Protein AF-A0A4P6HH00-F1 (afdb_monomer)

InterPro domains:
  IPR013986 DExx box DNA helicase domain superfamily [G3DSA:1.10.10.160] (569-639)
  IPR014016 UvrD-like helicase, ATP-binding domain [PF00580] (475-706)
  IPR014016 UvrD-like helicase, ATP-binding domain [PS51198] (473-732)
  IPR014017 UvrD-like helicase, C-terminal [PF13361] (723-850)
  IPR014017 UvrD-like helicase, C-terminal [PF13361] (925-1008)
  IPR014017 UvrD-like helicase, C-terminal [PS51217] (732-1001)
  IPR016195 Polymerase/histidinol phosphatase-like [SSF89550] (3-253)
  IPR027417 P-loop containing nucleoside triphosphate hydrolase [G3DSA:3.40.50.300] (475-711)
  IPR027417 P-loop containing nucleoside triphosphate hydrolase [G3DSA:3.40.50.300] (726-855)
  IPR027417 P-loop containing nucleoside triphosphate hydrolase [G3DSA:3.40.50.300] (923-1028)
  IPR027417 P-loop containing nucleoside triphosphate hydrolase [SSF52540] (471-1030)
  IPR059260 EndoQ-like [cd19067] (5-412)
  IPR060064 MJ0043, C-terminal domain [PF27218] (336-398)

Foldseek 3Di:
DKFWEFAAAADCQAPPFDVLRAPLLLLLLCQQARHQEYEQELCLAVVSVVSCVVQWDADPLLWIFGPDQPPSCVSVVLADRVSGPSRRTYWYKYKEWAWEDDPNATATWIKMKTDSDSQLSVQLSLLVVLQFFSHQRSHFYGLFQPLLNQVSQCVSDVLMGMATELQAPQHHHQLHVPRHDLALCSRNPPCSLSQAEYENDQQDDLFLLLLAPRCLRHQYFYHQNYSGSLSGNLKIWMKAADDHSVLVSCQSNVHDDRIHTAEMEGADNQQPQFNFKADVVVPDTDHLVVCVVVVQADPPPRHHIRHGRSNSSVVSGPHPGRDRHPPRHYYAHWDFQLPLLCLLQVHHSPDPSNSVLSNVCCVPQNHRCSSLPPDQLVVLCVSPVVSSLQSVCRRVVVWDWAGHRPRHGTDIGSDDPVLSVCSNVVNHDPDDDDDDPDPPDPDDDDDDDDDDDDDPDDPDFDDFDDFDDADPPDQDPLLCCLQQPPFQAEEEAEDFQLCQLVSLLSNLVSCVVVPNAQQQEEEEEQDQVVQVVSQVVQPVVDPDGDHHHYGHLLVVLQVQVVVLPDDRFQEDDPVRLLVLLCVLCVVDPPQCSVVLSLLVQLCLLQVHPRDADPDPPGGSVVSVVSSVVSCVVLSHDYSSCSLVVSLVCLVVVSGDQNHQEYEYEQLQQGAPSRLSSVLSNNDLPGHGYHYYHHLLLHQVVSSRGDNCSVVSSCVSPVSYDYGYRQEHQFAASVLQQQLQLLDPPGDGRRYSHDPVLNVLFAFAEEEAQELLRVLLVVQVVLCVLQPHSDPPPHPCPVHSHDRQQQAEEAFADDLSVVSNVVSNSSSSFFEDEPDDPQLCPPQVNQLVLCLLCVVVVRHGDDHPDHRDNDDPVQLVVPLLSCCVVCDSPPPDYPVNCVDPSSVVRRVLCVVQVHSVSSNVVVVVVVVSVVSSVSRRHHYYYHLVVCPPAAHQEYEYEAQFVCRQLPPDPCVLQVHDDDPSCDRPNSSSSSSVSSRSSRHHRYYYYYHHCWYATNNDIDRTHGHPSVVSGPCSRYHYYYDDDDDPPDDPPPDPDDD

Radius of gyration: 35.25 Å; Cα contacts (8 Å, |Δi|>4): 2079; chains: 1; bounding box: 99×90×100 Å

Structure (mmCIF, N/CA/C/O backbone):
data_AF-A0A4P6HH00-F1
#
_entry.id   AF-A0A4P6HH00-F1
#
loop_
_atom_site.group_PDB
_atom_site.id
_atom_site.type_symbol
_atom_site.label_atom_id
_atom_site.label_alt_id
_atom_site.label_comp_id
_atom_site.label_asym_id
_atom_site.label_entity_id
_atom_site.label_seq_id
_atom_site.pdbx_PDB_ins_code
_atom_site.Cartn_x
_atom_site.Cartn_y
_atom_site.Cartn_z
_atom_site.occupancy
_atom_site.B_iso_or_equiv
_atom_site.auth_seq_id
_atom_site.auth_comp_id
_atom_site.auth_asym_id
_atom_site.auth_atom_id
_atom_site.pdbx_PDB_model_num
ATOM 1 N N . MET A 1 1 ? 11.583 8.054 -43.456 1.00 80.50 1 MET A N 1
ATOM 2 C CA . MET A 1 1 ? 12.689 7.755 -42.517 1.00 80.50 1 MET A CA 1
ATOM 3 C C . MET A 1 1 ? 12.157 6.826 -41.439 1.00 80.50 1 MET A C 1
ATOM 5 O O . MET A 1 1 ? 10.961 6.881 -41.183 1.00 80.50 1 MET A O 1
ATOM 9 N N . SER A 1 2 ? 12.989 5.960 -40.866 1.00 93.06 2 SER A N 1
ATOM 10 C CA . SER A 1 2 ? 12.634 5.106 -39.724 1.00 93.06 2 SER A CA 1
ATOM 11 C C . SER A 1 2 ? 13.453 5.505 -38.507 1.00 93.06 2 SER A C 1
ATOM 13 O O . SER A 1 2 ? 14.598 5.916 -38.686 1.00 93.06 2 SER A O 1
ATOM 15 N N . PHE A 1 3 ? 12.898 5.340 -37.312 1.00 97.31 3 PHE A N 1
ATOM 16 C CA . PHE A 1 3 ? 13.604 5.584 -36.059 1.00 97.31 3 PHE A CA 1
ATOM 17 C C . PHE A 1 3 ? 13.304 4.488 -35.032 1.00 97.31 3 PHE A C 1
ATOM 19 O O . PHE A 1 3 ? 12.271 3.815 -35.110 1.00 97.31 3 PHE A O 1
ATOM 26 N N . LEU A 1 4 ? 14.224 4.295 -34.090 1.00 98.12 4 LEU A N 1
ATOM 27 C CA . LEU A 1 4 ? 14.127 3.308 -33.017 1.00 98.12 4 LEU A CA 1
ATOM 28 C C . LEU A 1 4 ? 13.916 3.988 -31.666 1.00 98.12 4 LEU A C 1
ATOM 30 O O . LEU A 1 4 ? 14.572 4.985 -31.360 1.00 98.12 4 LEU A O 1
ATOM 34 N N . ALA A 1 5 ? 13.022 3.426 -30.853 1.00 98.44 5 ALA A N 1
ATOM 35 C CA . ALA A 1 5 ? 12.698 3.968 -29.544 1.00 98.44 5 ALA A CA 1
ATOM 36 C C . ALA A 1 5 ? 12.672 2.905 -28.443 1.00 98.44 5 ALA A C 1
ATOM 38 O O . ALA A 1 5 ? 11.952 1.911 -28.542 1.00 98.44 5 ALA A O 1
ATOM 39 N N . ASP A 1 6 ? 13.407 3.151 -27.364 1.00 98.38 6 ASP A N 1
ATOM 40 C CA . ASP A 1 6 ? 13.359 2.351 -26.140 1.00 98.38 6 ASP A CA 1
ATOM 41 C C . ASP A 1 6 ? 12.590 3.134 -25.070 1.00 98.38 6 ASP A C 1
ATOM 43 O O . ASP A 1 6 ? 13.060 4.151 -24.561 1.00 98.38 6 ASP A O 1
ATOM 47 N N . LEU A 1 7 ? 11.356 2.715 -24.797 1.00 98.00 7 LEU A N 1
ATOM 48 C CA . LEU A 1 7 ? 10.352 3.479 -24.055 1.00 98.00 7 LEU A CA 1
ATOM 49 C C . LEU A 1 7 ? 10.243 3.074 -22.574 1.00 98.00 7 LEU A C 1
ATOM 51 O O . LEU A 1 7 ? 9.440 3.667 -21.848 1.00 98.00 7 LEU A O 1
ATOM 55 N N . HIS A 1 8 ? 11.031 2.106 -22.094 1.00 97.50 8 HIS A N 1
ATOM 56 C CA . HIS A 1 8 ? 11.053 1.708 -20.679 1.00 97.50 8 HIS A CA 1
ATOM 57 C C . HIS A 1 8 ? 12.470 1.395 -20.209 1.00 97.50 8 HIS A C 1
ATOM 59 O O . HIS A 1 8 ? 13.084 0.404 -20.597 1.00 97.50 8 HIS A O 1
ATOM 65 N N . ILE A 1 9 ? 12.959 2.253 -19.316 1.00 96.06 9 ILE A N 1
ATOM 66 C CA . ILE A 1 9 ? 14.234 2.106 -18.620 1.00 96.06 9 ILE A CA 1
ATOM 67 C C . ILE A 1 9 ? 14.083 2.562 -17.166 1.00 96.06 9 ILE A C 1
ATOM 69 O O . ILE A 1 9 ? 13.063 3.146 -16.790 1.00 96.06 9 ILE A O 1
ATOM 73 N N . HIS A 1 10 ? 15.148 2.401 -16.384 1.00 96.06 10 HIS A N 1
ATOM 74 C CA . HIS A 1 10 ? 15.258 2.967 -15.046 1.00 96.06 10 HIS A CA 1
ATOM 75 C C . HIS A 1 10 ? 16.345 4.025 -14.920 1.00 96.06 10 HIS A C 1
ATOM 77 O O . HIS A 1 10 ? 17.343 4.016 -15.631 1.00 96.06 10 HIS A O 1
ATOM 83 N N . SER A 1 11 ? 16.178 4.906 -13.940 1.00 94.81 11 SER A N 1
ATOM 84 C CA . SER A 1 11 ? 17.176 5.880 -13.508 1.00 94.81 11 SER A CA 1
ATOM 85 C C . SER A 1 11 ? 18.135 5.291 -12.473 1.00 94.81 11 SER A C 1
ATOM 87 O O . SER A 1 11 ? 17.856 4.285 -11.813 1.00 94.81 11 SER A O 1
ATOM 89 N N . ARG A 1 12 ? 19.238 6.000 -12.215 1.00 94.06 12 ARG A N 1
ATOM 90 C CA . ARG A 1 12 ? 20.168 5.690 -11.113 1.00 94.06 12 ARG A CA 1
ATOM 91 C C . ARG A 1 12 ? 19.557 5.769 -9.703 1.00 94.06 12 ARG A C 1
ATOM 93 O O . ARG A 1 12 ? 20.215 5.356 -8.748 1.00 94.06 12 ARG A O 1
ATOM 100 N N . HIS A 1 13 ? 18.341 6.309 -9.565 1.00 92.44 13 HIS A N 1
ATOM 101 C CA . HIS A 1 13 ? 17.591 6.375 -8.302 1.00 92.44 13 HIS A CA 1
ATOM 102 C C . HIS A 1 13 ? 16.704 5.140 -8.076 1.00 92.44 13 HIS A C 1
ATOM 104 O O . HIS A 1 13 ? 16.230 4.914 -6.962 1.00 92.44 13 HIS A O 1
ATOM 110 N N . SER A 1 14 ? 16.528 4.295 -9.094 1.00 90.38 14 SER A N 1
ATOM 111 C CA . SER A 1 14 ? 15.928 2.969 -8.939 1.00 90.38 14 SER A CA 1
ATOM 112 C C . SER A 1 14 ? 16.895 1.965 -8.321 1.00 90.38 14 SER A C 1
ATOM 114 O O . SER A 1 14 ? 18.117 1.998 -8.508 1.00 90.38 14 SER A O 1
ATOM 116 N N . ARG A 1 15 ? 16.342 1.018 -7.560 1.00 83.44 15 ARG A N 1
ATOM 117 C CA . ARG A 1 15 ? 17.137 -0.060 -6.958 1.00 83.44 15 ARG A CA 1
ATOM 118 C C . ARG A 1 15 ? 17.717 -0.991 -8.023 1.00 83.44 15 ARG A C 1
ATOM 120 O O . ARG A 1 15 ? 17.062 -1.314 -9.001 1.00 83.44 15 ARG A O 1
ATOM 127 N N . ALA A 1 16 ? 18.918 -1.508 -7.751 1.00 82.50 16 ALA A N 1
ATOM 128 C CA . ALA A 1 16 ? 19.661 -2.411 -8.640 1.00 82.50 16 ALA A CA 1
ATOM 129 C C . ALA A 1 16 ? 20.053 -1.808 -10.008 1.00 82.50 16 ALA A C 1
ATOM 131 O O . ALA A 1 16 ? 20.453 -2.551 -10.903 1.00 82.50 16 ALA A O 1
ATOM 132 N N . THR A 1 17 ? 20.021 -0.479 -10.132 1.00 90.25 17 THR A N 1
ATOM 133 C CA . THR A 1 17 ? 20.484 0.267 -11.309 1.00 90.25 17 THR A CA 1
ATOM 134 C C . THR A 1 17 ? 21.915 0.781 -11.127 1.00 90.25 17 THR A C 1
ATOM 136 O O . THR A 1 17 ? 22.383 1.018 -10.008 1.00 90.25 17 THR A O 1
ATOM 139 N N . SER A 1 18 ? 22.646 0.944 -12.231 1.00 92.25 18 SER A N 1
ATOM 140 C CA . SER A 1 18 ? 23.979 1.550 -12.229 1.00 92.25 18 SER A CA 1
ATOM 141 C C . SER A 1 18 ? 23.939 2.990 -11.705 1.00 92.25 18 SER A C 1
ATOM 143 O O . SER A 1 18 ? 23.188 3.826 -12.202 1.00 92.25 18 SER A O 1
ATOM 145 N N . LYS A 1 19 ? 24.827 3.324 -10.758 1.00 91.69 19 LYS A N 1
ATOM 146 C CA . LYS A 1 19 ? 25.002 4.707 -10.267 1.00 91.69 19 LYS A CA 1
ATOM 147 C C . LYS A 1 19 ? 25.459 5.681 -11.361 1.00 91.69 19 LYS A C 1
ATOM 149 O O . LYS A 1 19 ? 25.261 6.886 -11.225 1.00 91.69 19 LYS A O 1
ATOM 154 N N . GLY A 1 20 ? 26.090 5.159 -12.415 1.00 91.00 20 GLY A N 1
ATOM 155 C CA . GLY A 1 20 ? 26.563 5.927 -13.568 1.00 91.00 20 GLY A CA 1
ATOM 156 C C . GLY A 1 20 ? 25.504 6.157 -14.648 1.00 91.00 20 GLY A C 1
ATOM 157 O O . GLY A 1 20 ? 25.836 6.703 -15.691 1.00 91.00 20 GLY A O 1
ATOM 158 N N . LEU A 1 21 ? 24.252 5.734 -14.440 1.00 94.31 21 LEU A N 1
ATOM 159 C CA . LEU A 1 21 ? 23.178 5.891 -15.422 1.00 94.31 21 LEU A CA 1
ATOM 160 C C . LEU A 1 21 ? 22.605 7.319 -15.393 1.00 94.31 21 LEU A C 1
ATOM 162 O O . LEU A 1 21 ? 21.555 7.580 -14.811 1.00 94.31 21 LEU A O 1
ATOM 166 N N . THR A 1 22 ? 23.364 8.259 -15.951 1.00 95.81 22 THR A N 1
ATOM 167 C CA . THR A 1 22 ? 23.008 9.680 -16.108 1.00 95.81 22 THR A CA 1
ATOM 168 C C . THR A 1 22 ? 22.379 9.942 -17.484 1.00 95.81 22 THR A C 1
ATOM 170 O O . THR A 1 22 ? 22.548 9.115 -18.383 1.00 95.81 22 THR A O 1
ATOM 173 N N . PRO A 1 23 ? 21.729 11.101 -17.717 1.00 96.75 23 PRO A N 1
ATOM 174 C CA . PRO A 1 23 ? 21.200 11.440 -19.044 1.00 96.75 23 PRO A CA 1
ATOM 175 C C . PRO A 1 23 ? 22.279 11.437 -20.140 1.00 96.75 23 PRO A C 1
ATOM 177 O O . PRO A 1 23 ? 22.035 10.985 -21.253 1.00 96.75 23 PRO A O 1
ATOM 180 N N . ARG A 1 24 ? 23.513 11.844 -19.806 1.00 96.44 24 ARG A N 1
ATOM 181 C CA . ARG A 1 24 ? 24.670 11.781 -20.717 1.00 96.44 24 ARG A CA 1
ATOM 182 C C . ARG A 1 24 ? 25.065 10.347 -21.066 1.00 96.44 24 ARG A C 1
ATOM 184 O O . ARG A 1 24 ? 25.287 10.036 -22.231 1.00 96.44 24 ARG A O 1
ATOM 191 N N . CYS A 1 25 ? 25.126 9.471 -20.063 1.00 96.06 25 CYS A N 1
ATOM 192 C CA . CYS A 1 25 ? 25.406 8.049 -20.256 1.00 96.06 25 CYS A CA 1
ATOM 193 C C . CYS A 1 25 ? 24.337 7.391 -21.142 1.00 96.06 25 CYS A C 1
ATOM 195 O O . CYS A 1 25 ? 24.679 6.651 -22.064 1.00 96.06 25 CYS A O 1
ATOM 197 N N . LEU A 1 26 ? 23.058 7.715 -20.919 1.00 97.06 26 LEU A N 1
ATOM 198 C CA . LEU A 1 26 ? 21.951 7.258 -21.762 1.00 97.06 26 LEU A CA 1
ATOM 199 C C . LEU A 1 26 ? 22.075 7.775 -23.201 1.00 97.06 26 LEU A C 1
ATOM 201 O O . LEU A 1 26 ? 21.912 6.988 -24.127 1.00 97.06 26 LEU A O 1
ATOM 205 N N . ALA A 1 27 ? 22.422 9.052 -23.400 1.00 97.38 27 ALA A N 1
ATOM 206 C CA . ALA A 1 27 ? 22.629 9.622 -24.734 1.00 97.38 27 ALA A CA 1
ATOM 207 C C . ALA A 1 27 ? 23.750 8.895 -25.494 1.00 97.38 27 ALA A C 1
ATOM 209 O O . ALA A 1 27 ? 23.540 8.461 -26.627 1.00 97.38 27 ALA A O 1
ATOM 210 N N . ALA A 1 28 ? 24.907 8.709 -24.845 1.00 97.00 28 ALA A N 1
ATOM 211 C CA . ALA A 1 28 ? 26.067 8.042 -25.431 1.00 97.00 28 ALA A CA 1
ATOM 212 C C . ALA A 1 28 ? 25.762 6.585 -25.805 1.00 97.00 28 ALA A C 1
ATOM 214 O O . ALA A 1 28 ? 26.063 6.148 -26.916 1.00 97.00 28 ALA A O 1
ATOM 215 N N . TRP A 1 29 ? 25.138 5.821 -24.902 1.00 97.06 29 TRP A N 1
ATOM 216 C CA . TRP A 1 29 ? 24.755 4.441 -25.202 1.00 97.06 29 TRP A CA 1
ATOM 217 C C . TRP A 1 29 ? 23.622 4.355 -26.227 1.00 97.06 29 TRP A C 1
ATOM 219 O O . TRP A 1 29 ? 23.658 3.450 -27.057 1.00 97.06 29 TRP A O 1
ATOM 229 N N . GLY A 1 30 ? 22.686 5.308 -26.244 1.00 97.38 30 GLY A N 1
ATOM 230 C CA . GLY A 1 30 ? 21.663 5.431 -27.284 1.00 97.38 30 GLY A CA 1
ATOM 231 C C . GLY A 1 30 ? 22.276 5.471 -28.684 1.00 97.38 30 GLY A C 1
ATOM 232 O O . GLY A 1 30 ? 21.911 4.664 -29.535 1.00 97.38 30 GLY A O 1
ATOM 233 N N . GLU A 1 31 ? 23.315 6.283 -28.894 1.00 95.94 31 GLU A N 1
ATOM 234 C CA . GLU A 1 31 ? 24.014 6.372 -30.186 1.00 95.94 31 GLU A CA 1
ATOM 235 C C . GLU A 1 31 ? 24.839 5.133 -30.553 1.00 95.94 31 GLU A C 1
ATOM 237 O O . GLU A 1 31 ? 25.042 4.838 -31.737 1.00 95.94 31 GLU A O 1
ATOM 242 N N . VAL A 1 32 ? 25.341 4.402 -29.555 1.00 96.25 32 VAL A N 1
ATOM 243 C CA . VAL A 1 32 ? 26.031 3.121 -29.778 1.00 96.25 32 VAL A CA 1
ATOM 244 C C . VAL A 1 32 ? 25.031 2.054 -30.205 1.00 96.25 32 VAL A C 1
ATOM 246 O O . VAL A 1 32 ? 25.276 1.322 -31.165 1.00 96.25 32 VAL A O 1
ATOM 249 N N . LYS A 1 33 ? 23.886 1.985 -29.524 1.00 96.12 33 LYS A N 1
ATOM 250 C CA . LYS A 1 33 ? 22.826 1.020 -29.823 1.00 96.12 33 LYS A CA 1
ATOM 251 C C . LYS A 1 33 ? 22.105 1.343 -31.132 1.00 96.12 33 LYS A C 1
ATOM 253 O O . LYS A 1 33 ? 21.761 0.429 -31.877 1.00 96.12 33 LYS A O 1
ATOM 258 N N . GLY A 1 34 ? 21.988 2.628 -31.459 1.00 96.25 34 GLY A N 1
ATOM 259 C CA . GLY A 1 34 ? 21.225 3.140 -32.596 1.00 96.25 34 GLY A CA 1
ATOM 260 C C . GLY A 1 34 ? 19.786 3.485 -32.236 1.00 96.25 34 GLY A C 1
ATOM 261 O O . GLY A 1 34 ? 18.900 3.278 -33.055 1.00 96.25 34 GLY A O 1
ATOM 262 N N . LEU A 1 35 ? 19.563 3.950 -31.008 1.00 97.94 35 LEU A N 1
ATOM 263 C CA . LEU A 1 35 ? 18.277 4.438 -30.528 1.00 97.94 35 LEU A CA 1
ATOM 264 C C . LEU A 1 35 ? 18.190 5.941 -30.785 1.00 97.94 35 LEU A C 1
ATOM 266 O O . LEU A 1 35 ? 19.045 6.699 -30.333 1.00 97.94 35 LEU A O 1
ATOM 270 N N . ASP A 1 36 ? 17.142 6.363 -31.480 1.00 97.94 36 ASP A N 1
ATOM 271 C CA . ASP A 1 36 ? 16.871 7.776 -31.746 1.00 97.94 36 ASP A CA 1
ATOM 272 C C . ASP A 1 36 ? 16.117 8.424 -30.580 1.00 97.94 36 ASP A C 1
ATOM 274 O O . ASP A 1 36 ? 16.303 9.607 -30.293 1.00 97.94 36 ASP A O 1
ATOM 278 N N . VAL A 1 37 ? 15.274 7.640 -29.899 1.00 98.56 37 VAL A N 1
ATOM 279 C CA . VAL A 1 37 ? 14.477 8.078 -28.752 1.00 98.56 37 VAL A CA 1
ATOM 280 C C . VAL A 1 37 ? 14.662 7.111 -27.582 1.00 98.56 37 VAL A C 1
ATOM 282 O O . VAL A 1 37 ? 14.520 5.899 -27.727 1.00 98.56 37 VAL A O 1
ATOM 285 N N . VAL A 1 38 ? 14.958 7.637 -26.398 1.00 98.56 38 VAL A N 1
ATOM 286 C CA . VAL A 1 38 ? 15.133 6.852 -25.171 1.00 98.56 38 VAL A CA 1
ATOM 287 C C . VAL A 1 38 ? 14.272 7.453 -24.069 1.00 98.56 38 VAL A C 1
ATOM 289 O O . VAL A 1 38 ? 14.301 8.654 -23.819 1.00 98.56 38 VAL A O 1
ATOM 292 N N . ALA A 1 39 ? 13.482 6.642 -23.382 1.00 97.94 39 ALA A N 1
ATOM 293 C CA . ALA A 1 39 ? 12.755 7.118 -22.219 1.00 97.94 39 ALA A CA 1
ATOM 294 C C . ALA A 1 39 ? 13.717 7.560 -21.105 1.00 97.94 39 ALA A C 1
ATOM 296 O O . ALA A 1 39 ? 14.804 7.016 -20.959 1.00 97.94 39 ALA A O 1
ATOM 297 N N . THR A 1 40 ? 13.333 8.532 -20.282 1.00 97.06 40 THR A N 1
ATOM 298 C CA . THR A 1 40 ? 14.186 8.978 -19.165 1.00 97.06 40 THR A CA 1
ATOM 299 C C . THR A 1 40 ? 14.167 8.021 -17.976 1.00 97.06 40 THR A C 1
ATOM 301 O O . THR A 1 40 ? 15.103 8.032 -17.174 1.00 97.06 40 THR A O 1
ATOM 304 N N . GLY A 1 41 ? 13.085 7.246 -17.831 1.00 95.12 41 GLY A N 1
ATOM 305 C CA . GLY A 1 41 ? 12.773 6.483 -16.626 1.00 95.12 41 GLY A CA 1
ATOM 306 C C . GLY A 1 41 ? 12.501 7.374 -15.408 1.00 95.12 41 GLY A C 1
ATOM 307 O O . GLY A 1 41 ? 12.975 8.506 -15.316 1.00 95.12 41 GLY A O 1
ATOM 308 N N . ASP A 1 42 ? 11.736 6.841 -14.458 1.00 96.56 42 ASP A N 1
ATOM 309 C CA . ASP A 1 42 ? 11.557 7.328 -13.086 1.00 96.56 42 ASP A CA 1
ATOM 310 C C . ASP A 1 42 ? 11.358 8.850 -12.867 1.00 96.56 42 ASP A C 1
ATOM 312 O O . ASP A 1 42 ? 11.782 9.370 -11.829 1.00 96.56 42 ASP A O 1
ATOM 316 N N . PHE A 1 43 ? 10.703 9.598 -13.774 1.00 97.56 43 PHE A N 1
ATOM 317 C CA . PHE A 1 43 ? 10.479 11.050 -13.576 1.00 97.56 43 PHE A CA 1
ATOM 318 C C . PHE A 1 43 ? 9.719 11.383 -12.280 1.00 97.56 43 PHE A C 1
ATOM 320 O O . PHE A 1 43 ? 9.699 12.534 -11.840 1.00 97.56 43 PHE A O 1
ATOM 327 N N . THR A 1 44 ? 9.076 10.392 -11.653 1.00 96.44 44 THR A N 1
ATOM 328 C CA . THR A 1 44 ? 8.401 10.554 -10.365 1.00 96.44 44 THR A CA 1
ATOM 329 C C . THR A 1 44 ? 9.341 10.826 -9.204 1.00 96.44 44 THR A C 1
ATOM 331 O O . THR A 1 44 ? 8.914 11.395 -8.201 1.00 96.44 44 THR A O 1
ATOM 334 N N . HIS A 1 45 ? 10.613 10.441 -9.316 1.00 96.69 45 HIS A N 1
ATOM 335 C CA . HIS A 1 45 ? 11.594 10.698 -8.275 1.00 96.69 45 HIS A CA 1
ATOM 336 C C . HIS A 1 45 ? 12.045 12.169 -8.318 1.00 96.69 45 HIS A C 1
ATOM 338 O O . HIS A 1 45 ? 12.698 12.566 -9.286 1.00 96.69 45 HIS A O 1
ATOM 344 N N . PRO A 1 46 ? 11.794 12.989 -7.276 1.00 94.12 46 PRO A N 1
ATOM 345 C CA . PRO A 1 46 ? 12.064 14.428 -7.343 1.00 94.12 46 PRO A CA 1
ATOM 346 C C . PRO A 1 46 ? 13.535 14.755 -7.611 1.00 94.12 46 PRO A C 1
ATOM 348 O O . PRO A 1 46 ? 13.840 15.609 -8.431 1.00 94.12 46 PRO A O 1
ATOM 351 N N . GLY A 1 47 ? 14.460 14.016 -6.988 1.00 95.06 47 GLY A N 1
ATOM 352 C CA . GLY A 1 47 ? 15.891 14.207 -7.235 1.00 95.06 47 GLY A CA 1
ATOM 353 C C . GLY A 1 47 ? 16.319 13.840 -8.658 1.00 95.06 47 GLY A C 1
ATOM 354 O O . GLY A 1 47 ? 17.274 14.411 -9.164 1.00 95.06 47 GLY A O 1
ATOM 355 N N . TRP A 1 48 ? 15.611 12.917 -9.320 1.00 97.25 48 TRP A N 1
ATOM 356 C CA . TRP A 1 48 ? 15.896 12.574 -10.715 1.00 97.25 48 TRP A CA 1
ATOM 357 C C . TRP A 1 48 ? 15.302 13.610 -11.661 1.00 97.25 48 TRP A C 1
ATOM 359 O O . TRP A 1 48 ? 15.969 14.031 -12.596 1.00 97.25 48 TRP A O 1
ATOM 369 N N . LEU A 1 49 ? 14.081 14.072 -11.383 1.00 97.69 49 LEU A N 1
ATOM 370 C CA . LEU A 1 49 ? 13.426 15.114 -12.164 1.00 97.69 49 LEU A CA 1
ATOM 371 C C . LEU A 1 49 ? 14.260 16.401 -12.224 1.00 97.69 49 LEU A C 1
ATOM 373 O O . LEU A 1 49 ? 14.420 16.968 -13.301 1.00 97.69 49 LEU A O 1
ATOM 377 N N . GLU A 1 50 ? 14.849 16.818 -11.101 1.00 97.00 50 GLU A N 1
ATOM 378 C CA . GLU A 1 50 ? 15.765 17.966 -11.067 1.00 97.00 50 GLU A CA 1
ATOM 379 C C . GLU A 1 50 ? 17.029 17.730 -11.911 1.00 97.00 50 GLU A C 1
ATOM 381 O O . GLU A 1 50 ? 17.465 18.613 -12.647 1.00 97.00 50 GLU A O 1
ATOM 386 N N . GLU A 1 51 ? 17.601 16.522 -11.871 1.00 96.75 51 GLU A N 1
ATOM 387 C CA . GLU A 1 51 ? 18.742 16.160 -12.723 1.00 96.75 51 GLU A CA 1
ATOM 388 C C . GLU A 1 51 ? 18.384 16.165 -14.215 1.00 96.75 51 GLU A C 1
ATOM 390 O O . GLU A 1 51 ? 19.189 16.618 -15.035 1.00 96.75 51 GLU A O 1
ATOM 395 N N . LEU A 1 52 ? 17.185 15.688 -14.571 1.00 98.12 52 LEU A N 1
ATOM 396 C CA . LEU A 1 52 ? 16.667 15.727 -15.938 1.00 98.12 52 LEU A CA 1
ATOM 397 C C . LEU A 1 52 ? 16.505 17.171 -16.409 1.00 98.12 52 LEU A C 1
ATOM 399 O O . LEU A 1 52 ? 17.020 17.506 -17.468 1.00 98.12 52 LEU A O 1
ATOM 403 N N . LYS A 1 53 ? 15.874 18.038 -15.611 1.00 97.50 53 LYS A N 1
ATOM 404 C CA . LYS A 1 53 ? 15.707 19.468 -15.926 1.00 97.50 53 LYS A CA 1
ATOM 405 C C . LYS A 1 53 ? 17.034 20.205 -16.088 1.00 97.50 53 LYS A C 1
ATOM 407 O O . LYS A 1 53 ? 17.148 21.090 -16.926 1.00 97.50 53 LYS A O 1
ATOM 412 N N . ALA A 1 54 ? 18.043 19.844 -15.297 1.00 97.25 54 ALA A N 1
ATOM 413 C CA . ALA A 1 54 ? 19.374 20.434 -15.407 1.00 97.25 54 ALA A CA 1
ATOM 414 C C . ALA A 1 54 ? 20.138 19.960 -16.658 1.00 97.25 54 ALA A C 1
ATOM 416 O O . ALA A 1 54 ? 21.004 20.677 -17.158 1.00 97.25 54 ALA A O 1
ATOM 417 N N . SER A 1 55 ? 19.846 18.750 -17.145 1.00 97.00 55 SER A N 1
ATOM 418 C CA . SER A 1 55 ? 20.613 18.101 -18.219 1.00 97.00 55 SER A CA 1
ATOM 419 C C . SER A 1 55 ? 19.918 18.121 -19.577 1.00 97.00 55 SER A C 1
ATOM 421 O O . SER A 1 55 ? 20.586 17.872 -20.580 1.00 97.00 55 SER A O 1
ATOM 423 N N . LEU A 1 56 ? 18.604 18.349 -19.611 1.00 97.88 56 LEU A N 1
ATOM 424 C CA . LEU A 1 56 ? 17.775 18.235 -20.803 1.00 97.88 56 LEU A CA 1
ATOM 425 C C . LEU A 1 56 ? 16.949 19.503 -21.050 1.00 97.88 56 LEU A C 1
ATOM 427 O O . LEU A 1 56 ? 16.374 20.072 -20.124 1.00 97.88 56 LEU A O 1
ATOM 431 N N . THR A 1 57 ? 16.811 19.881 -22.318 1.00 96.69 57 THR A N 1
ATOM 432 C CA . THR A 1 57 ? 15.974 20.997 -22.780 1.00 96.69 57 THR A CA 1
ATOM 433 C C . THR A 1 57 ? 14.879 20.509 -23.734 1.00 96.69 57 THR A C 1
ATOM 435 O O . THR A 1 57 ? 15.166 19.642 -24.562 1.00 96.69 57 THR A O 1
ATOM 438 N N . PRO A 1 58 ? 13.650 21.055 -23.677 1.00 96.62 58 PRO A N 1
ATOM 439 C CA . PRO A 1 58 ? 12.599 20.736 -24.646 1.00 96.62 58 PRO A CA 1
ATOM 440 C C . PRO A 1 58 ? 12.979 21.120 -26.083 1.00 96.62 58 PRO A C 1
ATOM 442 O O . PRO A 1 58 ? 13.551 22.188 -26.300 1.00 96.62 58 PRO A O 1
ATOM 445 N N . GLY A 1 59 ? 12.656 20.256 -27.046 1.00 94.06 59 GLY A N 1
ATOM 446 C CA . GLY A 1 59 ? 12.735 20.516 -28.484 1.00 94.06 59 GLY A CA 1
ATOM 447 C C . GLY A 1 59 ? 11.364 20.786 -29.110 1.00 94.06 59 GLY A C 1
ATOM 448 O O . GLY A 1 59 ? 10.322 20.509 -28.512 1.00 94.06 59 GLY A O 1
ATOM 449 N N . ASP A 1 60 ? 11.361 21.293 -30.346 1.00 92.00 60 ASP A N 1
ATOM 450 C CA . ASP A 1 60 ? 10.134 21.607 -31.103 1.00 92.00 60 ASP A CA 1
ATOM 451 C C . ASP A 1 60 ? 9.311 20.356 -31.473 1.00 92.00 60 ASP A C 1
ATOM 453 O O . ASP A 1 60 ? 8.127 20.448 -31.789 1.00 92.00 60 ASP A O 1
ATOM 457 N N . ASP A 1 61 ? 9.924 19.171 -31.421 1.00 93.50 61 ASP A N 1
ATOM 458 C CA . ASP A 1 61 ? 9.282 17.873 -31.659 1.00 93.50 61 ASP A CA 1
ATOM 459 C C . ASP A 1 61 ? 8.576 17.300 -30.409 1.00 93.50 61 ASP A C 1
ATOM 461 O O . ASP A 1 61 ? 8.048 16.181 -30.434 1.00 93.50 61 ASP A O 1
ATOM 465 N N . GLY A 1 62 ? 8.554 18.056 -29.305 1.00 94.44 62 GLY A N 1
ATOM 466 C CA . GLY A 1 62 ? 7.989 17.631 -28.024 1.00 94.44 62 GLY A CA 1
ATOM 467 C C . GLY A 1 62 ? 8.831 16.581 -27.293 1.00 94.44 62 GLY A C 1
ATOM 468 O O . GLY A 1 62 ? 8.396 16.060 -26.268 1.00 94.44 62 GLY A O 1
ATOM 469 N N . LEU A 1 63 ? 10.017 16.246 -27.807 1.00 98.12 63 LEU A N 1
ATOM 470 C CA . LEU A 1 63 ? 11.007 15.426 -27.119 1.00 98.12 63 LEU A CA 1
ATOM 471 C C . LEU A 1 63 ? 12.026 16.337 -26.422 1.00 98.12 63 LEU A C 1
ATOM 473 O O . LEU A 1 63 ? 12.056 17.552 -26.607 1.00 98.12 63 LEU A O 1
ATOM 477 N N . LEU A 1 64 ? 12.854 15.754 -25.563 1.00 98.31 64 LEU A N 1
ATOM 478 C CA . LEU A 1 64 ? 13.902 16.466 -24.840 1.00 98.31 64 LEU A CA 1
ATOM 479 C C . LEU A 1 64 ? 15.273 16.153 -25.445 1.00 98.31 64 LEU A C 1
ATOM 481 O O . LEU A 1 64 ? 15.546 15.023 -25.850 1.00 98.31 64 LEU A O 1
ATOM 485 N N . HIS A 1 65 ? 16.162 17.137 -25.446 1.00 97.31 65 HIS A N 1
ATOM 486 C CA . HIS A 1 65 ? 17.523 17.033 -25.969 1.00 97.31 65 HIS A CA 1
ATOM 487 C C . HIS A 1 65 ? 18.541 17.283 -24.869 1.00 97.31 65 HIS A C 1
ATOM 489 O O . HIS A 1 65 ? 18.280 18.038 -23.937 1.00 97.31 65 HIS A O 1
ATOM 495 N N . LEU A 1 66 ? 19.716 16.671 -24.987 1.00 96.75 66 LEU A N 1
ATOM 496 C CA . LEU A 1 66 ? 20.815 16.924 -24.065 1.00 96.75 66 LEU A CA 1
ATOM 497 C C . LEU A 1 66 ? 21.319 18.367 -24.217 1.00 96.75 66 LEU A C 1
ATOM 499 O O . LEU A 1 66 ? 21.693 18.774 -25.314 1.00 96.75 66 LEU A O 1
ATOM 503 N N . THR A 1 67 ? 21.377 19.116 -23.113 1.00 94.81 67 THR A N 1
ATOM 504 C CA . THR A 1 67 ? 21.786 20.532 -23.117 1.00 94.81 67 THR A CA 1
ATOM 505 C C . THR A 1 67 ? 23.230 20.726 -23.593 1.00 94.81 67 THR A C 1
ATOM 507 O O . THR A 1 67 ? 23.535 21.696 -24.280 1.00 94.81 67 THR A O 1
ATOM 510 N N . ASP A 1 68 ? 24.127 19.805 -23.228 1.00 93.19 68 ASP A N 1
ATOM 511 C CA . ASP A 1 68 ? 25.538 19.818 -23.631 1.00 93.19 68 ASP A CA 1
ATOM 512 C C . ASP A 1 68 ? 25.947 18.446 -24.194 1.00 93.19 68 ASP A C 1
ATOM 514 O O . ASP A 1 68 ? 26.229 17.528 -23.420 1.00 93.19 68 ASP A O 1
ATOM 518 N N . PRO A 1 69 ? 25.993 18.269 -25.523 1.00 91.19 69 PRO A N 1
ATOM 519 C CA . PRO A 1 69 ? 26.402 17.013 -26.143 1.00 91.19 69 PRO A CA 1
ATOM 520 C C . PRO A 1 69 ? 27.921 16.827 -26.268 1.00 91.19 69 PRO A C 1
ATOM 522 O O . PRO A 1 69 ? 28.360 15.769 -26.714 1.00 91.19 69 PRO A O 1
ATOM 525 N N . ALA A 1 70 ? 28.753 17.800 -25.887 1.00 92.00 70 ALA A N 1
ATOM 526 C CA . ALA A 1 70 ? 30.196 17.690 -26.088 1.00 92.00 70 ALA A CA 1
ATOM 527 C C . ALA A 1 70 ? 30.844 16.684 -25.119 1.00 92.00 70 ALA A C 1
ATOM 529 O O . ALA A 1 70 ? 30.518 16.630 -23.931 1.00 92.00 70 ALA A O 1
ATOM 530 N N . GLY A 1 71 ? 31.824 15.909 -25.592 1.00 92.50 71 GLY A N 1
ATOM 531 C CA . GLY A 1 71 ? 32.634 15.021 -24.756 1.00 92.50 71 GLY A CA 1
ATOM 532 C C . GLY A 1 71 ? 31.905 13.763 -24.285 1.00 92.50 71 GLY A C 1
ATOM 533 O O . GLY A 1 71 ? 32.194 13.278 -23.186 1.00 92.50 71 GLY A O 1
ATOM 534 N N . LEU A 1 72 ? 30.951 13.247 -25.065 1.00 94.44 72 LEU A N 1
ATOM 535 C CA . LEU A 1 72 ? 30.214 12.019 -24.736 1.00 94.44 72 LEU A CA 1
ATOM 536 C C . LEU A 1 72 ? 31.106 10.768 -24.746 1.00 94.44 72 LEU A C 1
ATOM 538 O O . LEU A 1 72 ? 30.816 9.823 -24.011 1.00 94.44 72 LEU A O 1
ATOM 542 N N . SER A 1 73 ? 32.250 10.773 -25.445 1.00 93.75 73 SER A N 1
ATOM 543 C CA . SER A 1 73 ? 33.216 9.660 -25.371 1.00 93.75 73 SER A CA 1
ATOM 544 C C . SER A 1 73 ? 33.762 9.407 -23.966 1.00 93.75 73 SER A C 1
ATOM 546 O O . SER A 1 73 ? 34.222 8.303 -23.682 1.00 93.75 73 SER A O 1
ATOM 548 N N . LYS A 1 74 ? 33.668 10.374 -23.042 1.00 94.50 74 LYS A N 1
ATOM 549 C CA . LYS A 1 74 ? 34.037 10.167 -21.631 1.00 94.50 74 LYS A CA 1
ATOM 550 C C . LYS A 1 74 ? 33.172 9.104 -20.948 1.00 94.50 74 LYS A C 1
ATOM 552 O O . LYS A 1 74 ? 33.662 8.426 -20.048 1.00 94.50 74 LYS A O 1
ATOM 557 N N . GLU A 1 75 ? 31.923 8.940 -21.384 1.00 94.94 75 GLU A N 1
ATOM 558 C CA . GLU A 1 75 ? 31.014 7.908 -20.870 1.00 94.94 75 GLU A CA 1
ATOM 559 C C . GLU A 1 75 ? 31.382 6.516 -21.416 1.00 94.94 75 GLU A C 1
ATOM 561 O O . GLU A 1 75 ? 31.171 5.500 -20.751 1.00 94.94 75 GLU A O 1
ATOM 566 N N . ILE A 1 76 ? 31.980 6.455 -22.616 1.00 94.81 76 ILE A N 1
ATOM 567 C CA . ILE A 1 76 ? 32.377 5.210 -23.293 1.00 94.81 76 ILE A CA 1
ATOM 568 C C . ILE A 1 76 ? 33.810 5.344 -23.858 1.00 94.81 76 ILE A C 1
ATOM 570 O O . ILE A 1 76 ? 33.999 5.435 -25.072 1.00 94.81 76 ILE A O 1
ATOM 574 N N . PRO A 1 77 ? 34.858 5.295 -23.005 1.00 93.38 77 PRO A N 1
ATOM 575 C CA . PRO A 1 77 ? 36.219 5.722 -23.375 1.00 93.38 77 PRO A CA 1
ATOM 576 C C . PRO A 1 77 ? 36.933 4.889 -24.447 1.00 93.38 77 PRO A C 1
ATOM 578 O O . PRO A 1 77 ? 38.022 5.245 -24.886 1.00 93.38 77 PRO A O 1
ATOM 581 N N . TRP A 1 78 ? 36.377 3.736 -24.822 1.00 93.62 78 TRP A N 1
ATOM 582 C CA . TRP A 1 78 ? 36.947 2.843 -25.836 1.00 93.62 78 TRP A CA 1
ATOM 583 C C . TRP A 1 78 ? 36.411 3.125 -27.252 1.00 93.62 78 TRP A C 1
ATOM 585 O O . TRP A 1 78 ? 36.819 2.453 -28.201 1.00 93.62 78 TRP A O 1
ATOM 595 N N . LEU A 1 79 ? 35.528 4.119 -27.399 1.00 93.75 79 LEU A N 1
ATOM 596 C CA . LEU A 1 79 ? 35.046 4.636 -28.678 1.00 93.75 79 LEU A CA 1
ATOM 597 C C . LEU A 1 79 ? 35.549 6.072 -28.904 1.00 93.75 79 LEU A C 1
ATOM 599 O O . LEU A 1 79 ? 35.658 6.838 -27.945 1.00 93.75 79 LEU A O 1
ATOM 603 N N . PRO A 1 80 ? 35.872 6.452 -30.154 1.00 92.12 80 PRO A N 1
ATOM 604 C CA . PRO A 1 80 ? 36.344 7.800 -30.463 1.00 92.12 80 PRO A CA 1
ATOM 605 C C . PRO A 1 80 ? 35.218 8.838 -30.327 1.00 92.12 80 PRO A C 1
ATOM 607 O O . PRO A 1 80 ? 34.057 8.523 -30.569 1.00 92.12 80 PRO A O 1
ATOM 610 N N . GLU A 1 81 ? 35.560 10.096 -30.021 1.00 90.38 81 GLU A N 1
ATOM 611 C CA . GLU A 1 81 ? 34.583 11.201 -29.920 1.00 90.38 81 GLU A CA 1
ATOM 612 C C . GLU A 1 81 ? 33.775 11.397 -31.208 1.00 90.38 81 GLU A C 1
ATOM 614 O O . GLU A 1 81 ? 32.590 11.691 -31.145 1.00 90.38 81 GLU A O 1
ATOM 619 N N . THR A 1 82 ? 34.372 11.135 -32.375 1.00 88.38 82 THR A N 1
ATOM 620 C CA . THR A 1 82 ? 33.691 11.203 -33.681 1.00 88.38 82 THR A CA 1
ATOM 621 C C . THR A 1 82 ? 32.495 10.259 -33.811 1.00 88.38 82 THR A C 1
ATOM 623 O O . THR A 1 82 ? 31.740 10.370 -34.775 1.00 88.38 82 THR A O 1
ATOM 626 N N . ARG A 1 83 ? 32.322 9.313 -32.877 1.00 90.19 83 ARG A N 1
ATOM 627 C CA . ARG A 1 83 ? 31.161 8.424 -32.822 1.00 90.19 83 ARG A CA 1
ATOM 628 C C . ARG A 1 83 ? 29.913 9.103 -32.258 1.00 90.19 83 ARG A C 1
ATOM 630 O O . ARG A 1 83 ? 28.830 8.601 -32.535 1.00 90.19 83 ARG A O 1
ATOM 637 N N . PHE A 1 84 ? 30.064 10.180 -31.491 1.00 93.31 84 PHE A N 1
ATOM 638 C CA . PHE A 1 84 ? 28.979 10.790 -30.731 1.00 93.31 84 PHE A CA 1
ATOM 639 C C . PHE A 1 84 ? 28.607 12.154 -31.312 1.00 93.31 84 PHE A C 1
ATOM 641 O O . PHE A 1 84 ? 29.442 13.053 -31.396 1.00 93.31 84 PHE A O 1
ATOM 648 N N . ALA A 1 85 ? 27.349 12.301 -31.712 1.00 90.31 85 ALA A N 1
ATOM 649 C CA . ALA A 1 85 ? 26.768 13.535 -32.231 1.00 90.31 85 ALA A CA 1
ATOM 650 C C . ALA A 1 85 ? 25.836 14.230 -31.221 1.00 90.31 85 ALA A C 1
ATOM 652 O O . ALA A 1 85 ? 25.434 15.370 -31.443 1.00 90.31 85 ALA A O 1
ATOM 653 N N . GLY A 1 86 ? 25.469 13.556 -30.130 1.00 90.44 86 GLY A N 1
ATOM 654 C CA . GLY A 1 86 ? 24.464 14.003 -29.171 1.00 90.44 86 GLY A CA 1
ATOM 655 C C . GLY A 1 86 ? 23.038 13.979 -29.718 1.00 90.44 86 GLY A C 1
ATOM 656 O O . GLY A 1 86 ? 22.215 14.784 -29.290 1.00 90.44 86 GLY A O 1
ATOM 657 N N . SER A 1 87 ? 22.744 13.108 -30.688 1.00 92.62 87 SER A N 1
ATOM 658 C CA . SER A 1 87 ? 21.468 13.115 -31.419 1.00 92.62 87 SER A CA 1
ATOM 659 C C . SER A 1 87 ? 20.325 12.366 -30.727 1.00 92.62 87 SER A C 1
ATOM 661 O O . SER A 1 87 ? 19.174 12.537 -31.133 1.00 92.62 87 SER A O 1
ATOM 663 N N . THR A 1 88 ? 20.619 11.559 -29.702 1.00 96.81 88 THR A N 1
ATOM 664 C CA . THR A 1 88 ? 19.619 10.820 -28.914 1.00 96.81 88 THR A CA 1
ATOM 665 C C . THR A 1 88 ? 18.646 11.782 -28.233 1.00 96.81 88 THR A C 1
ATOM 667 O O . THR A 1 88 ? 19.061 12.678 -27.493 1.00 96.81 88 THR A O 1
ATOM 670 N N . ARG A 1 89 ? 17.347 11.573 -28.451 1.00 98.12 89 ARG A N 1
ATOM 671 C CA . ARG A 1 89 ? 16.261 12.360 -27.852 1.00 98.12 89 ARG A CA 1
ATOM 672 C C . ARG A 1 89 ? 15.616 11.595 -26.712 1.00 98.12 89 ARG A C 1
ATOM 674 O O . ARG A 1 89 ? 15.704 10.370 -26.649 1.00 98.12 89 ARG A O 1
ATOM 681 N N . PHE A 1 90 ? 14.929 12.312 -25.835 1.00 98.56 90 PHE A N 1
ATOM 682 C CA . PHE A 1 90 ? 14.329 11.733 -24.645 1.00 98.56 90 PHE A CA 1
ATOM 683 C C . PHE A 1 90 ? 12.837 12.011 -24.537 1.00 98.56 90 PHE A C 1
ATOM 685 O O . PHE A 1 90 ? 12.370 13.090 -24.886 1.00 98.56 90 PHE A O 1
ATOM 692 N N . LEU A 1 91 ? 12.095 11.050 -23.989 1.00 97.94 91 LEU A N 1
ATOM 693 C CA . LEU A 1 91 ? 10.723 11.263 -23.526 1.00 97.94 91 LEU A CA 1
ATOM 694 C C . LEU A 1 91 ? 10.615 10.955 -22.033 1.00 97.94 91 LEU A C 1
ATOM 696 O O . LEU A 1 91 ? 11.271 10.039 -21.534 1.00 97.94 91 LEU A O 1
ATOM 700 N N . LEU A 1 92 ? 9.770 11.691 -21.315 1.00 98.56 92 LEU A N 1
ATOM 701 C CA . LEU A 1 92 ? 9.580 11.463 -19.887 1.00 98.56 92 LEU A CA 1
ATOM 702 C C . LEU A 1 92 ? 8.748 10.200 -19.669 1.00 98.56 92 LEU A C 1
ATOM 704 O O . LEU A 1 92 ? 7.587 10.141 -20.078 1.00 98.56 92 LEU A O 1
ATOM 708 N N . SER A 1 93 ? 9.332 9.213 -18.986 1.00 98.31 93 SER A N 1
ATOM 709 C CA . SER A 1 93 ? 8.596 8.052 -18.478 1.00 98.31 93 SER A CA 1
ATOM 710 C C . SER A 1 93 ? 8.895 7.752 -17.009 1.00 98.31 93 SER A C 1
ATOM 712 O O . SER A 1 93 ? 9.913 8.189 -16.467 1.00 98.31 93 SER A O 1
ATOM 714 N N . ALA A 1 94 ? 7.995 7.025 -16.352 1.00 97.56 94 ALA A N 1
ATOM 715 C CA . ALA A 1 94 ? 8.195 6.502 -15.007 1.00 97.56 94 ALA A CA 1
ATOM 716 C C . ALA A 1 94 ? 7.449 5.180 -14.823 1.00 97.56 94 ALA A C 1
ATOM 718 O O . ALA A 1 94 ? 6.314 5.050 -15.271 1.00 97.56 94 ALA A O 1
ATOM 719 N N . GLU A 1 95 ? 8.049 4.216 -14.126 1.00 97.12 95 GLU A N 1
ATOM 720 C CA . GLU A 1 95 ? 7.349 2.994 -13.723 1.00 97.12 95 GLU A CA 1
ATOM 721 C C . GLU A 1 95 ? 6.796 3.148 -12.300 1.00 97.12 95 GLU A C 1
ATOM 723 O O . GLU A 1 95 ? 7.509 3.542 -11.379 1.00 97.12 95 GLU A O 1
ATOM 728 N N . ILE A 1 96 ? 5.530 2.790 -12.097 1.00 95.50 96 ILE A N 1
ATOM 729 C CA . ILE A 1 96 ? 4.864 2.768 -10.791 1.00 95.50 96 ILE A CA 1
ATOM 730 C C . ILE A 1 96 ? 4.538 1.330 -10.406 1.00 95.50 96 ILE A C 1
ATOM 732 O O . ILE A 1 96 ? 3.927 0.598 -11.184 1.00 95.50 96 ILE A O 1
ATOM 736 N N . SER A 1 97 ? 4.870 0.940 -9.171 1.00 93.50 97 SER A N 1
ATOM 737 C CA . SER A 1 97 ? 4.460 -0.349 -8.606 1.00 93.50 97 SER A CA 1
ATOM 738 C C . SER A 1 97 ? 3.148 -0.196 -7.831 1.00 93.50 97 SER A C 1
ATOM 740 O O . SER A 1 97 ? 3.135 0.257 -6.683 1.00 93.50 97 SER A O 1
ATOM 742 N N . SER A 1 98 ? 2.027 -0.563 -8.458 1.00 93.19 98 SER A N 1
ATOM 743 C CA . SER A 1 98 ? 0.697 -0.526 -7.838 1.00 93.19 98 SER A CA 1
ATOM 744 C C . SER A 1 98 ? 0.429 -1.808 -7.049 1.00 93.19 98 SER A C 1
ATOM 746 O O . SER A 1 98 ? 0.318 -2.880 -7.646 1.00 93.19 98 SER A O 1
ATOM 748 N N . ILE A 1 99 ? 0.283 -1.709 -5.720 1.00 91.69 99 ILE A N 1
ATOM 749 C CA . ILE A 1 99 ? 0.007 -2.855 -4.832 1.00 91.69 99 ILE A CA 1
ATOM 750 C C . ILE A 1 99 ? -1.243 -2.605 -3.985 1.00 91.69 99 ILE A C 1
ATOM 752 O O . ILE A 1 99 ? -1.215 -1.833 -3.030 1.00 91.69 99 ILE A O 1
ATOM 756 N N . TYR A 1 100 ? -2.334 -3.299 -4.294 1.00 90.56 100 TYR A N 1
ATOM 757 C CA . TYR A 1 100 ? -3.661 -3.036 -3.724 1.00 90.56 100 TYR A CA 1
ATOM 758 C C . TYR A 1 100 ? -4.529 -4.299 -3.726 1.00 90.56 100 TYR A C 1
ATOM 760 O O . TYR A 1 100 ? -4.140 -5.331 -4.269 1.00 90.56 100 TYR A O 1
ATOM 768 N N . LYS A 1 101 ? -5.711 -4.259 -3.113 1.00 88.44 101 LYS A N 1
ATOM 769 C CA . LYS A 1 101 ? -6.686 -5.351 -3.162 1.00 88.44 101 LYS A CA 1
ATOM 770 C C . LYS A 1 101 ? -7.781 -5.097 -4.171 1.00 88.44 101 LYS A C 1
ATOM 772 O O . LYS A 1 101 ? -8.436 -4.062 -4.145 1.00 88.44 101 LYS A O 1
ATOM 777 N N . ARG A 1 102 ? -8.075 -6.120 -4.972 1.00 87.25 102 ARG A N 1
ATOM 778 C CA . ARG A 1 102 ? -9.240 -6.136 -5.859 1.00 87.25 102 ARG A CA 1
ATOM 779 C C . ARG A 1 102 ? -9.666 -7.561 -6.171 1.00 87.25 102 ARG A C 1
ATOM 781 O O . ARG A 1 102 ? -8.825 -8.439 -6.355 1.00 87.25 102 ARG A O 1
ATOM 788 N N . GLY A 1 103 ? -10.977 -7.803 -6.194 1.00 80.88 103 GLY A N 1
ATOM 789 C CA . GLY A 1 103 ? -11.531 -9.144 -6.424 1.00 80.88 103 GLY A CA 1
ATOM 790 C C . GLY A 1 103 ? -11.108 -10.167 -5.360 1.00 80.88 103 GLY A C 1
ATOM 791 O O . GLY A 1 103 ? -10.861 -11.324 -5.678 1.00 80.88 103 GLY A O 1
ATOM 792 N N . GLY A 1 104 ? -10.928 -9.736 -4.104 1.00 79.25 104 GLY A N 1
ATOM 793 C CA . GLY A 1 104 ? -10.510 -10.611 -2.998 1.00 79.25 104 GLY A CA 1
ATOM 794 C C . GLY A 1 104 ? -9.038 -11.054 -3.020 1.00 79.25 104 GLY A C 1
ATOM 795 O O . GLY A 1 104 ? -8.613 -11.769 -2.113 1.00 79.25 104 GLY A O 1
ATOM 796 N N . LYS A 1 105 ? -8.244 -10.610 -4.004 1.00 82.38 105 LYS A N 1
ATOM 797 C CA . LYS A 1 105 ? -6.810 -10.908 -4.139 1.00 82.38 105 LYS A CA 1
ATOM 798 C C . LYS A 1 105 ? -5.973 -9.637 -3.977 1.00 82.38 105 LYS A C 1
ATOM 800 O O . LYS A 1 105 ? -6.448 -8.532 -4.241 1.00 82.38 105 LYS A O 1
ATOM 805 N N . VAL A 1 106 ? -4.722 -9.798 -3.546 1.00 88.06 106 VAL A N 1
ATOM 806 C CA . VAL A 1 106 ? -3.717 -8.726 -3.613 1.00 88.06 106 VAL A CA 1
ATOM 807 C C . VAL A 1 106 ? -3.189 -8.686 -5.042 1.00 88.06 106 VAL A C 1
ATOM 809 O O . VAL A 1 106 ? -2.657 -9.677 -5.539 1.00 88.06 106 VAL A O 1
ATOM 812 N N . ARG A 1 107 ? -3.371 -7.544 -5.692 1.00 90.62 107 ARG A N 1
ATOM 813 C CA . ARG A 1 107 ? -2.946 -7.243 -7.052 1.00 90.62 107 ARG A CA 1
ATOM 814 C C . ARG A 1 107 ? -1.649 -6.456 -6.998 1.00 90.62 107 ARG A C 1
ATOM 816 O O . ARG A 1 107 ? -1.460 -5.609 -6.125 1.00 90.62 107 ARG A O 1
ATOM 823 N N . LYS A 1 108 ? -0.755 -6.782 -7.920 1.00 92.12 108 LYS A N 1
ATOM 824 C CA . LYS A 1 108 ? 0.552 -6.156 -8.079 1.00 92.12 108 LYS A CA 1
ATOM 825 C C . LYS A 1 108 ? 0.773 -5.971 -9.560 1.00 92.12 108 LYS A C 1
ATOM 827 O O . LYS A 1 108 ? 0.916 -6.965 -10.268 1.00 92.12 108 LYS A O 1
ATOM 832 N N . VAL A 1 109 ? 0.744 -4.726 -10.003 1.00 93.69 109 VAL A N 1
ATOM 833 C CA . VAL A 1 109 ? 0.829 -4.382 -11.420 1.00 93.69 109 VAL A CA 1
ATOM 834 C C . VAL A 1 109 ? 1.804 -3.235 -11.555 1.00 93.69 109 VAL A C 1
ATOM 836 O O . VAL A 1 109 ? 1.660 -2.214 -10.878 1.00 93.69 109 VAL A O 1
ATOM 839 N N . HIS A 1 110 ? 2.799 -3.410 -12.408 1.00 95.88 110 HIS A N 1
ATOM 840 C CA . HIS A 1 110 ? 3.650 -2.311 -12.810 1.00 95.88 110 HIS A CA 1
ATOM 841 C C . HIS A 1 110 ? 3.037 -1.586 -14.004 1.00 95.88 110 HIS A C 1
ATOM 843 O O . HIS A 1 110 ? 2.501 -2.207 -14.920 1.00 95.88 110 HIS A O 1
ATOM 849 N N . ASN A 1 111 ? 3.068 -0.260 -13.955 1.00 97.62 111 ASN A N 1
ATOM 850 C CA . ASN A 1 111 ? 2.496 0.596 -14.984 1.00 97.62 111 ASN A CA 1
ATOM 851 C C . ASN A 1 111 ? 3.514 1.667 -15.358 1.00 97.62 111 ASN A C 1
ATOM 853 O O . ASN A 1 111 ? 4.066 2.322 -14.474 1.00 97.62 111 ASN A O 1
ATOM 857 N N . LEU A 1 112 ? 3.736 1.844 -16.653 1.00 98.44 112 LEU A N 1
ATOM 858 C CA . LEU A 1 112 ? 4.539 2.915 -17.219 1.00 98.44 112 LEU A CA 1
ATOM 859 C C . LEU A 1 112 ? 3.649 4.129 -17.429 1.00 98.44 112 LEU A C 1
ATOM 861 O O . LEU A 1 112 ? 2.581 4.018 -18.024 1.00 98.44 112 LEU A O 1
ATOM 865 N N . LEU A 1 113 ? 4.091 5.273 -16.935 1.00 98.50 113 LEU A N 1
ATOM 866 C CA . LEU A 1 113 ? 3.477 6.572 -17.154 1.00 98.50 113 LEU A CA 1
ATOM 867 C C . LEU A 1 113 ? 4.354 7.359 -18.108 1.00 98.50 113 LEU A C 1
ATOM 869 O O . LEU A 1 113 ? 5.575 7.340 -17.962 1.00 98.50 113 LEU A O 1
ATOM 873 N N . TYR A 1 114 ? 3.734 8.086 -19.026 1.00 98.69 114 TYR A N 1
ATOM 874 C CA . TYR A 1 114 ? 4.419 8.966 -19.962 1.00 98.69 114 TYR A CA 1
ATOM 875 C C . TYR A 1 114 ? 3.844 10.371 -19.863 1.00 98.69 114 TYR A C 1
ATOM 877 O O . TYR A 1 114 ? 2.627 10.530 -19.773 1.00 98.69 114 TYR A O 1
ATOM 885 N N . ALA A 1 115 ? 4.719 11.375 -19.903 1.00 98.38 115 ALA A N 1
ATOM 886 C CA . ALA A 1 115 ? 4.337 12.782 -19.819 1.00 98.38 115 ALA A CA 1
ATOM 887 C C . ALA A 1 115 ? 4.949 13.586 -20.981 1.00 98.38 115 ALA A C 1
ATOM 889 O O . ALA A 1 115 ? 6.116 13.360 -21.310 1.00 98.38 115 ALA A O 1
ATOM 890 N N . PRO A 1 116 ? 4.198 14.518 -21.597 1.00 97.62 116 PRO A N 1
ATOM 891 C CA . PRO A 1 116 ? 4.670 15.300 -22.744 1.00 97.62 116 PRO A CA 1
ATOM 892 C C . PRO A 1 116 ? 5.671 16.397 -22.361 1.00 97.62 116 PRO A C 1
ATOM 894 O O . PRO A 1 116 ? 6.436 16.853 -23.202 1.00 97.62 116 PRO A O 1
ATOM 897 N N . SER A 1 117 ? 5.662 16.851 -21.105 1.00 97.56 117 SER A N 1
ATOM 898 C CA . SER A 1 117 ? 6.513 17.948 -20.643 1.00 97.56 117 SER A CA 1
ATOM 899 C C . SER A 1 117 ? 6.870 17.818 -19.166 1.00 97.56 117 SER A C 1
ATOM 901 O O . SER A 1 117 ? 6.250 17.057 -18.412 1.00 97.56 117 SER A O 1
ATOM 903 N N . PHE A 1 118 ? 7.860 18.605 -18.735 1.00 98.25 118 PHE A N 1
ATOM 904 C CA . PHE A 1 118 ? 8.198 18.719 -17.321 1.00 98.25 118 PHE A CA 1
ATOM 905 C C . PHE A 1 118 ? 7.019 19.245 -16.491 1.00 98.25 118 PHE A C 1
ATOM 907 O O . PHE A 1 118 ? 6.793 18.714 -15.406 1.00 98.25 118 PHE A O 1
ATOM 914 N N . GLU A 1 119 ? 6.219 20.198 -16.995 1.00 97.12 119 GLU A N 1
ATOM 915 C CA . GLU A 1 119 ? 5.058 20.683 -16.237 1.00 97.12 119 GLU A CA 1
ATOM 916 C C . GLU A 1 119 ? 4.013 19.580 -16.036 1.00 97.12 119 GLU A C 1
ATOM 918 O O . GLU A 1 119 ? 3.450 19.453 -14.947 1.00 97.12 119 GLU A O 1
ATOM 923 N N . ALA A 1 120 ? 3.753 18.761 -17.060 1.00 97.44 120 ALA A N 1
ATOM 924 C CA . ALA A 1 120 ? 2.832 17.633 -16.944 1.00 97.44 120 ALA A CA 1
ATOM 925 C C . ALA A 1 120 ? 3.342 16.588 -15.934 1.00 97.44 120 ALA A C 1
ATOM 927 O O . ALA A 1 120 ? 2.578 16.135 -15.075 1.00 97.44 120 ALA A O 1
ATOM 928 N N . ALA A 1 121 ? 4.639 16.264 -15.975 1.00 97.56 121 ALA A N 1
ATOM 929 C CA . ALA A 1 121 ? 5.274 15.365 -15.011 1.00 97.56 121 ALA A CA 1
ATOM 930 C C . ALA A 1 121 ? 5.187 15.902 -13.569 1.00 97.56 121 ALA A C 1
ATOM 932 O O . ALA A 1 121 ? 4.884 15.150 -12.644 1.00 97.56 121 ALA A O 1
ATOM 933 N N . GLU A 1 122 ? 5.384 17.205 -13.357 1.00 97.12 122 GLU A N 1
ATOM 934 C CA . GLU A 1 122 ? 5.274 17.836 -12.037 1.00 97.12 122 GLU A CA 1
ATOM 935 C C . GLU A 1 122 ? 3.851 17.825 -11.484 1.00 97.12 122 GLU A C 1
ATOM 937 O O . GLU A 1 122 ? 3.653 17.489 -10.312 1.00 97.12 122 GLU A O 1
ATOM 942 N N . ARG A 1 123 ? 2.849 18.134 -12.320 1.00 94.88 123 ARG A N 1
ATOM 943 C CA . ARG A 1 123 ? 1.435 18.033 -11.926 1.00 94.88 123 ARG A CA 1
ATOM 944 C C . ARG A 1 123 ? 1.082 16.602 -11.519 1.00 94.88 123 ARG A C 1
ATOM 946 O O . ARG A 1 123 ? 0.428 16.402 -10.493 1.00 94.88 123 ARG A O 1
ATOM 953 N N . LEU A 1 124 ? 1.562 15.609 -12.273 1.00 95.06 124 LEU A N 1
ATOM 954 C CA . LEU A 1 124 ? 1.346 14.198 -11.956 1.00 95.06 124 LEU A CA 1
ATOM 955 C C . LEU A 1 124 ? 2.029 13.816 -10.635 1.00 95.06 124 LEU A C 1
ATOM 957 O O . LEU A 1 124 ? 1.402 13.215 -9.762 1.00 95.06 124 LEU A O 1
ATOM 961 N N . ASN A 1 125 ? 3.279 14.239 -10.437 1.00 96.06 125 ASN A N 1
ATOM 962 C CA . ASN A 1 125 ? 4.035 13.998 -9.208 1.00 96.06 125 ASN A CA 1
ATOM 963 C C . ASN A 1 125 ? 3.369 14.623 -7.981 1.00 96.06 125 ASN A C 1
ATOM 965 O O . ASN A 1 125 ? 3.335 13.994 -6.923 1.00 96.06 125 ASN A O 1
ATOM 969 N N . ALA A 1 126 ? 2.791 15.819 -8.110 1.00 90.88 126 ALA A N 1
ATOM 970 C CA . ALA A 1 126 ? 2.057 16.467 -7.027 1.00 90.88 126 ALA A CA 1
ATOM 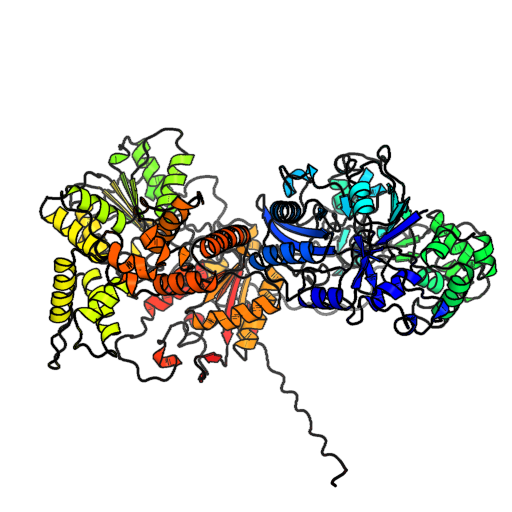971 C C . ALA A 1 126 ? 0.847 15.630 -6.571 1.00 90.88 126 ALA A C 1
ATOM 973 O O . ALA A 1 126 ? 0.642 15.451 -5.366 1.00 90.88 126 ALA A O 1
ATOM 974 N N . LYS A 1 127 ? 0.092 15.053 -7.519 1.00 90.62 127 LYS A N 1
ATOM 975 C CA . LYS A 1 127 ? -1.019 14.130 -7.225 1.00 90.62 127 LYS A CA 1
ATOM 976 C C . LYS A 1 127 ? -0.508 12.824 -6.596 1.00 90.62 127 LYS A C 1
ATOM 978 O O . LYS A 1 127 ? -0.995 12.407 -5.543 1.00 90.62 127 LYS A O 1
ATOM 983 N N . LEU A 1 128 ? 0.517 12.196 -7.181 1.00 92.25 128 LEU A N 1
ATOM 984 C CA . LEU A 1 128 ? 1.071 10.919 -6.703 1.00 92.25 128 LEU A CA 1
ATOM 985 C C . LEU A 1 128 ? 1.748 11.028 -5.322 1.00 92.25 128 LEU A C 1
ATOM 987 O O . LEU A 1 128 ? 1.690 10.087 -4.529 1.00 92.25 128 LEU A O 1
ATOM 991 N N . ALA A 1 129 ? 2.318 12.183 -4.970 1.00 89.62 129 ALA A N 1
ATOM 992 C CA . ALA A 1 129 ? 2.932 12.415 -3.660 1.00 89.62 129 ALA A CA 1
ATOM 993 C C . ALA A 1 129 ? 1.923 12.369 -2.493 1.00 89.62 129 ALA A C 1
ATOM 995 O O . ALA A 1 129 ? 2.308 12.143 -1.345 1.00 89.62 129 ALA A O 1
ATOM 996 N N . LYS A 1 130 ? 0.621 12.545 -2.761 1.00 84.19 130 LYS A N 1
ATOM 997 C CA . LYS A 1 130 ? -0.458 12.384 -1.763 1.00 84.19 130 LYS A CA 1
ATOM 998 C C . LYS A 1 130 ? -0.849 10.918 -1.545 1.00 84.19 130 LYS A C 1
ATOM 1000 O O . LYS A 1 130 ? -1.390 10.540 -0.496 1.00 84.19 130 LYS A O 1
ATOM 1005 N N . VAL A 1 131 ? -0.540 10.073 -2.524 1.00 84.88 131 VAL A N 1
ATOM 1006 C CA . VAL A 1 131 ? -0.820 8.635 -2.527 1.00 84.88 131 VAL A CA 1
ATOM 1007 C C . VAL A 1 131 ? 0.260 7.870 -1.763 1.00 84.88 131 VAL A C 1
ATOM 1009 O O . VAL A 1 131 ? -0.064 7.043 -0.909 1.00 84.88 131 VAL A O 1
ATOM 1012 N N . GLY A 1 132 ? 1.538 8.145 -2.029 1.00 85.19 132 GLY A N 1
ATOM 1013 C CA . GLY A 1 132 ? 2.651 7.393 -1.449 1.00 85.19 132 GLY A CA 1
ATOM 1014 C C . GLY A 1 132 ? 3.993 8.116 -1.521 1.00 85.19 132 GLY A C 1
ATOM 1015 O O . GLY A 1 132 ? 4.067 9.296 -1.847 1.00 85.19 132 GLY A O 1
ATOM 1016 N N . ASN A 1 133 ? 5.067 7.408 -1.160 1.00 86.69 133 ASN A N 1
ATOM 1017 C CA . ASN A 1 133 ? 6.407 7.988 -1.139 1.00 86.69 133 ASN A CA 1
ATOM 1018 C C . ASN A 1 133 ? 7.082 7.885 -2.514 1.00 86.69 133 ASN A C 1
ATOM 1020 O O . ASN A 1 133 ? 7.349 6.779 -2.976 1.00 86.69 133 ASN A O 1
ATOM 1024 N N . LEU A 1 134 ? 7.425 9.031 -3.108 1.00 91.12 134 LEU A N 1
ATOM 1025 C CA . LEU A 1 134 ? 8.128 9.113 -4.393 1.00 91.12 134 LEU A CA 1
ATOM 1026 C C . LEU A 1 134 ? 9.659 9.245 -4.268 1.00 91.12 134 LEU A C 1
ATOM 1028 O O . LEU A 1 134 ? 10.364 9.170 -5.264 1.00 91.12 134 LEU A O 1
ATOM 1032 N N . THR A 1 135 ? 10.197 9.472 -3.064 1.00 88.00 135 THR A N 1
ATOM 1033 C CA . THR A 1 135 ? 11.614 9.864 -2.868 1.00 88.00 135 THR A CA 1
ATOM 1034 C C . THR A 1 135 ? 12.557 8.714 -2.521 1.00 88.00 135 THR A C 1
ATOM 1036 O O . THR A 1 135 ? 13.761 8.907 -2.415 1.00 88.00 135 THR A O 1
ATOM 1039 N N . SER A 1 136 ? 12.031 7.520 -2.255 1.00 83.69 136 SER A N 1
ATOM 1040 C CA . SER A 1 136 ? 12.826 6.395 -1.737 1.00 83.69 136 SER A CA 1
ATOM 1041 C C . SER A 1 136 ? 13.370 5.446 -2.805 1.00 83.69 136 SER A C 1
ATOM 1043 O O . SER A 1 136 ? 14.250 4.639 -2.510 1.00 83.69 136 SER A O 1
ATOM 1045 N N . ASP A 1 137 ? 12.755 5.444 -3.983 1.00 88.94 137 ASP A N 1
ATOM 1046 C CA . ASP A 1 137 ? 13.024 4.525 -5.089 1.00 88.94 137 ASP A CA 1
ATOM 1047 C C . ASP A 1 137 ? 12.532 5.206 -6.374 1.00 88.94 137 ASP A C 1
ATOM 1049 O O . ASP A 1 137 ? 11.499 5.879 -6.336 1.00 88.94 137 ASP A O 1
ATOM 1053 N N . GLY A 1 138 ? 13.256 5.040 -7.482 1.00 86.38 138 GLY A N 1
ATOM 1054 C CA . GLY A 1 138 ? 12.837 5.522 -8.799 1.00 86.38 138 GLY A CA 1
ATOM 1055 C C . GLY A 1 138 ? 11.523 4.893 -9.273 1.00 86.38 138 GLY A C 1
ATOM 1056 O O . GLY A 1 138 ? 10.719 5.583 -9.895 1.00 86.38 138 GLY A O 1
ATOM 1057 N N . ARG A 1 139 ? 11.256 3.640 -8.869 1.00 91.75 139 ARG A N 1
ATOM 1058 C CA . ARG A 1 139 ? 9.951 2.977 -9.000 1.00 91.75 139 ARG A CA 1
ATOM 1059 C C . ARG A 1 139 ? 9.210 2.997 -7.657 1.00 91.75 139 ARG A C 1
ATOM 1061 O O . ARG A 1 139 ? 9.386 2.081 -6.841 1.00 91.75 139 ARG A O 1
ATOM 1068 N N . PRO A 1 140 ? 8.384 4.017 -7.377 1.00 91.94 140 PRO A N 1
ATOM 1069 C CA . PRO A 1 140 ? 7.666 4.103 -6.113 1.00 91.94 140 PRO A CA 1
ATOM 1070 C C . PRO A 1 140 ? 6.604 3.001 -5.981 1.00 91.94 140 PRO A C 1
ATOM 1072 O O . PRO A 1 140 ? 5.945 2.615 -6.950 1.00 91.94 140 PRO A O 1
ATOM 1075 N N . ILE A 1 141 ? 6.414 2.517 -4.747 1.00 90.25 141 ILE A N 1
ATOM 1076 C CA . ILE A 1 141 ? 5.308 1.618 -4.394 1.00 90.25 141 ILE A CA 1
ATOM 1077 C C . ILE A 1 141 ? 4.119 2.467 -3.964 1.00 90.25 141 ILE A C 1
ATOM 1079 O O . ILE A 1 141 ? 4.155 3.127 -2.921 1.00 90.25 141 ILE A O 1
ATOM 1083 N N . LEU A 1 142 ? 3.036 2.394 -4.728 1.00 90.69 142 LEU A N 1
ATOM 1084 C CA . LEU A 1 142 ? 1.791 3.080 -4.419 1.00 90.69 142 LEU A CA 1
ATOM 1085 C C . LEU A 1 142 ? 0.707 2.056 -4.095 1.00 90.69 142 LEU A C 1
ATOM 1087 O O . LEU A 1 142 ? 0.495 1.091 -4.826 1.00 90.69 142 LEU A O 1
ATOM 1091 N N . GLY A 1 143 ? -0.039 2.291 -3.016 1.00 88.88 143 GLY A N 1
ATOM 1092 C CA . GLY A 1 143 ? -1.219 1.491 -2.679 1.00 88.88 143 GLY A CA 1
ATOM 1093 C C . GLY A 1 143 ? -2.439 1.796 -3.545 1.00 88.88 143 GLY A C 1
ATOM 1094 O O . GLY A 1 143 ? -3.568 1.664 -3.081 1.00 88.88 143 GLY A O 1
ATOM 1095 N N . LEU A 1 144 ? -2.224 2.308 -4.754 1.00 90.88 144 LEU A N 1
ATOM 1096 C CA . LEU A 1 144 ? -3.263 2.828 -5.625 1.00 90.88 144 LEU A CA 1
ATOM 1097 C C . LEU A 1 144 ? -3.662 1.781 -6.659 1.00 90.88 144 LEU A C 1
ATOM 1099 O O . LEU A 1 144 ? -2.801 1.188 -7.311 1.00 90.88 144 LEU A O 1
ATOM 1103 N N . ASP A 1 145 ? -4.971 1.607 -6.820 1.00 92.25 145 ASP A N 1
ATOM 1104 C CA . ASP A 1 145 ? -5.558 0.794 -7.884 1.00 92.25 145 ASP A CA 1
ATOM 1105 C C . ASP A 1 145 ? -5.118 1.298 -9.271 1.00 92.25 145 ASP A C 1
ATOM 1107 O O . ASP A 1 145 ? -5.111 2.505 -9.523 1.00 92.25 145 ASP A O 1
ATOM 1111 N N . SER A 1 146 ? -4.766 0.385 -10.181 1.00 96.12 146 SER A N 1
ATOM 1112 C CA . SER A 1 146 ? -4.299 0.718 -11.535 1.00 96.12 146 SER A CA 1
ATOM 1113 C C . SER A 1 146 ? -5.333 1.500 -12.354 1.00 96.12 146 SER A C 1
ATOM 1115 O O . SER A 1 146 ? -4.951 2.375 -13.126 1.00 96.12 146 SER A O 1
ATOM 1117 N N . ARG A 1 147 ? -6.638 1.275 -12.140 1.00 95.62 147 ARG A N 1
ATOM 1118 C CA . ARG A 1 147 ? -7.711 2.097 -12.725 1.00 95.62 147 ARG A CA 1
ATOM 1119 C C . ARG A 1 147 ? -7.638 3.542 -12.237 1.00 95.62 147 ARG A C 1
ATOM 1121 O O . ARG A 1 147 ? -7.775 4.452 -13.043 1.00 95.62 147 ARG A O 1
ATOM 1128 N N . HIS A 1 148 ? -7.441 3.758 -10.935 1.00 94.00 148 HIS A N 1
ATOM 1129 C CA . HIS A 1 148 ? -7.318 5.113 -10.385 1.00 94.00 148 HIS A CA 1
ATOM 1130 C C . HIS A 1 148 ? -6.010 5.777 -10.813 1.00 94.00 148 HIS A C 1
ATOM 1132 O O . HIS A 1 148 ? -5.988 6.979 -11.033 1.00 94.00 148 HIS A O 1
ATOM 1138 N N . LEU A 1 149 ? -4.928 5.009 -10.968 1.00 96.62 149 LEU A N 1
ATOM 1139 C CA . LEU A 1 149 ? -3.683 5.528 -11.530 1.00 96.62 149 LEU A CA 1
ATOM 1140 C C . LEU A 1 149 ? -3.878 6.013 -12.975 1.00 96.62 149 LEU A C 1
ATOM 1142 O O . LEU A 1 149 ? -3.414 7.099 -13.317 1.00 96.62 149 LEU A O 1
ATOM 1146 N N . LEU A 1 150 ? -4.593 5.240 -13.799 1.00 97.56 150 LEU A N 1
ATOM 1147 C CA . LEU A 1 150 ? -4.954 5.627 -15.164 1.00 97.56 150 LEU A CA 1
ATOM 1148 C C . LEU A 1 150 ? -5.815 6.896 -15.174 1.00 97.56 150 LEU A C 1
ATOM 1150 O O . LEU A 1 150 ? -5.491 7.836 -15.887 1.00 97.56 150 LEU A O 1
ATOM 1154 N N . GLU A 1 151 ? -6.856 6.953 -14.343 1.00 95.44 151 GLU A N 1
ATOM 1155 C CA . GLU A 1 151 ? -7.722 8.131 -14.189 1.00 95.44 151 GLU A CA 1
ATOM 1156 C C . GLU A 1 151 ? -6.911 9.393 -13.846 1.00 95.44 151 GLU A C 1
ATOM 1158 O O . GLU A 1 151 ? -6.975 10.376 -14.578 1.00 95.44 151 GLU A O 1
ATOM 1163 N N . LEU A 1 152 ? -6.042 9.330 -12.828 1.00 93.88 152 LEU A N 1
ATOM 1164 C CA . LEU A 1 152 ? -5.166 10.453 -12.461 1.00 93.88 152 LEU A CA 1
ATOM 1165 C C . LEU A 1 152 ? -4.233 10.879 -13.599 1.00 93.88 152 LEU A C 1
ATOM 1167 O O . LEU A 1 152 ? -3.930 12.066 -13.738 1.00 93.88 152 LEU A O 1
ATOM 1171 N N . THR A 1 153 ? -3.747 9.914 -14.380 1.00 96.88 153 THR A N 1
ATOM 1172 C CA . THR A 1 153 ? -2.838 10.164 -15.505 1.00 96.88 153 THR A CA 1
ATOM 1173 C C . THR A 1 153 ? -3.567 10.930 -16.606 1.00 96.88 153 THR A C 1
ATOM 1175 O O . THR A 1 153 ? -3.091 11.984 -17.022 1.00 96.88 153 THR A O 1
ATOM 1178 N N . LEU A 1 154 ? -4.754 10.458 -17.000 1.00 96.06 154 LEU A N 1
ATOM 1179 C CA . LEU A 1 154 ? -5.585 11.072 -18.041 1.00 96.06 154 LEU A CA 1
ATOM 1180 C C . LEU A 1 154 ? -6.100 12.464 -17.640 1.00 96.06 154 LEU A C 1
ATOM 1182 O O . LEU A 1 154 ? -6.176 13.361 -18.472 1.00 96.06 154 LEU A O 1
ATOM 1186 N N . GLU A 1 155 ? -6.418 12.673 -16.361 1.00 93.75 155 GLU A N 1
ATOM 1187 C CA . GLU A 1 155 ? -6.843 13.980 -15.835 1.00 93.75 155 GLU A CA 1
ATOM 1188 C C . GLU A 1 155 ? -5.706 15.009 -15.748 1.00 93.75 155 GLU A C 1
ATOM 1190 O O . GLU A 1 155 ? -5.958 16.192 -15.527 1.00 93.75 155 GLU A O 1
ATOM 1195 N N . THR A 1 156 ? -4.443 14.581 -15.823 1.00 94.25 156 THR A N 1
ATOM 1196 C CA . THR A 1 156 ? -3.301 15.491 -15.651 1.00 94.25 156 THR A CA 1
ATOM 1197 C C . THR A 1 156 ? -2.943 16.240 -16.933 1.00 94.25 156 THR A C 1
ATOM 1199 O O . THR A 1 156 ? -2.553 17.413 -16.870 1.00 94.25 156 THR A O 1
ATOM 1202 N N . ASP A 1 157 ? -3.042 15.572 -18.080 1.00 96.69 157 ASP A N 1
ATOM 1203 C CA . ASP A 1 157 ? -2.787 16.140 -19.400 1.00 96.69 157 ASP A CA 1
ATOM 1204 C C . ASP A 1 157 ? -3.405 15.223 -20.473 1.00 96.69 157 ASP A C 1
ATOM 1206 O O . ASP A 1 157 ? -3.278 14.004 -20.342 1.00 96.69 157 ASP A O 1
ATOM 1210 N N . PRO A 1 158 ? -4.036 15.747 -21.541 1.00 95.75 158 PRO A N 1
ATOM 1211 C CA . PRO A 1 158 ? -4.611 14.915 -22.604 1.00 95.75 158 PRO A CA 1
ATOM 1212 C C . PRO A 1 158 ? -3.584 14.056 -23.358 1.00 95.75 158 PRO A C 1
ATOM 1214 O O . PRO A 1 158 ? -3.973 13.091 -24.017 1.00 95.75 158 PRO A O 1
ATOM 1217 N N . LEU A 1 159 ? -2.297 14.410 -23.293 1.00 96.94 159 LEU A N 1
ATOM 1218 C CA . LEU A 1 159 ? -1.210 13.646 -23.900 1.00 96.94 159 LEU A CA 1
ATOM 1219 C C . LEU A 1 159 ? -0.489 12.730 -22.902 1.00 96.94 159 LEU A C 1
ATOM 1221 O O . LEU A 1 159 ? 0.366 11.954 -23.319 1.00 96.94 159 LEU A O 1
ATOM 1225 N N . CYS A 1 160 ? -0.832 12.768 -21.610 1.00 98.19 160 CYS A N 1
ATOM 1226 C CA . CYS A 1 160 ? -0.358 11.771 -20.655 1.00 98.19 160 CYS A CA 1
ATOM 1227 C C . CYS A 1 160 ? -1.053 10.428 -20.904 1.00 98.19 160 CYS A C 1
ATOM 1229 O O . CYS A 1 160 ? -2.266 10.355 -21.106 1.00 98.19 160 CYS A O 1
ATOM 1231 N N . PHE A 1 161 ? -0.295 9.336 -20.828 1.00 98.31 161 PHE A N 1
ATOM 1232 C CA . PHE A 1 161 ? -0.846 7.993 -20.994 1.00 98.31 161 PHE A CA 1
ATOM 1233 C C . PHE A 1 161 ? -0.139 6.964 -20.125 1.00 98.31 161 PHE A C 1
ATOM 1235 O O . PHE A 1 161 ? 0.946 7.199 -19.589 1.00 98.31 161 PHE A O 1
ATOM 1242 N N . LEU A 1 162 ? -0.799 5.815 -19.985 1.00 98.50 162 LEU A N 1
ATOM 1243 C CA . LEU A 1 162 ? -0.352 4.700 -19.168 1.00 98.50 162 LEU A CA 1
ATOM 1244 C C . LEU A 1 162 ? -0.273 3.429 -20.013 1.00 98.50 162 LEU A C 1
ATOM 1246 O O . LEU A 1 162 ? -1.218 3.092 -20.727 1.00 98.50 162 LEU A O 1
ATOM 1250 N N . VAL A 1 163 ? 0.836 2.706 -19.879 1.00 98.50 163 VAL A N 1
ATOM 1251 C CA . VAL A 1 163 ? 1.064 1.396 -20.498 1.00 98.50 163 VAL A CA 1
ATOM 1252 C C . VAL A 1 163 ? 1.332 0.365 -19.399 1.00 98.50 163 VAL A C 1
ATOM 1254 O O . VAL A 1 163 ? 2.274 0.542 -18.626 1.00 98.50 163 VAL A O 1
ATOM 1257 N N . PRO A 1 164 ? 0.535 -0.711 -19.276 1.00 98.06 164 PRO A N 1
ATOM 1258 C CA . PRO A 1 164 ? 0.861 -1.815 -18.379 1.00 98.06 164 PRO A CA 1
ATOM 1259 C C . PRO A 1 164 ? 2.221 -2.421 -18.748 1.00 98.06 164 PRO A C 1
ATOM 1261 O O . PRO A 1 164 ? 2.461 -2.718 -19.920 1.00 98.06 164 PRO A O 1
ATOM 1264 N N . ALA A 1 165 ? 3.094 -2.575 -17.752 1.00 95.81 165 ALA A N 1
ATOM 1265 C CA . ALA A 1 165 ? 4.463 -3.043 -17.941 1.00 95.81 165 ALA A CA 1
ATOM 1266 C C . ALA A 1 165 ? 4.571 -4.562 -17.753 1.00 95.81 165 ALA A C 1
ATOM 1268 O O . ALA A 1 165 ? 3.845 -5.141 -16.935 1.00 95.81 165 ALA A O 1
ATOM 1269 N N . HIS A 1 166 ? 5.482 -5.166 -18.514 1.00 94.06 166 HIS A N 1
ATOM 1270 C CA . HIS A 1 166 ? 5.914 -6.565 -18.549 1.00 94.06 166 HIS A CA 1
ATOM 1271 C C . HIS A 1 166 ? 4.789 -7.518 -18.185 1.00 94.06 166 HIS A C 1
ATOM 1273 O O . HIS A 1 166 ? 4.861 -8.266 -17.203 1.00 94.06 166 HIS A O 1
ATOM 1279 N N . ILE A 1 167 ? 3.724 -7.447 -18.989 1.00 96.25 167 ILE A N 1
ATOM 1280 C CA . ILE A 1 167 ? 2.356 -7.873 -18.657 1.00 96.25 167 ILE A CA 1
ATOM 1281 C C . ILE A 1 167 ? 2.200 -9.341 -18.236 1.00 96.25 167 ILE A C 1
ATOM 1283 O O . ILE A 1 167 ? 1.151 -9.687 -17.701 1.00 96.25 167 ILE A O 1
ATOM 1287 N N . TRP A 1 168 ? 3.232 -10.174 -18.373 1.00 94.62 168 TRP A N 1
ATOM 1288 C CA . TRP A 1 168 ? 3.203 -11.594 -18.020 1.00 94.62 168 TRP A CA 1
ATOM 1289 C C . TRP A 1 168 ? 4.025 -11.997 -16.798 1.00 94.62 168 TRP A C 1
ATOM 1291 O O . TRP A 1 168 ? 3.871 -13.124 -16.316 1.00 94.62 168 TRP A O 1
ATOM 1301 N N . THR A 1 169 ? 4.907 -11.137 -16.271 1.00 88.62 169 THR A N 1
ATOM 1302 C CA . THR A 1 169 ? 5.800 -11.557 -15.176 1.00 88.62 169 THR A CA 1
ATOM 1303 C C . THR A 1 169 ? 4.981 -12.054 -13.977 1.00 88.62 169 THR A C 1
ATOM 1305 O O . THR A 1 169 ? 4.027 -11.387 -13.580 1.00 88.62 169 THR A O 1
ATOM 1308 N N . PRO A 1 170 ? 5.300 -13.198 -13.340 1.00 86.06 170 PRO A N 1
ATOM 1309 C CA . PRO A 1 170 ? 4.350 -13.863 -12.435 1.00 86.06 170 PRO A CA 1
ATOM 1310 C C . PRO A 1 170 ? 3.793 -12.996 -11.290 1.00 86.06 170 PRO A C 1
ATOM 1312 O O . PRO A 1 170 ? 2.668 -13.215 -10.839 1.00 86.06 170 PRO A O 1
ATOM 1315 N N . TRP A 1 171 ? 4.578 -12.022 -10.818 1.00 82.94 171 TRP A N 1
ATOM 1316 C CA . TRP A 1 171 ? 4.370 -11.316 -9.550 1.00 82.94 171 TRP A CA 1
ATOM 1317 C C . TRP A 1 171 ? 3.978 -9.846 -9.643 1.00 82.94 171 TRP A C 1
ATOM 1319 O O . TRP A 1 171 ? 3.517 -9.313 -8.635 1.00 82.94 171 TRP A O 1
ATOM 1329 N N . PHE A 1 172 ? 4.264 -9.167 -10.753 1.00 86.88 172 PHE A N 1
ATOM 1330 C CA . PHE A 1 172 ? 4.210 -7.701 -10.833 1.00 86.88 172 PHE A CA 1
ATOM 1331 C C . PHE A 1 172 ? 3.660 -7.216 -12.173 1.00 86.88 172 PHE A C 1
ATOM 1333 O O . PHE A 1 172 ? 4.099 -6.203 -12.704 1.00 86.88 172 PHE A O 1
ATOM 1340 N N . SER A 1 173 ? 2.679 -7.925 -12.713 1.00 92.25 173 SER A N 1
ATOM 1341 C CA . SER A 1 173 ? 2.168 -7.663 -14.049 1.00 92.25 173 SER A CA 1
ATOM 1342 C C . SER A 1 173 ? 0.653 -7.781 -14.131 1.00 92.25 173 SER A C 1
ATOM 1344 O O . SER A 1 173 ? -0.007 -8.279 -13.211 1.00 92.25 173 SER A O 1
ATOM 1346 N N . LEU A 1 174 ? 0.109 -7.306 -15.252 1.00 95.44 174 LEU A N 1
ATOM 1347 C CA . LEU A 1 174 ? -1.320 -7.337 -15.529 1.00 95.44 174 LEU A CA 1
ATOM 1348 C C . LEU A 1 174 ? -1.868 -8.768 -15.548 1.00 95.44 174 LEU A C 1
ATOM 1350 O O . LEU A 1 174 ? -2.877 -9.002 -14.898 1.00 95.44 174 LEU A O 1
ATOM 1354 N N . PHE A 1 175 ? -1.208 -9.706 -16.232 1.00 95.81 175 PHE A N 1
ATOM 1355 C CA . PHE A 1 175 ? -1.658 -11.088 -16.433 1.00 95.81 175 PHE A CA 1
ATOM 1356 C C . PHE A 1 175 ? -0.840 -12.125 -15.656 1.00 95.81 175 PHE A C 1
ATOM 1358 O O . PHE A 1 175 ? -1.051 -13.321 -15.830 1.00 95.81 175 PHE A O 1
ATOM 1365 N N . GLY A 1 176 ? 0.078 -11.714 -14.781 1.00 91.50 176 GLY A N 1
ATOM 1366 C CA . GLY A 1 176 ? 0.954 -12.623 -14.039 1.00 91.50 176 GLY A CA 1
ATOM 1367 C C . GLY A 1 176 ? 0.218 -13.715 -13.258 1.00 91.50 176 GLY A C 1
ATOM 1368 O O . GLY A 1 176 ? -0.784 -13.465 -12.590 1.00 91.50 176 GLY A O 1
ATOM 1369 N N . SER A 1 177 ? 0.768 -14.930 -13.269 1.00 86.50 177 SER A N 1
ATOM 1370 C CA . SER A 1 177 ? 0.153 -16.140 -12.695 1.00 86.50 177 SER A CA 1
ATOM 1371 C C . SER A 1 177 ? -0.096 -16.104 -11.176 1.00 86.50 177 SER A C 1
ATOM 1373 O O . SER A 1 177 ? -0.812 -16.956 -10.647 1.00 86.50 177 SER A O 1
ATOM 1375 N N . LYS A 1 178 ? 0.488 -15.150 -10.434 1.00 83.44 178 LYS A N 1
ATOM 1376 C CA . LYS A 1 178 ? 0.343 -15.045 -8.967 1.00 83.44 178 LYS A CA 1
ATOM 1377 C C . LYS A 1 178 ? -0.517 -13.865 -8.524 1.00 83.44 178 LYS A C 1
ATOM 1379 O O . LYS A 1 178 ? -1.291 -14.008 -7.577 1.00 83.44 178 LYS A O 1
ATOM 1384 N N . SER A 1 179 ? -0.364 -12.702 -9.156 1.00 82.31 179 SER A N 1
ATOM 1385 C CA . SER A 1 179 ? -1.033 -11.451 -8.754 1.00 82.31 179 SER A CA 1
ATOM 1386 C C . SER A 1 179 ? -1.912 -10.827 -9.838 1.00 82.31 179 SER A C 1
ATOM 1388 O O . SER A 1 179 ? -2.719 -9.949 -9.514 1.00 82.31 179 SER A O 1
ATOM 1390 N N . GLY A 1 180 ? -1.762 -11.262 -11.088 1.00 83.50 180 GLY A N 1
ATOM 1391 C CA . GLY A 1 180 ? -2.408 -10.693 -12.264 1.00 83.50 180 GLY A CA 1
ATOM 1392 C C . GLY A 1 180 ? -3.876 -11.081 -12.412 1.00 83.50 180 GLY A C 1
ATOM 1393 O O . GLY A 1 180 ? -4.393 -11.973 -11.738 1.00 83.50 180 GLY A O 1
ATOM 1394 N N . PHE A 1 181 ? -4.563 -10.333 -13.255 1.00 93.88 181 PHE A N 1
ATOM 1395 C CA . PHE A 1 181 ? -5.941 -10.497 -13.685 1.00 93.88 181 PHE A CA 1
ATOM 1396 C C . PHE A 1 181 ? -6.042 -11.478 -14.856 1.00 93.88 181 PHE A C 1
ATOM 1398 O O . PHE A 1 181 ? -5.032 -11.866 -15.446 1.00 93.88 181 PHE A O 1
ATOM 1405 N N . ASP A 1 182 ? -7.274 -11.861 -15.181 1.00 94.19 182 ASP A N 1
ATOM 1406 C CA . ASP A 1 182 ? -7.565 -12.702 -16.346 1.00 94.19 182 ASP A CA 1
ATOM 1407 C C . ASP A 1 182 ? -7.996 -11.855 -17.567 1.00 94.19 182 ASP A C 1
ATOM 1409 O O . ASP A 1 182 ? -8.077 -12.366 -18.678 1.00 94.19 182 ASP A O 1
ATOM 1413 N N . SER A 1 183 ? -8.239 -10.545 -17.390 1.00 95.44 183 SER A N 1
ATOM 1414 C CA . SER A 1 183 ? -8.602 -9.608 -18.469 1.00 95.44 183 SER A CA 1
ATOM 1415 C C . SER A 1 183 ? -8.190 -8.154 -18.182 1.00 95.44 183 SER A C 1
ATOM 1417 O O . SER A 1 183 ? -7.911 -7.769 -17.040 1.00 95.44 183 SER A O 1
ATOM 1419 N N . ILE A 1 184 ? -8.184 -7.318 -19.227 1.00 96.50 184 ILE A N 1
ATOM 1420 C CA . ILE A 1 184 ? -7.904 -5.872 -19.141 1.00 96.50 184 ILE A CA 1
ATOM 1421 C C . ILE A 1 184 ? -9.030 -5.164 -18.375 1.00 96.50 184 ILE A C 1
ATOM 1423 O O . ILE A 1 184 ? -8.796 -4.270 -17.558 1.00 96.50 184 ILE A O 1
ATOM 1427 N N . GLU A 1 185 ? -10.264 -5.591 -18.622 1.00 95.88 185 GLU A N 1
ATOM 1428 C CA . GLU A 1 185 ? -11.504 -5.065 -18.064 1.00 95.88 185 GLU A CA 1
ATOM 1429 C C . GLU A 1 185 ? -11.568 -5.287 -16.551 1.00 95.88 185 GLU A C 1
ATOM 1431 O O . GLU A 1 185 ? -11.971 -4.387 -15.812 1.00 95.88 185 GLU A O 1
ATOM 1436 N N . GLU A 1 186 ? -11.094 -6.429 -16.050 1.00 95.12 186 GLU A N 1
ATOM 1437 C CA . GLU A 1 186 ? -11.005 -6.657 -14.607 1.00 95.12 186 GLU A CA 1
ATOM 1438 C C . GLU A 1 186 ? -10.085 -5.653 -13.903 1.00 95.12 186 GLU A C 1
ATOM 1440 O O . GLU A 1 186 ? -10.386 -5.243 -12.776 1.00 95.12 186 GLU A O 1
ATOM 1445 N N . CYS A 1 187 ? -8.994 -5.240 -14.556 1.00 95.50 187 CYS A N 1
ATOM 1446 C CA . CYS A 1 187 ? -8.018 -4.296 -14.015 1.00 95.50 187 CYS A CA 1
ATOM 1447 C C . CYS A 1 187 ? -8.487 -2.838 -14.155 1.00 95.50 187 CYS A C 1
ATOM 1449 O O . CYS A 1 187 ? -8.559 -2.098 -13.174 1.00 95.50 187 CYS A O 1
ATOM 1451 N N . PHE A 1 188 ? -8.883 -2.417 -15.356 1.00 96.38 188 PHE A N 1
ATOM 1452 C CA . PHE A 1 188 ? -9.155 -1.006 -15.664 1.00 96.38 188 PHE A CA 1
ATOM 1453 C C . PHE A 1 188 ? -10.649 -0.646 -15.702 1.00 96.38 188 PHE A C 1
ATOM 1455 O O . PHE A 1 188 ? -11.008 0.533 -15.716 1.00 96.38 188 PHE A O 1
ATOM 1462 N N . GLY A 1 189 ? -11.549 -1.630 -15.644 1.00 94.19 189 GLY A N 1
ATOM 1463 C CA . GLY A 1 189 ? -12.996 -1.415 -15.662 1.00 94.19 189 GLY A CA 1
ATOM 1464 C C . GLY A 1 189 ? -13.447 -0.645 -16.904 1.00 94.19 189 GLY A C 1
ATOM 1465 O O . GLY A 1 189 ? -13.049 -0.956 -18.028 1.00 94.19 189 GLY A O 1
ATOM 1466 N N . SER A 1 190 ? -14.242 0.406 -16.689 1.00 93.94 190 SER A N 1
ATOM 1467 C CA . SER A 1 190 ? -14.742 1.291 -17.751 1.00 93.94 190 SER A CA 1
ATOM 1468 C C . SER A 1 190 ? -13.640 2.009 -18.541 1.00 93.94 190 SER A C 1
ATOM 1470 O O . SER A 1 190 ? -13.890 2.423 -19.667 1.00 93.94 190 SER A O 1
ATOM 1472 N N . LEU A 1 191 ? -12.434 2.146 -17.978 1.00 96.38 191 LEU A N 1
ATOM 1473 C CA . LEU A 1 191 ? -11.298 2.818 -18.619 1.00 96.38 191 LEU A CA 1
ATOM 1474 C C . LEU A 1 191 ? -10.409 1.860 -19.431 1.00 96.38 191 LEU A C 1
ATOM 1476 O O . LEU A 1 191 ? -9.401 2.277 -19.986 1.00 96.38 191 LEU A O 1
ATOM 1480 N N . SER A 1 192 ? -10.772 0.579 -19.543 1.00 96.44 192 SER A N 1
ATOM 1481 C CA . SER A 1 192 ? -10.018 -0.431 -20.310 1.00 96.44 192 SER A CA 1
ATOM 1482 C C . SER A 1 192 ? -9.763 -0.053 -21.775 1.00 96.44 192 SER A C 1
ATOM 1484 O O . SER A 1 192 ? -8.768 -0.493 -22.353 1.00 96.44 192 SER A O 1
ATOM 1486 N N . ARG A 1 193 ? -10.624 0.779 -22.376 1.00 94.94 193 ARG A N 1
ATOM 1487 C CA . ARG A 1 193 ? -10.461 1.291 -23.748 1.00 94.94 193 ARG A CA 1
ATOM 1488 C C . ARG A 1 193 ? -9.364 2.346 -23.893 1.00 94.94 193 ARG A C 1
ATOM 1490 O O . ARG A 1 193 ? -8.883 2.539 -25.002 1.00 94.94 193 ARG A O 1
ATOM 1497 N N . GLU A 1 194 ? -8.952 2.987 -22.802 1.00 96.81 194 GLU A N 1
ATOM 1498 C CA . GLU A 1 194 ? -7.824 3.929 -22.810 1.00 96.81 194 GLU A CA 1
ATOM 1499 C C . GLU A 1 194 ? -6.470 3.211 -22.791 1.00 96.81 194 GLU A C 1
ATOM 1501 O O . GLU A 1 194 ? -5.444 3.822 -23.075 1.00 96.81 194 GLU A O 1
ATOM 1506 N N . ILE A 1 195 ? -6.456 1.901 -22.522 1.00 98.00 195 ILE A N 1
ATOM 1507 C CA . ILE A 1 195 ? -5.271 1.068 -22.717 1.00 98.00 195 ILE A CA 1
ATOM 1508 C C . ILE A 1 195 ? -5.201 0.664 -24.189 1.00 98.00 195 ILE A C 1
ATOM 1510 O O . ILE A 1 195 ? -5.948 -0.211 -24.638 1.00 98.00 195 ILE A O 1
ATOM 1514 N N . PHE A 1 196 ? -4.308 1.321 -24.928 1.00 96.81 196 PHE A N 1
ATOM 1515 C CA . PHE A 1 196 ? -4.062 1.085 -26.355 1.00 96.81 196 PHE A CA 1
ATOM 1516 C C . PHE A 1 196 ? -2.704 0.429 -26.646 1.00 96.81 196 PHE A C 1
ATOM 1518 O O . PHE A 1 196 ? -2.502 -0.063 -27.751 1.00 96.81 196 PHE A O 1
ATOM 1525 N N . ALA A 1 197 ? -1.792 0.379 -25.673 1.00 97.69 197 ALA A N 1
ATOM 1526 C CA . ALA A 1 197 ? -0.495 -0.284 -25.787 1.00 97.69 197 ALA A CA 1
ATOM 1527 C C . ALA A 1 197 ? -0.160 -1.070 -24.511 1.00 97.69 197 ALA A C 1
ATOM 1529 O O . ALA A 1 197 ? -0.658 -0.739 -23.431 1.00 97.69 197 ALA A O 1
ATOM 1530 N N . MET A 1 198 ? 0.674 -2.105 -24.637 1.00 97.81 198 MET A N 1
ATOM 1531 C CA . MET A 1 198 ? 1.171 -2.935 -23.531 1.00 97.81 198 MET A CA 1
ATOM 1532 C C . MET A 1 198 ? 2.612 -3.360 -23.779 1.00 97.81 198 MET A C 1
ATOM 1534 O O . MET A 1 198 ? 2.952 -3.736 -24.898 1.00 97.81 198 MET A O 1
ATOM 1538 N N . GLU A 1 199 ? 3.431 -3.323 -22.730 1.00 97.44 199 GLU A N 1
ATOM 1539 C CA . GLU A 1 199 ? 4.820 -3.776 -22.781 1.00 97.44 199 GLU A CA 1
ATOM 1540 C C . GLU A 1 199 ? 4.897 -5.257 -22.392 1.00 97.44 199 GLU A C 1
ATOM 1542 O O . GLU A 1 199 ? 4.408 -5.666 -21.333 1.00 97.44 199 GLU A O 1
ATOM 1547 N N . THR A 1 200 ? 5.436 -6.084 -23.287 1.00 93.81 200 THR A N 1
ATOM 1548 C CA . THR A 1 200 ? 5.380 -7.552 -23.184 1.00 93.81 200 THR A CA 1
ATOM 1549 C C . THR A 1 200 ? 6.366 -8.113 -22.160 1.00 93.81 200 THR A C 1
ATOM 1551 O O . THR A 1 200 ? 6.065 -9.102 -21.484 1.00 93.81 200 THR A O 1
ATOM 1554 N N . GLY A 1 201 ? 7.497 -7.442 -21.956 1.00 92.81 201 GLY A N 1
ATOM 1555 C CA . GLY A 1 201 ? 8.594 -7.884 -21.111 1.00 92.81 201 GLY A CA 1
ATOM 1556 C C . GLY A 1 201 ? 9.470 -8.939 -21.783 1.00 92.81 201 GLY A C 1
ATOM 1557 O O . GLY A 1 201 ? 9.021 -9.720 -22.616 1.00 92.81 201 GLY A O 1
ATOM 1558 N N . LEU A 1 202 ? 10.698 -9.065 -21.273 1.00 92.62 202 LEU A N 1
ATOM 1559 C CA . LEU A 1 202 ? 11.796 -9.888 -21.817 1.00 92.62 202 LEU A CA 1
ATOM 1560 C C . LEU A 1 202 ? 11.563 -11.416 -21.877 1.00 92.62 202 LEU A C 1
ATOM 1562 O O . LEU A 1 202 ? 12.512 -12.179 -22.033 1.00 92.62 202 LEU A O 1
ATOM 1566 N N . SER A 1 203 ? 10.368 -11.911 -21.552 1.00 94.31 203 SER A N 1
ATOM 1567 C CA . SER A 1 203 ? 10.046 -13.351 -21.482 1.00 94.31 203 SER A CA 1
ATOM 1568 C C . SER A 1 203 ? 8.880 -13.752 -22.388 1.00 94.31 203 SER A C 1
ATOM 1570 O O . SER A 1 203 ? 8.450 -14.907 -22.334 1.00 94.31 203 SER A O 1
ATOM 1572 N N . SER A 1 204 ? 8.372 -12.817 -23.193 1.00 95.19 204 SER A N 1
ATOM 1573 C CA . SER A 1 204 ? 7.349 -13.055 -24.211 1.00 95.19 204 SER A CA 1
ATOM 1574 C C . SER A 1 204 ? 7.577 -12.165 -25.422 1.00 95.19 204 SER A C 1
ATOM 1576 O O . SER A 1 204 ? 8.025 -11.037 -25.262 1.00 95.19 204 SER A O 1
ATOM 1578 N N . ASP A 1 205 ? 7.172 -12.640 -26.590 1.00 95.19 205 ASP A N 1
ATOM 1579 C CA . ASP A 1 205 ? 7.223 -11.909 -27.853 1.00 95.19 205 ASP A CA 1
ATOM 1580 C C . ASP A 1 205 ? 5.807 -11.754 -28.459 1.00 95.19 205 ASP A C 1
ATOM 1582 O O . ASP A 1 205 ? 4.827 -12.281 -27.911 1.00 95.19 205 ASP A O 1
ATOM 1586 N N . PRO A 1 206 ? 5.641 -11.020 -29.574 1.00 95.69 206 PRO A N 1
ATOM 1587 C CA . PRO A 1 206 ? 4.338 -10.857 -30.210 1.00 95.69 206 PRO A CA 1
ATOM 1588 C C . PRO A 1 206 ? 3.683 -12.173 -30.646 1.00 95.69 206 PRO A C 1
ATOM 1590 O O . PRO A 1 206 ? 2.474 -12.310 -30.468 1.00 95.69 206 PRO A O 1
ATOM 1593 N N . ASP A 1 207 ? 4.450 -13.157 -31.132 1.00 94.69 207 ASP A N 1
ATOM 1594 C CA . ASP A 1 207 ? 3.917 -14.466 -31.541 1.00 94.69 207 ASP A CA 1
ATOM 1595 C C . ASP A 1 207 ? 3.215 -15.174 -30.376 1.00 94.69 207 ASP A C 1
ATOM 1597 O O . ASP A 1 207 ? 2.078 -15.628 -30.517 1.00 94.69 207 ASP A O 1
ATOM 1601 N N . MET A 1 208 ? 3.839 -15.209 -29.194 1.00 95.81 208 MET A N 1
ATOM 1602 C CA . MET A 1 208 ? 3.207 -15.748 -27.989 1.00 95.81 208 MET A CA 1
ATOM 1603 C C . MET A 1 208 ? 1.897 -15.017 -27.664 1.00 95.81 208 MET A C 1
ATOM 1605 O O . MET A 1 208 ? 0.889 -15.650 -27.354 1.00 95.81 208 MET A O 1
ATOM 1609 N N . ASN A 1 209 ? 1.887 -13.687 -27.759 1.00 96.38 209 ASN A N 1
ATOM 1610 C CA . ASN A 1 209 ? 0.735 -12.855 -27.403 1.00 96.38 209 ASN A CA 1
ATOM 1611 C C . ASN A 1 209 ? -0.424 -12.948 -28.414 1.00 96.38 209 ASN A C 1
ATOM 1613 O O . ASN A 1 209 ? -1.583 -12.815 -28.027 1.00 96.38 209 ASN A O 1
ATOM 1617 N N . TRP A 1 210 ? -0.149 -13.233 -29.689 1.00 96.38 210 TRP A N 1
ATOM 1618 C CA . TRP A 1 210 ? -1.166 -13.410 -30.738 1.00 96.38 210 TRP A CA 1
ATOM 1619 C C . TRP A 1 210 ? -2.011 -14.682 -30.594 1.00 96.38 210 TRP A C 1
ATOM 1621 O O . TRP A 1 210 ? -2.943 -14.906 -31.373 1.00 96.38 210 TRP A O 1
ATOM 1631 N N . THR A 1 211 ? -1.728 -15.500 -29.581 1.00 96.56 211 THR A N 1
ATOM 1632 C CA . THR A 1 211 ? -2.590 -16.612 -29.156 1.00 96.56 211 THR A CA 1
ATOM 1633 C C . THR A 1 211 ? -3.816 -16.161 -28.349 1.00 96.56 211 THR A C 1
ATOM 1635 O O . THR A 1 211 ? -4.706 -16.973 -28.108 1.00 96.56 211 THR A O 1
ATOM 1638 N N . LEU A 1 212 ? -3.884 -14.883 -27.954 1.00 96.00 212 LEU A N 1
ATOM 1639 C CA . LEU A 1 212 ? -4.971 -14.302 -27.166 1.00 96.00 212 LEU A CA 1
ATOM 1640 C C . LEU A 1 212 ? -5.661 -13.159 -27.927 1.00 96.00 212 LEU A C 1
ATOM 1642 O O . LEU A 1 212 ? -5.125 -12.054 -28.025 1.00 96.00 212 LEU A O 1
ATOM 1646 N N . SER A 1 213 ? -6.889 -13.390 -28.399 1.00 95.25 213 SER A N 1
ATOM 1647 C CA . SER A 1 213 ? -7.641 -12.416 -29.209 1.00 95.25 213 SER A CA 1
ATOM 1648 C C . SER A 1 213 ? -7.925 -11.084 -28.509 1.00 95.25 213 SER A C 1
ATOM 1650 O O . SER A 1 213 ? -8.027 -10.039 -29.156 1.00 95.25 213 SER A O 1
ATOM 1652 N N . ALA A 1 214 ? -7.987 -11.077 -27.174 1.00 94.00 214 ALA A N 1
ATOM 1653 C CA . ALA A 1 214 ? -8.185 -9.862 -26.384 1.00 94.00 214 ALA A CA 1
ATOM 1654 C C . ALA A 1 214 ? -7.066 -8.816 -26.578 1.00 94.00 214 ALA A C 1
ATOM 1656 O O . ALA A 1 214 ? -7.280 -7.630 -26.309 1.00 94.00 214 ALA A O 1
ATOM 1657 N N . LEU A 1 215 ? -5.888 -9.239 -27.054 1.00 95.44 215 LEU A N 1
ATOM 1658 C CA . LEU A 1 215 ? -4.742 -8.369 -27.319 1.00 95.44 215 LEU A CA 1
ATOM 1659 C C . LEU A 1 215 ? -4.679 -7.854 -28.760 1.00 95.44 215 LEU A C 1
ATOM 1661 O O . LEU A 1 215 ? -3.866 -6.977 -29.034 1.00 95.44 215 LEU A O 1
ATOM 1665 N N . ASP A 1 216 ? -5.557 -8.299 -29.664 1.00 94.94 216 ASP A N 1
ATOM 1666 C CA . ASP A 1 216 ? -5.523 -7.894 -31.079 1.00 94.94 216 ASP A CA 1
ATOM 1667 C C . ASP A 1 216 ? -5.649 -6.374 -31.269 1.00 94.94 216 ASP A C 1
ATOM 1669 O O . ASP A 1 216 ? -5.066 -5.795 -32.184 1.00 94.94 216 ASP A O 1
ATOM 1673 N N . ARG A 1 217 ? -6.406 -5.711 -30.383 1.00 93.06 217 ARG A N 1
ATOM 1674 C CA . ARG A 1 217 ? -6.603 -4.251 -30.394 1.00 93.06 217 ARG A CA 1
ATOM 1675 C C . ARG A 1 217 ? -5.453 -3.462 -29.762 1.00 93.06 217 ARG A C 1
ATOM 1677 O O . ARG A 1 217 ? -5.515 -2.235 -29.731 1.00 93.06 217 ARG A O 1
ATOM 1684 N N . ILE A 1 218 ? -4.486 -4.144 -29.154 1.00 95.62 218 ILE A N 1
ATOM 1685 C CA . ILE A 1 218 ? -3.430 -3.545 -28.342 1.00 95.62 218 ILE A CA 1
ATOM 1686 C C . ILE A 1 218 ? -2.148 -3.471 -29.159 1.00 95.62 218 ILE A C 1
ATOM 1688 O O . ILE A 1 218 ? -1.725 -4.441 -29.786 1.00 95.62 218 ILE A O 1
ATOM 1692 N N . ARG A 1 219 ? -1.469 -2.325 -29.102 1.00 95.88 219 ARG A N 1
ATOM 1693 C CA . ARG A 1 219 ? -0.108 -2.221 -29.608 1.00 95.88 219 ARG A CA 1
ATOM 1694 C C . ARG A 1 219 ? 0.862 -2.879 -28.633 1.00 95.88 219 ARG A C 1
ATOM 1696 O O . ARG A 1 219 ? 1.143 -2.338 -27.566 1.00 95.88 219 ARG A O 1
ATOM 1703 N N . LEU A 1 220 ? 1.356 -4.052 -29.009 1.00 96.88 220 LEU A N 1
ATOM 1704 C CA . LEU A 1 220 ? 2.426 -4.728 -28.284 1.00 96.88 220 LEU A CA 1
ATOM 1705 C C . LEU A 1 220 ? 3.726 -3.959 -28.521 1.00 96.88 220 LEU A C 1
ATOM 1707 O O . LEU A 1 220 ? 4.175 -3.842 -29.662 1.00 96.88 220 LEU A O 1
ATOM 1711 N N . ILE A 1 221 ? 4.268 -3.383 -27.452 1.00 97.38 221 ILE A N 1
ATOM 1712 C CA . ILE A 1 221 ? 5.553 -2.685 -27.451 1.00 97.38 221 ILE A CA 1
ATOM 1713 C C . ILE A 1 221 ? 6.581 -3.513 -26.688 1.00 97.38 221 ILE A C 1
ATOM 1715 O O . ILE A 1 221 ? 6.229 -4.273 -25.786 1.00 97.38 221 ILE A O 1
ATOM 1719 N N . SER A 1 222 ? 7.847 -3.322 -27.030 1.00 96.00 222 SER A N 1
ATOM 1720 C CA . SER A 1 222 ? 8.968 -4.081 -26.480 1.00 96.00 222 SER A CA 1
ATOM 1721 C C . SER A 1 222 ? 10.072 -3.118 -26.074 1.00 96.00 222 SER A C 1
ATOM 1723 O O . SER A 1 222 ? 10.370 -2.165 -26.804 1.00 96.00 222 SER A O 1
ATOM 1725 N N . ASN A 1 223 ? 10.608 -3.284 -24.867 1.00 97.06 223 ASN A N 1
ATOM 1726 C CA . ASN A 1 223 ? 11.517 -2.314 -24.270 1.00 97.06 223 ASN A CA 1
ATOM 1727 C C . ASN A 1 223 ? 12.560 -2.986 -23.393 1.00 97.06 223 ASN A C 1
ATOM 1729 O O . ASN A 1 223 ? 12.341 -4.036 -22.796 1.00 97.06 223 ASN A O 1
ATOM 1733 N N . SER A 1 224 ? 13.713 -2.342 -23.261 1.00 94.50 224 SER A N 1
ATOM 1734 C CA . SER A 1 224 ? 14.846 -3.006 -22.640 1.00 94.50 224 SER A CA 1
ATOM 1735 C C . SER A 1 224 ? 14.698 -3.235 -21.141 1.00 94.50 224 SER A C 1
ATOM 1737 O O . SER A 1 224 ? 15.414 -4.096 -20.635 1.00 94.50 224 SER A O 1
ATOM 1739 N N . ASP A 1 225 ? 13.880 -2.482 -20.398 1.00 94.06 225 ASP A N 1
ATOM 1740 C CA . ASP A 1 225 ? 13.914 -2.461 -18.924 1.00 94.06 225 ASP A CA 1
ATOM 1741 C C . ASP A 1 225 ? 15.370 -2.275 -18.425 1.00 94.06 225 ASP A C 1
ATOM 1743 O O . ASP A 1 225 ? 15.932 -3.052 -17.633 1.00 94.06 225 ASP A O 1
ATOM 1747 N N . ALA A 1 226 ? 16.078 -1.314 -19.030 1.00 93.69 226 ALA A N 1
ATOM 1748 C CA . ALA A 1 226 ? 17.509 -1.143 -18.814 1.00 93.69 226 ALA A CA 1
ATOM 1749 C C . ALA A 1 226 ? 17.827 -0.620 -17.407 1.00 93.69 226 ALA A C 1
ATOM 1751 O O . ALA A 1 226 ? 17.324 0.406 -16.954 1.00 93.69 226 ALA A O 1
ATOM 1752 N N . HIS A 1 227 ? 18.767 -1.309 -16.756 1.00 93.50 227 HIS A N 1
ATOM 1753 C CA . HIS A 1 227 ? 19.351 -0.937 -15.462 1.00 93.50 227 HIS A CA 1
ATOM 1754 C C . HIS A 1 227 ? 20.828 -0.490 -15.596 1.00 93.50 227 HIS A C 1
ATOM 1756 O O . HIS A 1 227 ? 21.522 -0.233 -14.607 1.00 93.50 227 HIS A O 1
ATOM 1762 N N . SER A 1 228 ? 21.344 -0.427 -16.824 1.00 94.44 228 SER A N 1
ATOM 1763 C CA . SER A 1 228 ? 22.649 0.135 -17.179 1.00 94.44 228 SER A CA 1
ATOM 1764 C C . SER A 1 228 ? 22.652 0.523 -18.659 1.00 94.44 228 SER A C 1
ATOM 1766 O O . SER A 1 228 ? 21.838 0.008 -19.427 1.00 94.44 228 SER A O 1
ATOM 1768 N N . GLY A 1 229 ? 23.572 1.400 -19.070 1.00 93.88 229 GLY A N 1
ATOM 1769 C CA . GLY A 1 229 ? 23.637 1.871 -20.456 1.00 93.88 229 GLY A CA 1
ATOM 1770 C C . GLY A 1 229 ? 23.897 0.743 -21.460 1.00 93.88 229 GLY A C 1
ATOM 1771 O O . GLY A 1 229 ? 23.295 0.716 -22.526 1.00 93.88 229 GLY A O 1
ATOM 1772 N N . GLU A 1 230 ? 24.698 -0.264 -21.092 1.00 92.75 230 GLU A N 1
ATOM 1773 C CA . GLU A 1 230 ? 24.996 -1.415 -21.958 1.00 92.75 230 GLU A CA 1
ATOM 1774 C C . GLU A 1 230 ? 23.762 -2.255 -22.309 1.00 92.75 230 GLU A C 1
ATOM 1776 O O . GLU A 1 230 ? 23.767 -2.955 -23.324 1.00 92.75 230 GLU A O 1
ATOM 1781 N N . LYS A 1 231 ? 22.736 -2.233 -21.449 1.00 93.12 231 LYS A N 1
ATOM 1782 C CA . LYS A 1 231 ? 21.510 -3.020 -21.617 1.00 93.12 231 LYS A CA 1
ATOM 1783 C C . LYS A 1 231 ? 20.412 -2.286 -22.390 1.00 93.12 231 LYS A C 1
ATOM 1785 O O . LYS A 1 231 ? 19.405 -2.925 -22.674 1.00 93.12 231 LYS A O 1
ATOM 1790 N N . LEU A 1 232 ? 20.612 -1.018 -22.765 1.00 95.38 232 LEU A N 1
ATOM 1791 C CA . LEU A 1 232 ? 19.705 -0.302 -23.669 1.00 95.38 232 LEU A CA 1
ATOM 1792 C C . LEU A 1 232 ? 19.561 -1.030 -25.007 1.00 95.38 232 LEU A C 1
ATOM 1794 O O . LEU A 1 232 ? 20.525 -1.622 -25.499 1.00 95.38 232 LEU A O 1
ATOM 1798 N N . GLY A 1 233 ? 18.371 -0.962 -25.603 1.00 92.88 233 GLY A N 1
ATOM 1799 C CA . GLY A 1 233 ? 18.133 -1.431 -26.970 1.00 92.88 233 GLY A CA 1
ATOM 1800 C C . GLY A 1 233 ? 18.275 -2.939 -27.190 1.00 92.88 233 GLY A C 1
ATOM 1801 O O . GLY A 1 233 ? 18.264 -3.371 -28.339 1.00 92.88 233 GLY A O 1
ATOM 1802 N N . ARG A 1 234 ? 18.391 -3.752 -26.122 1.00 92.38 234 ARG A N 1
ATOM 1803 C CA . ARG A 1 234 ? 18.213 -5.217 -26.226 1.00 92.38 234 ARG A CA 1
ATOM 1804 C C . ARG A 1 234 ? 16.794 -5.589 -26.665 1.00 92.38 234 ARG A C 1
ATOM 1806 O O . ARG A 1 234 ? 16.604 -6.633 -27.268 1.00 92.38 234 ARG A O 1
ATOM 1813 N N . GLU A 1 235 ? 15.854 -4.700 -26.361 1.00 95.44 235 GLU A N 1
ATOM 1814 C CA . GLU A 1 235 ? 14.496 -4.637 -26.880 1.00 95.44 235 GLU A CA 1
ATOM 1815 C C . GLU A 1 235 ? 14.185 -3.174 -27.185 1.00 95.44 235 GLU A C 1
ATOM 1817 O O . GLU A 1 235 ? 14.637 -2.285 -26.455 1.00 95.44 235 GLU A O 1
ATOM 1822 N N . CYS A 1 236 ? 13.484 -2.912 -28.285 1.00 97.38 236 CYS A N 1
ATOM 1823 C CA . CYS A 1 236 ? 13.044 -1.566 -28.644 1.00 97.38 236 CYS A CA 1
ATOM 1824 C C . CYS A 1 236 ? 11.947 -1.591 -29.714 1.00 97.38 236 CYS A C 1
ATOM 1826 O O . CYS A 1 236 ? 11.618 -2.618 -30.304 1.00 97.38 236 CYS A O 1
ATOM 1828 N N . ASN A 1 237 ? 11.401 -0.418 -30.004 1.00 98.12 237 ASN A N 1
ATOM 1829 C CA . ASN A 1 237 ? 10.283 -0.220 -30.912 1.00 98.12 237 ASN A CA 1
ATOM 1830 C C . ASN A 1 237 ? 10.750 0.439 -32.206 1.00 98.12 237 ASN A C 1
ATOM 1832 O O . ASN A 1 237 ? 11.554 1.371 -32.180 1.00 98.12 237 ASN A O 1
ATOM 1836 N N . LEU A 1 238 ? 10.210 -0.010 -33.334 1.00 97.44 238 LEU A N 1
ATOM 1837 C CA . LEU A 1 238 ? 10.470 0.552 -34.651 1.00 97.44 238 LEU A CA 1
ATOM 1838 C C . LEU A 1 238 ? 9.309 1.443 -35.081 1.00 97.44 238 LEU A C 1
ATOM 1840 O O . LEU A 1 238 ? 8.153 1.021 -35.102 1.00 97.44 238 LEU A O 1
ATOM 1844 N N . PHE A 1 239 ? 9.640 2.652 -35.515 1.00 97.69 239 PHE A N 1
ATOM 1845 C CA . PHE A 1 239 ? 8.700 3.603 -36.086 1.00 97.69 239 PHE A CA 1
ATOM 1846 C C . PHE A 1 239 ? 9.162 4.057 -37.470 1.00 97.69 239 PHE A C 1
ATOM 1848 O O . PHE A 1 239 ? 10.350 4.050 -37.796 1.00 97.69 239 PHE A O 1
ATOM 1855 N N . THR A 1 240 ? 8.212 4.495 -38.288 1.00 96.75 240 THR A N 1
ATOM 1856 C CA . THR A 1 240 ? 8.460 5.224 -39.538 1.00 96.75 240 THR A CA 1
ATOM 1857 C C . THR A 1 240 ? 7.859 6.614 -39.440 1.00 96.75 240 THR A C 1
ATOM 1859 O O . THR A 1 240 ? 6.799 6.751 -38.846 1.00 96.75 240 THR A O 1
ATOM 1862 N N . GLY A 1 241 ? 8.493 7.616 -40.046 1.00 96.19 241 GLY A N 1
ATOM 1863 C CA . GLY A 1 241 ? 8.071 9.018 -39.978 1.00 96.19 241 GLY A CA 1
ATOM 1864 C C . GLY A 1 241 ? 9.033 9.892 -39.168 1.00 96.19 241 GLY A C 1
ATOM 1865 O O . GLY A 1 241 ? 10.137 9.441 -38.846 1.00 96.19 241 GLY A O 1
ATOM 1866 N N . PRO A 1 242 ? 8.654 11.146 -38.872 1.00 95.44 242 PRO A N 1
ATOM 1867 C CA . PRO A 1 242 ? 9.400 12.001 -37.956 1.00 95.44 242 PRO A CA 1
ATOM 1868 C C . PRO A 1 242 ? 9.289 11.487 -36.511 1.00 95.44 242 PRO A C 1
ATOM 1870 O O . PRO A 1 242 ? 8.246 10.982 -36.091 1.00 95.44 242 PRO A O 1
ATOM 1873 N N . ALA A 1 243 ? 10.373 11.616 -35.744 1.00 96.69 243 ALA A N 1
ATOM 1874 C CA . ALA A 1 243 ? 10.367 11.330 -34.313 1.00 96.69 243 ALA A CA 1
ATOM 1875 C C . ALA A 1 243 ? 9.837 12.553 -33.555 1.00 96.69 243 ALA A C 1
ATOM 1877 O O . ALA A 1 243 ? 10.451 13.616 -33.604 1.00 96.69 243 ALA A O 1
ATOM 1878 N N . SER A 1 244 ? 8.699 12.390 -32.887 1.00 97.38 244 SER A N 1
ATOM 1879 C CA . SER A 1 244 ? 8.069 13.390 -32.024 1.00 97.38 244 SER A CA 1
ATOM 1880 C C . SER A 1 244 ? 7.271 12.691 -30.925 1.00 97.38 244 SER A C 1
ATOM 1882 O O . SER A 1 244 ? 6.849 11.541 -31.094 1.00 97.38 244 SER A O 1
ATOM 1884 N N . TYR A 1 245 ? 7.037 13.372 -29.801 1.00 97.81 245 TYR A N 1
ATOM 1885 C CA . TYR A 1 245 ? 6.237 12.802 -28.710 1.00 97.81 245 TYR A CA 1
ATOM 1886 C C . TYR A 1 245 ? 4.812 12.473 -29.174 1.00 97.81 245 TYR A C 1
ATOM 1888 O O . TYR A 1 245 ? 4.320 11.362 -28.976 1.00 97.81 245 TYR A O 1
ATOM 1896 N N . THR A 1 246 ? 4.162 13.431 -29.841 1.00 97.00 246 THR A N 1
ATOM 1897 C CA . THR A 1 246 ? 2.795 13.285 -30.361 1.00 97.00 246 THR A CA 1
ATOM 1898 C C . THR A 1 246 ? 2.709 12.207 -31.435 1.00 97.00 246 THR A C 1
ATOM 1900 O O . THR A 1 246 ? 1.768 11.418 -31.425 1.00 97.00 246 THR A O 1
ATOM 1903 N N . GLY A 1 247 ? 3.721 12.102 -32.302 1.00 97.25 247 GLY A N 1
ATOM 1904 C CA . GLY A 1 247 ? 3.810 11.050 -33.310 1.00 97.25 247 GLY A CA 1
ATOM 1905 C C . GLY A 1 247 ? 3.890 9.655 -32.690 1.00 97.25 247 GLY A C 1
ATOM 1906 O O . GLY A 1 247 ? 3.182 8.752 -33.130 1.00 97.25 247 GLY A O 1
ATOM 1907 N N . ILE A 1 248 ? 4.694 9.474 -31.634 1.00 98.00 248 ILE A N 1
ATOM 1908 C CA . ILE A 1 248 ? 4.760 8.209 -30.882 1.00 98.00 248 ILE A CA 1
ATOM 1909 C C . ILE A 1 248 ? 3.410 7.914 -30.214 1.00 98.00 248 ILE A C 1
ATOM 1911 O O . ILE A 1 248 ? 2.880 6.814 -30.370 1.00 98.00 248 ILE A O 1
ATOM 1915 N N . PHE A 1 249 ? 2.831 8.892 -29.512 1.00 97.62 249 PHE A N 1
ATOM 1916 C CA . PHE A 1 249 ? 1.533 8.762 -28.842 1.00 97.62 249 PHE A CA 1
ATOM 1917 C C . PHE A 1 249 ? 0.420 8.317 -29.806 1.00 97.62 249 PHE A C 1
ATOM 1919 O O . PHE A 1 249 ? -0.268 7.324 -29.557 1.00 97.62 249 PHE A O 1
ATOM 1926 N N . ASP A 1 250 ? 0.271 9.007 -30.937 1.00 97.06 250 ASP A N 1
ATOM 1927 C CA . ASP A 1 250 ? -0.772 8.718 -31.920 1.00 97.06 250 ASP A CA 1
ATOM 1928 C C . ASP A 1 250 ? -0.533 7.381 -32.646 1.00 97.06 250 ASP A C 1
ATOM 1930 O O . ASP A 1 250 ? -1.483 6.615 -32.848 1.00 97.06 250 ASP A O 1
ATOM 1934 N N . ALA A 1 251 ? 0.725 7.044 -32.962 1.00 96.50 251 ALA A N 1
ATOM 1935 C CA . ALA A 1 251 ? 1.091 5.776 -33.600 1.00 96.50 251 ALA A CA 1
ATOM 1936 C C . ALA A 1 251 ? 0.798 4.552 -32.715 1.00 96.50 251 ALA A C 1
ATOM 1938 O O . ALA A 1 251 ? 0.358 3.504 -33.216 1.00 96.50 251 ALA A O 1
ATOM 1939 N N . LEU A 1 252 ? 1.023 4.678 -31.402 1.00 96.00 252 LEU A N 1
ATOM 1940 C CA . LEU A 1 252 ? 0.670 3.650 -30.422 1.00 96.00 252 LEU A CA 1
ATOM 1941 C C . LEU A 1 252 ? -0.848 3.535 -30.246 1.00 96.00 252 LEU A C 1
ATOM 1943 O O . LEU A 1 252 ? -1.355 2.424 -30.121 1.00 96.00 252 LEU A O 1
ATOM 1947 N N . ARG A 1 253 ? -1.588 4.649 -30.323 1.00 94.25 253 ARG A N 1
ATOM 1948 C CA . ARG A 1 253 ? -3.063 4.663 -30.280 1.00 94.25 253 ARG A CA 1
ATOM 1949 C C . ARG A 1 253 ? -3.720 4.180 -31.583 1.00 94.25 253 ARG A C 1
ATOM 1951 O O . ARG A 1 253 ? -4.943 4.082 -31.652 1.00 94.25 253 ARG A O 1
ATOM 1958 N N . GLY A 1 254 ? -2.925 3.879 -32.612 1.00 90.12 254 GLY A N 1
ATOM 1959 C CA . GLY A 1 254 ? -3.396 3.375 -33.902 1.00 90.12 254 GLY A CA 1
ATOM 1960 C C . GLY A 1 254 ? -4.019 4.444 -34.803 1.00 90.12 254 GLY A C 1
ATOM 1961 O O . GLY A 1 254 ? -4.742 4.102 -35.738 1.00 90.12 254 GLY A O 1
ATOM 1962 N N . LYS A 1 255 ? -3.764 5.732 -34.545 1.00 90.50 255 LYS A N 1
ATOM 1963 C CA . LYS A 1 255 ? -4.217 6.810 -35.430 1.00 90.50 255 LYS A CA 1
ATOM 1964 C C . LYS A 1 255 ? -3.314 6.899 -36.660 1.00 90.50 255 LYS A C 1
ATOM 1966 O O . LYS A 1 255 ? -2.098 6.760 -36.560 1.00 90.50 255 LYS A O 1
ATOM 1971 N N . ALA A 1 256 ? -3.916 7.157 -37.819 1.00 85.19 256 ALA A N 1
ATOM 1972 C CA . ALA A 1 256 ? -3.167 7.449 -39.035 1.00 85.19 256 ALA A CA 1
ATOM 1973 C C . ALA A 1 256 ? -2.504 8.833 -38.929 1.00 85.19 256 ALA A C 1
ATOM 1975 O O . ALA A 1 256 ? -3.144 9.797 -38.511 1.00 85.19 256 ALA A O 1
ATOM 1976 N N . GLY A 1 257 ? -1.238 8.928 -39.328 1.00 88.56 257 GLY A N 1
ATOM 1977 C CA . GLY A 1 257 ? -0.450 10.155 -39.275 1.00 88.56 257 GLY A CA 1
ATOM 1978 C C . GLY A 1 257 ? 0.894 9.989 -39.981 1.00 88.56 257 GLY A C 1
ATOM 1979 O O . GLY A 1 257 ? 1.145 8.967 -40.619 1.00 88.56 257 GLY A O 1
ATOM 1980 N N . GLU A 1 258 ? 1.760 10.997 -39.867 1.00 91.38 258 GLU A N 1
ATOM 1981 C CA . GLU A 1 258 ? 3.110 10.958 -40.450 1.00 91.38 258 GLU A CA 1
ATOM 1982 C C . GLU A 1 258 ? 4.014 9.925 -39.767 1.00 91.38 258 GLU A C 1
ATOM 1984 O O . GLU A 1 258 ? 4.887 9.344 -40.414 1.00 91.38 258 GLU A O 1
ATOM 1989 N N . THR A 1 259 ? 3.784 9.686 -38.472 1.00 96.12 259 THR A N 1
ATOM 1990 C CA . THR A 1 259 ? 4.476 8.673 -37.675 1.00 96.12 259 THR A CA 1
ATOM 1991 C C . THR A 1 259 ? 3.614 7.419 -37.557 1.00 96.12 259 THR A C 1
ATOM 1993 O O . THR A 1 259 ? 2.449 7.491 -37.173 1.00 96.12 259 THR A O 1
ATOM 1996 N N . ALA A 1 260 ? 4.187 6.254 -37.856 1.00 95.81 260 ALA A N 1
ATOM 1997 C CA . ALA A 1 260 ? 3.521 4.960 -37.750 1.00 95.81 260 ALA A CA 1
ATOM 1998 C C . ALA A 1 260 ? 4.395 3.953 -36.996 1.00 95.81 260 ALA A C 1
ATOM 2000 O O . ALA A 1 260 ? 5.617 3.933 -37.149 1.00 95.81 260 ALA A O 1
ATOM 2001 N N . PHE A 1 261 ? 3.759 3.101 -36.193 1.00 96.44 261 PHE A N 1
ATOM 2002 C CA . PHE A 1 261 ? 4.428 2.014 -35.483 1.00 96.44 261 PHE A CA 1
ATOM 2003 C C . PHE A 1 261 ? 4.636 0.835 -36.438 1.00 96.44 261 PHE A C 1
ATOM 2005 O O . PHE A 1 261 ? 3.677 0.311 -37.009 1.00 96.44 261 PHE A O 1
ATOM 2012 N N . ALA A 1 262 ? 5.891 0.443 -36.621 1.00 95.69 262 ALA A N 1
ATOM 2013 C CA . ALA A 1 262 ? 6.343 -0.450 -37.682 1.00 95.69 262 ALA A CA 1
ATOM 2014 C C . ALA A 1 262 ? 6.898 -1.789 -37.172 1.00 95.69 262 ALA A C 1
ATOM 2016 O O . ALA A 1 262 ? 7.271 -2.631 -37.989 1.00 95.69 262 ALA A O 1
ATOM 2017 N N . GLY A 1 263 ? 6.902 -2.016 -35.856 1.00 95.94 263 GLY A N 1
ATOM 2018 C CA . GLY A 1 263 ? 7.243 -3.305 -35.255 1.00 95.94 263 GLY A CA 1
ATOM 2019 C C . GLY A 1 263 ? 8.104 -3.175 -34.014 1.00 95.94 263 GLY A C 1
ATOM 2020 O O . GLY A 1 263 ? 8.306 -2.079 -33.493 1.00 95.94 263 GLY A O 1
ATOM 2021 N N . THR A 1 264 ? 8.645 -4.302 -33.576 1.00 97.19 264 THR A N 1
ATOM 2022 C CA . THR A 1 264 ? 9.533 -4.389 -32.415 1.00 97.19 264 THR A CA 1
ATOM 2023 C C . THR A 1 264 ? 10.814 -5.149 -32.744 1.00 97.19 264 THR A C 1
ATOM 2025 O O . THR A 1 264 ? 10.875 -6.001 -33.635 1.00 97.19 264 THR A O 1
ATOM 2028 N N . VAL A 1 265 ? 11.871 -4.802 -32.025 1.00 96.19 265 VAL A N 1
ATOM 2029 C CA . VAL A 1 265 ? 13.089 -5.594 -31.903 1.00 96.19 265 VAL A CA 1
ATOM 2030 C C . VAL A 1 265 ? 12.996 -6.292 -30.560 1.00 96.19 265 VAL A C 1
ATOM 2032 O O . VAL A 1 265 ? 12.911 -5.618 -29.538 1.00 96.19 265 VAL A O 1
ATOM 2035 N N . GLU A 1 266 ? 13.002 -7.617 -30.585 1.00 94.88 266 GLU A N 1
ATOM 2036 C CA . GLU A 1 266 ? 12.749 -8.460 -29.422 1.00 94.88 266 GLU A CA 1
ATOM 2037 C C . GLU A 1 266 ? 14.030 -9.121 -28.924 1.00 94.88 266 GLU A C 1
ATOM 2039 O O . GLU A 1 266 ? 14.936 -9.462 -29.696 1.00 94.88 266 GLU A O 1
ATOM 2044 N N . PHE A 1 267 ? 14.055 -9.399 -27.630 1.00 88.81 267 PHE A N 1
ATOM 2045 C CA . PHE A 1 267 ? 14.904 -10.427 -27.069 1.00 88.81 267 PHE A CA 1
ATOM 2046 C C . PHE A 1 267 ? 14.270 -11.791 -27.365 1.00 88.81 267 PHE A C 1
ATOM 2048 O O . PHE A 1 267 ? 13.059 -11.908 -27.547 1.00 88.81 267 PHE A O 1
ATOM 2055 N N . PHE A 1 268 ? 15.061 -12.859 -27.411 1.00 92.62 268 PHE A N 1
ATOM 2056 C CA . PHE A 1 268 ? 14.462 -14.194 -27.457 1.00 92.62 268 PHE A CA 1
ATOM 2057 C C . PHE A 1 268 ? 13.770 -14.476 -26.114 1.00 92.62 268 PHE A C 1
ATOM 2059 O O . PHE A 1 268 ? 14.438 -14.411 -25.074 1.00 92.62 268 PHE A O 1
ATOM 2066 N N . PRO A 1 269 ? 12.470 -14.819 -26.097 1.00 93.38 269 PRO A N 1
ATOM 2067 C CA . PRO A 1 269 ? 11.714 -14.925 -24.853 1.00 93.38 269 PRO A CA 1
ATOM 2068 C C . PRO A 1 269 ? 12.258 -16.023 -23.933 1.00 93.38 269 PRO A C 1
ATOM 2070 O O . PRO A 1 269 ? 12.186 -15.882 -22.712 1.00 93.38 269 PRO A O 1
ATOM 2073 N N . GLU A 1 270 ? 12.868 -17.080 -24.481 1.00 95.19 270 GLU A N 1
ATOM 2074 C CA . GLU A 1 270 ? 13.503 -18.147 -23.706 1.00 95.19 270 GLU A CA 1
ATOM 2075 C C . GLU A 1 270 ? 14.695 -17.651 -22.886 1.00 95.19 270 GLU A C 1
ATOM 2077 O O . GLU A 1 270 ? 15.013 -18.229 -21.851 1.00 95.19 270 GLU A O 1
ATOM 2082 N N . GLU A 1 271 ? 15.364 -16.577 -23.292 1.00 91.75 271 GLU A N 1
ATOM 2083 C CA . GLU A 1 271 ? 16.428 -15.993 -22.481 1.00 91.75 271 GLU A CA 1
ATOM 2084 C C . GLU A 1 271 ? 15.872 -15.272 -21.245 1.00 91.75 271 GLU A C 1
ATOM 2086 O O . GLU A 1 271 ? 16.553 -15.130 -20.225 1.00 91.75 271 GLU A O 1
ATOM 2091 N N . GLY A 1 272 ? 14.597 -14.893 -21.289 1.00 90.81 272 GLY A N 1
ATOM 2092 C CA . GLY A 1 272 ? 13.849 -14.320 -20.189 1.00 90.81 272 GLY A CA 1
ATOM 2093 C C . GLY A 1 272 ? 13.878 -15.158 -18.908 1.00 90.81 272 GLY A C 1
ATOM 2094 O O . GLY A 1 272 ? 13.837 -16.386 -18.905 1.00 90.81 272 GLY A O 1
ATOM 2095 N N . LYS A 1 273 ? 13.912 -14.473 -17.760 1.00 90.00 273 LYS A N 1
ATOM 2096 C CA . LYS A 1 273 ? 14.096 -15.099 -16.437 1.00 90.00 273 LYS A CA 1
ATOM 2097 C C . LYS A 1 273 ? 12.995 -16.071 -16.003 1.00 90.00 273 LYS A C 1
ATOM 2099 O O . LYS A 1 273 ? 13.189 -16.836 -15.057 1.00 90.00 273 LYS A O 1
ATOM 2104 N N . TYR A 1 274 ? 11.808 -15.930 -16.573 1.00 91.62 274 TYR A N 1
ATOM 2105 C CA . TYR A 1 274 ? 10.598 -16.616 -16.132 1.00 91.62 274 TYR A CA 1
ATOM 2106 C C . TYR A 1 274 ? 9.868 -17.244 -17.314 1.00 91.62 274 TYR A C 1
ATOM 2108 O O . TYR A 1 274 ? 8.652 -17.360 -17.258 1.00 91.62 274 TYR A O 1
ATOM 2116 N N . HIS A 1 275 ? 10.573 -17.597 -18.389 1.00 95.56 275 HIS A N 1
ATOM 2117 C CA . HIS A 1 275 ? 9.926 -18.144 -19.574 1.00 95.56 275 HIS A CA 1
ATOM 2118 C C . HIS A 1 275 ? 9.209 -19.470 -19.268 1.00 95.56 275 HIS A C 1
ATOM 2120 O O . HIS A 1 275 ? 7.989 -19.552 -19.426 1.00 95.56 275 HIS A O 1
ATOM 2126 N N . LEU A 1 276 ? 9.944 -20.459 -18.744 1.00 96.38 276 LEU A N 1
ATOM 2127 C CA . LEU A 1 276 ? 9.409 -21.770 -18.362 1.00 96.38 276 LEU A CA 1
ATOM 2128 C C . LEU A 1 276 ? 8.992 -21.854 -16.890 1.00 96.38 276 LEU A C 1
ATOM 2130 O O . LEU A 1 276 ? 9.409 -21.055 -16.042 1.00 96.38 276 LEU A O 1
ATOM 2134 N N . ASP A 1 277 ? 8.206 -22.890 -16.589 1.00 95.00 277 ASP A N 1
ATOM 2135 C CA . ASP A 1 277 ? 7.893 -23.278 -15.219 1.00 95.00 277 ASP A CA 1
ATOM 2136 C C . ASP A 1 277 ? 9.141 -23.822 -14.539 1.00 95.00 277 ASP A C 1
ATOM 2138 O O . ASP A 1 277 ? 9.913 -24.579 -15.134 1.00 95.00 277 ASP A O 1
ATOM 2142 N N . GLY A 1 278 ? 9.341 -23.500 -13.263 1.00 92.38 278 GLY A N 1
ATOM 2143 C CA . GLY A 1 278 ? 10.508 -24.045 -12.594 1.00 92.38 278 GLY A CA 1
ATOM 2144 C C . GLY A 1 278 ? 10.594 -23.884 -11.093 1.00 92.38 278 GLY A C 1
ATOM 2145 O O . GLY A 1 278 ? 9.770 -23.248 -10.437 1.00 92.38 278 GLY A O 1
ATOM 2146 N N . HIS A 1 279 ? 11.632 -24.523 -10.563 1.00 91.19 279 HIS A N 1
ATOM 2147 C CA . HIS A 1 279 ? 12.030 -24.476 -9.165 1.00 91.19 279 HIS A CA 1
ATOM 2148 C C . HIS A 1 279 ? 13.554 -24.392 -9.091 1.00 91.19 279 HIS A C 1
ATOM 2150 O O . HIS A 1 279 ? 14.269 -25.399 -9.197 1.00 91.19 279 HIS A O 1
ATOM 2156 N N . ARG A 1 280 ? 14.040 -23.163 -8.909 1.00 89.88 280 ARG A N 1
ATOM 2157 C CA . ARG A 1 280 ? 15.451 -22.775 -8.933 1.00 89.88 280 ARG A CA 1
ATOM 2158 C C . ARG A 1 280 ? 16.312 -23.636 -8.023 1.00 89.88 280 ARG A C 1
ATOM 2160 O O . ARG A 1 280 ? 17.334 -24.156 -8.461 1.00 89.88 280 ARG A O 1
ATOM 2167 N N . ASP A 1 281 ? 15.889 -23.805 -6.774 1.00 87.38 281 ASP A N 1
ATOM 2168 C CA . ASP A 1 281 ? 16.683 -24.489 -5.746 1.00 87.38 281 ASP A CA 1
ATOM 2169 C C . ASP A 1 281 ? 16.912 -25.974 -6.071 1.00 87.38 281 ASP A C 1
ATOM 2171 O O . ASP A 1 281 ? 17.853 -26.585 -5.573 1.00 87.38 281 ASP A O 1
ATOM 2175 N N . CYS A 1 282 ? 16.067 -26.563 -6.925 1.00 90.69 282 CYS A N 1
ATOM 2176 C CA . CYS A 1 282 ? 16.205 -27.949 -7.374 1.00 90.69 282 CYS A CA 1
ATOM 2177 C C . CYS A 1 282 ? 16.758 -28.074 -8.804 1.00 90.69 282 CYS A C 1
ATOM 2179 O O . CYS A 1 282 ? 16.942 -29.200 -9.283 1.00 90.69 282 CYS A O 1
ATOM 2181 N N . GLY A 1 283 ? 16.993 -26.950 -9.488 1.00 91.94 283 GLY A N 1
ATOM 2182 C CA . GLY A 1 283 ? 17.402 -26.910 -10.891 1.00 91.94 283 GLY A CA 1
ATOM 2183 C C . GLY A 1 283 ? 16.388 -27.559 -11.836 1.00 91.94 283 GLY A C 1
ATOM 2184 O O . GLY A 1 283 ? 16.789 -28.258 -12.761 1.00 91.94 283 GLY A O 1
ATOM 2185 N N . VAL A 1 284 ? 15.088 -27.435 -11.545 1.00 93.75 284 VAL A N 1
ATOM 2186 C CA . VAL A 1 284 ? 14.012 -28.005 -12.372 1.00 93.75 284 VAL A CA 1
ATOM 2187 C C . VAL A 1 284 ? 13.428 -26.912 -13.256 1.00 93.75 284 VAL A C 1
ATOM 2189 O O . VAL A 1 284 ? 12.966 -25.902 -12.727 1.00 93.75 284 VAL A O 1
ATOM 2192 N N . ALA A 1 285 ? 13.401 -27.165 -14.563 1.00 95.31 285 ALA A N 1
ATOM 2193 C CA . ALA A 1 285 ? 12.717 -26.372 -15.578 1.00 95.31 285 ALA A CA 1
ATOM 2194 C C . ALA A 1 285 ? 11.824 -27.309 -16.397 1.00 95.31 285 ALA A C 1
ATOM 2196 O O . ALA A 1 285 ? 12.282 -28.385 -16.788 1.00 95.31 285 ALA A O 1
ATOM 2197 N N . LEU A 1 286 ? 10.564 -26.938 -16.603 1.00 95.75 286 LEU A N 1
ATOM 2198 C CA . LEU A 1 286 ? 9.565 -27.775 -17.260 1.00 95.75 286 LEU A CA 1
ATOM 2199 C C . LEU A 1 286 ? 8.754 -26.958 -18.260 1.00 95.75 286 LEU A C 1
ATOM 2201 O O . LEU A 1 286 ? 8.406 -25.804 -18.006 1.00 95.75 286 LEU A O 1
ATOM 2205 N N . GLU A 1 287 ? 8.405 -27.599 -19.369 1.00 96.19 287 GLU A N 1
ATOM 2206 C CA . GLU A 1 287 ? 7.382 -27.087 -20.276 1.00 96.19 287 GLU A CA 1
ATOM 2207 C C . GLU A 1 287 ? 6.008 -27.090 -19.582 1.00 96.19 287 GLU A C 1
ATOM 2209 O O . GLU A 1 287 ? 5.735 -27.987 -18.770 1.00 96.19 287 GLU A O 1
ATOM 2214 N N . PRO A 1 288 ? 5.087 -26.172 -19.927 1.00 94.81 288 PRO A N 1
ATOM 2215 C CA . PRO A 1 288 ? 3.789 -26.068 -19.258 1.00 94.81 288 PRO A CA 1
ATOM 2216 C C . PRO A 1 288 ? 2.978 -27.370 -19.249 1.00 94.81 288 PRO A C 1
ATOM 2218 O O . PRO A 1 288 ? 2.344 -27.709 -18.250 1.00 94.81 288 PRO A O 1
ATOM 2221 N N . ALA A 1 289 ? 3.020 -28.145 -20.337 1.00 95.38 289 ALA A N 1
ATOM 2222 C CA . ALA A 1 289 ? 2.343 -29.441 -20.411 1.00 95.38 289 ALA A CA 1
ATOM 2223 C C . ALA A 1 289 ? 2.920 -30.461 -19.410 1.00 95.38 289 ALA A C 1
ATOM 2225 O O . ALA A 1 289 ? 2.167 -31.189 -18.760 1.00 95.38 289 ALA A O 1
ATOM 2226 N N . GLN A 1 290 ? 4.246 -30.476 -19.235 1.00 96.44 290 GLN A N 1
ATOM 2227 C CA . GLN A 1 290 ? 4.930 -31.350 -18.277 1.00 96.44 290 GLN A CA 1
ATOM 2228 C C . GLN A 1 290 ? 4.612 -30.937 -16.837 1.00 96.44 290 GLN A C 1
ATOM 2230 O O . GLN A 1 290 ? 4.311 -31.785 -15.999 1.00 96.44 290 GLN A O 1
ATOM 2235 N N . ALA A 1 291 ? 4.630 -29.633 -16.549 1.00 94.50 291 ALA A N 1
ATOM 2236 C CA . ALA A 1 291 ? 4.268 -29.114 -15.237 1.00 94.50 291 ALA A CA 1
ATOM 2237 C C . ALA A 1 291 ? 2.814 -29.452 -14.874 1.00 94.50 291 ALA A C 1
ATOM 2239 O O . ALA A 1 291 ? 2.567 -29.938 -13.770 1.00 94.50 291 ALA A O 1
ATOM 2240 N N . LYS A 1 292 ? 1.864 -29.282 -15.807 1.00 93.75 292 LYS A N 1
ATOM 2241 C CA . LYS A 1 292 ? 0.452 -29.665 -15.618 1.00 93.75 292 LYS A CA 1
ATOM 2242 C C . LYS A 1 292 ? 0.296 -31.162 -15.333 1.00 93.75 292 LYS A C 1
ATOM 2244 O O . LYS A 1 292 ? -0.428 -31.522 -14.408 1.00 93.75 292 LYS A O 1
ATOM 2249 N N . ALA A 1 293 ? 1.018 -32.023 -16.055 1.00 95.50 293 ALA A N 1
ATOM 2250 C CA . ALA A 1 293 ? 1.007 -33.470 -15.815 1.00 95.50 293 ALA A CA 1
ATOM 2251 C C . ALA A 1 293 ? 1.508 -33.855 -14.407 1.00 95.50 293 ALA A C 1
ATOM 2253 O O . ALA A 1 293 ? 1.071 -34.858 -13.849 1.00 95.50 293 ALA A O 1
ATOM 2254 N N . LEU A 1 294 ? 2.375 -33.034 -13.806 1.00 93.25 294 LEU A N 1
ATOM 2255 C CA . LEU A 1 294 ? 2.888 -33.194 -12.439 1.00 93.25 294 LEU A CA 1
ATOM 2256 C C . LEU A 1 294 ? 2.078 -32.415 -11.382 1.00 93.25 294 LEU A C 1
ATOM 2258 O O . LEU A 1 294 ? 2.540 -32.237 -10.254 1.00 93.25 294 LEU A O 1
ATOM 2262 N N . GLY A 1 295 ? 0.890 -31.903 -11.728 1.00 91.94 295 GLY A N 1
ATOM 2263 C CA . GLY A 1 295 ? 0.060 -31.105 -10.817 1.00 91.94 295 GLY A CA 1
ATOM 2264 C C . GLY A 1 295 ? 0.700 -29.773 -10.405 1.00 91.94 295 GLY A C 1
ATOM 2265 O O . GLY A 1 295 ? 0.403 -29.252 -9.331 1.00 91.94 295 GLY A O 1
ATOM 2266 N N . CYS A 1 296 ? 1.601 -29.235 -11.232 1.00 92.38 296 CYS A N 1
ATOM 2267 C CA . CYS A 1 296 ? 2.396 -28.032 -10.976 1.00 92.38 296 CYS A CA 1
ATOM 2268 C C . CYS A 1 296 ? 3.295 -28.128 -9.728 1.00 92.38 296 CYS A C 1
ATOM 2270 O O . CYS A 1 296 ? 3.597 -27.116 -9.082 1.00 92.38 296 CYS A O 1
ATOM 2272 N N . LEU A 1 297 ? 3.740 -29.341 -9.388 1.00 91.69 297 LEU A N 1
ATOM 2273 C CA . LEU A 1 297 ? 4.650 -29.615 -8.279 1.00 91.69 297 LEU A CA 1
ATOM 2274 C C . LEU A 1 297 ? 6.040 -30.009 -8.789 1.00 91.69 297 LEU A C 1
ATOM 2276 O O . LEU A 1 297 ? 6.201 -30.660 -9.819 1.00 91.69 297 LEU A O 1
ATOM 2280 N N . CYS A 1 298 ? 7.069 -29.625 -8.038 1.00 91.06 298 CYS A N 1
ATOM 2281 C CA . CYS A 1 298 ? 8.445 -29.998 -8.318 1.00 91.06 298 CYS A CA 1
ATOM 2282 C C . CYS A 1 298 ? 8.637 -31.511 -8.102 1.00 91.06 298 CYS A C 1
ATOM 2284 O O . CYS A 1 298 ? 8.442 -31.982 -6.977 1.00 91.06 298 CYS A O 1
ATOM 2286 N N . PRO A 1 299 ? 9.113 -32.272 -9.105 1.00 94.38 299 PRO A N 1
ATOM 2287 C CA . PRO A 1 299 ? 9.294 -33.720 -8.991 1.00 94.38 299 PRO A CA 1
ATOM 2288 C C . PRO A 1 299 ? 10.403 -34.117 -8.003 1.00 94.38 299 PRO A C 1
ATOM 2290 O O . PRO A 1 299 ? 10.449 -35.260 -7.563 1.00 94.38 299 PRO A O 1
ATOM 2293 N N . LYS A 1 300 ? 11.299 -33.186 -7.634 1.00 93.50 300 LYS A N 1
ATOM 2294 C CA . LYS A 1 300 ? 12.402 -33.445 -6.692 1.00 93.50 300 LYS A CA 1
ATOM 2295 C C . LYS A 1 300 ? 12.028 -33.221 -5.227 1.00 93.50 300 LYS A C 1
ATOM 2297 O O . LYS A 1 300 ? 12.517 -33.939 -4.366 1.00 93.50 300 LYS A O 1
ATOM 2302 N N . CYS A 1 301 ? 11.222 -32.203 -4.923 1.00 90.62 301 CYS A N 1
ATOM 2303 C CA . CYS A 1 301 ? 10.955 -31.794 -3.536 1.00 90.62 301 CYS A CA 1
ATOM 2304 C C . CYS A 1 301 ? 9.467 -31.683 -3.176 1.00 90.62 301 CYS A C 1
ATOM 2306 O O . CYS A 1 301 ? 9.151 -31.356 -2.035 1.00 90.62 301 CYS A O 1
ATOM 2308 N N . GLY A 1 302 ? 8.556 -31.892 -4.133 1.00 87.19 302 GLY A N 1
ATOM 2309 C CA . GLY A 1 302 ? 7.104 -31.821 -3.936 1.00 87.19 302 GLY A CA 1
ATOM 2310 C C . GLY A 1 302 ? 6.538 -30.415 -3.700 1.00 87.19 302 GLY A C 1
ATOM 2311 O O . GLY A 1 302 ? 5.334 -30.270 -3.511 1.00 87.19 302 GLY A O 1
ATOM 2312 N N . LYS A 1 303 ? 7.369 -29.364 -3.698 1.00 84.69 303 LYS A N 1
ATOM 2313 C CA . LYS A 1 303 ? 6.910 -27.974 -3.535 1.00 84.69 303 LYS A CA 1
ATOM 2314 C C . LYS A 1 303 ? 6.299 -27.427 -4.833 1.00 84.69 303 LYS A C 1
ATOM 2316 O O . LYS A 1 303 ? 6.719 -27.858 -5.906 1.00 84.69 303 LYS A O 1
ATOM 2321 N N . PRO A 1 304 ? 5.368 -26.457 -4.766 1.00 86.75 304 PRO A N 1
ATOM 2322 C CA . PRO A 1 304 ? 4.813 -25.814 -5.957 1.00 86.75 304 PRO A CA 1
ATOM 2323 C C . PRO A 1 304 ? 5.882 -25.172 -6.847 1.00 86.75 304 PRO A C 1
ATOM 2325 O O . PRO A 1 304 ? 6.817 -24.548 -6.342 1.00 86.75 304 PRO A O 1
ATOM 2328 N N . LEU A 1 305 ? 5.709 -25.292 -8.164 1.00 88.19 305 LEU A N 1
ATOM 2329 C CA . LEU A 1 305 ? 6.534 -24.609 -9.160 1.00 88.19 305 LEU A CA 1
ATOM 2330 C C . LEU A 1 305 ? 6.181 -23.112 -9.241 1.00 88.19 305 LEU A C 1
ATOM 2332 O O . LEU A 1 305 ? 5.032 -22.693 -9.030 1.00 88.19 305 LEU A O 1
ATOM 2336 N N . THR A 1 306 ? 7.167 -22.291 -9.600 1.00 89.69 306 THR A N 1
ATOM 2337 C CA . THR A 1 306 ? 6.907 -20.954 -10.138 1.00 89.69 306 THR A CA 1
ATOM 2338 C C . THR A 1 306 ? 6.420 -21.134 -11.569 1.00 89.69 306 THR A C 1
ATOM 2340 O O . THR A 1 306 ? 7.190 -21.573 -12.418 1.00 89.69 306 THR A O 1
ATOM 2343 N N . LEU A 1 307 ? 5.145 -20.819 -11.817 1.00 92.25 307 LEU A N 1
ATOM 2344 C CA . LEU A 1 307 ? 4.566 -20.890 -13.157 1.00 92.25 307 LEU A CA 1
ATOM 2345 C C . LEU A 1 307 ? 5.089 -19.727 -14.002 1.00 92.25 307 LEU A C 1
ATOM 2347 O O . LEU A 1 307 ? 4.934 -18.567 -13.599 1.00 92.25 307 LEU A O 1
ATOM 2351 N N . GLY A 1 308 ? 5.728 -20.056 -15.118 1.00 92.88 308 GLY A N 1
ATOM 2352 C CA . GLY A 1 308 ? 6.371 -19.135 -16.039 1.00 92.88 308 GLY A CA 1
ATOM 2353 C C . GLY A 1 308 ? 5.393 -18.397 -16.950 1.00 92.88 308 GLY A C 1
ATOM 2354 O O . GLY A 1 308 ? 4.175 -18.591 -16.915 1.00 92.88 308 GLY A O 1
ATOM 2355 N N . VAL A 1 309 ? 5.958 -17.528 -17.779 1.00 95.62 309 VAL A N 1
ATOM 2356 C CA . VAL A 1 309 ? 5.250 -16.687 -18.742 1.00 95.62 309 VAL A CA 1
ATOM 2357 C C . VAL A 1 309 ? 4.588 -17.539 -19.813 1.00 95.62 309 VAL A C 1
ATOM 2359 O O . VAL A 1 309 ? 3.400 -17.354 -20.062 1.00 95.62 309 VAL A O 1
ATOM 2362 N N . LEU A 1 310 ? 5.295 -18.526 -20.373 1.00 95.88 310 LEU A N 1
ATOM 2363 C CA . LEU A 1 310 ? 4.727 -19.400 -21.399 1.00 95.88 310 LEU A CA 1
ATOM 2364 C C . LEU A 1 310 ? 3.498 -20.156 -20.878 1.00 95.88 310 LEU A C 1
ATOM 2366 O O . LEU A 1 310 ? 2.481 -20.224 -21.562 1.00 95.88 310 LEU A O 1
ATOM 2370 N N . HIS A 1 311 ? 3.551 -20.664 -19.642 1.00 96.00 311 HIS A N 1
ATOM 2371 C CA . HIS A 1 311 ? 2.399 -21.322 -19.023 1.00 96.00 311 HIS A CA 1
ATOM 2372 C C . HIS A 1 311 ? 1.203 -20.386 -18.957 1.00 96.00 311 HIS A C 1
ATOM 2374 O O . HIS A 1 311 ? 0.103 -20.768 -19.348 1.00 96.00 311 HIS A O 1
ATOM 2380 N N . ARG A 1 312 ? 1.419 -19.167 -18.457 1.00 95.38 312 ARG A N 1
ATOM 2381 C CA . ARG A 1 312 ? 0.339 -18.214 -18.228 1.00 95.38 312 ARG A CA 1
ATOM 2382 C C . ARG A 1 312 ? -0.269 -17.686 -19.526 1.00 95.38 312 ARG A C 1
ATOM 2384 O O . ARG A 1 312 ? -1.484 -17.536 -19.589 1.00 95.38 312 ARG A O 1
ATOM 2391 N N . VAL A 1 313 ? 0.547 -17.470 -20.556 1.00 95.75 313 VAL A N 1
ATOM 2392 C CA . VAL A 1 313 ? 0.065 -17.152 -21.908 1.00 95.75 313 VAL A CA 1
ATOM 2393 C C . VAL A 1 313 ? -0.835 -18.277 -22.415 1.00 95.75 313 VAL A C 1
ATOM 2395 O O . VAL A 1 313 ? -1.983 -18.020 -22.748 1.00 95.75 313 VAL A O 1
ATOM 2398 N N . LEU A 1 314 ? -0.371 -19.532 -22.379 1.00 94.88 314 LEU A N 1
ATOM 2399 C CA . LEU A 1 314 ? -1.155 -20.689 -22.835 1.00 94.88 314 LEU A CA 1
ATOM 2400 C C . LEU A 1 314 ? -2.394 -20.981 -21.974 1.00 94.88 314 LEU A C 1
ATOM 2402 O O . LEU A 1 314 ? -3.313 -21.652 -22.429 1.00 94.88 314 LEU A O 1
ATOM 2406 N N . GLU A 1 315 ? -2.407 -20.549 -20.714 1.00 94.88 315 GLU A N 1
ATOM 2407 C CA . GLU A 1 315 ? -3.576 -20.656 -19.837 1.00 94.88 315 GLU A CA 1
ATOM 2408 C C . GLU A 1 315 ? -4.686 -19.681 -20.244 1.00 94.88 315 GLU A C 1
ATOM 2410 O O . GLU A 1 315 ? -5.857 -20.044 -20.158 1.00 94.88 315 GLU A O 1
ATOM 2415 N N . LEU A 1 316 ? -4.327 -18.467 -20.674 1.00 95.88 316 LEU A N 1
ATOM 2416 C CA . LEU A 1 316 ? -5.288 -17.453 -21.116 1.00 95.88 316 LEU A CA 1
ATOM 2417 C C . LEU A 1 316 ? -5.593 -17.512 -22.617 1.00 95.88 316 LEU A C 1
ATOM 2419 O O . LEU A 1 316 ? -6.617 -16.978 -23.029 1.00 95.88 316 LEU A O 1
ATOM 2423 N N . ALA A 1 317 ? -4.721 -18.129 -23.417 1.00 96.06 317 ALA A N 1
ATOM 2424 C CA . ALA A 1 317 ? -4.856 -18.238 -24.864 1.00 96.06 317 ALA A CA 1
ATOM 2425 C C . ALA A 1 317 ? -6.212 -18.828 -25.277 1.00 96.06 317 ALA A C 1
ATOM 2427 O O . ALA A 1 317 ? -6.660 -19.848 -24.751 1.00 96.06 317 ALA A O 1
ATOM 2428 N N . ASP A 1 318 ? -6.835 -18.202 -26.272 1.00 96.12 318 ASP A N 1
ATOM 2429 C CA . ASP A 1 318 ? -8.075 -18.659 -26.902 1.00 96.12 318 ASP A CA 1
ATOM 2430 C C . ASP A 1 318 ? -7.847 -19.207 -28.323 1.00 96.12 318 ASP A C 1
ATOM 2432 O O . ASP A 1 318 ? -8.790 -19.647 -28.984 1.00 96.12 318 ASP A O 1
ATOM 2436 N N . ARG A 1 319 ? -6.586 -19.235 -28.778 1.00 95.50 319 ARG A N 1
ATOM 2437 C CA . ARG A 1 319 ? -6.140 -19.805 -30.056 1.00 95.50 319 ARG A CA 1
ATOM 2438 C C . ARG A 1 319 ? -5.043 -20.840 -29.831 1.00 95.50 319 ARG A C 1
ATOM 2440 O O . ARG A 1 319 ? -4.109 -20.611 -29.069 1.00 95.50 319 ARG A O 1
ATOM 2447 N N . GLU A 1 320 ? -5.111 -21.950 -30.564 1.00 90.00 320 GLU A N 1
ATOM 2448 C CA . GLU A 1 320 ? -4.088 -23.008 -30.509 1.00 90.00 320 GLU A CA 1
ATOM 2449 C C . GLU A 1 320 ? -2.762 -22.590 -31.158 1.00 90.00 320 GLU A C 1
ATOM 2451 O O . GLU A 1 320 ? -1.693 -23.044 -30.752 1.00 90.00 320 GLU A O 1
ATOM 2456 N N . THR A 1 321 ? -2.826 -21.717 -32.164 1.00 92.44 321 THR A N 1
ATOM 2457 C CA . THR A 1 321 ? -1.661 -21.192 -32.880 1.00 92.44 321 THR A CA 1
ATOM 2458 C C . THR A 1 321 ? -1.722 -19.668 -32.958 1.00 92.44 321 THR A C 1
ATOM 2460 O O . THR A 1 321 ? -2.824 -19.126 -33.086 1.00 92.44 321 THR A O 1
ATOM 2463 N N . PRO A 1 322 ? -0.574 -18.968 -32.948 1.00 93.88 322 PRO A N 1
ATOM 2464 C CA . PRO A 1 322 ? -0.527 -17.520 -33.133 1.00 93.88 322 PRO A CA 1
ATOM 2465 C C . PRO A 1 322 ? -1.229 -17.081 -34.422 1.00 93.88 322 PRO A C 1
ATOM 2467 O O . PRO A 1 322 ? -0.947 -17.610 -35.498 1.00 93.88 322 PRO A O 1
ATOM 2470 N N . VAL A 1 323 ? -2.121 -16.092 -34.323 1.00 94.75 323 VAL A N 1
ATOM 2471 C CA . VAL A 1 323 ? -2.745 -15.445 -35.486 1.00 94.75 323 VAL A CA 1
ATOM 2472 C C . VAL A 1 323 ? -2.419 -13.963 -35.435 1.00 94.75 323 VAL A C 1
ATOM 2474 O O . VAL A 1 323 ? -2.970 -13.234 -34.615 1.00 94.75 323 VAL A O 1
ATOM 2477 N N . ARG A 1 324 ? -1.515 -13.517 -36.312 1.00 94.38 324 ARG A N 1
ATOM 2478 C CA . ARG A 1 324 ? -1.129 -12.106 -36.408 1.00 94.38 324 ARG A CA 1
ATOM 2479 C C . ARG A 1 324 ? -2.344 -11.254 -36.808 1.00 94.38 324 ARG A C 1
ATOM 2481 O O . ARG A 1 324 ? -2.877 -11.485 -37.894 1.00 94.38 324 ARG A O 1
ATOM 2488 N N . PRO A 1 325 ? -2.755 -10.264 -35.994 1.00 91.62 325 PRO A N 1
ATOM 2489 C CA . PRO A 1 325 ? -3.883 -9.398 -36.317 1.00 91.62 325 PRO A CA 1
ATOM 2490 C C . PRO A 1 325 ? -3.640 -8.573 -37.583 1.00 91.62 325 PRO A C 1
ATOM 2492 O O . PRO A 1 325 ? -2.506 -8.172 -37.876 1.00 91.62 325 PRO A O 1
ATOM 2495 N N . ASP A 1 326 ? -4.714 -8.261 -38.304 1.00 85.75 326 ASP A N 1
ATOM 2496 C CA . ASP A 1 326 ? -4.650 -7.428 -39.503 1.00 85.75 326 ASP A CA 1
ATOM 2497 C C . ASP A 1 326 ? -4.041 -6.052 -39.185 1.00 85.75 326 ASP A C 1
ATOM 2499 O O . ASP A 1 326 ? -4.466 -5.345 -38.273 1.00 85.75 326 ASP A O 1
ATOM 2503 N N . GLY A 1 327 ? -3.007 -5.665 -39.937 1.00 82.25 327 GLY A N 1
ATOM 2504 C CA . GLY A 1 327 ? -2.306 -4.391 -39.742 1.00 82.25 327 GLY A CA 1
ATOM 2505 C C . GLY A 1 327 ? -1.358 -4.336 -38.534 1.00 82.25 327 GLY A C 1
ATOM 2506 O O . GLY A 1 327 ? -0.663 -3.329 -38.362 1.00 82.25 327 GLY A O 1
ATOM 2507 N N . ALA A 1 328 ? -1.253 -5.394 -37.720 1.00 86.94 328 ALA A N 1
ATOM 2508 C CA . ALA A 1 328 ? -0.197 -5.492 -36.715 1.00 86.94 328 ALA A CA 1
ATOM 2509 C C . ALA A 1 328 ? 1.163 -5.632 -37.423 1.00 86.94 328 ALA A C 1
ATOM 2511 O O . ALA A 1 328 ? 1.280 -6.456 -38.333 1.00 86.94 328 ALA A O 1
ATOM 2512 N N . PRO A 1 329 ? 2.201 -4.853 -37.076 1.00 88.44 329 PRO A N 1
ATOM 2513 C CA . PRO A 1 329 ? 3.528 -5.009 -37.665 1.00 88.44 329 PRO A CA 1
ATOM 2514 C C . PRO A 1 329 ? 4.240 -6.280 -37.175 1.00 88.44 329 PRO A C 1
ATOM 2516 O O . PRO A 1 329 ? 3.777 -6.951 -36.259 1.00 88.44 329 PRO A O 1
ATOM 2519 N N . GLY A 1 330 ? 5.337 -6.641 -37.845 1.00 90.69 330 GLY A N 1
ATOM 2520 C CA . GLY A 1 330 ? 6.151 -7.799 -37.470 1.00 90.69 330 GLY A CA 1
ATOM 2521 C C . GLY A 1 330 ? 7.158 -7.457 -36.374 1.00 90.69 330 GLY A C 1
ATOM 2522 O O . GLY A 1 330 ? 7.243 -6.313 -35.933 1.00 90.69 330 GLY A O 1
ATOM 2523 N N . PHE A 1 331 ? 7.961 -8.443 -35.989 1.00 94.69 331 PHE A N 1
ATOM 2524 C CA . PHE A 1 331 ? 9.053 -8.270 -35.037 1.00 94.69 331 PHE A CA 1
ATOM 2525 C C . PHE A 1 331 ? 10.325 -8.975 -35.513 1.00 94.69 331 PHE A C 1
ATOM 2527 O O . PHE A 1 331 ? 10.319 -9.711 -36.504 1.00 94.69 331 PHE A O 1
ATOM 2534 N N . THR A 1 332 ? 11.448 -8.721 -34.847 1.00 93.88 332 THR A N 1
ATOM 2535 C CA . THR A 1 332 ? 12.715 -9.417 -35.109 1.00 93.88 332 THR A CA 1
ATOM 2536 C C . THR A 1 332 ? 13.443 -9.687 -33.804 1.00 93.88 332 THR A C 1
ATOM 2538 O O . THR A 1 332 ? 13.755 -8.746 -33.082 1.00 93.88 332 THR A O 1
ATOM 2541 N N . SER A 1 333 ? 13.766 -10.951 -33.533 1.00 94.12 333 SER A N 1
ATOM 2542 C CA . SER A 1 333 ? 14.522 -11.341 -32.340 1.00 94.12 333 SER A CA 1
ATOM 2543 C C . SER A 1 333 ? 16.029 -11.231 -32.570 1.00 94.12 333 SER A C 1
ATOM 2545 O O . SER A 1 333 ? 16.557 -11.789 -33.539 1.00 94.12 333 SER A O 1
ATOM 2547 N N . LEU A 1 334 ? 16.733 -10.528 -31.683 1.00 94.12 334 LEU A N 1
ATOM 2548 C CA . LEU A 1 334 ? 18.178 -10.315 -31.755 1.00 94.12 334 LEU A CA 1
ATOM 2549 C C . LEU A 1 334 ? 18.886 -10.819 -30.491 1.00 94.12 334 LEU A C 1
ATOM 2551 O O . LEU A 1 334 ? 18.337 -10.818 -29.394 1.00 94.12 334 LEU A O 1
ATOM 2555 N N . ILE A 1 335 ? 20.146 -11.218 -30.659 1.00 93.50 335 ILE A N 1
ATOM 2556 C CA . ILE A 1 335 ? 21.090 -11.476 -29.567 1.00 93.50 335 ILE A CA 1
ATOM 2557 C C . ILE A 1 335 ? 21.995 -10.240 -29.457 1.00 93.50 335 ILE A C 1
ATOM 2559 O O . ILE A 1 335 ? 22.487 -9.783 -30.497 1.00 93.50 335 ILE A O 1
ATOM 2563 N N . PRO A 1 336 ? 22.255 -9.700 -28.249 1.00 93.19 336 PRO A N 1
ATOM 2564 C CA . PRO A 1 336 ? 23.162 -8.569 -28.070 1.00 93.19 336 PRO A CA 1
ATOM 2565 C C . PRO A 1 336 ? 24.518 -8.788 -28.756 1.00 93.19 336 PRO A C 1
ATOM 2567 O O . PRO A 1 336 ? 25.108 -9.871 -28.696 1.00 93.19 336 PRO A O 1
ATOM 2570 N N . LEU A 1 337 ? 25.030 -7.757 -29.433 1.00 95.00 337 LEU A N 1
ATOM 2571 C CA . LEU A 1 337 ? 26.195 -7.913 -30.312 1.00 95.00 337 LEU A CA 1
ATOM 2572 C C . LEU A 1 337 ? 27.470 -8.281 -29.548 1.00 95.00 337 LEU A C 1
ATOM 2574 O O . LEU A 1 337 ? 28.320 -8.987 -30.086 1.00 95.00 337 LEU A O 1
ATOM 2578 N N . ASP A 1 338 ? 27.620 -7.822 -28.308 1.00 93.75 338 ASP A N 1
ATOM 2579 C CA . ASP A 1 338 ? 28.739 -8.187 -27.441 1.00 93.75 338 ASP A CA 1
ATOM 2580 C C . ASP A 1 338 ? 28.715 -9.674 -27.062 1.00 93.75 338 ASP A C 1
ATOM 2582 O O . ASP A 1 338 ? 29.774 -10.301 -26.968 1.00 93.75 338 ASP A O 1
ATOM 2586 N N . GLU A 1 339 ? 27.528 -10.258 -26.906 1.00 93.19 339 GLU A N 1
ATOM 2587 C CA . GLU A 1 339 ? 27.335 -11.686 -26.656 1.00 93.19 339 GLU A CA 1
ATOM 2588 C C . GLU A 1 339 ? 27.650 -12.518 -27.904 1.00 93.19 339 GLU A C 1
ATOM 2590 O O . GLU A 1 339 ? 28.443 -13.460 -27.817 1.00 93.19 339 GLU A O 1
ATOM 2595 N N . VAL A 1 340 ? 27.158 -12.107 -29.080 1.00 93.88 340 VAL A N 1
ATOM 2596 C CA . VAL A 1 340 ? 27.508 -12.740 -30.368 1.00 93.88 340 VAL A CA 1
ATOM 2597 C C . VAL A 1 340 ? 29.014 -12.644 -30.633 1.00 93.88 340 VAL A C 1
ATOM 2599 O O . VAL A 1 340 ? 29.659 -13.633 -30.986 1.00 93.88 340 VAL A O 1
ATOM 2602 N N . ALA A 1 341 ? 29.609 -11.467 -30.434 1.00 94.25 341 ALA A N 1
ATOM 2603 C CA . ALA A 1 341 ? 31.042 -11.250 -30.603 1.00 94.25 341 ALA A CA 1
ATOM 2604 C C . ALA A 1 341 ? 31.866 -12.067 -29.597 1.00 94.25 341 ALA A C 1
ATOM 2606 O O . ALA A 1 341 ? 32.900 -12.627 -29.962 1.00 94.25 341 ALA A O 1
ATOM 2607 N N . GLY A 1 342 ? 31.413 -12.165 -28.345 1.00 93.56 342 GLY A N 1
ATOM 2608 C CA . GLY A 1 342 ? 32.031 -13.005 -27.323 1.00 93.56 342 GLY A CA 1
ATOM 2609 C C . GLY A 1 342 ? 32.004 -14.485 -27.702 1.00 93.56 342 GLY A C 1
ATOM 2610 O O . GLY A 1 342 ? 33.039 -15.154 -27.631 1.00 93.56 342 GLY A O 1
ATOM 2611 N N . GLU A 1 343 ? 30.857 -14.979 -28.177 1.00 91.56 343 GLU A N 1
ATOM 2612 C CA . GLU A 1 343 ? 30.706 -16.356 -28.655 1.00 91.56 343 GLU A CA 1
ATOM 2613 C C . GLU A 1 343 ? 31.659 -16.645 -29.823 1.00 91.56 343 GLU A C 1
ATOM 2615 O O . GLU A 1 343 ? 32.432 -17.603 -29.764 1.00 91.56 343 GLU A O 1
ATOM 2620 N N . VAL A 1 344 ? 31.673 -15.775 -30.836 1.00 91.81 344 VAL A N 1
ATOM 2621 C CA . VAL A 1 344 ? 32.515 -15.905 -32.035 1.00 91.81 344 VAL A CA 1
ATOM 2622 C C . VAL A 1 344 ? 34.012 -15.871 -31.706 1.00 91.81 344 VAL A C 1
ATOM 2624 O O . VAL A 1 344 ? 34.795 -16.607 -32.308 1.00 91.81 344 VAL A O 1
ATOM 2627 N N . LEU A 1 345 ? 34.424 -15.042 -30.744 1.00 90.62 345 LEU A N 1
ATOM 2628 C CA . LEU A 1 345 ? 35.821 -14.916 -30.316 1.00 90.62 345 LEU A CA 1
ATOM 2629 C C . LEU A 1 345 ? 36.226 -15.941 -29.238 1.00 90.62 345 LEU A C 1
ATOM 2631 O O . LEU A 1 345 ? 37.398 -15.993 -28.854 1.00 90.62 345 LEU A O 1
ATOM 2635 N N . GLY A 1 346 ? 35.281 -16.730 -28.715 1.00 88.44 346 GLY A N 1
ATOM 2636 C CA . GLY A 1 346 ? 35.517 -17.695 -27.640 1.00 88.44 346 GLY A CA 1
ATOM 2637 C C . GLY A 1 346 ? 35.941 -17.056 -26.310 1.00 88.44 346 GLY A C 1
ATOM 2638 O O . GLY A 1 346 ? 36.711 -17.658 -25.555 1.00 88.44 346 GLY A O 1
ATOM 2639 N N . VAL A 1 347 ? 35.484 -15.831 -26.032 1.00 91.75 347 VAL A N 1
ATOM 2640 C CA . VAL A 1 347 ? 35.816 -15.048 -24.828 1.00 91.75 347 VAL A CA 1
ATOM 2641 C C . VAL A 1 347 ? 34.564 -14.405 -24.223 1.00 91.75 347 VAL A C 1
ATOM 2643 O O . VAL A 1 347 ? 33.503 -14.380 -24.831 1.00 91.75 347 VAL A O 1
ATOM 2646 N N . GLY A 1 348 ? 34.668 -13.865 -23.007 1.00 90.50 348 GLY A N 1
ATOM 2647 C CA . GLY A 1 348 ? 33.543 -13.153 -22.393 1.00 90.50 348 GLY A CA 1
ATOM 2648 C C . GLY A 1 348 ? 33.170 -11.856 -23.142 1.00 90.50 348 GLY A C 1
ATOM 2649 O O . GLY A 1 348 ? 34.067 -11.185 -23.672 1.00 90.50 348 GLY A O 1
ATOM 2650 N N . PRO A 1 349 ? 31.887 -11.437 -23.105 1.00 89.75 349 PRO A N 1
ATOM 2651 C CA . PRO A 1 349 ? 31.381 -10.269 -23.843 1.00 89.75 349 PRO A CA 1
ATOM 2652 C C . PRO A 1 349 ? 32.033 -8.944 -23.410 1.00 89.75 349 PRO A C 1
ATOM 2654 O O . PRO A 1 349 ? 32.174 -8.011 -24.189 1.00 89.75 349 PRO A O 1
ATOM 2657 N N . LYS A 1 350 ? 32.535 -8.862 -22.170 1.00 90.50 350 LYS A N 1
ATOM 2658 C CA . LYS A 1 350 ? 33.130 -7.634 -21.605 1.00 90.50 350 LYS A CA 1
ATOM 2659 C C . LYS A 1 350 ? 34.634 -7.466 -21.861 1.00 90.50 350 LYS A C 1
ATOM 2661 O O . LYS A 1 350 ? 35.258 -6.565 -21.298 1.00 90.50 350 LYS A O 1
ATOM 2666 N N . THR A 1 351 ? 35.251 -8.345 -22.649 1.00 94.69 351 THR A N 1
ATOM 2667 C CA . THR A 1 351 ? 36.711 -8.345 -22.849 1.00 94.69 351 THR A CA 1
ATOM 2668 C C . THR A 1 351 ? 37.180 -7.251 -23.812 1.00 94.69 351 THR A C 1
ATOM 2670 O O . THR A 1 351 ? 36.442 -6.810 -24.688 1.00 94.69 351 THR A O 1
ATOM 2673 N N . GLY A 1 352 ? 38.451 -6.843 -23.701 1.00 94.00 352 GLY A N 1
ATOM 2674 C CA . GLY A 1 352 ? 39.058 -5.890 -24.642 1.00 94.00 352 GLY A CA 1
ATOM 2675 C C . GLY A 1 352 ? 39.056 -6.379 -26.098 1.00 94.00 352 GLY A C 1
ATOM 2676 O O . GLY A 1 352 ? 38.908 -5.574 -27.008 1.00 94.00 352 GLY A O 1
ATOM 2677 N N . LYS A 1 353 ? 39.133 -7.701 -26.325 1.00 94.50 353 LYS A N 1
ATOM 2678 C CA . LYS A 1 353 ? 39.033 -8.296 -27.669 1.00 94.50 353 LYS A CA 1
ATOM 2679 C C . LYS A 1 353 ? 37.666 -8.042 -28.306 1.00 94.50 353 LYS A C 1
ATOM 2681 O O . LYS A 1 353 ? 37.614 -7.646 -29.466 1.00 94.50 353 LYS A O 1
ATOM 2686 N N . VAL A 1 354 ? 36.588 -8.227 -27.539 1.00 95.69 354 VAL A N 1
ATOM 2687 C CA . VAL A 1 354 ? 35.226 -7.917 -27.995 1.00 95.69 354 VAL A CA 1
ATOM 2688 C C . VAL A 1 354 ? 35.105 -6.427 -28.287 1.00 95.69 354 VAL A C 1
ATOM 2690 O O . VAL A 1 354 ? 34.709 -6.073 -29.388 1.00 95.69 354 VAL A O 1
ATOM 2693 N N . LYS A 1 355 ? 35.552 -5.554 -27.373 1.00 95.00 355 LYS A N 1
ATOM 2694 C CA . LYS A 1 355 ? 35.518 -4.095 -27.586 1.00 95.00 355 LYS A CA 1
ATOM 2695 C C . LYS A 1 355 ? 36.221 -3.671 -28.878 1.00 95.00 355 LYS A C 1
ATOM 2697 O O . LYS A 1 355 ? 35.642 -2.920 -29.647 1.00 95.00 355 LYS A O 1
ATOM 2702 N N . ASN A 1 356 ? 37.407 -4.207 -29.168 1.00 95.25 356 ASN A N 1
ATOM 2703 C CA . ASN A 1 356 ? 38.130 -3.900 -30.408 1.00 95.25 356 ASN A CA 1
ATOM 2704 C C . ASN A 1 356 ? 37.356 -4.332 -31.668 1.00 95.25 356 ASN A C 1
ATOM 2706 O O . ASN A 1 356 ? 37.337 -3.606 -32.667 1.00 95.25 356 ASN A O 1
ATOM 2710 N N . LEU A 1 357 ? 36.703 -5.500 -31.625 1.00 95.31 357 LEU A N 1
ATOM 2711 C CA . LEU A 1 357 ? 35.842 -5.953 -32.716 1.00 95.31 357 LEU A CA 1
ATOM 2712 C C . LEU A 1 357 ? 34.620 -5.035 -32.870 1.00 95.31 357 LEU A C 1
ATOM 2714 O O . LEU A 1 357 ? 34.327 -4.613 -33.985 1.00 95.31 357 LEU A O 1
ATOM 2718 N N . LEU A 1 358 ? 33.961 -4.663 -31.768 1.00 95.75 358 LEU A N 1
ATOM 2719 C CA . LEU A 1 358 ? 32.832 -3.727 -31.779 1.00 95.75 358 LEU A CA 1
ATOM 2720 C C . LEU A 1 358 ? 33.231 -2.361 -32.349 1.00 95.75 358 LEU A C 1
ATOM 2722 O O . LEU A 1 358 ? 32.547 -1.863 -33.234 1.00 95.75 358 LEU A O 1
ATOM 2726 N N . THR A 1 359 ? 34.371 -1.793 -31.940 1.00 95.25 359 THR A N 1
ATOM 2727 C CA . THR A 1 359 ? 34.894 -0.536 -32.505 1.00 95.25 359 THR A CA 1
ATOM 2728 C C . THR A 1 359 ? 35.064 -0.634 -34.022 1.00 95.25 359 THR A C 1
ATOM 2730 O O . THR A 1 359 ? 34.686 0.284 -34.748 1.00 95.25 359 THR A O 1
ATOM 2733 N N . THR A 1 360 ? 35.582 -1.764 -34.517 1.00 95.12 360 THR A N 1
ATOM 2734 C CA . THR A 1 360 ? 35.751 -2.011 -35.959 1.00 95.12 360 THR A CA 1
ATOM 2735 C C . THR A 1 360 ? 34.405 -2.090 -36.682 1.00 95.12 360 THR A C 1
ATOM 2737 O O . THR A 1 360 ? 34.243 -1.528 -37.765 1.00 95.12 360 THR A O 1
ATOM 2740 N N . LEU A 1 361 ? 33.425 -2.772 -36.084 1.00 96.06 361 LEU A N 1
ATOM 2741 C CA . LEU A 1 361 ? 32.082 -2.906 -36.644 1.00 96.06 361 LEU A CA 1
ATOM 2742 C C . LEU A 1 361 ? 31.354 -1.562 -36.675 1.00 96.06 361 LEU A C 1
ATOM 2744 O O . LEU A 1 361 ? 30.804 -1.206 -37.712 1.00 96.06 361 LEU A O 1
ATOM 2748 N N . PHE A 1 362 ? 31.402 -0.786 -35.594 1.00 95.19 362 PHE A N 1
ATOM 2749 C CA . PHE A 1 362 ? 30.742 0.518 -35.517 1.00 95.19 362 PHE A CA 1
ATOM 2750 C C . PHE A 1 362 ? 31.364 1.547 -36.458 1.00 95.19 362 PHE A C 1
ATOM 2752 O O . PHE A 1 362 ? 30.642 2.314 -37.090 1.00 95.19 362 PHE A O 1
ATOM 2759 N N . ALA A 1 363 ? 32.687 1.518 -36.643 1.00 93.38 363 ALA A N 1
ATOM 2760 C CA . ALA A 1 363 ? 33.351 2.368 -37.629 1.00 93.38 363 ALA A CA 1
ATOM 2761 C C . ALA A 1 363 ? 32.874 2.098 -39.069 1.00 93.38 363 ALA A C 1
ATOM 2763 O O . ALA A 1 363 ? 32.880 3.008 -39.894 1.00 93.38 363 ALA A O 1
ATOM 2764 N N . ARG A 1 364 ? 32.463 0.859 -39.379 1.00 94.19 364 ARG A N 1
ATOM 2765 C CA . ARG A 1 364 ? 32.064 0.445 -40.733 1.00 94.19 364 ARG A CA 1
ATOM 2766 C C . ARG A 1 364 ? 30.554 0.453 -40.971 1.00 94.19 364 ARG A C 1
ATOM 2768 O O . ARG A 1 364 ? 30.123 0.769 -42.074 1.00 94.19 364 ARG A O 1
ATOM 2775 N N . PHE A 1 365 ? 29.770 0.067 -39.972 1.00 95.31 365 PHE A N 1
ATOM 2776 C CA . PHE A 1 365 ? 28.331 -0.187 -40.094 1.00 95.31 365 PHE A CA 1
ATOM 2777 C C . PHE A 1 365 ? 27.479 0.725 -39.200 1.00 95.31 365 PHE A C 1
ATOM 2779 O O . PHE A 1 365 ? 26.255 0.648 -39.240 1.00 95.31 365 PHE A O 1
ATOM 2786 N N . GLY A 1 366 ? 28.102 1.601 -38.407 1.00 93.69 366 GLY A N 1
ATOM 2787 C CA . GLY A 1 366 ? 27.406 2.557 -37.552 1.00 93.69 366 GLY A CA 1
ATOM 2788 C C . GLY A 1 366 ? 27.075 1.990 -36.175 1.00 93.69 366 GLY A C 1
ATOM 2789 O O . GLY A 1 366 ? 27.905 2.051 -35.272 1.00 93.69 366 GLY A O 1
ATOM 2790 N N . THR A 1 367 ? 25.850 1.501 -35.994 1.00 95.31 367 THR A N 1
ATOM 2791 C CA . THR A 1 367 ? 25.270 1.184 -34.677 1.00 95.31 367 THR A CA 1
ATOM 2792 C C . THR A 1 367 ? 25.161 -0.320 -34.433 1.00 95.31 367 THR A C 1
ATOM 2794 O O . THR A 1 367 ? 25.250 -1.124 -35.361 1.00 95.31 367 THR A O 1
ATOM 2797 N N . GLU A 1 368 ? 24.939 -0.719 -33.180 1.00 96.38 368 GLU A N 1
ATOM 2798 C CA . GLU A 1 368 ? 24.715 -2.121 -32.810 1.00 96.38 368 GLU A CA 1
ATOM 2799 C C . GLU A 1 368 ? 23.545 -2.747 -33.570 1.00 96.38 368 GLU A C 1
ATOM 2801 O O . GLU A 1 368 ? 23.704 -3.800 -34.192 1.00 96.38 368 GLU A O 1
ATOM 2806 N N . ILE A 1 369 ? 22.390 -2.079 -33.579 1.00 95.31 369 ILE A N 1
ATOM 2807 C CA . ILE A 1 369 ? 21.203 -2.598 -34.260 1.00 95.31 369 ILE A CA 1
ATOM 2808 C C . ILE A 1 369 ? 21.410 -2.607 -35.780 1.00 95.31 369 ILE A C 1
ATOM 2810 O O . ILE A 1 369 ? 21.019 -3.576 -36.430 1.00 95.31 369 ILE A O 1
ATOM 2814 N N . ALA A 1 370 ? 22.109 -1.620 -36.354 1.00 95.19 370 ALA A N 1
ATOM 2815 C CA . ALA A 1 370 ? 22.450 -1.641 -37.777 1.00 95.19 370 ALA A CA 1
ATOM 2816 C C . ALA A 1 370 ? 23.345 -2.841 -38.131 1.00 95.19 370 ALA A C 1
ATOM 2818 O O . ALA A 1 370 ? 23.106 -3.508 -39.136 1.00 95.19 370 ALA A O 1
ATOM 2819 N N . VAL A 1 371 ? 24.330 -3.185 -37.292 1.00 96.56 371 VAL A N 1
ATOM 2820 C CA . VAL A 1 371 ? 25.165 -4.388 -37.475 1.00 96.56 371 VAL A CA 1
ATOM 2821 C C . VAL A 1 371 ? 24.313 -5.659 -37.420 1.00 96.56 371 VAL A C 1
ATOM 2823 O O . VAL A 1 371 ? 24.415 -6.521 -38.296 1.00 96.56 371 VAL A O 1
ATOM 2826 N N . LEU A 1 372 ? 23.465 -5.787 -36.400 1.00 95.50 372 LEU A N 1
ATOM 2827 C CA . LEU A 1 372 ? 22.695 -7.005 -36.155 1.00 95.50 372 LEU A CA 1
ATOM 2828 C C . LEU A 1 372 ? 21.554 -7.203 -37.156 1.00 95.50 372 LEU A C 1
ATOM 2830 O O . LEU A 1 372 ? 21.329 -8.335 -37.580 1.00 95.50 372 LEU A O 1
ATOM 2834 N N . ARG A 1 373 ? 20.879 -6.135 -37.593 1.00 93.81 373 ARG A N 1
ATOM 2835 C CA . ARG A 1 373 ? 19.656 -6.198 -38.413 1.00 93.81 373 ARG A CA 1
ATOM 2836 C C . ARG A 1 373 ? 19.873 -5.844 -39.885 1.00 93.81 373 ARG A C 1
ATOM 2838 O O . ARG A 1 373 ? 19.393 -6.573 -40.750 1.00 93.81 373 ARG A O 1
ATOM 2845 N N . ASP A 1 374 ? 20.633 -4.788 -40.169 1.00 93.00 374 ASP A N 1
ATOM 2846 C CA . ASP A 1 374 ? 20.624 -4.140 -41.490 1.00 93.00 374 ASP A CA 1
ATOM 2847 C C . ASP A 1 374 ? 21.873 -4.462 -42.328 1.00 93.00 374 ASP A C 1
ATOM 2849 O O . ASP A 1 374 ? 21.794 -4.593 -43.550 1.00 93.00 374 ASP A O 1
ATOM 2853 N N . ALA A 1 375 ? 23.032 -4.652 -41.689 1.00 96.12 375 ALA A N 1
ATOM 2854 C CA . ALA A 1 375 ? 24.295 -4.885 -42.381 1.00 96.12 375 ALA A CA 1
ATOM 2855 C C . ALA A 1 375 ? 24.236 -6.159 -43.253 1.00 96.12 375 ALA A C 1
ATOM 2857 O O . ALA A 1 375 ? 23.769 -7.206 -42.772 1.00 96.12 375 ALA A O 1
ATOM 2858 N N . PRO A 1 376 ? 24.724 -6.118 -44.510 1.00 96.31 376 PRO A N 1
ATOM 2859 C CA . PRO A 1 376 ? 24.801 -7.301 -45.357 1.00 96.31 376 PRO A CA 1
ATOM 2860 C C . PRO A 1 376 ? 25.701 -8.378 -44.745 1.00 96.31 376 PRO A C 1
ATOM 2862 O O . PRO A 1 376 ? 26.832 -8.111 -44.333 1.00 96.31 376 PRO A O 1
ATOM 2865 N N . VAL A 1 377 ? 25.224 -9.626 -44.739 1.00 94.75 377 VAL A N 1
ATOM 2866 C CA . VAL A 1 377 ? 25.959 -10.774 -44.176 1.00 94.75 377 VAL A CA 1
ATOM 2867 C C . VAL A 1 377 ? 27.348 -10.926 -44.803 1.00 94.75 377 VAL A C 1
ATOM 2869 O O . VAL A 1 377 ? 28.313 -11.199 -44.090 1.00 94.75 377 VAL A O 1
ATOM 2872 N N . GLU A 1 378 ? 27.480 -10.703 -46.113 1.00 93.62 378 GLU A N 1
ATOM 2873 C CA . GLU A 1 378 ? 28.774 -10.801 -46.801 1.00 93.62 378 GLU A CA 1
ATOM 2874 C C . GLU A 1 378 ? 29.777 -9.740 -46.334 1.00 93.62 378 GLU A C 1
ATOM 2876 O O . GLU A 1 378 ? 30.971 -10.021 -46.218 1.00 93.62 378 GLU A O 1
ATOM 2881 N N . ASP A 1 379 ? 29.314 -8.539 -45.987 1.00 95.25 379 ASP A N 1
ATOM 2882 C CA . ASP A 1 379 ? 30.192 -7.503 -45.448 1.00 95.25 379 ASP A CA 1
ATOM 2883 C C . ASP A 1 379 ? 30.618 -7.799 -44.011 1.00 95.25 379 ASP A C 1
ATOM 2885 O O . ASP A 1 379 ? 31.771 -7.551 -43.649 1.00 95.25 379 ASP A O 1
ATOM 2889 N N . LEU A 1 380 ? 29.739 -8.405 -43.211 1.00 94.88 380 LEU A N 1
ATOM 2890 C CA . LEU A 1 380 ? 30.095 -8.902 -41.881 1.00 94.88 380 LEU A CA 1
ATOM 2891 C C . LEU A 1 380 ? 31.127 -10.034 -41.965 1.00 94.88 380 LEU A C 1
ATOM 2893 O O . LEU A 1 380 ? 32.086 -10.041 -41.192 1.00 94.88 380 LEU A O 1
ATOM 2897 N N . ARG A 1 381 ? 31.001 -10.945 -42.943 1.00 92.81 381 ARG A N 1
ATOM 2898 C CA . ARG A 1 381 ? 31.989 -12.013 -43.192 1.00 92.81 381 ARG A CA 1
ATOM 2899 C C . ARG A 1 381 ? 33.371 -11.467 -43.544 1.00 92.81 381 ARG A C 1
ATOM 2901 O O . ARG A 1 381 ? 34.367 -12.061 -43.138 1.00 92.81 381 ARG A O 1
ATOM 2908 N N . ARG A 1 382 ? 33.440 -10.331 -44.250 1.00 91.88 382 ARG A N 1
ATOM 2909 C CA . ARG A 1 382 ? 34.706 -9.636 -44.557 1.00 91.88 382 ARG A CA 1
ATOM 2910 C C . ARG A 1 382 ? 35.390 -9.065 -43.313 1.00 91.88 382 ARG A C 1
ATOM 2912 O O . ARG A 1 382 ? 36.604 -8.906 -43.336 1.00 91.88 382 ARG A O 1
ATOM 2919 N N . VAL A 1 383 ? 34.638 -8.736 -42.258 1.00 92.31 383 VAL A N 1
ATOM 2920 C CA . VAL A 1 383 ? 35.213 -8.325 -40.965 1.00 92.31 383 VAL A CA 1
ATOM 2921 C C . VAL A 1 383 ? 35.595 -9.549 -40.137 1.00 92.31 383 VAL A C 1
ATOM 2923 O O . VAL A 1 383 ? 36.715 -9.632 -39.643 1.00 92.31 383 VAL A O 1
ATOM 2926 N N . HIS A 1 384 ? 34.679 -10.510 -39.998 1.00 90.56 384 HIS A N 1
ATOM 2927 C CA . HIS A 1 384 ? 34.944 -11.780 -39.332 1.00 90.56 384 HIS A CA 1
ATOM 2928 C C . HIS A 1 384 ? 34.034 -12.890 -39.900 1.00 90.56 384 HIS A C 1
ATOM 2930 O O . HIS A 1 384 ? 32.812 -12.808 -39.738 1.00 90.56 384 HIS A O 1
ATOM 2936 N N . PRO A 1 385 ? 34.574 -13.970 -40.503 1.00 86.25 385 PRO A N 1
ATOM 2937 C CA . PRO A 1 385 ? 33.770 -14.987 -41.194 1.00 86.25 385 PRO A CA 1
ATOM 2938 C C . PRO A 1 385 ? 32.662 -15.605 -40.332 1.00 86.25 385 PRO A C 1
ATOM 2940 O O . PRO A 1 385 ? 31.511 -15.700 -40.758 1.00 86.25 385 PRO A O 1
ATOM 2943 N N . ALA A 1 386 ? 32.986 -15.966 -39.088 1.00 89.38 386 ALA A N 1
ATOM 2944 C CA . ALA A 1 386 ? 32.017 -16.551 -38.165 1.00 89.38 386 ALA A CA 1
ATOM 2945 C C . ALA A 1 386 ? 30.983 -15.541 -37.636 1.00 89.38 386 ALA A C 1
ATOM 2947 O O . ALA A 1 386 ? 29.892 -15.950 -37.263 1.00 89.38 386 ALA A O 1
ATOM 2948 N N . LEU A 1 387 ? 31.270 -14.232 -37.652 1.00 93.06 387 LEU A N 1
ATOM 2949 C CA . LEU A 1 387 ? 30.296 -13.221 -37.229 1.00 93.06 387 LEU A CA 1
ATOM 2950 C C . LEU A 1 387 ? 29.170 -13.088 -38.254 1.00 93.06 387 LEU A C 1
ATOM 2952 O O . LEU A 1 387 ? 28.002 -13.079 -37.882 1.00 93.06 387 LEU A O 1
ATOM 2956 N N . GLY A 1 388 ? 29.510 -13.026 -39.546 1.00 92.56 388 GLY A N 1
ATOM 2957 C CA . GLY A 1 388 ? 28.493 -12.983 -40.595 1.00 92.56 388 GLY A CA 1
ATOM 2958 C C . GLY A 1 388 ? 27.623 -14.241 -40.600 1.00 92.56 388 GLY A C 1
ATOM 2959 O O . GLY A 1 388 ? 26.408 -14.147 -40.751 1.00 92.56 388 GLY A O 1
ATOM 2960 N N . GLU A 1 389 ? 28.215 -15.413 -40.350 1.00 92.56 389 GLU A N 1
ATOM 2961 C CA . GLU A 1 389 ? 27.443 -16.649 -40.184 1.00 92.56 389 GLU A CA 1
ATOM 2962 C C . GLU A 1 389 ? 26.553 -16.629 -38.933 1.00 92.56 389 GLU A C 1
ATOM 2964 O O . GLU A 1 389 ? 25.394 -17.035 -39.014 1.00 92.56 389 GLU A O 1
ATOM 2969 N N . ALA A 1 390 ? 27.047 -16.100 -37.809 1.00 93.50 390 ALA A N 1
ATOM 2970 C CA . ALA A 1 390 ? 26.259 -15.971 -36.589 1.00 93.50 390 ALA A CA 1
ATOM 2971 C C . ALA A 1 390 ? 25.032 -15.068 -36.797 1.00 93.50 390 ALA A C 1
ATOM 2973 O O . ALA A 1 390 ? 23.904 -15.457 -36.502 1.00 93.50 390 ALA A O 1
ATOM 2974 N N . VAL A 1 391 ? 25.233 -13.888 -37.389 1.00 94.56 391 VAL A N 1
ATOM 2975 C CA . VAL A 1 391 ? 24.145 -12.945 -37.683 1.00 94.56 391 VAL A CA 1
ATOM 2976 C C . VAL A 1 391 ? 23.149 -13.544 -38.680 1.00 94.56 391 VAL A C 1
ATOM 2978 O O . VAL A 1 391 ? 21.943 -13.407 -38.490 1.00 94.56 391 VAL A O 1
ATOM 2981 N N . ARG A 1 392 ? 23.616 -14.271 -39.705 1.00 94.81 392 ARG A N 1
ATOM 2982 C CA . ARG A 1 392 ? 22.741 -14.971 -40.661 1.00 94.81 392 ARG A CA 1
ATOM 2983 C C . ARG A 1 392 ? 21.844 -16.000 -39.967 1.00 94.81 392 ARG A C 1
ATOM 2985 O O . ARG A 1 392 ? 20.642 -16.012 -40.215 1.00 94.81 392 ARG A O 1
ATOM 2992 N N . ARG A 1 393 ? 22.422 -16.859 -39.120 1.00 93.31 393 ARG A N 1
ATOM 2993 C CA . ARG A 1 393 ? 21.690 -17.891 -38.366 1.00 93.31 393 ARG A CA 1
ATOM 2994 C C . ARG A 1 393 ? 20.688 -17.265 -37.398 1.00 93.31 393 ARG A C 1
ATOM 2996 O O . ARG A 1 393 ? 19.522 -17.646 -37.409 1.00 93.31 393 ARG A O 1
ATOM 3003 N N . MET A 1 394 ? 21.116 -16.252 -36.644 1.00 93.94 394 MET A N 1
ATOM 3004 C CA . MET A 1 394 ? 20.264 -15.492 -35.727 1.00 93.94 394 MET A CA 1
ATOM 3005 C C . MET A 1 394 ? 19.057 -14.876 -36.450 1.00 93.94 394 MET A C 1
ATOM 3007 O O . MET A 1 394 ? 17.927 -15.130 -36.046 1.00 93.94 394 MET A O 1
ATOM 3011 N N . ARG A 1 395 ? 19.268 -14.158 -37.566 1.00 93.00 395 ARG A N 1
ATOM 3012 C CA . ARG A 1 395 ? 18.182 -13.559 -38.375 1.00 93.00 395 ARG A CA 1
ATOM 3013 C C . ARG A 1 395 ? 17.195 -14.590 -38.936 1.00 93.00 395 ARG A C 1
ATOM 3015 O O . ARG A 1 395 ? 16.070 -14.236 -39.258 1.00 93.00 395 ARG A O 1
ATOM 3022 N N . GLN A 1 396 ? 17.612 -15.847 -39.080 1.00 92.50 396 GLN A N 1
ATOM 3023 C CA . GLN A 1 396 ? 16.765 -16.955 -39.534 1.00 92.50 396 GLN A CA 1
ATOM 3024 C C . GLN A 1 396 ? 16.165 -17.773 -38.377 1.00 92.50 396 GLN A C 1
ATOM 3026 O O . GLN A 1 396 ? 15.559 -18.813 -38.624 1.00 92.50 396 GLN A O 1
ATOM 3031 N N . GLY A 1 397 ? 16.377 -17.364 -37.121 1.00 88.44 397 GLY A N 1
ATOM 3032 C CA . GLY A 1 397 ? 15.927 -18.105 -35.940 1.00 88.44 397 GLY A CA 1
ATOM 3033 C C . GLY A 1 397 ? 16.648 -19.441 -35.713 1.00 88.44 397 GLY A C 1
ATOM 3034 O O . GLY A 1 397 ? 16.203 -20.247 -34.895 1.00 88.44 397 GLY A O 1
ATOM 3035 N N . GLN A 1 398 ? 17.760 -19.688 -36.413 1.00 92.44 398 GLN A N 1
ATOM 3036 C CA . GLN A 1 398 ? 18.582 -20.898 -36.310 1.00 92.44 398 GLN A CA 1
ATOM 3037 C C . GLN A 1 398 ? 19.514 -20.802 -35.095 1.00 92.44 398 GLN A C 1
ATOM 3039 O O . GLN A 1 398 ? 20.725 -20.637 -35.235 1.00 92.44 398 GLN A O 1
ATOM 3044 N N . VAL A 1 399 ? 18.938 -20.859 -33.895 1.00 92.50 399 VAL A N 1
ATOM 3045 C CA . VAL A 1 399 ? 19.651 -20.698 -32.620 1.00 92.50 399 VAL A CA 1
ATOM 3046 C C . VAL A 1 399 ? 19.374 -21.863 -31.672 1.00 92.50 399 VAL A C 1
ATOM 3048 O O . VAL A 1 399 ? 18.306 -22.473 -31.706 1.00 92.50 399 VAL A O 1
ATOM 3051 N N . SER A 1 400 ? 20.334 -22.159 -30.799 1.00 91.00 400 SER A N 1
ATOM 3052 C CA . SER A 1 400 ? 20.162 -23.086 -29.682 1.00 91.00 400 SER A CA 1
ATOM 3053 C C . SER A 1 400 ? 19.619 -22.338 -28.471 1.00 91.00 400 SER A C 1
ATOM 3055 O O . SER A 1 400 ? 20.192 -21.325 -28.060 1.00 91.00 400 SER A O 1
ATOM 3057 N N . ARG A 1 401 ? 18.541 -22.866 -27.882 1.00 91.56 401 ARG A N 1
ATOM 3058 C CA . ARG A 1 401 ? 17.783 -22.219 -26.807 1.00 91.56 401 ARG A CA 1
ATOM 3059 C C . ARG A 1 401 ? 17.903 -23.017 -25.516 1.00 91.56 401 ARG A C 1
ATOM 3061 O O . ARG A 1 401 ? 17.549 -24.192 -25.474 1.00 91.56 401 ARG A O 1
ATOM 3068 N N . GLN A 1 402 ? 18.393 -22.375 -24.464 1.00 92.62 402 GLN A N 1
ATOM 3069 C CA . GLN A 1 402 ? 18.295 -22.875 -23.099 1.00 92.62 402 GLN A CA 1
ATOM 3070 C C . GLN A 1 402 ? 17.400 -21.916 -22.324 1.00 92.62 402 GLN A C 1
ATOM 3072 O O . GLN A 1 402 ? 17.825 -20.806 -22.016 1.00 92.62 402 GLN A O 1
ATOM 3077 N N . ALA A 1 403 ? 16.170 -22.327 -22.029 1.00 94.06 403 ALA A N 1
ATOM 3078 C CA . ALA A 1 403 ? 15.197 -21.415 -21.453 1.00 94.06 403 ALA A CA 1
ATOM 3079 C C . ALA A 1 403 ? 15.476 -21.072 -19.980 1.00 94.06 403 ALA A C 1
ATOM 3081 O O . ALA A 1 403 ? 15.934 -21.909 -19.196 1.00 94.06 403 ALA A O 1
ATOM 3082 N N . GLY A 1 404 ? 15.179 -19.830 -19.610 1.00 93.19 404 GLY A N 1
ATOM 3083 C CA . GLY A 1 404 ? 15.195 -19.340 -18.242 1.00 93.19 404 GLY A CA 1
ATOM 3084 C C . GLY A 1 404 ? 13.935 -19.733 -17.475 1.00 93.19 404 GLY A C 1
ATOM 3085 O O . GLY A 1 404 ? 12.867 -19.973 -18.042 1.00 93.19 404 GLY A O 1
ATOM 3086 N N . TYR A 1 405 ? 14.069 -19.813 -16.155 1.00 93.19 405 TYR A N 1
ATOM 3087 C CA . TYR A 1 405 ? 13.004 -20.229 -15.245 1.00 93.19 405 TYR A CA 1
ATOM 3088 C C . TYR A 1 405 ? 13.267 -19.707 -13.832 1.00 93.19 405 TYR A C 1
ATOM 3090 O O . TYR A 1 405 ? 14.414 -19.513 -13.419 1.00 93.19 405 TYR A O 1
ATOM 3098 N N . ASP A 1 406 ? 12.188 -19.487 -13.074 1.00 87.06 406 ASP A N 1
ATOM 3099 C CA . ASP A 1 406 ? 12.212 -19.112 -11.652 1.00 87.06 406 ASP A CA 1
ATOM 3100 C C . ASP A 1 406 ? 13.265 -18.035 -11.302 1.00 87.06 406 ASP A C 1
ATOM 3102 O O . ASP A 1 406 ? 14.015 -18.118 -10.323 1.00 87.06 406 ASP A O 1
ATOM 3106 N N . GLY A 1 407 ? 13.367 -17.012 -12.155 1.00 84.69 407 GLY A N 1
ATOM 3107 C CA . GLY A 1 407 ? 14.201 -15.828 -11.992 1.00 84.69 407 GLY A CA 1
ATOM 3108 C C . GLY A 1 407 ? 15.655 -15.979 -12.475 1.00 84.69 407 GLY A C 1
ATOM 3109 O O . GLY A 1 407 ? 16.464 -15.086 -12.196 1.00 84.69 407 GLY A O 1
ATOM 3110 N N . GLN A 1 408 ? 16.012 -17.100 -13.109 1.00 87.94 408 GLN A N 1
ATOM 3111 C CA . GLN A 1 408 ? 17.297 -17.312 -13.783 1.00 87.94 408 GLN A CA 1
ATOM 3112 C C . GLN A 1 408 ? 17.152 -17.002 -15.273 1.00 87.94 408 GLN A C 1
ATOM 3114 O O . GLN A 1 408 ? 16.241 -17.526 -15.905 1.00 87.94 408 GLN A O 1
ATOM 3119 N N . TYR A 1 409 ? 18.045 -16.175 -15.827 1.00 89.38 409 TYR A N 1
ATOM 3120 C CA . TYR A 1 409 ? 18.088 -15.955 -17.276 1.00 89.38 409 TYR A CA 1
ATOM 3121 C C . TYR A 1 409 ? 18.425 -17.259 -17.998 1.00 89.38 409 TYR A C 1
ATOM 3123 O O . TYR A 1 409 ? 19.250 -18.043 -17.519 1.00 89.38 409 TYR A O 1
ATOM 3131 N N . GLY A 1 410 ? 17.789 -17.452 -19.147 1.00 91.19 410 GLY A N 1
ATOM 3132 C CA . GLY A 1 410 ? 18.179 -18.463 -20.108 1.00 91.19 410 GLY A CA 1
ATOM 3133 C C . GLY A 1 410 ? 19.461 -18.075 -20.835 1.00 91.19 410 GLY A C 1
ATOM 3134 O O . GLY A 1 410 ? 20.181 -17.150 -20.452 1.00 91.19 410 GLY A O 1
ATOM 3135 N N . ARG A 1 411 ? 19.761 -18.812 -21.897 1.00 90.94 411 ARG A N 1
ATOM 3136 C CA . ARG A 1 411 ? 20.907 -18.562 -22.757 1.00 90.94 411 ARG A CA 1
ATOM 3137 C C . ARG A 1 411 ? 20.573 -18.942 -24.190 1.00 90.94 411 ARG A C 1
ATOM 3139 O O . ARG A 1 411 ? 20.243 -20.099 -24.461 1.00 90.94 411 ARG A O 1
ATOM 3146 N N . ILE A 1 412 ? 20.738 -17.992 -25.104 1.00 91.25 412 ILE A N 1
ATOM 3147 C CA . ILE A 1 412 ? 20.677 -18.236 -26.544 1.00 91.25 412 ILE A CA 1
ATOM 3148 C C . ILE A 1 412 ? 22.085 -18.251 -27.107 1.00 91.25 412 ILE A C 1
ATOM 3150 O O . ILE A 1 412 ? 22.946 -17.465 -26.721 1.00 91.25 412 ILE A O 1
ATOM 3154 N N . THR A 1 413 ? 22.342 -19.196 -28.000 1.00 91.38 413 THR A N 1
ATOM 3155 C CA . THR A 1 413 ? 23.645 -19.331 -28.654 1.00 91.38 413 THR A CA 1
ATOM 3156 C C . THR A 1 413 ? 23.466 -19.717 -30.104 1.00 91.38 413 THR A C 1
ATOM 3158 O O . THR A 1 413 ? 22.514 -20.417 -30.453 1.00 91.38 413 THR A O 1
ATOM 3161 N N . VAL A 1 414 ? 24.376 -19.259 -30.955 1.00 91.00 414 VAL A N 1
ATOM 3162 C CA . VAL A 1 414 ? 24.265 -19.469 -32.403 1.00 91.00 414 VAL A CA 1
ATOM 3163 C C . VAL A 1 414 ? 25.048 -20.695 -32.876 1.00 91.00 414 VAL A C 1
ATOM 3165 O O . VAL A 1 414 ? 24.707 -21.309 -33.891 1.00 91.00 414 VAL A O 1
ATOM 3168 N N . PHE A 1 415 ? 26.089 -21.075 -32.136 1.00 89.44 415 PHE A N 1
ATOM 3169 C CA . PHE A 1 415 ? 26.928 -22.227 -32.449 1.00 89.44 415 PHE A CA 1
ATOM 3170 C C . PHE A 1 415 ? 26.735 -23.343 -31.427 1.00 89.44 415 PHE A C 1
ATOM 3172 O O . PHE A 1 415 ? 26.532 -23.088 -30.235 1.00 89.44 415 PHE A O 1
ATOM 3179 N N . SER A 1 416 ? 26.840 -24.591 -31.884 1.00 85.19 416 SER A N 1
ATOM 3180 C CA . SER A 1 416 ? 26.878 -25.759 -31.001 1.00 85.19 416 SER A CA 1
ATOM 3181 C C . SER A 1 416 ? 28.163 -25.785 -30.162 1.00 85.19 416 SER A C 1
ATOM 3183 O O . SER A 1 416 ? 29.159 -25.133 -30.485 1.00 85.19 416 SER A O 1
ATOM 3185 N N . ASP A 1 417 ? 28.190 -26.575 -29.085 1.00 80.88 417 ASP A N 1
ATOM 3186 C CA . ASP A 1 417 ? 29.402 -26.711 -28.264 1.00 80.88 417 ASP A CA 1
ATOM 3187 C C . ASP A 1 417 ? 30.595 -27.291 -29.048 1.00 80.88 417 ASP A C 1
ATOM 3189 O O . ASP A 1 417 ? 31.746 -26.979 -28.736 1.00 80.88 417 ASP A O 1
ATOM 3193 N N . GLU A 1 418 ? 30.337 -28.103 -30.076 1.00 81.38 418 GLU A N 1
ATOM 3194 C CA . GLU A 1 418 ? 31.359 -28.623 -30.988 1.00 81.38 418 GLU A CA 1
ATOM 3195 C C . GLU A 1 418 ? 31.889 -27.524 -31.917 1.00 81.38 418 GLU A C 1
ATOM 3197 O O . GLU A 1 418 ? 33.095 -27.276 -31.943 1.00 81.38 418 GLU A O 1
ATOM 3202 N N . GLU A 1 419 ? 30.999 -26.775 -32.576 1.00 83.69 419 GLU A N 1
ATOM 3203 C CA . GLU A 1 419 ? 31.370 -25.646 -33.441 1.00 83.69 419 GLU A CA 1
ATOM 3204 C C . GLU A 1 419 ? 32.152 -24.575 -32.664 1.00 83.69 419 GLU A C 1
ATOM 3206 O O . GLU A 1 419 ? 33.128 -24.021 -33.168 1.00 83.69 419 GLU A O 1
ATOM 3211 N N . ARG A 1 420 ? 31.807 -24.321 -31.394 1.00 81.62 420 ARG A N 1
ATOM 3212 C CA . ARG A 1 420 ? 32.578 -23.408 -30.531 1.00 81.62 420 ARG A CA 1
ATOM 3213 C C . ARG A 1 420 ? 33.993 -23.914 -30.245 1.00 81.62 420 ARG A C 1
ATOM 3215 O O . ARG A 1 420 ? 34.923 -23.107 -30.155 1.00 81.62 420 ARG A O 1
ATOM 3222 N N . ARG A 1 421 ? 34.197 -25.232 -30.110 1.00 80.00 421 ARG A N 1
ATOM 3223 C CA . ARG A 1 421 ? 35.547 -25.816 -29.983 1.00 80.00 421 ARG A CA 1
ATOM 3224 C C . ARG A 1 421 ? 36.333 -25.654 -31.282 1.00 80.00 421 ARG A C 1
ATOM 3226 O O . ARG A 1 421 ? 37.523 -25.346 -31.223 1.00 80.00 421 ARG A O 1
ATOM 3233 N N . GLU A 1 422 ? 35.686 -25.810 -32.434 1.00 82.88 422 GLU A N 1
ATOM 3234 C CA . GLU A 1 422 ? 36.307 -25.595 -33.745 1.00 82.88 422 GLU A CA 1
ATOM 3235 C C . GLU A 1 422 ? 36.665 -24.128 -34.004 1.00 82.88 422 GLU A C 1
ATOM 3237 O O . GLU A 1 422 ? 37.764 -23.854 -34.491 1.00 82.88 422 GLU A O 1
ATOM 3242 N N . LEU A 1 423 ? 35.790 -23.191 -33.620 1.00 82.19 423 LEU A N 1
ATOM 3243 C CA . LEU A 1 423 ? 36.040 -21.745 -33.655 1.00 82.19 423 LEU A CA 1
ATOM 3244 C C . LEU A 1 423 ? 37.271 -21.388 -32.821 1.00 82.19 423 LEU A C 1
ATOM 3246 O O . LEU A 1 423 ? 38.196 -20.746 -33.317 1.00 82.19 423 LEU A O 1
ATOM 3250 N N . LYS A 1 424 ? 37.338 -21.889 -31.581 1.00 77.62 424 LYS A N 1
ATOM 3251 C CA . LYS A 1 424 ? 38.488 -21.679 -30.690 1.00 77.62 424 LYS A CA 1
ATOM 3252 C C . LYS A 1 424 ? 39.784 -22.274 -31.248 1.00 77.62 424 LYS A C 1
ATOM 3254 O O . LYS A 1 424 ? 40.865 -21.763 -30.966 1.00 77.62 424 LYS A O 1
ATOM 3259 N N . ALA A 1 425 ? 39.680 -23.347 -32.027 1.00 77.25 425 ALA A N 1
ATOM 3260 C CA . ALA A 1 425 ? 40.814 -24.010 -32.653 1.00 77.25 425 ALA A CA 1
ATOM 3261 C C . ALA A 1 425 ? 41.157 -23.477 -34.060 1.00 77.25 425 ALA A C 1
ATOM 3263 O O . ALA A 1 425 ? 42.063 -24.018 -34.693 1.00 77.25 425 ALA A O 1
ATOM 3264 N N . GLY A 1 426 ? 40.446 -22.455 -34.558 1.00 73.56 426 GLY A N 1
ATOM 3265 C CA . GLY A 1 426 ? 40.679 -21.846 -35.872 1.00 73.56 426 GLY A CA 1
ATOM 3266 C C . GLY A 1 426 ? 40.316 -22.734 -37.069 1.00 73.56 426 GLY A C 1
ATOM 3267 O O . GLY A 1 426 ? 40.814 -22.503 -38.166 1.00 73.56 426 GLY A O 1
ATOM 3268 N N . ARG A 1 427 ? 39.483 -23.765 -36.871 1.00 73.81 427 ARG A N 1
ATOM 3269 C CA . ARG A 1 427 ? 39.130 -24.769 -37.898 1.00 73.81 427 ARG A CA 1
ATOM 3270 C C . ARG A 1 427 ? 37.707 -24.643 -38.449 1.00 73.81 427 ARG A C 1
ATOM 3272 O O . ARG A 1 427 ? 37.330 -25.431 -39.311 1.00 73.81 427 ARG A O 1
ATOM 3279 N N . PHE A 1 428 ? 36.933 -23.670 -37.974 1.00 77.25 428 PHE A N 1
ATOM 3280 C CA . PHE A 1 428 ? 35.537 -23.485 -38.369 1.00 77.25 428 PHE A CA 1
ATOM 3281 C C . PHE A 1 428 ? 35.383 -23.211 -39.877 1.00 77.25 428 PHE A C 1
ATOM 3283 O O . PHE A 1 428 ? 36.038 -22.321 -40.425 1.00 77.25 428 PHE A O 1
ATOM 3290 N N . ARG A 1 429 ? 34.479 -23.945 -40.541 1.00 67.44 429 ARG A N 1
ATOM 3291 C CA . ARG A 1 429 ? 34.095 -23.741 -41.949 1.00 67.44 429 ARG A CA 1
ATOM 3292 C C . ARG A 1 429 ? 32.628 -23.318 -42.035 1.00 67.44 429 ARG A C 1
ATOM 3294 O O . ARG A 1 429 ? 31.744 -24.053 -41.610 1.00 67.44 429 ARG A O 1
ATOM 3301 N N . ALA A 1 430 ? 32.363 -22.148 -42.615 1.00 61.88 430 ALA A N 1
ATOM 3302 C CA . ALA A 1 430 ? 30.998 -21.663 -42.817 1.00 61.88 430 ALA A CA 1
ATOM 3303 C C . ALA A 1 430 ? 30.243 -22.553 -43.829 1.00 61.88 430 ALA A C 1
ATOM 3305 O O . ALA A 1 430 ? 30.744 -22.771 -44.931 1.00 61.88 430 ALA A O 1
ATOM 3306 N N . GLY A 1 431 ? 29.048 -23.047 -43.467 1.00 57.97 431 GLY A N 1
ATOM 3307 C CA . GLY A 1 431 ? 28.144 -23.769 -44.382 1.00 57.97 431 GLY A CA 1
ATOM 3308 C C . GLY A 1 431 ? 27.740 -25.203 -44.001 1.00 57.97 431 GLY A C 1
ATOM 3309 O O . GLY A 1 431 ? 26.995 -25.818 -44.759 1.00 57.97 431 GLY A O 1
ATOM 3310 N N . ALA A 1 432 ? 28.179 -25.751 -42.861 1.00 52.06 432 ALA A N 1
ATOM 3311 C CA . ALA A 1 432 ? 27.686 -27.048 -42.375 1.00 52.06 432 ALA A CA 1
ATOM 3312 C C . ALA A 1 432 ? 26.298 -26.909 -41.696 1.00 52.06 432 ALA A C 1
ATOM 3314 O O . ALA A 1 432 ? 26.092 -25.944 -40.952 1.00 52.06 432 ALA A O 1
ATOM 3315 N N . PRO A 1 433 ? 25.335 -27.825 -41.937 1.00 45.59 433 PRO A N 1
ATOM 3316 C CA . PRO A 1 433 ? 24.037 -27.805 -41.265 1.00 45.59 433 PRO A CA 1
ATOM 3317 C C . PRO A 1 433 ? 24.186 -28.110 -39.769 1.00 45.59 433 PRO A C 1
ATOM 3319 O O . PRO A 1 433 ? 24.983 -28.959 -39.374 1.00 45.59 433 PRO A O 1
ATOM 3322 N N . MET A 1 434 ? 23.391 -27.428 -38.940 1.00 42.19 434 MET A N 1
ATOM 3323 C CA . MET A 1 434 ? 23.373 -27.637 -37.492 1.00 42.19 434 MET A CA 1
ATOM 3324 C C . MET A 1 434 ? 22.925 -29.078 -37.201 1.00 42.19 434 MET A C 1
ATOM 3326 O O . MET A 1 434 ? 21.784 -29.444 -37.492 1.00 42.19 434 MET A O 1
ATOM 3330 N N . ALA A 1 435 ? 23.805 -29.911 -36.642 1.00 45.03 435 ALA A N 1
ATOM 3331 C CA . ALA A 1 435 ? 23.394 -31.209 -36.125 1.00 45.03 435 ALA A CA 1
ATOM 3332 C C . ALA A 1 435 ? 22.396 -30.965 -34.983 1.00 45.03 435 ALA A C 1
ATOM 3334 O O . ALA A 1 435 ? 22.723 -30.299 -33.997 1.00 45.03 435 ALA A O 1
ATOM 3335 N N . ARG A 1 436 ? 21.158 -31.456 -35.131 1.00 33.44 436 ARG A N 1
ATOM 3336 C CA . ARG A 1 436 ? 20.163 -31.426 -34.051 1.00 33.44 436 ARG A CA 1
ATOM 3337 C C . ARG A 1 436 ? 20.780 -32.089 -32.814 1.00 33.44 436 ARG A C 1
ATOM 3339 O O . ARG A 1 436 ? 21.289 -33.203 -32.953 1.00 33.44 436 ARG A O 1
ATOM 3346 N N . PRO A 1 437 ? 20.728 -31.470 -31.622 1.00 32.38 437 PRO A N 1
ATOM 3347 C CA . PRO A 1 437 ? 21.095 -32.184 -30.414 1.00 32.38 437 PRO A CA 1
ATOM 3348 C C . PRO A 1 437 ? 20.132 -33.367 -30.283 1.00 32.38 437 PRO A C 1
ATOM 3350 O O . PRO A 1 437 ? 18.916 -33.183 -30.218 1.00 32.38 437 PRO A O 1
ATOM 3353 N N . ALA A 1 438 ? 20.667 -34.587 -30.314 1.00 30.23 438 ALA A N 1
ATOM 3354 C CA . ALA A 1 438 ? 19.900 -35.758 -29.928 1.00 30.23 438 ALA A CA 1
ATOM 3355 C C . ALA A 1 438 ? 19.402 -35.519 -28.499 1.00 30.23 438 ALA A C 1
ATOM 3357 O O . ALA A 1 438 ? 20.191 -35.144 -27.625 1.00 30.23 438 ALA A O 1
ATOM 3358 N N . ALA A 1 439 ? 18.099 -35.695 -28.281 1.00 30.19 439 ALA A N 1
ATOM 3359 C CA . ALA A 1 439 ? 17.524 -35.722 -26.949 1.00 30.19 439 ALA A CA 1
ATOM 3360 C C . ALA A 1 439 ? 18.301 -36.763 -26.136 1.00 30.19 439 ALA A C 1
ATOM 3362 O O . ALA A 1 439 ? 18.205 -37.960 -26.394 1.00 30.19 439 ALA A O 1
ATOM 3363 N N . ARG A 1 440 ? 19.135 -36.304 -25.201 1.00 26.97 440 ARG A N 1
ATOM 3364 C CA . ARG A 1 440 ? 19.707 -37.186 -24.192 1.00 26.97 440 ARG A CA 1
ATOM 3365 C C . ARG A 1 440 ? 18.578 -37.519 -23.235 1.00 26.97 440 ARG A C 1
ATOM 3367 O O . ARG A 1 440 ? 18.203 -36.690 -22.408 1.00 26.97 440 ARG A O 1
ATOM 3374 N N . GLU A 1 441 ? 18.038 -38.722 -23.387 1.00 27.09 441 GLU A N 1
ATOM 3375 C CA . GLU A 1 441 ? 17.378 -39.416 -22.293 1.00 27.09 441 GLU A CA 1
ATOM 3376 C C . GLU A 1 441 ? 18.304 -39.354 -21.074 1.00 27.09 441 GLU A C 1
ATOM 3378 O O . GLU A 1 441 ? 19.518 -39.557 -21.165 1.00 27.09 441 GLU A O 1
ATOM 3383 N N . ALA A 1 442 ? 17.731 -38.941 -19.948 1.00 28.97 442 ALA A N 1
ATOM 3384 C CA . ALA A 1 442 ? 18.425 -38.878 -18.682 1.00 28.97 442 ALA A CA 1
ATOM 3385 C C . ALA A 1 442 ? 18.717 -40.311 -18.228 1.00 28.97 442 ALA A C 1
ATOM 3387 O O . ALA A 1 442 ? 17.882 -40.942 -17.582 1.00 28.97 442 ALA A O 1
ATOM 3388 N N . ASP A 1 443 ? 19.895 -40.818 -18.584 1.00 27.11 443 ASP A N 1
ATOM 3389 C CA . ASP A 1 443 ? 20.393 -42.075 -18.050 1.00 27.11 443 ASP A CA 1
ATOM 3390 C C . ASP A 1 443 ? 20.555 -41.962 -16.534 1.00 27.11 443 ASP A C 1
ATOM 3392 O O . ASP A 1 443 ? 21.283 -41.120 -15.993 1.00 27.11 443 ASP A O 1
ATOM 3396 N N . ALA A 1 444 ? 19.829 -42.844 -15.857 1.00 36.28 444 ALA A N 1
ATOM 3397 C CA . ALA A 1 444 ? 19.931 -43.116 -14.444 1.00 36.28 444 ALA A CA 1
ATOM 3398 C C . ALA A 1 444 ? 21.312 -43.711 -14.133 1.00 36.28 444 ALA A C 1
ATOM 3400 O O . ALA A 1 444 ? 21.592 -44.865 -14.448 1.00 36.28 444 ALA A O 1
ATOM 3401 N N . ALA A 1 445 ? 22.157 -42.937 -13.455 1.00 28.66 445 ALA A N 1
ATOM 3402 C CA . ALA A 1 445 ? 23.308 -43.463 -12.733 1.00 28.66 445 ALA A CA 1
ATOM 3403 C C . ALA A 1 445 ? 22.933 -43.599 -11.248 1.00 28.66 445 ALA A C 1
ATOM 3405 O O . ALA A 1 445 ? 22.853 -42.609 -10.520 1.00 28.66 445 ALA A O 1
ATOM 3406 N N . GLY A 1 446 ? 22.648 -44.832 -10.823 1.00 27.75 446 GLY A N 1
ATOM 3407 C CA . GLY A 1 446 ? 22.705 -45.245 -9.418 1.00 27.75 446 GLY A CA 1
ATOM 3408 C C . GLY A 1 446 ? 24.124 -45.697 -9.026 1.00 27.75 446 GLY A C 1
ATOM 3409 O O . GLY A 1 446 ? 25.029 -45.655 -9.857 1.00 27.75 446 GLY A O 1
ATOM 3410 N N . PRO A 1 447 ? 24.323 -46.154 -7.782 1.00 48.12 447 PRO A N 1
ATOM 3411 C CA . PRO A 1 447 ? 24.826 -45.334 -6.681 1.00 48.12 447 PRO A CA 1
ATOM 3412 C C . PRO A 1 447 ? 26.219 -45.786 -6.217 1.00 48.12 447 PRO A C 1
ATOM 3414 O O . PRO A 1 447 ? 26.575 -46.935 -6.427 1.00 48.12 447 PRO A O 1
ATOM 3417 N N . ASP A 1 448 ? 26.974 -44.892 -5.572 1.00 27.52 448 ASP A N 1
ATOM 3418 C CA . ASP A 1 448 ? 27.836 -45.199 -4.415 1.00 27.52 448 ASP A CA 1
ATOM 3419 C C . ASP A 1 448 ? 28.574 -43.931 -3.954 1.00 27.52 448 ASP A C 1
ATOM 3421 O O . ASP A 1 448 ? 29.171 -43.215 -4.759 1.00 27.52 448 ASP A O 1
ATOM 3425 N N . GLY A 1 449 ? 28.529 -43.650 -2.647 1.00 27.41 449 GLY A N 1
ATOM 3426 C CA . GLY A 1 449 ? 29.338 -42.602 -2.019 1.00 27.41 449 GLY A CA 1
ATOM 3427 C C . GLY A 1 449 ? 28.614 -41.789 -0.946 1.00 27.41 449 GLY A C 1
ATOM 3428 O O . GLY A 1 449 ? 28.098 -40.716 -1.232 1.00 27.41 449 GLY A O 1
ATOM 3429 N N . ASP A 1 450 ? 28.628 -42.328 0.274 1.00 26.58 450 ASP A N 1
ATOM 3430 C CA . ASP A 1 450 ? 28.503 -41.681 1.588 1.00 26.58 450 ASP A CA 1
ATOM 3431 C C . ASP A 1 450 ? 27.399 -40.639 1.833 1.00 26.58 450 ASP A C 1
ATOM 3433 O O . ASP A 1 450 ? 27.443 -39.478 1.427 1.00 26.58 450 ASP A O 1
ATOM 3437 N N . ALA A 1 451 ? 26.442 -41.070 2.658 1.00 29.31 451 ALA A N 1
ATOM 3438 C CA . ALA A 1 451 ? 25.419 -40.251 3.284 1.00 29.31 451 ALA A CA 1
ATOM 3439 C C . ALA A 1 451 ? 26.020 -39.076 4.089 1.00 29.31 451 ALA A C 1
ATOM 3441 O O . ALA A 1 451 ? 26.732 -39.303 5.071 1.00 29.31 451 ALA A O 1
ATOM 3442 N N . PRO A 1 452 ? 25.667 -37.816 3.777 1.00 32.06 452 PRO A N 1
ATOM 3443 C CA . PRO A 1 452 ? 25.793 -36.719 4.722 1.00 32.06 452 PRO A CA 1
ATOM 3444 C C . PRO A 1 452 ? 24.654 -36.816 5.744 1.00 32.06 452 PRO A C 1
ATOM 3446 O O . PRO A 1 452 ? 23.490 -36.978 5.380 1.00 32.06 452 PRO A O 1
ATOM 3449 N N . ALA A 1 453 ? 25.018 -36.720 7.021 1.00 29.47 453 ALA A N 1
ATOM 3450 C CA . ALA A 1 453 ? 24.143 -36.828 8.182 1.00 29.47 453 ALA A CA 1
ATOM 3451 C C . ALA A 1 453 ? 22.832 -36.025 8.065 1.00 29.47 453 ALA A C 1
ATOM 3453 O O . ALA A 1 453 ? 22.819 -34.885 7.590 1.00 29.47 453 ALA A O 1
ATOM 3454 N N . GLU A 1 454 ? 21.748 -36.630 8.562 1.00 27.33 454 GLU A N 1
ATOM 3455 C CA . GLU A 1 454 ? 20.423 -36.026 8.691 1.00 27.33 454 GLU A CA 1
ATOM 3456 C C . GLU A 1 454 ? 20.497 -34.600 9.270 1.00 27.33 454 GLU A C 1
ATOM 3458 O O . GLU A 1 454 ? 21.121 -34.383 10.316 1.00 27.33 454 GLU A O 1
ATOM 3463 N N . PRO A 1 455 ? 19.825 -33.610 8.654 1.00 32.81 455 PRO A N 1
ATOM 3464 C CA . PRO A 1 455 ? 19.558 -32.357 9.338 1.00 32.81 455 PRO A CA 1
ATOM 3465 C C . PRO A 1 455 ? 18.666 -32.651 10.558 1.00 32.81 455 PRO A C 1
ATOM 3467 O O . PRO A 1 455 ? 17.723 -33.438 10.445 1.00 32.81 455 PRO A O 1
ATOM 3470 N N . PRO A 1 456 ? 18.923 -32.031 11.725 1.00 29.88 456 PRO A N 1
ATOM 3471 C CA . PRO A 1 456 ? 18.133 -32.292 12.919 1.00 29.88 456 PRO A CA 1
ATOM 3472 C C . PRO A 1 456 ? 16.656 -31.970 12.645 1.00 29.88 456 PRO A C 1
ATOM 3474 O O . PRO A 1 456 ? 16.363 -30.997 11.937 1.00 29.88 456 PRO A O 1
ATOM 3477 N N . PRO A 1 457 ? 15.715 -32.750 13.203 1.00 26.34 457 PRO A N 1
ATOM 3478 C CA . PRO A 1 457 ? 14.298 -32.514 13.003 1.00 26.34 457 PRO A CA 1
ATOM 3479 C C . PRO A 1 457 ? 13.952 -31.098 13.465 1.00 26.34 457 PRO A C 1
ATOM 3481 O O . PRO A 1 457 ? 14.365 -30.650 14.539 1.00 26.34 457 PRO A O 1
ATOM 3484 N N . ALA A 1 458 ? 13.191 -30.382 12.635 1.00 30.27 458 ALA A N 1
ATOM 3485 C CA . ALA A 1 458 ? 12.594 -29.115 13.027 1.00 30.27 458 ALA A CA 1
ATOM 3486 C C . ALA A 1 458 ? 11.865 -29.305 14.371 1.00 30.27 458 ALA A C 1
ATOM 3488 O O . ALA A 1 458 ? 11.200 -30.331 14.550 1.00 30.27 458 ALA A O 1
ATOM 3489 N N . PRO A 1 459 ? 11.978 -28.361 15.324 1.00 26.88 459 PRO A N 1
ATOM 3490 C CA . PRO A 1 459 ? 11.335 -28.506 16.618 1.00 26.88 459 PRO A CA 1
ATOM 3491 C C . PRO A 1 459 ? 9.831 -28.696 16.413 1.00 26.88 459 PRO A C 1
ATOM 3493 O O . PRO A 1 459 ? 9.134 -27.810 15.916 1.00 26.88 459 PRO A O 1
ATOM 3496 N N . SER A 1 460 ? 9.357 -29.887 16.780 1.00 27.62 460 SER A N 1
ATOM 3497 C CA . SER A 1 460 ? 7.945 -30.228 16.879 1.00 27.62 460 SER A CA 1
ATOM 3498 C C . SER A 1 460 ? 7.276 -29.205 17.787 1.00 27.62 460 SER A C 1
ATOM 3500 O O . SER A 1 460 ? 7.509 -29.188 18.997 1.00 27.62 460 SER A O 1
ATOM 3502 N N . LEU A 1 461 ? 6.453 -28.351 17.182 1.00 34.09 461 LEU A N 1
ATOM 3503 C CA . LEU A 1 461 ? 5.589 -27.404 17.871 1.00 34.09 461 LEU A CA 1
ATOM 3504 C C . LEU A 1 461 ? 4.838 -28.137 18.988 1.00 34.09 461 LEU A C 1
ATOM 3506 O O . LEU A 1 461 ? 4.200 -29.164 18.746 1.00 34.09 461 LEU A O 1
ATOM 3510 N N . ALA A 1 462 ? 4.904 -27.604 20.210 1.00 30.53 462 ALA A N 1
ATOM 3511 C CA . ALA A 1 462 ? 4.005 -28.014 21.279 1.00 30.53 462 ALA A CA 1
ATOM 3512 C C . ALA A 1 462 ? 2.571 -27.968 20.736 1.00 30.53 462 ALA A C 1
ATOM 3514 O O . ALA A 1 462 ? 2.173 -26.976 20.123 1.00 30.53 462 ALA A O 1
ATOM 3515 N N . ARG A 1 463 ? 1.847 -29.079 20.902 1.00 33.59 463 ARG A N 1
ATOM 3516 C CA . ARG A 1 463 ? 0.543 -29.375 20.299 1.00 33.59 463 ARG A CA 1
ATOM 3517 C C . ARG A 1 463 ? -0.440 -28.217 20.547 1.00 33.59 463 ARG A C 1
ATOM 3519 O O . ARG A 1 463 ? -1.082 -28.151 21.591 1.00 33.59 463 ARG A O 1
ATOM 3526 N N . ALA A 1 464 ? -0.522 -27.279 19.602 1.00 40.31 464 ALA A N 1
ATOM 3527 C CA . ALA A 1 464 ? -1.552 -26.249 19.588 1.00 40.31 464 ALA A CA 1
ATOM 3528 C C . ALA A 1 464 ? -2.913 -26.930 19.398 1.00 40.31 464 ALA A C 1
ATOM 3530 O O . ALA A 1 464 ? -2.993 -27.991 18.771 1.00 40.31 464 ALA A O 1
ATOM 3531 N N . ALA A 1 465 ? -3.979 -26.338 19.940 1.00 46.06 465 ALA A N 1
ATOM 3532 C CA . ALA A 1 465 ? -5.331 -26.840 19.718 1.00 46.06 465 ALA A CA 1
ATOM 3533 C C . ALA A 1 465 ? -5.585 -26.959 18.206 1.00 46.06 465 ALA A C 1
ATOM 3535 O O . ALA A 1 465 ? -5.357 -26.004 17.459 1.00 46.06 465 ALA A O 1
ATOM 3536 N N . ALA A 1 466 ? -6.000 -28.146 17.757 1.00 47.09 466 ALA A N 1
ATOM 3537 C CA . ALA A 1 466 ? -6.277 -28.392 16.349 1.00 47.09 466 ALA A CA 1
ATOM 3538 C C . ALA A 1 466 ? -7.363 -27.416 15.851 1.00 47.09 466 ALA A C 1
ATOM 3540 O O . ALA A 1 466 ? -8.311 -27.144 16.596 1.00 47.09 466 ALA A O 1
ATOM 3541 N N . PRO A 1 467 ? -7.244 -26.874 14.622 1.00 47.00 467 PRO A N 1
ATOM 3542 C CA . PRO A 1 467 ? -8.284 -26.030 14.051 1.00 47.00 467 PRO A CA 1
ATOM 3543 C C . PRO A 1 467 ? -9.587 -26.824 13.984 1.00 47.00 467 PRO A C 1
ATOM 3545 O O . PRO A 1 467 ? -9.604 -27.991 13.589 1.00 47.00 467 PRO A O 1
ATOM 3548 N N . ALA A 1 468 ? -10.678 -26.198 14.404 1.00 54.22 468 ALA A N 1
ATOM 3549 C CA . ALA A 1 468 ? -11.966 -26.859 14.423 1.00 54.22 468 ALA A CA 1
ATOM 3550 C C . ALA A 1 468 ? -12.591 -26.811 13.014 1.00 54.22 468 ALA A C 1
ATOM 3552 O O . ALA A 1 468 ? -12.367 -25.858 12.265 1.00 54.22 468 ALA A O 1
ATOM 3553 N N . ALA A 1 469 ? -13.347 -27.848 12.633 1.00 47.78 469 ALA A N 1
ATOM 3554 C CA . ALA A 1 469 ? -13.861 -28.007 11.268 1.00 47.78 469 ALA A CA 1
ATOM 3555 C C . ALA A 1 469 ? -14.642 -26.763 10.770 1.00 47.78 469 ALA A C 1
ATOM 3557 O O . ALA A 1 469 ? -15.320 -26.117 11.582 1.00 47.78 469 ALA A O 1
ATOM 3558 N N . PRO A 1 470 ? -14.574 -26.410 9.469 1.00 42.94 470 PRO A N 1
ATOM 3559 C CA . PRO A 1 470 ? -15.349 -25.304 8.908 1.00 42.94 470 PRO A CA 1
ATOM 3560 C C . PRO A 1 470 ? -16.854 -25.539 9.094 1.00 42.94 470 PRO A C 1
ATOM 3562 O O . PRO A 1 470 ? -17.346 -26.631 8.819 1.00 42.94 470 PRO A O 1
ATOM 3565 N N . LEU A 1 471 ? -17.584 -24.518 9.546 1.00 45.78 471 LEU A N 1
ATOM 3566 C CA . LEU A 1 471 ? -19.048 -24.551 9.610 1.00 45.78 471 LEU A CA 1
ATOM 3567 C C . LEU A 1 471 ? -19.645 -24.085 8.265 1.00 45.78 471 LEU A C 1
ATOM 3569 O O . LEU A 1 471 ? -19.054 -23.219 7.611 1.00 45.78 471 LEU A O 1
ATOM 3573 N N . PRO A 1 472 ? -20.803 -24.623 7.840 1.00 43.00 472 PRO A N 1
ATOM 3574 C CA . PRO A 1 472 ? -21.549 -24.094 6.697 1.00 43.00 472 PRO A CA 1
ATOM 3575 C C . PRO A 1 472 ? -21.981 -22.636 6.942 1.00 43.00 472 PRO A C 1
ATOM 3577 O O . PRO A 1 472 ? -21.994 -22.168 8.080 1.00 43.00 472 PRO A O 1
ATOM 3580 N N . ARG A 1 473 ? -22.333 -21.900 5.875 1.00 53.31 473 ARG A N 1
ATOM 3581 C CA . ARG A 1 473 ? -22.831 -20.512 5.975 1.00 53.31 473 ARG A CA 1
ATOM 3582 C C . ARG A 1 473 ? -24.010 -20.446 6.964 1.00 53.31 473 ARG A C 1
ATOM 3584 O O . ARG A 1 473 ? -25.059 -21.015 6.682 1.00 53.31 473 ARG A O 1
ATOM 3591 N N . GLY A 1 474 ? -23.837 -19.762 8.098 1.00 70.88 474 GLY A N 1
ATOM 3592 C CA . GLY A 1 474 ? -24.852 -19.625 9.150 1.00 70.88 474 GLY A CA 1
ATOM 3593 C C . GLY A 1 474 ? -24.268 -19.205 10.508 1.00 70.88 474 GLY A C 1
ATOM 3594 O O . GLY A 1 474 ? -23.055 -19.034 10.638 1.00 70.88 474 GLY A O 1
ATOM 3595 N N . LEU A 1 475 ? -25.137 -19.034 11.511 1.00 83.88 475 LEU A N 1
ATOM 3596 C CA . LEU A 1 475 ? -24.759 -18.758 12.906 1.00 83.88 475 LEU A CA 1
ATOM 3597 C C . LEU A 1 475 ? -24.172 -20.010 13.576 1.00 83.88 475 LEU A C 1
ATOM 3599 O O . LEU A 1 475 ? -24.622 -21.127 13.316 1.00 83.88 475 LEU A O 1
ATOM 3603 N N . THR A 1 476 ? -23.209 -19.839 14.486 1.00 88.69 476 THR A N 1
ATOM 3604 C CA . THR A 1 476 ? -22.745 -20.947 15.348 1.00 88.69 476 THR A CA 1
ATOM 3605 C C . THR A 1 476 ? -23.810 -21.355 16.366 1.00 88.69 476 THR A C 1
ATOM 3607 O O . THR A 1 476 ? -24.713 -20.565 16.638 1.00 88.69 476 THR A O 1
ATOM 3610 N N . PRO A 1 477 ? -23.702 -22.536 17.009 1.00 90.56 477 PRO A N 1
ATOM 3611 C CA . PRO A 1 477 ? -24.609 -22.910 18.095 1.00 90.56 477 PRO A CA 1
ATOM 3612 C C . PRO A 1 477 ? -24.678 -21.867 19.222 1.00 90.56 477 PRO A C 1
ATOM 3614 O O . PRO A 1 477 ? -25.766 -21.561 19.703 1.00 90.56 477 PRO A O 1
ATOM 3617 N N . ASP A 1 478 ? -23.541 -21.273 19.605 1.00 92.06 478 ASP A N 1
ATOM 3618 C CA . ASP A 1 478 ? -23.497 -20.224 20.631 1.00 92.06 478 ASP A CA 1
ATOM 3619 C C . ASP A 1 478 ? -24.157 -18.919 20.151 1.00 92.06 478 ASP A C 1
ATOM 3621 O O . ASP A 1 478 ? -24.910 -18.299 20.901 1.00 92.06 478 ASP A O 1
ATOM 3625 N N . GLN A 1 479 ? -23.915 -18.512 18.898 1.00 93.12 479 GLN A N 1
ATOM 3626 C CA . GLN A 1 479 ? -24.529 -17.316 18.307 1.00 93.12 479 GLN A CA 1
ATOM 3627 C C . GLN A 1 479 ? -26.039 -17.487 18.115 1.00 93.12 479 GLN A C 1
ATOM 3629 O O . GLN A 1 479 ? -26.799 -16.567 18.404 1.00 93.12 479 GLN A O 1
ATOM 3634 N N . LYS A 1 480 ? -26.473 -18.671 17.672 1.00 92.75 480 LYS A N 1
ATOM 3635 C CA . LYS A 1 480 ? -27.880 -19.049 17.535 1.00 92.75 480 LYS A CA 1
ATOM 3636 C C . LYS A 1 480 ? -28.575 -19.013 18.895 1.00 92.75 480 LYS A C 1
ATOM 3638 O O . LYS A 1 480 ? -29.579 -18.330 19.048 1.00 92.75 480 LYS A O 1
ATOM 3643 N N . ARG A 1 481 ? -27.967 -19.625 19.920 1.00 94.06 481 ARG A N 1
ATOM 3644 C CA . ARG A 1 481 ? -28.458 -19.567 21.307 1.00 94.06 481 ARG A CA 1
ATOM 3645 C C . ARG A 1 481 ? -28.573 -18.129 21.821 1.00 94.06 481 ARG A C 1
ATOM 3647 O O . ARG A 1 481 ? -29.531 -17.820 22.517 1.00 94.06 481 ARG A O 1
ATOM 3654 N N . ALA A 1 482 ? -27.622 -17.253 21.491 1.00 94.25 482 ALA A N 1
ATOM 3655 C CA . ALA A 1 482 ? -27.688 -15.840 21.865 1.00 94.25 482 ALA A CA 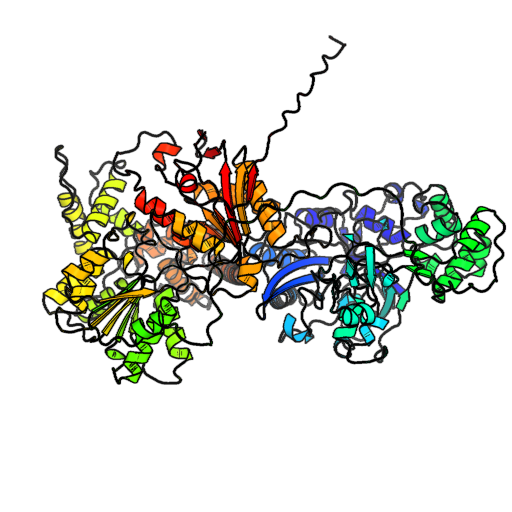1
ATOM 3656 C C . ALA A 1 482 ? -28.805 -15.080 21.128 1.00 94.25 482 ALA A C 1
ATOM 3658 O O . ALA A 1 482 ? -29.491 -14.268 21.743 1.00 94.25 482 ALA A O 1
ATOM 3659 N N . ALA A 1 483 ? -29.007 -15.341 19.836 1.00 93.19 483 ALA A N 1
ATOM 3660 C CA . ALA A 1 483 ? -30.030 -14.673 19.035 1.00 93.19 483 ALA A CA 1
ATOM 3661 C C . ALA A 1 483 ? -31.458 -15.113 19.407 1.00 93.19 483 ALA A C 1
ATOM 3663 O O . ALA A 1 483 ? -32.330 -14.259 19.542 1.00 93.19 483 ALA A O 1
ATOM 3664 N N . GLU A 1 484 ? -31.676 -16.409 19.639 1.00 93.88 484 GLU A N 1
ATOM 3665 C CA . GLU A 1 484 ? -33.004 -17.032 19.811 1.00 93.88 484 GLU A CA 1
ATOM 3666 C C . GLU A 1 484 ? -33.446 -17.164 21.278 1.00 93.88 484 GLU A C 1
ATOM 3668 O O . GLU A 1 484 ? -34.526 -17.669 21.572 1.00 93.88 484 GLU A O 1
ATOM 3673 N N . THR A 1 485 ? -32.619 -16.744 22.239 1.00 93.62 485 THR A N 1
ATOM 3674 C CA . THR A 1 485 ? -32.950 -16.905 23.660 1.00 93.62 485 THR A CA 1
ATOM 3675 C C . THR A 1 485 ? -34.254 -16.196 24.044 1.00 93.62 485 THR A C 1
ATOM 3677 O O . THR A 1 485 ? -34.490 -15.036 23.683 1.00 93.62 485 THR A O 1
ATOM 3680 N N . ALA A 1 486 ? -35.071 -16.890 24.841 1.00 90.06 486 ALA A N 1
ATOM 3681 C CA . ALA A 1 486 ? -36.274 -16.349 25.471 1.00 90.06 486 ALA A CA 1
ATOM 3682 C C . ALA A 1 486 ? -35.969 -15.544 26.749 1.00 90.06 486 ALA A C 1
ATOM 3684 O O . ALA A 1 486 ? -36.866 -14.926 27.320 1.00 90.06 486 ALA A O 1
ATOM 3685 N N . ALA A 1 487 ? -34.715 -15.548 27.220 1.00 92.00 487 ALA A N 1
ATOM 3686 C CA . ALA A 1 487 ? -34.313 -14.759 28.377 1.00 92.00 487 ALA A CA 1
ATOM 3687 C C . ALA A 1 487 ? -34.490 -13.259 28.105 1.00 92.00 487 ALA A C 1
ATOM 3689 O O . ALA A 1 487 ? -34.145 -12.750 27.036 1.00 92.00 487 ALA A O 1
ATOM 3690 N N . ARG A 1 488 ? -35.007 -12.543 29.106 1.00 91.12 488 ARG A N 1
ATOM 3691 C CA . ARG A 1 488 ? -35.326 -11.118 28.996 1.00 91.12 488 ARG A CA 1
ATOM 3692 C C . ARG A 1 488 ? -34.090 -10.223 29.051 1.00 91.12 488 ARG A C 1
ATOM 3694 O O . ARG A 1 488 ? -33.994 -9.256 28.300 1.00 91.12 488 ARG A O 1
ATOM 3701 N N . HIS A 1 489 ? -33.162 -10.528 29.950 1.00 95.06 489 HIS A N 1
ATOM 3702 C CA . HIS A 1 489 ? -31.921 -9.783 30.112 1.00 95.06 489 HIS A CA 1
ATOM 3703 C C . HIS A 1 489 ? -30.754 -10.711 29.805 1.00 95.06 489 HIS A C 1
ATOM 3705 O O . HIS A 1 489 ? -30.569 -11.740 30.454 1.00 95.06 489 HIS A O 1
ATOM 3711 N N . VAL A 1 490 ? -29.979 -10.358 28.784 1.00 96.38 490 VAL A N 1
ATOM 3712 C CA . VAL A 1 490 ? -28.919 -11.203 28.237 1.00 96.38 490 VAL A CA 1
ATOM 3713 C C . VAL A 1 490 ? -27.622 -10.416 28.177 1.00 96.38 490 VAL A C 1
ATOM 3715 O O . VAL A 1 490 ? -27.584 -9.313 27.634 1.00 96.38 490 VAL A O 1
ATOM 3718 N N . LEU A 1 491 ? -26.547 -11.012 28.686 1.00 96.06 491 LEU A N 1
ATOM 3719 C CA . LEU A 1 491 ? -25.177 -10.569 28.461 1.00 96.06 491 LEU A CA 1
ATOM 3720 C C . LEU A 1 491 ? -24.444 -11.617 27.619 1.00 96.06 491 LEU A C 1
ATOM 3722 O O . LEU A 1 491 ? -24.122 -12.710 28.085 1.00 96.06 491 LEU A O 1
ATOM 3726 N N . THR A 1 492 ? -24.148 -11.263 26.375 1.00 96.06 492 THR A N 1
ATOM 3727 C CA . THR A 1 492 ? -23.349 -12.088 25.473 1.00 96.06 492 THR A CA 1
ATOM 3728 C C . THR A 1 492 ? -21.869 -11.729 25.621 1.00 96.06 492 THR A C 1
ATOM 3730 O O . T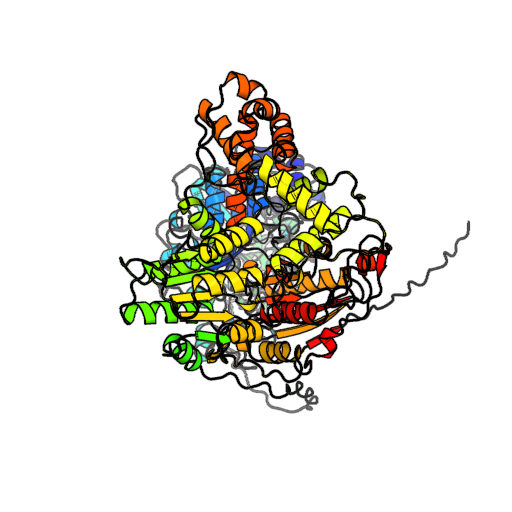HR A 1 492 ? -21.435 -10.648 25.215 1.00 96.06 492 THR A O 1
ATOM 3733 N N . VAL A 1 493 ? -21.078 -12.637 26.195 1.00 93.56 493 VAL A N 1
ATOM 3734 C CA . VAL A 1 493 ? -19.623 -12.487 26.340 1.00 93.56 493 VAL A CA 1
ATOM 3735 C C . VAL A 1 493 ? -18.955 -12.958 25.055 1.00 93.56 493 VAL A C 1
ATOM 3737 O O . VAL A 1 493 ? -18.892 -14.150 24.757 1.00 93.56 493 VAL A O 1
ATOM 3740 N N . ALA A 1 494 ? -18.458 -12.009 24.278 1.00 90.00 494 ALA A N 1
ATOM 3741 C CA . ALA A 1 494 ? -18.035 -12.229 22.909 1.00 90.00 494 ALA A CA 1
ATOM 3742 C C . ALA A 1 494 ? -16.622 -11.692 22.684 1.00 90.00 494 ALA A C 1
ATOM 3744 O O . ALA A 1 494 ? -16.422 -10.505 22.426 1.00 90.00 494 ALA A O 1
ATOM 3745 N N . GLY A 1 495 ? -15.642 -12.599 22.738 1.00 87.38 495 GLY A N 1
ATOM 3746 C CA . GLY A 1 495 ? -14.231 -12.291 22.506 1.00 87.38 495 GLY A CA 1
ATOM 3747 C C . GLY A 1 495 ? -13.941 -11.668 21.129 1.00 87.38 495 GLY A C 1
ATOM 3748 O O . GLY A 1 495 ? -14.817 -11.584 20.258 1.00 87.38 495 GLY A O 1
ATOM 3749 N N . PRO A 1 496 ? -12.698 -11.237 20.860 1.00 87.94 496 PRO A N 1
ATOM 3750 C CA . PRO A 1 496 ? -12.337 -10.667 19.566 1.00 87.94 496 PRO A CA 1
ATOM 3751 C C . PRO A 1 496 ? -12.602 -11.680 18.450 1.00 87.94 496 PRO A C 1
ATOM 3753 O O . PRO A 1 496 ? -12.334 -12.865 18.612 1.00 87.94 496 PRO A O 1
ATOM 3756 N N . GLY A 1 497 ? -13.140 -11.222 17.316 1.00 87.75 497 GLY A N 1
ATOM 3757 C CA . GLY A 1 497 ? -13.371 -12.070 16.139 1.00 87.75 497 GLY A CA 1
ATOM 3758 C C . GLY A 1 497 ? -14.455 -13.150 16.286 1.00 87.75 497 GLY A C 1
ATOM 3759 O O . GLY A 1 497 ? -14.567 -13.989 15.399 1.00 87.75 497 GLY A O 1
ATOM 3760 N N . THR A 1 498 ? -15.261 -13.129 17.352 1.00 90.94 498 THR A N 1
ATOM 3761 C CA . THR A 1 498 ? -16.358 -14.097 17.586 1.00 90.94 498 THR A CA 1
ATOM 3762 C C . THR A 1 498 ? -17.663 -13.769 16.851 1.00 90.94 498 THR A C 1
ATOM 3764 O O . THR A 1 498 ? -18.639 -14.506 16.942 1.00 90.94 498 THR A O 1
ATOM 3767 N N . GLY A 1 499 ? -17.701 -12.661 16.103 1.00 88.38 499 GLY A N 1
ATOM 3768 C CA . GLY A 1 499 ? -18.888 -12.246 15.351 1.00 88.38 499 GLY A CA 1
ATOM 3769 C C . GLY A 1 499 ? -19.909 -11.440 16.163 1.00 88.38 499 GLY A C 1
ATOM 3770 O O . GLY A 1 499 ? -21.106 -11.604 15.946 1.00 88.38 499 GLY A O 1
ATOM 3771 N N . LYS A 1 500 ? -19.462 -10.536 17.051 1.00 90.81 500 LYS A N 1
ATOM 3772 C CA . LYS A 1 500 ? -20.324 -9.626 17.843 1.00 90.81 500 LYS A CA 1
ATOM 3773 C C . LYS A 1 500 ? -21.422 -8.954 17.021 1.00 90.81 500 LYS A C 1
ATOM 3775 O O . LYS A 1 500 ? -22.602 -9.194 17.242 1.00 90.81 500 LYS A O 1
ATOM 3780 N N . THR A 1 501 ? -21.029 -8.183 16.008 1.00 87.75 501 THR A N 1
ATOM 3781 C CA . THR A 1 501 ? -21.973 -7.469 15.137 1.00 87.75 501 THR A CA 1
ATOM 3782 C C . THR A 1 501 ? -22.897 -8.422 14.379 1.00 87.75 501 THR A C 1
ATOM 3784 O O . THR A 1 501 ? -24.053 -8.094 14.149 1.00 87.75 501 THR A O 1
ATOM 3787 N N . HIS A 1 502 ? -22.408 -9.605 13.995 1.00 89.50 502 HIS A N 1
ATOM 3788 C CA . HIS A 1 502 ? -23.234 -10.606 13.317 1.00 89.50 502 HIS A CA 1
ATOM 3789 C C . HIS A 1 502 ? -24.305 -11.178 14.256 1.00 89.50 502 HIS A C 1
ATOM 3791 O O . HIS A 1 502 ? -25.461 -11.284 13.867 1.00 89.50 502 HIS A O 1
ATOM 3797 N N . THR A 1 503 ? -23.940 -11.444 15.512 1.00 92.94 503 THR A N 1
ATOM 3798 C CA . THR A 1 503 ? -24.854 -11.910 16.567 1.00 92.94 503 THR A CA 1
ATOM 3799 C C . THR A 1 503 ? -25.884 -10.838 16.927 1.00 92.94 503 THR A C 1
ATOM 3801 O O . THR A 1 503 ? -27.064 -11.138 17.064 1.00 92.94 503 THR A O 1
ATOM 3804 N N . LEU A 1 504 ? -25.460 -9.572 17.015 1.00 92.81 504 LEU A N 1
ATOM 3805 C CA . LEU A 1 504 ? -26.348 -8.433 17.257 1.00 92.81 504 LEU A CA 1
ATOM 3806 C C . LEU A 1 504 ? -27.392 -8.287 16.136 1.00 92.81 504 LEU A C 1
ATOM 3808 O O . LEU A 1 504 ? -28.579 -8.148 16.412 1.00 92.81 504 LEU A O 1
ATOM 3812 N N . LEU A 1 505 ? -26.958 -8.372 14.871 1.00 91.12 505 LEU A N 1
ATOM 3813 C CA . LEU A 1 505 ? -27.852 -8.348 13.708 1.00 91.12 505 LEU A CA 1
ATOM 3814 C C . LEU A 1 505 ? -28.803 -9.547 13.693 1.00 91.12 505 LEU A C 1
ATOM 3816 O O . LEU A 1 505 ? -29.983 -9.375 13.406 1.00 91.12 505 LEU A O 1
ATOM 3820 N N . ALA A 1 506 ? -28.310 -10.742 14.027 1.00 91.19 506 ALA A N 1
ATOM 3821 C CA . ALA A 1 506 ? -29.141 -11.932 14.149 1.00 91.19 506 ALA A CA 1
ATOM 3822 C C . ALA A 1 506 ? -30.234 -11.757 15.210 1.00 91.19 506 ALA A C 1
ATOM 3824 O O . ALA A 1 506 ? -31.386 -12.060 14.932 1.00 91.19 506 ALA A O 1
ATOM 3825 N N . ARG A 1 507 ? -29.910 -11.184 16.379 1.00 94.50 507 ARG A N 1
ATOM 3826 C CA . ARG A 1 507 ? -30.910 -10.884 17.413 1.00 94.50 507 ARG A CA 1
ATOM 3827 C C . ARG A 1 507 ? -31.961 -9.886 16.927 1.00 94.50 507 ARG A C 1
ATOM 3829 O O . ARG A 1 507 ? -33.138 -10.092 17.181 1.00 94.50 507 ARG A O 1
ATOM 3836 N N . ILE A 1 508 ? -31.561 -8.820 16.231 1.00 92.69 508 ILE A N 1
ATOM 3837 C CA . ILE A 1 508 ? -32.516 -7.845 15.675 1.00 92.69 508 ILE A CA 1
ATOM 3838 C C . ILE A 1 508 ? -33.466 -8.528 14.688 1.00 92.69 508 ILE A C 1
ATOM 3840 O O . ILE A 1 508 ? -34.674 -8.335 14.772 1.00 92.69 508 ILE A O 1
ATOM 3844 N N . ARG A 1 509 ? -32.929 -9.354 13.786 1.00 89.50 509 ARG A N 1
ATOM 3845 C CA . ARG A 1 509 ? -33.723 -10.100 12.799 1.00 89.50 509 ARG A CA 1
ATOM 3846 C C . ARG A 1 509 ? -34.689 -11.064 13.459 1.00 89.50 509 ARG A C 1
ATOM 3848 O O . ARG A 1 509 ? -35.838 -11.128 13.049 1.00 89.50 509 ARG A O 1
ATOM 3855 N N . GLU A 1 510 ? -34.237 -11.755 14.497 1.00 91.56 510 GLU A N 1
ATOM 3856 C CA . GLU A 1 510 ? -35.081 -12.661 15.264 1.00 91.56 510 GLU A CA 1
ATOM 3857 C C . GLU A 1 510 ? -36.272 -11.924 15.885 1.00 91.56 510 GLU A C 1
ATOM 3859 O O . GLU A 1 510 ? -37.407 -12.377 15.771 1.00 91.56 510 GLU A O 1
ATOM 3864 N N . LEU A 1 511 ? -36.038 -10.747 16.475 1.00 92.75 511 LEU A N 1
ATOM 3865 C CA . LEU A 1 511 ? -37.102 -9.919 17.049 1.00 92.75 511 LEU A CA 1
ATOM 3866 C C . LEU A 1 511 ? -38.101 -9.443 15.984 1.00 92.75 511 LEU A C 1
ATOM 3868 O O . LEU A 1 511 ? -39.309 -9.532 16.201 1.00 92.75 511 LEU A O 1
ATOM 3872 N N . LEU A 1 512 ? -37.613 -8.979 14.829 1.00 90.50 512 LEU A N 1
ATOM 3873 C CA . LEU A 1 512 ? -38.466 -8.563 13.709 1.00 90.50 512 LEU A CA 1
ATOM 3874 C C . LEU A 1 512 ? -39.292 -9.742 13.166 1.00 90.50 512 LEU A C 1
ATOM 3876 O O . LEU A 1 512 ? -40.496 -9.604 12.958 1.00 90.50 512 LEU A O 1
ATOM 3880 N N . ALA A 1 513 ? -38.678 -10.919 13.008 1.00 87.75 513 ALA A N 1
ATOM 3881 C CA . ALA A 1 513 ? -39.351 -12.137 12.555 1.00 87.75 513 ALA A CA 1
ATOM 3882 C C . ALA A 1 513 ? -40.443 -12.607 13.533 1.00 87.75 513 ALA A C 1
ATOM 3884 O O . ALA A 1 513 ? -41.458 -13.155 13.110 1.00 87.75 513 ALA A O 1
ATOM 3885 N N . HIS A 1 514 ? -40.271 -12.334 14.829 1.00 89.62 514 HIS A N 1
ATOM 3886 C CA . HIS A 1 514 ? -41.269 -12.579 15.875 1.00 89.62 514 HIS A CA 1
ATOM 3887 C C . HIS A 1 514 ? -42.321 -11.461 16.004 1.00 89.62 514 HIS A C 1
ATOM 3889 O O . HIS A 1 514 ? -43.111 -11.462 16.948 1.00 89.62 514 HIS A O 1
ATOM 3895 N N . GLY A 1 515 ? -42.360 -10.510 15.065 1.00 89.06 515 GLY A N 1
ATOM 3896 C CA . GLY A 1 515 ? -43.388 -9.472 14.992 1.00 89.06 515 GLY A CA 1
ATOM 3897 C C . GLY A 1 515 ? -43.144 -8.252 15.885 1.00 89.06 515 GLY A C 1
ATOM 3898 O O . GLY A 1 515 ? -44.068 -7.470 16.108 1.00 89.06 515 GLY A O 1
ATOM 3899 N N . VAL A 1 516 ? -41.929 -8.052 16.408 1.00 92.88 516 VAL A N 1
ATOM 3900 C CA . VAL A 1 516 ? -41.584 -6.811 17.119 1.00 92.88 516 VAL A CA 1
ATOM 3901 C C . VAL A 1 516 ? -41.458 -5.675 16.104 1.00 92.88 516 VAL A C 1
ATOM 3903 O O . VAL A 1 516 ? -40.633 -5.743 15.199 1.00 92.88 516 VAL A O 1
ATOM 3906 N N . ALA A 1 517 ? -42.242 -4.609 16.267 1.00 92.75 517 ALA A N 1
ATOM 3907 C CA . ALA A 1 517 ? -42.152 -3.436 15.400 1.00 92.75 517 ALA A CA 1
ATOM 3908 C C . ALA A 1 517 ? -40.780 -2.742 15.522 1.00 92.75 517 ALA A C 1
ATOM 3910 O O . ALA A 1 517 ? -40.227 -2.612 16.619 1.00 92.75 517 ALA A O 1
ATOM 3911 N N . ALA A 1 518 ? -40.232 -2.280 14.395 1.00 92.19 518 ALA A N 1
ATOM 3912 C CA . ALA A 1 518 ? -38.884 -1.715 14.319 1.00 92.19 518 ALA A CA 1
ATOM 3913 C C . ALA A 1 518 ? -38.686 -0.481 15.220 1.00 92.19 518 ALA A C 1
ATOM 3915 O O . ALA A 1 518 ? -37.626 -0.321 15.828 1.00 92.19 518 ALA A O 1
ATOM 3916 N N . ASP A 1 519 ? -39.723 0.345 15.389 1.00 93.00 519 ASP A N 1
ATOM 3917 C CA . ASP A 1 519 ? -39.726 1.514 16.280 1.00 93.00 519 ASP A CA 1
ATOM 3918 C C . ASP A 1 519 ? -39.601 1.142 17.772 1.00 93.00 519 ASP A C 1
ATOM 3920 O O . ASP A 1 519 ? -39.246 1.987 18.599 1.00 93.00 519 ASP A O 1
ATOM 3924 N N . LYS A 1 520 ? -39.848 -0.126 18.135 1.00 95.62 520 LYS A N 1
ATOM 3925 C CA . LYS A 1 520 ? -39.690 -0.657 19.499 1.00 95.62 520 LYS A CA 1
ATOM 3926 C C . LYS A 1 520 ? -38.306 -1.229 19.789 1.00 95.62 520 LYS A C 1
ATOM 3928 O O . LYS A 1 520 ? -38.047 -1.596 20.940 1.00 95.62 520 LYS A O 1
ATOM 3933 N N . ILE A 1 521 ? -37.420 -1.268 18.796 1.00 95.88 521 ILE A N 1
ATOM 3934 C CA . ILE A 1 521 ? -36.064 -1.808 18.906 1.00 95.88 521 ILE A CA 1
ATOM 3935 C C . ILE A 1 521 ? -35.050 -0.658 18.870 1.00 95.88 521 ILE A C 1
ATOM 3937 O O . ILE A 1 521 ? -35.025 0.146 17.937 1.00 95.88 521 ILE A O 1
ATOM 3941 N N . LEU A 1 522 ? -34.180 -0.602 19.880 1.00 96.56 522 LEU A N 1
ATOM 3942 C CA . LEU A 1 522 ? -33.067 0.342 19.964 1.00 96.56 522 LEU A CA 1
ATOM 3943 C C . LEU A 1 522 ? -31.734 -0.407 19.965 1.00 96.56 522 LEU A C 1
ATOM 3945 O O . LEU A 1 522 ? -31.508 -1.249 20.828 1.00 96.56 522 LEU A O 1
ATOM 3949 N N . ALA A 1 523 ? -30.824 -0.043 19.064 1.00 96.31 523 ALA A N 1
ATOM 3950 C CA . ALA A 1 523 ? -29.439 -0.507 19.074 1.00 96.31 523 ALA A CA 1
ATOM 3951 C C . ALA A 1 523 ? -28.476 0.629 19.460 1.00 96.31 523 ALA A C 1
ATOM 3953 O O . ALA A 1 523 ? -28.280 1.598 18.726 1.00 96.31 523 ALA A O 1
ATOM 3954 N N . VAL A 1 524 ? -27.846 0.502 20.621 1.00 96.06 524 VAL A N 1
ATOM 3955 C CA . VAL A 1 524 ? -26.865 1.449 21.147 1.00 96.06 524 VAL A CA 1
ATOM 3956 C C . VAL A 1 524 ? -25.461 0.994 20.764 1.00 96.06 524 VAL A C 1
ATOM 3958 O O . VAL A 1 524 ? -25.074 -0.147 21.013 1.00 96.06 524 VAL A O 1
ATOM 3961 N N . THR A 1 525 ? -24.678 1.899 20.180 1.00 91.50 525 THR A N 1
ATOM 3962 C CA . THR A 1 525 ? -23.285 1.642 19.785 1.00 91.50 525 THR A CA 1
ATOM 3963 C C . THR A 1 525 ? -22.334 2.679 20.382 1.00 91.50 525 THR A C 1
ATOM 3965 O O . THR A 1 525 ? -22.732 3.799 20.703 1.00 91.50 525 THR A O 1
ATOM 3968 N N . PHE A 1 526 ? -21.050 2.332 20.497 1.00 83.75 526 PHE A N 1
ATOM 3969 C CA . PHE A 1 526 ? -20.038 3.232 21.063 1.00 83.75 526 PHE A CA 1
ATOM 3970 C C . PHE A 1 526 ? -19.635 4.384 20.122 1.00 83.75 526 PHE A C 1
ATOM 3972 O O . PHE A 1 526 ? -19.195 5.436 20.577 1.00 83.75 526 PHE A O 1
ATOM 3979 N N . THR A 1 527 ? -19.775 4.216 18.799 1.00 80.81 527 THR A N 1
ATOM 3980 C CA . THR A 1 527 ? -19.353 5.225 17.808 1.00 80.81 527 THR A CA 1
ATOM 3981 C C . THR A 1 527 ? -20.418 5.458 16.742 1.00 80.81 527 THR A C 1
ATOM 3983 O O . THR A 1 527 ? -21.088 4.522 16.308 1.00 80.81 527 THR A O 1
ATOM 3986 N N . ARG A 1 528 ? -20.513 6.692 16.226 1.00 79.25 528 ARG A N 1
ATOM 3987 C CA . ARG A 1 528 ? -21.441 7.028 15.127 1.00 79.25 528 ARG A CA 1
ATOM 3988 C C . ARG A 1 528 ? -21.184 6.193 13.869 1.00 79.25 528 ARG A C 1
ATOM 3990 O O . ARG A 1 528 ? -22.123 5.841 13.161 1.00 79.25 528 ARG A O 1
ATOM 3997 N N . ARG A 1 529 ? -19.921 5.829 13.614 1.00 76.44 529 ARG A N 1
ATOM 3998 C CA . ARG A 1 529 ? -19.536 4.947 12.504 1.00 76.44 529 ARG A CA 1
ATOM 3999 C C . ARG A 1 529 ? -20.114 3.539 12.665 1.00 76.44 529 ARG A C 1
ATOM 4001 O O . ARG A 1 529 ? -20.617 2.992 11.690 1.00 76.44 529 ARG A O 1
ATOM 4008 N N . ALA A 1 530 ? -20.058 2.967 13.869 1.00 80.38 530 ALA A N 1
ATOM 4009 C CA . ALA A 1 530 ? -20.645 1.656 14.146 1.00 80.38 530 ALA A CA 1
ATOM 4010 C C . ALA A 1 530 ? -22.174 1.681 13.980 1.00 80.38 530 ALA A C 1
ATOM 4012 O O . ALA A 1 530 ? -22.720 0.794 13.327 1.00 80.38 530 ALA A O 1
ATOM 4013 N N . ALA A 1 531 ? -22.845 2.732 14.467 1.00 85.31 531 ALA A N 1
ATOM 4014 C CA . ALA A 1 531 ? -24.277 2.934 14.235 1.00 85.31 531 ALA A CA 1
ATOM 4015 C C . ALA A 1 531 ? -24.620 2.998 12.737 1.00 85.31 531 ALA A C 1
ATOM 4017 O O . ALA A 1 531 ? -25.521 2.298 12.280 1.00 85.31 531 ALA A O 1
ATOM 4018 N N . ALA A 1 532 ? -23.881 3.797 11.958 1.00 82.56 532 ALA A N 1
ATOM 4019 C CA . ALA A 1 532 ? -24.098 3.923 10.517 1.00 82.56 532 ALA A CA 1
ATOM 4020 C C . ALA A 1 532 ? -23.914 2.585 9.781 1.00 82.56 532 ALA A C 1
ATOM 4022 O O . ALA A 1 532 ? -24.771 2.203 8.990 1.00 82.56 532 ALA A O 1
ATOM 4023 N N . GLN A 1 533 ? -22.849 1.839 10.098 1.00 82.50 533 GLN A N 1
ATOM 4024 C CA . GLN A 1 533 ? -22.607 0.511 9.524 1.00 82.50 533 GLN A CA 1
ATOM 4025 C C . GLN A 1 533 ? -23.693 -0.503 9.894 1.00 82.50 533 GLN A C 1
ATOM 4027 O O . GLN A 1 533 ? -24.037 -1.352 9.074 1.00 82.50 533 GLN A O 1
ATOM 4032 N N . LEU A 1 534 ? -24.227 -0.441 11.117 1.00 86.00 534 LEU A N 1
ATOM 4033 C CA . LEU A 1 534 ? -25.314 -1.320 11.541 1.00 86.00 534 LEU A CA 1
ATOM 4034 C C . LEU A 1 534 ? -26.586 -1.046 10.728 1.00 86.00 534 LEU A C 1
ATOM 4036 O O . LEU A 1 534 ? -27.176 -1.990 10.208 1.00 86.00 534 LEU A O 1
ATOM 4040 N N . ARG A 1 535 ? -26.956 0.231 10.549 1.00 87.62 535 ARG A N 1
ATOM 4041 C CA . ARG A 1 535 ? -28.108 0.638 9.722 1.00 87.62 535 ARG A CA 1
ATOM 4042 C C . ARG A 1 535 ? -27.943 0.225 8.264 1.00 87.62 535 ARG A C 1
ATOM 4044 O O . ARG A 1 535 ? -28.864 -0.339 7.691 1.00 87.62 535 ARG A O 1
ATOM 4051 N N . GLU A 1 536 ? -26.764 0.445 7.685 1.00 83.81 536 GLU A N 1
ATOM 4052 C CA . GLU A 1 536 ? -26.476 0.056 6.300 1.00 83.81 536 GLU A CA 1
ATOM 4053 C C . GLU A 1 536 ? -26.630 -1.459 6.090 1.00 83.81 536 GLU A C 1
ATOM 4055 O O . GLU A 1 536 ? -27.215 -1.901 5.104 1.00 83.81 536 GLU A O 1
ATOM 4060 N N . ARG A 1 537 ? -26.142 -2.274 7.034 1.00 84.12 537 ARG A N 1
ATOM 4061 C CA . ARG A 1 537 ? -26.278 -3.739 6.972 1.00 84.12 537 ARG A CA 1
ATOM 4062 C C . ARG A 1 537 ? -27.712 -4.220 7.162 1.00 84.12 537 ARG A C 1
ATOM 4064 O O . ARG A 1 537 ? -28.063 -5.250 6.602 1.00 84.12 537 ARG A O 1
ATOM 4071 N N . LEU A 1 538 ? -28.511 -3.516 7.961 1.00 81.69 538 LEU A N 1
ATOM 4072 C CA . LEU A 1 538 ? -29.939 -3.806 8.096 1.00 81.69 538 LEU A CA 1
ATOM 4073 C C . LEU A 1 538 ? -30.685 -3.467 6.798 1.00 81.69 538 LEU A C 1
ATOM 4075 O O . LEU A 1 538 ? -31.454 -4.290 6.324 1.00 81.69 538 LEU A O 1
ATOM 4079 N N . ALA A 1 539 ? -30.383 -2.322 6.178 1.00 80.62 539 ALA A N 1
ATOM 4080 C CA . ALA A 1 539 ? -31.043 -1.863 4.954 1.00 80.62 539 ALA A CA 1
ATOM 4081 C C . ALA A 1 539 ? -30.710 -2.697 3.702 1.00 80.62 539 ALA A C 1
ATOM 4083 O O . ALA A 1 539 ? -31.541 -2.827 2.812 1.00 80.62 539 ALA A O 1
ATOM 4084 N N . ARG A 1 540 ? -29.496 -3.257 3.597 1.00 70.94 540 ARG A N 1
ATOM 4085 C CA . ARG A 1 540 ? -29.094 -4.070 2.429 1.00 70.94 540 ARG A CA 1
ATOM 4086 C C . ARG A 1 540 ? -29.846 -5.394 2.307 1.00 70.94 540 ARG A C 1
ATOM 4088 O O . ARG A 1 540 ? -30.001 -5.885 1.194 1.00 70.94 540 ARG A O 1
ATOM 4095 N N . ASP A 1 541 ? -30.255 -5.967 3.432 1.00 60.00 541 ASP A N 1
ATOM 4096 C CA . ASP A 1 541 ? -30.855 -7.301 3.476 1.00 60.00 541 ASP A CA 1
ATOM 4097 C C . ASP A 1 541 ? -32.396 -7.251 3.501 1.00 60.00 541 ASP A C 1
ATOM 4099 O O . ASP A 1 541 ? -33.024 -8.292 3.331 1.00 60.00 541 ASP A O 1
ATOM 4103 N N . ASP A 1 542 ? -33.001 -6.067 3.676 1.00 58.78 542 ASP A N 1
ATOM 4104 C CA . ASP A 1 542 ? -34.453 -5.880 3.785 1.00 58.78 542 ASP A CA 1
ATOM 4105 C C . ASP A 1 542 ? -34.935 -4.793 2.803 1.00 58.78 542 ASP A C 1
ATOM 4107 O O . ASP A 1 542 ? -34.766 -3.591 3.020 1.00 58.78 542 ASP A O 1
ATOM 4111 N N . ALA A 1 543 ? -35.486 -5.213 1.660 1.00 45.72 543 ALA A N 1
ATOM 4112 C CA . ALA A 1 543 ? -35.845 -4.344 0.535 1.00 45.72 543 ALA A CA 1
ATOM 4113 C C . ALA A 1 543 ? -37.192 -3.616 0.748 1.00 45.72 543 ALA A C 1
ATOM 4115 O O . ALA A 1 543 ? -38.119 -3.783 -0.043 1.00 45.72 543 ALA A O 1
ATOM 4116 N N . GLY A 1 544 ? -37.294 -2.800 1.807 1.00 57.09 544 GLY A N 1
ATOM 4117 C CA . GLY A 1 544 ? -38.396 -1.837 1.984 1.00 57.09 544 GLY A CA 1
ATOM 4118 C C . GLY A 1 544 ? -39.092 -1.792 3.351 1.00 57.09 544 GLY A C 1
ATOM 4119 O O . GLY A 1 544 ? -40.095 -1.092 3.463 1.00 57.09 544 GLY A O 1
ATOM 4120 N N . GLY A 1 545 ? -38.609 -2.510 4.371 1.00 68.44 545 GLY A N 1
ATOM 4121 C CA . GLY A 1 545 ? -39.156 -2.458 5.736 1.00 68.44 545 GLY A CA 1
ATOM 4122 C C . GLY A 1 545 ? -38.624 -1.293 6.586 1.00 68.44 545 GLY A C 1
ATOM 4123 O O . GLY A 1 545 ? -37.533 -0.774 6.338 1.00 68.44 545 GLY A O 1
ATOM 4124 N N . ASP A 1 546 ? -39.377 -0.901 7.620 1.00 80.00 546 ASP A N 1
ATOM 4125 C CA . ASP A 1 546 ? -38.903 0.052 8.633 1.00 80.00 546 ASP A CA 1
ATOM 4126 C C . ASP A 1 546 ? -37.681 -0.516 9.372 1.00 80.00 546 ASP A C 1
ATOM 4128 O O . ASP A 1 546 ? -37.708 -1.634 9.890 1.00 80.00 546 ASP A O 1
ATOM 4132 N N . ILE A 1 547 ? -36.599 0.264 9.458 1.00 87.81 547 ILE A N 1
ATOM 4133 C CA . ILE A 1 547 ? -35.366 -0.152 10.140 1.00 87.81 547 ILE A CA 1
ATOM 4134 C C . ILE A 1 547 ? -35.341 0.311 11.608 1.00 87.81 547 ILE A C 1
ATOM 4136 O O . ILE A 1 547 ? -35.700 1.454 11.902 1.00 87.81 547 ILE A O 1
ATOM 4140 N N . PRO A 1 548 ? -34.856 -0.523 12.548 1.00 90.75 548 PRO A N 1
ATOM 4141 C CA . PRO A 1 548 ? -34.677 -0.123 13.941 1.00 90.75 548 PRO A CA 1
ATOM 4142 C C . PRO A 1 548 ? -33.781 1.102 14.128 1.00 90.75 548 PRO A C 1
ATOM 4144 O O . PRO A 1 548 ? -32.808 1.312 13.392 1.00 90.75 548 PRO A O 1
ATOM 4147 N N . ARG A 1 549 ? -34.038 1.876 15.190 1.00 93.06 549 ARG A N 1
ATOM 4148 C CA . ARG A 1 549 ? -33.173 3.007 15.549 1.00 93.06 549 ARG A CA 1
ATOM 4149 C C . ARG A 1 549 ? -31.832 2.479 16.056 1.00 93.06 549 ARG A C 1
ATOM 4151 O O . ARG A 1 549 ? -31.780 1.717 17.018 1.00 93.06 549 ARG A O 1
ATOM 4158 N N . ALA A 1 550 ? -30.739 2.935 15.451 1.00 93.62 550 ALA A N 1
ATOM 4159 C CA . ALA A 1 550 ? -29.386 2.642 15.913 1.00 93.62 550 ALA A CA 1
ATOM 4160 C C . ALA A 1 550 ? -28.576 3.928 16.044 1.00 93.62 550 ALA A C 1
ATOM 4162 O O . ALA A 1 550 ? -28.467 4.662 15.064 1.00 93.62 550 ALA A O 1
ATOM 4163 N N . ASP A 1 551 ? -28.010 4.212 17.217 1.00 94.19 551 ASP A N 1
ATOM 4164 C CA . ASP A 1 551 ? -27.206 5.420 17.444 1.00 94.19 551 ASP A CA 1
ATOM 4165 C C . ASP A 1 551 ? -26.279 5.290 18.672 1.00 94.19 551 ASP A C 1
ATOM 4167 O O . ASP A 1 551 ? -26.184 4.238 19.304 1.00 94.19 551 ASP A O 1
ATOM 4171 N N . THR A 1 552 ? -25.552 6.357 18.993 1.00 93.00 552 THR A N 1
ATOM 4172 C CA . THR A 1 552 ? -24.757 6.504 20.223 1.00 93.00 552 THR A CA 1
ATOM 4173 C C . THR A 1 552 ? -25.586 7.102 21.360 1.00 93.00 552 THR A C 1
ATOM 4175 O O . THR A 1 552 ? -26.499 7.884 21.104 1.00 93.00 552 THR A O 1
ATOM 4178 N N . LEU A 1 553 ? -25.230 6.823 22.622 1.00 94.38 553 LEU A N 1
ATOM 4179 C CA . LEU A 1 553 ? -25.941 7.386 23.785 1.00 94.38 553 LEU A CA 1
ATOM 4180 C C . LEU A 1 553 ? -26.010 8.919 23.773 1.00 94.38 553 LEU A C 1
ATOM 4182 O O . LEU A 1 553 ? -27.055 9.476 24.080 1.00 94.38 553 LEU A O 1
ATOM 4186 N N . HIS A 1 554 ? -24.935 9.598 23.371 1.00 91.50 554 HIS A N 1
ATOM 4187 C CA . HIS A 1 554 ? -24.893 11.062 23.308 1.00 91.50 554 HIS A CA 1
ATOM 4188 C C . HIS A 1 554 ? -25.852 11.630 22.256 1.00 91.50 554 HIS A C 1
ATOM 4190 O O . HIS A 1 554 ? -26.549 12.604 22.520 1.00 91.50 554 HIS A O 1
ATOM 4196 N N . ALA A 1 555 ? -25.920 11.007 21.076 1.00 89.75 555 ALA A N 1
ATOM 4197 C CA . ALA A 1 555 ? -26.846 11.422 20.023 1.00 89.75 555 ALA A CA 1
ATOM 4198 C C . ALA A 1 555 ? -28.309 11.172 20.422 1.00 89.75 555 ALA A C 1
ATOM 4200 O O . ALA A 1 555 ? -29.174 12.004 20.159 1.00 89.75 555 ALA A O 1
ATOM 4201 N N . LEU A 1 556 ? -28.579 10.054 21.107 1.00 92.69 556 LEU A N 1
ATOM 4202 C CA . LEU A 1 556 ? -29.901 9.762 21.666 1.00 92.69 556 LEU A CA 1
ATOM 4203 C C . LEU A 1 556 ? -30.289 10.771 22.750 1.00 92.69 556 LEU A C 1
ATOM 4205 O O . LEU A 1 556 ? -31.411 11.267 22.735 1.00 92.69 556 LEU A O 1
ATOM 4209 N N . ALA A 1 557 ? -29.358 11.107 23.644 1.00 92.06 557 ALA A N 1
ATOM 4210 C CA . ALA A 1 557 ? -29.566 12.089 24.700 1.00 92.06 557 ALA A CA 1
ATOM 4211 C C . ALA A 1 557 ? -29.869 13.482 24.140 1.00 92.06 557 ALA A C 1
ATOM 4213 O O . ALA A 1 557 ? -30.816 14.123 24.587 1.00 92.06 557 ALA A O 1
ATOM 4214 N N . LEU A 1 558 ? -29.110 13.927 23.133 1.00 88.50 558 LEU A N 1
ATOM 4215 C CA . LEU A 1 558 ? -29.342 15.206 22.465 1.00 88.50 558 LEU A CA 1
ATOM 4216 C C . LEU A 1 558 ? -30.743 15.262 21.838 1.00 88.50 558 LEU A C 1
ATOM 4218 O O . LEU A 1 558 ? -31.493 16.197 22.110 1.00 88.50 558 LEU A O 1
ATOM 4222 N N . ALA A 1 559 ? -31.117 14.232 21.070 1.00 87.88 559 ALA A N 1
ATOM 4223 C CA . ALA A 1 559 ? -32.440 14.147 20.453 1.00 87.88 559 ALA A CA 1
ATOM 4224 C C . ALA A 1 559 ? -33.564 14.149 21.504 1.00 87.88 559 ALA A C 1
ATOM 4226 O O . ALA A 1 559 ? -34.524 14.904 21.389 1.00 87.88 559 ALA A O 1
ATOM 4227 N N . ALA A 1 560 ? -33.415 13.355 22.568 1.00 88.38 560 ALA A N 1
ATOM 4228 C CA . ALA A 1 560 ? -34.411 13.270 23.630 1.00 88.38 560 ALA A CA 1
ATOM 4229 C C . ALA A 1 560 ? -34.558 14.581 24.418 1.00 88.38 560 ALA A C 1
ATOM 4231 O O . ALA A 1 560 ? -35.656 14.907 24.857 1.00 88.38 560 ALA A O 1
ATOM 4232 N N . LEU A 1 561 ? -33.475 15.338 24.614 1.00 85.06 561 LEU A N 1
ATOM 4233 C CA . LEU A 1 561 ? -33.529 16.634 25.292 1.00 85.06 561 LEU A CA 1
ATOM 4234 C C . LEU A 1 561 ? -34.198 17.706 24.426 1.00 85.06 561 LEU A C 1
ATOM 4236 O O . LEU A 1 561 ? -34.986 18.488 24.962 1.00 85.06 561 LEU A O 1
ATOM 4240 N N . ALA A 1 562 ? -33.963 17.706 23.112 1.00 81.88 562 ALA A N 1
ATOM 4241 C CA . ALA A 1 562 ? -34.646 18.607 22.182 1.00 81.88 562 ALA A CA 1
ATOM 4242 C C . ALA A 1 562 ? -36.176 18.404 22.200 1.00 81.88 562 ALA A C 1
ATOM 4244 O O . ALA A 1 562 ? -36.937 19.370 22.197 1.00 81.88 562 ALA A O 1
ATOM 4245 N N . GLU A 1 563 ? -36.639 17.156 22.329 1.00 81.31 563 GLU A N 1
ATOM 4246 C CA . GLU A 1 563 ? -38.067 16.814 22.434 1.00 81.31 563 GLU A CA 1
ATOM 4247 C C . GLU A 1 563 ? -38.729 17.309 23.739 1.00 81.31 563 GLU A C 1
ATOM 4249 O O . GLU A 1 563 ? -39.951 17.440 23.797 1.00 81.31 563 GLU A O 1
ATOM 4254 N N . THR A 1 564 ? -37.959 17.634 24.788 1.00 77.12 564 THR A N 1
ATOM 4255 C CA . THR A 1 564 ? -38.508 18.101 26.082 1.00 77.12 564 THR A CA 1
ATOM 4256 C C . THR A 1 564 ? -38.889 19.590 26.119 1.00 77.12 564 THR A C 1
ATOM 4258 O O . THR A 1 564 ? -39.236 20.102 27.184 1.00 77.12 564 THR A O 1
ATOM 4261 N N . GLY A 1 565 ? -38.864 20.286 24.974 1.00 61.94 565 GLY A N 1
ATOM 4262 C CA . GLY A 1 565 ? -39.349 21.668 24.830 1.00 61.94 565 GLY A CA 1
ATOM 4263 C C . GLY A 1 565 ? -38.332 22.767 25.168 1.00 61.94 565 GLY A C 1
ATOM 4264 O O . GLY A 1 565 ? -38.727 23.913 25.376 1.00 61.94 565 GLY A O 1
ATOM 4265 N N . GLY A 1 566 ? -37.036 22.440 25.243 1.00 63.50 566 GLY A N 1
ATOM 4266 C CA . GLY A 1 566 ? -35.944 23.411 25.398 1.00 63.50 566 GLY A CA 1
ATOM 4267 C C . GLY A 1 566 ? -35.304 23.803 24.060 1.00 63.50 566 GLY A C 1
ATOM 4268 O O . GLY A 1 566 ? -35.379 23.053 23.092 1.00 63.50 566 GLY A O 1
ATOM 4269 N N . SER A 1 567 ? -34.639 24.964 24.003 1.00 62.41 567 SER A N 1
ATOM 4270 C CA . SER A 1 567 ? -33.746 25.299 22.883 1.00 62.41 567 SER A CA 1
ATOM 4271 C C . SER A 1 567 ? -32.598 24.290 22.809 1.00 62.41 567 SER A C 1
ATOM 4273 O O . SER A 1 567 ? -32.034 23.954 23.853 1.00 62.41 567 SER A O 1
ATOM 4275 N N . GLU A 1 568 ? -32.231 23.848 21.605 1.00 62.62 568 GLU A N 1
ATOM 4276 C CA . GLU A 1 568 ? -31.140 22.888 21.406 1.00 62.62 568 GLU A CA 1
ATOM 4277 C C . GLU A 1 568 ? -29.832 23.422 22.032 1.00 62.62 568 GLU A C 1
ATOM 4279 O O . GLU A 1 568 ? -29.425 24.550 21.730 1.00 62.62 568 GLU A O 1
ATOM 4284 N N . PRO A 1 569 ? -29.196 22.682 22.961 1.00 69.00 569 PRO A N 1
ATOM 4285 C CA . PRO A 1 569 ? -28.019 23.173 23.664 1.00 69.00 569 PRO A CA 1
ATOM 4286 C C . PRO A 1 569 ? -26.796 23.203 22.742 1.00 69.00 569 PRO A C 1
ATOM 4288 O O . PRO A 1 569 ? -26.553 22.269 21.978 1.00 69.00 569 PRO A O 1
ATOM 4291 N N . VAL A 1 570 ? -25.965 24.243 22.860 1.00 75.56 570 VAL A N 1
ATOM 4292 C CA . VAL A 1 570 ? -24.669 24.290 22.166 1.00 75.56 570 VAL A CA 1
ATOM 4293 C C . VAL A 1 570 ? -23.698 23.351 22.882 1.00 75.56 570 VAL A C 1
ATOM 4295 O O . VAL A 1 570 ? -23.275 23.620 24.010 1.00 75.56 570 VAL A O 1
ATOM 4298 N N . VAL A 1 571 ? -23.357 22.238 22.226 1.00 77.62 571 VAL A N 1
ATOM 4299 C CA . VAL A 1 571 ? -22.482 21.201 22.788 1.00 77.62 571 VAL A CA 1
ATOM 4300 C C . VAL A 1 571 ? -21.009 21.553 22.569 1.00 77.62 571 VAL A C 1
ATOM 4302 O O . VAL A 1 571 ? -20.534 21.670 21.440 1.00 77.62 571 VAL A O 1
ATOM 4305 N N . LEU A 1 572 ? -20.267 21.695 23.662 1.00 76.81 572 LEU A N 1
ATOM 4306 C CA . LEU A 1 572 ? -18.843 21.993 23.675 1.00 76.81 572 LEU A CA 1
ATOM 4307 C C . LEU A 1 572 ? -18.007 20.763 23.317 1.00 76.81 572 LEU A C 1
ATOM 4309 O O . LEU A 1 572 ? -18.232 19.658 23.814 1.00 76.81 572 LEU A O 1
ATOM 4313 N N . SER A 1 573 ? -16.956 20.991 22.526 1.00 73.19 573 SER A N 1
ATOM 4314 C CA . SER A 1 573 ? -15.862 20.025 22.378 1.00 73.19 573 SER A CA 1
ATOM 4315 C C . SER A 1 573 ? -15.145 19.794 23.716 1.00 73.19 573 SER A C 1
ATOM 4317 O O . SER A 1 573 ? -15.189 20.651 24.600 1.00 73.19 573 SER A O 1
ATOM 4319 N N . GLU A 1 574 ? -14.431 18.674 23.860 1.00 72.81 574 GLU A N 1
ATOM 4320 C CA . GLU A 1 574 ? -13.664 18.363 25.081 1.00 72.81 574 GLU A CA 1
ATOM 4321 C C . GLU A 1 574 ? -12.631 19.463 25.408 1.00 72.81 574 GLU A C 1
ATOM 4323 O O . GLU A 1 574 ? -12.496 19.878 26.561 1.00 72.81 574 GLU A O 1
ATOM 4328 N N . ASP A 1 575 ? -11.975 20.017 24.384 1.00 68.50 575 ASP A N 1
ATOM 4329 C CA . ASP A 1 575 ? -11.025 21.124 24.531 1.00 68.50 575 ASP A CA 1
ATOM 4330 C C . ASP A 1 575 ? -11.710 22.445 24.906 1.00 68.50 575 ASP A C 1
ATOM 4332 O O . ASP A 1 575 ? -11.194 23.200 25.734 1.00 68.50 575 ASP A O 1
ATOM 4336 N N . SER A 1 576 ? -12.876 22.743 24.325 1.00 72.25 576 SER A N 1
ATOM 4337 C CA . SER A 1 576 ? -13.663 23.930 24.684 1.00 72.25 576 SER A CA 1
ATOM 4338 C C . SER A 1 576 ? -14.186 23.831 26.117 1.00 72.25 576 SER A C 1
ATOM 4340 O O . SER A 1 576 ? -14.092 24.790 26.876 1.00 72.25 576 SER A O 1
ATOM 4342 N N . ALA A 1 577 ? -14.679 22.658 26.511 1.00 78.75 577 ALA A N 1
ATOM 4343 C CA . ALA A 1 577 ? -15.153 22.373 27.857 1.00 78.75 577 ALA A CA 1
ATOM 4344 C C . ALA A 1 577 ? -14.027 22.546 28.891 1.00 78.75 577 ALA A C 1
ATOM 4346 O O . ALA A 1 577 ? -14.206 23.241 29.892 1.00 78.75 577 ALA A O 1
ATOM 4347 N N . ARG A 1 578 ? -12.830 22.028 28.582 1.00 81.31 578 ARG A N 1
ATOM 4348 C CA . ARG A 1 578 ? -11.605 22.238 29.363 1.00 81.31 578 ARG A CA 1
ATOM 4349 C C . ARG A 1 578 ? -11.232 23.717 29.487 1.00 81.31 578 ARG A C 1
ATOM 4351 O O . ARG A 1 578 ? -10.911 24.174 30.578 1.00 81.31 578 ARG A O 1
ATOM 4358 N N . ARG A 1 579 ? -11.264 24.473 28.386 1.00 77.62 579 ARG A N 1
ATOM 4359 C CA . ARG A 1 579 ? -10.958 25.914 28.402 1.00 77.62 579 ARG A CA 1
ATOM 4360 C C . ARG A 1 579 ? -11.971 26.700 29.225 1.00 77.62 579 ARG A C 1
ATOM 4362 O O . ARG A 1 579 ? -11.571 27.573 29.985 1.00 77.62 579 ARG A O 1
ATOM 4369 N N . LEU A 1 580 ? -13.260 26.383 29.103 1.00 80.00 580 LEU A N 1
ATOM 4370 C CA . LEU A 1 580 ? -14.304 27.000 29.916 1.00 80.00 580 LEU A CA 1
ATOM 4371 C C . LEU A 1 580 ? -14.105 26.686 31.402 1.00 80.00 580 LEU A C 1
ATOM 4373 O O . LEU A 1 580 ? -14.274 27.567 32.237 1.00 80.00 580 LEU A O 1
ATOM 4377 N N . PHE A 1 581 ? -13.697 25.459 31.734 1.00 84.19 581 PHE A N 1
ATOM 4378 C CA . PHE A 1 581 ? -13.318 25.100 33.097 1.00 84.19 581 PHE A CA 1
ATOM 4379 C C . PHE A 1 581 ? -12.131 25.928 33.604 1.00 84.19 581 PHE A C 1
ATOM 4381 O O . PHE A 1 581 ? -12.194 26.437 34.720 1.00 84.19 581 PHE A O 1
ATOM 4388 N N . ASP A 1 582 ? -11.084 26.111 32.797 1.00 80.31 582 ASP A N 1
ATOM 4389 C CA . ASP A 1 582 ? -9.933 26.943 33.167 1.00 80.31 582 ASP A CA 1
ATOM 4390 C C . ASP A 1 582 ? -10.349 28.423 33.362 1.00 80.31 582 ASP A C 1
ATOM 4392 O O . ASP A 1 582 ? -9.914 29.066 34.316 1.00 80.31 582 ASP A O 1
ATOM 4396 N N . LEU A 1 583 ? -11.236 28.957 32.510 1.00 80.50 583 LEU A N 1
ATOM 4397 C CA . LEU A 1 583 ? -11.761 30.330 32.612 1.00 80.50 583 LEU A CA 1
ATOM 4398 C C . LEU A 1 583 ? -12.674 30.542 33.824 1.00 80.50 583 LEU A C 1
ATOM 4400 O O . LEU A 1 583 ? -12.621 31.598 34.450 1.00 80.50 583 LEU A O 1
ATOM 4404 N N . ALA A 1 584 ? -13.501 29.552 34.163 1.00 83.62 584 ALA A N 1
ATOM 4405 C CA . ALA A 1 584 ? -14.384 29.603 35.327 1.00 83.62 584 ALA A CA 1
ATOM 4406 C C . ALA A 1 584 ? -13.616 29.514 36.659 1.00 83.62 584 ALA A C 1
ATOM 4408 O O . ALA A 1 584 ? -14.177 29.811 37.714 1.00 83.62 584 ALA A O 1
ATOM 4409 N N . ASN A 1 585 ? -12.345 29.097 36.614 1.00 83.81 585 ASN A N 1
ATOM 4410 C CA . ASN A 1 585 ? -11.504 28.846 37.782 1.00 83.81 585 ASN A CA 1
ATOM 4411 C C . ASN A 1 585 ? -10.115 29.506 37.631 1.00 83.81 585 ASN A C 1
ATOM 4413 O O . ASN A 1 585 ? -9.097 28.808 37.638 1.00 83.81 585 ASN A O 1
ATOM 4417 N N . PRO A 1 586 ? -10.037 30.844 37.494 1.00 80.62 586 PRO A N 1
ATOM 4418 C CA . PRO A 1 586 ? -8.789 31.554 37.198 1.00 80.62 586 PRO A CA 1
ATOM 4419 C C . PRO A 1 586 ? -7.745 31.464 38.322 1.00 80.62 586 PRO A C 1
ATOM 4421 O O . PRO A 1 586 ? -6.548 31.585 38.067 1.00 80.62 586 PRO A O 1
ATOM 4424 N N . GLU A 1 587 ? -8.175 31.233 39.565 1.00 81.38 587 GLU A N 1
ATOM 4425 C CA . GLU A 1 587 ? -7.292 31.024 40.718 1.00 81.38 587 GLU A CA 1
ATOM 4426 C C . GLU A 1 587 ? -6.608 29.649 40.737 1.00 81.38 587 GLU A C 1
ATOM 4428 O O . GLU A 1 587 ? -5.716 29.408 41.555 1.00 81.38 587 GLU A O 1
ATOM 4433 N N . LEU A 1 588 ? -7.031 28.723 39.870 1.00 81.12 588 LEU A N 1
ATOM 4434 C CA . LEU A 1 588 ? -6.490 27.376 39.822 1.00 81.12 588 LEU A CA 1
ATOM 4435 C C . LEU A 1 588 ? -5.069 27.402 39.230 1.00 81.12 588 LEU A C 1
ATOM 4437 O O . LEU A 1 588 ? -4.884 27.831 38.087 1.00 81.12 588 LEU A O 1
ATOM 4441 N N . PRO A 1 589 ? -4.039 26.912 39.949 1.00 79.00 589 PRO A N 1
ATOM 4442 C CA . PRO A 1 589 ? -2.683 26.897 39.416 1.00 79.00 589 PRO A CA 1
ATOM 4443 C C . PRO A 1 589 ? -2.623 26.142 38.085 1.00 79.00 589 PRO A C 1
ATOM 4445 O O . PRO A 1 589 ? -3.132 25.023 37.979 1.00 79.00 589 PRO A O 1
ATOM 4448 N N . ARG A 1 590 ? -1.938 26.705 37.079 1.00 72.69 590 ARG A N 1
ATOM 4449 C CA . ARG A 1 590 ? -1.803 26.085 35.743 1.00 72.69 590 ARG A CA 1
ATOM 4450 C C . ARG A 1 590 ? -1.269 24.649 35.794 1.00 72.69 590 ARG A C 1
ATOM 4452 O O . ARG A 1 590 ? -1.635 23.830 34.956 1.00 72.69 590 ARG A O 1
ATOM 4459 N N . SER A 1 591 ? -0.432 24.332 36.784 1.00 68.50 591 SER A N 1
ATOM 4460 C CA . SER A 1 591 ? 0.083 22.979 37.030 1.00 68.50 591 SER A CA 1
ATOM 4461 C C . SER A 1 591 ? -0.997 21.973 37.456 1.00 68.50 591 SER A C 1
ATOM 4463 O O . SER A 1 591 ? -0.855 20.791 37.156 1.00 68.50 591 SER A O 1
ATOM 4465 N N . ARG A 1 592 ? -2.082 22.426 38.105 1.00 74.81 592 ARG A N 1
ATOM 4466 C CA . ARG A 1 592 ? -3.178 21.595 38.643 1.00 74.81 592 ARG A CA 1
ATOM 4467 C C . ARG A 1 592 ? -4.459 21.656 37.805 1.00 74.81 592 ARG A C 1
ATOM 4469 O O . ARG A 1 592 ? -5.324 20.799 37.951 1.00 74.81 592 ARG A O 1
ATOM 4476 N N . ALA A 1 593 ? -4.570 22.618 36.889 1.00 76.88 593 ALA A N 1
ATOM 4477 C CA . ALA A 1 593 ? -5.731 22.782 36.013 1.00 76.88 593 ALA A CA 1
ATOM 4478 C C . ALA A 1 593 ? -6.073 21.513 35.215 1.00 76.88 593 ALA A C 1
ATOM 4480 O O . ALA A 1 593 ? -7.223 21.080 35.164 1.00 76.88 593 ALA A O 1
ATOM 4481 N N . LYS A 1 594 ? -5.048 20.850 34.659 1.00 77.00 594 LYS A N 1
ATOM 4482 C CA . LYS A 1 594 ? -5.228 19.608 33.894 1.00 77.00 594 LYS A CA 1
ATOM 4483 C C . LYS A 1 594 ? -5.759 18.452 34.727 1.00 77.00 594 LYS A C 1
ATOM 4485 O O . LYS A 1 594 ? -6.698 17.795 34.291 1.00 77.00 594 LYS A O 1
ATOM 4490 N N . SER A 1 595 ? -5.157 18.203 35.886 1.00 76.56 595 SER A N 1
ATOM 4491 C CA . SER A 1 595 ? -5.569 17.093 36.742 1.00 76.56 595 SER A CA 1
ATOM 4492 C C . SER A 1 595 ? -6.952 17.343 37.341 1.00 76.56 595 SER A C 1
ATOM 4494 O O . SER A 1 595 ? -7.774 16.441 37.326 1.00 76.56 595 SER A O 1
ATOM 4496 N N . ALA A 1 596 ? -7.261 18.578 37.754 1.00 80.06 596 ALA A N 1
ATOM 4497 C CA . ALA A 1 596 ? -8.579 18.930 38.286 1.00 80.06 596 ALA A CA 1
ATOM 4498 C C . ALA A 1 596 ? -9.710 18.728 37.267 1.00 80.06 596 ALA A C 1
ATOM 4500 O O . ALA A 1 596 ? -10.767 18.210 37.622 1.00 80.06 596 ALA A O 1
ATOM 4501 N N . TRP A 1 597 ? -9.489 19.096 35.999 1.00 83.94 597 TRP A N 1
ATOM 4502 C CA . TRP A 1 597 ? -10.446 18.803 34.929 1.00 83.94 597 TRP A CA 1
ATOM 4503 C C . TRP A 1 597 ? -10.659 17.296 34.752 1.00 83.94 597 TRP A C 1
ATOM 4505 O O . TRP A 1 597 ? -11.795 16.838 34.655 1.00 83.94 597 TRP A O 1
ATOM 4515 N N . GLN A 1 598 ? -9.568 16.523 34.724 1.00 81.50 598 GLN A N 1
ATOM 4516 C CA . GLN A 1 598 ? -9.630 15.067 34.576 1.00 81.50 598 GLN A CA 1
ATOM 4517 C C . GLN A 1 598 ? -10.363 14.411 35.752 1.00 81.50 598 GLN A C 1
ATOM 4519 O O . GLN A 1 598 ? -11.192 13.534 35.533 1.00 81.50 598 GLN A O 1
ATOM 4524 N N . GLU A 1 599 ? -10.108 14.864 36.980 1.00 81.81 599 GLU A N 1
ATOM 4525 C CA . GLU A 1 599 ? -10.812 14.419 38.185 1.00 81.81 599 GLU A CA 1
ATOM 4526 C C . GLU A 1 599 ? -12.313 14.721 38.106 1.00 81.81 599 GLU A C 1
ATOM 4528 O O . GLU A 1 599 ? -13.118 13.831 38.371 1.00 81.81 599 GLU A O 1
ATOM 4533 N N . LEU A 1 600 ? -12.701 15.937 37.697 1.00 84.75 600 LEU A N 1
ATOM 4534 C CA . LEU A 1 600 ? -14.106 16.322 37.537 1.00 84.75 600 LEU A CA 1
ATOM 4535 C C . LEU A 1 600 ? -14.810 15.483 36.464 1.00 84.75 600 LEU A C 1
ATOM 4537 O O . LEU A 1 600 ? -15.868 14.913 36.726 1.00 84.75 600 LEU A O 1
ATOM 4541 N N . SER A 1 601 ? -14.229 15.406 35.267 1.00 85.12 601 SER A N 1
ATOM 4542 C CA . SER A 1 601 ? -14.795 14.648 34.148 1.00 85.12 601 SER A CA 1
ATOM 4543 C C . SER A 1 601 ? -14.972 13.171 34.516 1.00 85.12 601 SER A C 1
ATOM 4545 O O . SER A 1 601 ? -16.049 12.610 34.321 1.00 85.12 601 SER A O 1
ATOM 4547 N N . LEU A 1 602 ? -13.965 12.567 35.157 1.00 85.12 602 LEU A N 1
ATOM 4548 C CA . LEU A 1 602 ? -14.022 11.179 35.606 1.00 85.12 602 LEU A CA 1
ATOM 4549 C C . LEU A 1 602 ? -15.044 10.960 36.730 1.00 85.12 602 LEU A C 1
ATOM 4551 O O . LEU A 1 602 ? -15.725 9.937 36.737 1.00 85.12 602 LEU A O 1
ATOM 4555 N N . ALA A 1 603 ? -15.151 11.889 37.686 1.00 85.38 603 ALA A N 1
ATOM 4556 C CA . ALA A 1 603 ? -16.102 11.795 38.793 1.00 85.38 603 ALA A CA 1
ATOM 4557 C C . ALA A 1 603 ? -17.554 11.795 38.294 1.00 85.38 603 ALA A C 1
ATOM 4559 O O . ALA A 1 603 ? -18.349 10.969 38.741 1.00 85.38 603 ALA A O 1
ATOM 4560 N N . ARG A 1 604 ? -17.872 12.657 37.318 1.00 89.94 604 ARG A N 1
ATOM 4561 C CA . ARG A 1 604 ? -19.200 12.722 36.690 1.00 89.94 604 ARG A CA 1
ATOM 4562 C C . ARG A 1 604 ? -19.562 11.429 35.963 1.00 89.94 604 ARG A C 1
ATOM 4564 O O . ARG A 1 604 ? -20.599 10.841 36.250 1.00 89.94 604 ARG A O 1
ATOM 4571 N N . GLU A 1 605 ? -18.667 10.920 35.115 1.00 91.12 605 GLU A N 1
ATOM 4572 C CA . GLU A 1 605 ? -18.864 9.641 34.411 1.00 91.12 605 GLU A CA 1
ATOM 4573 C C . GLU A 1 605 ? -19.011 8.450 35.375 1.00 91.12 605 GLU A C 1
ATOM 4575 O O . GLU A 1 605 ? -19.791 7.527 35.129 1.00 91.12 605 GLU A O 1
ATOM 4580 N N . LYS A 1 606 ? -18.294 8.476 36.506 1.00 89.06 606 LYS A N 1
ATOM 4581 C CA . LYS A 1 606 ? -18.390 7.457 37.562 1.00 89.06 606 LYS A CA 1
ATOM 4582 C C . LYS A 1 606 ? -19.584 7.632 38.503 1.00 89.06 606 LYS A C 1
ATOM 4584 O O . LYS A 1 606 ? -19.775 6.774 39.360 1.00 89.06 606 LYS A O 1
ATOM 4589 N N . MET A 1 607 ? -20.355 8.714 38.374 1.00 87.88 607 MET A N 1
ATOM 4590 C CA . MET A 1 607 ? -21.396 9.111 39.331 1.00 87.88 607 MET A CA 1
ATOM 4591 C C . MET A 1 607 ? -20.888 9.172 40.785 1.00 87.88 607 MET A C 1
ATOM 4593 O O . MET A 1 607 ? -21.598 8.823 41.727 1.00 87.88 607 MET A O 1
ATOM 4597 N N . ALA A 1 608 ? -19.639 9.602 40.974 1.00 83.00 608 ALA A N 1
ATOM 4598 C CA . ALA A 1 608 ? -18.996 9.726 42.278 1.00 83.00 608 ALA A CA 1
ATOM 4599 C C . ALA A 1 608 ? -18.849 11.208 42.666 1.00 83.00 608 ALA A C 1
ATOM 4601 O O . ALA A 1 608 ? -18.633 12.051 41.792 1.00 83.00 608 ALA A O 1
ATOM 4602 N N . PRO A 1 609 ? -18.923 11.563 43.962 1.00 67.81 609 PRO A N 1
ATOM 4603 C CA . PRO A 1 609 ? -18.661 12.932 44.383 1.00 67.81 609 PRO A CA 1
ATOM 4604 C C . PRO A 1 609 ? -17.206 13.320 44.047 1.00 67.81 609 PRO A C 1
ATOM 4606 O O . PRO A 1 609 ? -16.294 12.516 44.269 1.00 67.81 609 PRO A O 1
ATOM 4609 N N . PRO A 1 610 ? -16.950 14.545 43.549 1.00 62.47 610 PRO A N 1
ATOM 4610 C CA . PRO A 1 610 ? -15.587 15.033 43.377 1.00 62.47 610 PRO A CA 1
ATOM 4611 C C . PRO A 1 610 ? -14.867 15.043 44.737 1.00 62.47 610 PRO A C 1
ATOM 4613 O O . PRO A 1 610 ? -15.359 15.642 45.694 1.00 62.47 610 PRO A O 1
ATOM 4616 N N . VAL A 1 611 ? -13.709 14.383 44.846 1.00 56.00 611 VAL A N 1
ATOM 4617 C CA . VAL A 1 611 ? -12.984 14.213 46.121 1.00 56.00 611 VAL A CA 1
ATOM 4618 C C . VAL A 1 611 ? -12.518 15.565 46.676 1.00 56.00 611 VAL A C 1
ATOM 4620 O O . VAL A 1 611 ? -11.641 16.201 46.102 1.00 56.00 611 VAL A O 1
ATOM 4623 N N . LEU A 1 612 ? -13.061 16.000 47.818 1.00 49.38 612 LEU A N 1
ATOM 4624 C CA . LEU A 1 612 ? -12.586 17.179 48.557 1.00 49.38 612 LEU A CA 1
ATOM 4625 C C . LEU A 1 612 ? -11.171 16.917 49.107 1.00 49.38 612 LEU A C 1
ATOM 4627 O O . LEU A 1 612 ? -10.983 16.017 49.922 1.00 49.38 612 LEU A O 1
ATOM 4631 N N . THR A 1 613 ? -10.162 17.689 48.686 1.00 51.25 613 THR A N 1
ATOM 4632 C CA . THR A 1 613 ? -8.799 17.548 49.233 1.00 51.25 613 THR A CA 1
ATOM 4633 C C . THR A 1 613 ? -8.635 18.306 50.563 1.00 51.25 613 THR A C 1
ATOM 4635 O O . THR A 1 613 ? -9.039 19.468 50.623 1.00 51.25 613 THR A O 1
ATOM 4638 N N . PRO A 1 614 ? -7.974 17.745 51.600 1.00 42.44 614 PRO A N 1
ATOM 4639 C CA . PRO A 1 614 ? -7.928 18.315 52.962 1.00 42.44 614 PRO A CA 1
ATOM 4640 C C . PRO A 1 614 ? -7.012 19.541 53.183 1.00 42.44 614 PRO A C 1
ATOM 4642 O O . PRO A 1 614 ? -6.708 19.872 54.323 1.00 42.44 614 PRO A O 1
ATOM 4645 N N . GLN A 1 615 ? -6.509 20.202 52.136 1.00 43.50 615 GLN A N 1
ATOM 4646 C CA . GLN A 1 615 ? -5.342 21.107 52.227 1.00 43.50 615 GLN A CA 1
ATOM 4647 C C . GLN A 1 615 ? -5.669 22.604 52.060 1.00 43.50 615 GLN A C 1
ATOM 4649 O O . GLN A 1 615 ? -4.832 23.374 51.599 1.00 43.50 615 GLN A O 1
ATOM 4654 N N . GLY A 1 616 ? -6.882 23.046 52.403 1.00 45.50 616 GLY A N 1
ATOM 4655 C CA . GLY A 1 616 ? -7.241 24.476 52.383 1.00 45.50 616 GLY A CA 1
ATOM 4656 C C . GLY A 1 616 ? -7.434 25.098 50.990 1.00 45.50 616 GLY A C 1
ATOM 4657 O O . GLY A 1 616 ? -7.759 26.276 50.892 1.00 45.50 616 GLY A O 1
ATOM 4658 N N . MET A 1 617 ? -7.305 24.322 49.909 1.00 48.38 617 MET A N 1
ATOM 4659 C CA . MET A 1 617 ? -7.894 24.668 48.613 1.00 48.38 617 MET A CA 1
ATOM 4660 C C . MET A 1 617 ? -9.353 24.215 48.614 1.00 48.38 617 MET A C 1
ATOM 4662 O O . MET A 1 617 ? -9.635 23.077 48.989 1.00 48.38 617 MET A O 1
ATOM 4666 N N . ALA A 1 618 ? -10.276 25.075 48.178 1.00 52.94 618 ALA A N 1
ATOM 4667 C CA . ALA A 1 618 ? -11.651 24.658 47.939 1.00 52.94 618 ALA A CA 1
ATOM 4668 C C . ALA A 1 618 ? -11.644 23.417 47.031 1.00 52.94 618 ALA A C 1
ATOM 4670 O O . ALA A 1 618 ? -11.017 23.419 45.971 1.00 52.94 618 ALA A O 1
ATOM 4671 N N . GLY A 1 619 ? -12.249 22.320 47.490 1.00 53.91 619 GLY A N 1
ATOM 4672 C CA . GLY A 1 619 ? -12.195 21.055 46.765 1.00 53.91 619 GLY A CA 1
ATOM 4673 C C . GLY A 1 619 ? -12.877 21.135 45.388 1.00 53.91 619 GLY A C 1
ATOM 4674 O O . GLY A 1 619 ? -13.556 22.119 45.083 1.00 53.91 619 GLY A O 1
ATOM 4675 N N . PRO A 1 620 ? -12.748 20.094 44.549 1.00 54.03 620 PRO A N 1
ATOM 4676 C CA . PRO A 1 620 ? -13.292 20.070 43.193 1.00 54.03 620 PRO A CA 1
ATOM 4677 C C . PRO A 1 620 ? -14.801 20.341 43.097 1.00 54.03 620 PRO A C 1
ATOM 4679 O O . PRO A 1 620 ? -15.251 20.775 42.044 1.00 54.03 620 PRO A O 1
ATOM 4682 N N . GLY A 1 621 ? -15.566 20.214 44.188 1.00 65.62 621 GLY A N 1
ATOM 4683 C CA . GLY A 1 621 ? -16.961 20.666 44.260 1.00 65.62 621 GLY A CA 1
ATOM 4684 C C . GLY A 1 621 ? -17.167 22.170 44.011 1.00 65.62 621 GLY A C 1
ATOM 4685 O O . GLY A 1 621 ? -18.126 22.531 43.334 1.00 65.62 621 GLY A O 1
ATOM 4686 N N . LEU A 1 622 ? -16.262 23.050 44.472 1.00 74.06 622 LEU A N 1
ATOM 4687 C CA . LEU A 1 622 ? -16.365 24.489 44.178 1.00 74.06 622 LEU A CA 1
ATOM 4688 C C . LEU A 1 622 ? -16.106 24.764 42.693 1.00 74.06 622 LEU A C 1
ATOM 4690 O O . LEU A 1 622 ? -16.883 25.470 42.052 1.00 74.06 622 LEU A O 1
ATOM 4694 N N . TYR A 1 623 ? -15.030 24.194 42.143 1.00 79.56 623 TYR A N 1
ATOM 4695 C CA . TYR A 1 623 ? -14.665 24.408 40.741 1.00 79.56 623 TYR A CA 1
ATOM 4696 C C . TYR A 1 623 ? -15.702 23.811 39.782 1.00 79.56 623 TYR A C 1
ATOM 4698 O O . TYR A 1 623 ? -16.017 24.407 38.753 1.00 79.56 623 TYR A O 1
ATOM 4706 N N . ALA A 1 624 ? -16.286 22.665 40.148 1.00 80.00 624 ALA A N 1
ATOM 4707 C CA . ALA A 1 624 ? -17.408 22.058 39.440 1.00 80.00 624 ALA A CA 1
ATOM 4708 C C . ALA A 1 624 ? -18.648 22.960 39.455 1.00 80.00 624 ALA A C 1
ATOM 4710 O O . ALA A 1 624 ? -19.277 23.139 38.416 1.00 80.00 624 ALA A O 1
ATOM 4711 N N . ALA A 1 625 ? -18.981 23.566 40.602 1.00 82.75 625 ALA A N 1
ATOM 4712 C CA . ALA A 1 625 ? -20.120 24.475 40.717 1.00 82.75 625 ALA A CA 1
ATOM 4713 C C . ALA A 1 625 ? -19.938 25.741 39.865 1.00 82.75 625 ALA A C 1
ATOM 4715 O O . ALA A 1 625 ? -20.867 26.142 39.165 1.00 82.75 625 ALA A O 1
ATOM 4716 N N . ARG A 1 626 ? -18.735 26.333 39.867 1.00 85.75 626 ARG A N 1
ATOM 4717 C CA . ARG A 1 626 ? -18.389 27.481 39.009 1.00 85.75 626 ARG A CA 1
ATOM 4718 C C . ARG A 1 626 ? -18.453 27.129 37.532 1.00 85.75 626 ARG A C 1
ATOM 4720 O O . ARG A 1 626 ? -19.030 27.874 36.750 1.00 85.75 626 ARG A O 1
ATOM 4727 N N . TYR A 1 627 ? -17.914 25.972 37.159 1.00 88.12 627 TYR A N 1
ATOM 4728 C CA . TYR A 1 627 ? -17.995 25.470 35.793 1.00 88.12 627 TYR A CA 1
ATOM 4729 C C . TYR A 1 627 ? -19.448 25.236 35.345 1.00 88.12 627 TYR A C 1
ATOM 4731 O O . TYR A 1 627 ? -19.833 25.644 34.251 1.00 88.12 627 TYR A O 1
ATOM 4739 N N . ALA A 1 628 ? -20.278 24.637 36.202 1.00 86.69 628 ALA A N 1
ATOM 4740 C CA . ALA A 1 628 ? -21.699 24.440 35.933 1.00 86.69 628 ALA A CA 1
ATOM 4741 C C . ALA A 1 628 ? -22.458 25.773 35.804 1.00 86.69 628 ALA A C 1
ATOM 4743 O O . ALA A 1 628 ? -23.305 25.906 34.923 1.00 86.69 628 ALA A O 1
ATOM 4744 N N . GLU A 1 629 ? -22.145 26.768 36.639 1.00 85.44 629 GLU A N 1
ATOM 4745 C CA . GLU A 1 629 ? -22.722 28.114 36.534 1.00 85.44 629 GLU A CA 1
ATOM 4746 C C . GLU A 1 629 ? -22.295 28.822 35.243 1.00 85.44 629 GLU A C 1
ATOM 4748 O O . GLU A 1 629 ? -23.147 29.354 34.538 1.00 85.44 629 GLU A O 1
ATOM 4753 N N . ALA A 1 630 ? -21.012 28.755 34.876 1.00 84.19 630 ALA A N 1
ATOM 4754 C CA . ALA A 1 630 ? -20.510 29.328 33.628 1.00 84.19 630 ALA A CA 1
ATOM 4755 C C . ALA A 1 630 ? -21.216 28.728 32.400 1.00 84.19 630 ALA A C 1
ATOM 4757 O O . ALA A 1 630 ? -21.630 29.458 31.499 1.00 84.19 630 ALA A O 1
ATOM 4758 N N . LYS A 1 631 ? -21.428 27.403 32.388 1.00 87.81 631 LYS A N 1
ATOM 4759 C CA . LYS A 1 631 ? -22.225 26.732 31.351 1.00 87.81 631 LYS A CA 1
ATOM 4760 C C . LYS A 1 631 ? -23.674 27.221 31.324 1.00 87.81 631 LYS A C 1
ATOM 4762 O O . LYS A 1 631 ? -24.174 27.536 30.247 1.00 87.81 631 LYS A O 1
ATOM 4767 N N . ARG A 1 632 ? -24.336 27.340 32.484 1.00 84.25 632 ARG A N 1
ATOM 4768 C CA . ARG A 1 632 ? -25.722 27.840 32.575 1.00 84.25 632 ARG A CA 1
ATOM 4769 C C . ARG A 1 632 ? -25.868 29.260 32.035 1.00 84.25 632 ARG A C 1
ATOM 4771 O O . ARG A 1 632 ? -26.756 29.497 31.221 1.00 84.25 632 ARG A O 1
ATOM 4778 N N . GLN A 1 633 ? -25.006 30.184 32.462 1.00 79.25 633 GLN A N 1
ATOM 4779 C CA . GLN A 1 633 ? -25.054 31.589 32.040 1.00 79.25 633 GLN A CA 1
ATOM 4780 C C . GLN A 1 633 ? -24.884 31.737 30.525 1.00 79.25 633 GLN A C 1
ATOM 4782 O O . GLN A 1 633 ? -25.589 32.522 29.89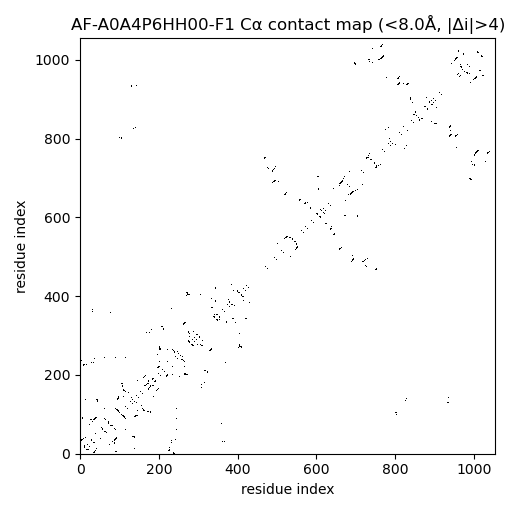7 1.00 79.25 633 GLN A O 1
ATOM 4787 N N . ALA A 1 634 ? -23.994 30.937 29.935 1.00 73.62 634 ALA A N 1
ATOM 4788 C CA . ALA A 1 634 ? -23.717 30.949 28.503 1.00 73.62 634 ALA A CA 1
ATOM 4789 C C . ALA A 1 634 ? -24.619 30.007 27.676 1.00 73.62 634 ALA A C 1
ATOM 4791 O O . ALA A 1 634 ? -24.447 29.926 26.463 1.00 73.62 634 ALA A O 1
ATOM 4792 N N . ARG A 1 635 ? -25.569 29.292 28.304 1.00 75.94 635 ARG A N 1
ATOM 4793 C CA . ARG A 1 635 ? -26.424 28.261 27.670 1.00 75.94 635 ARG A CA 1
ATOM 4794 C C . ARG A 1 635 ? -25.628 27.188 26.908 1.00 75.94 635 ARG A C 1
ATOM 4796 O O . ARG A 1 635 ? -26.032 26.729 25.841 1.00 75.94 635 ARG A O 1
ATOM 4803 N N . LEU A 1 636 ? -24.493 26.793 27.471 1.00 82.00 636 LEU A N 1
ATOM 4804 C CA . LEU A 1 636 ? -23.602 25.775 26.923 1.00 82.00 636 LEU A CA 1
ATOM 4805 C C . LEU A 1 636 ? -23.843 24.430 27.613 1.00 82.00 636 LEU A C 1
ATOM 4807 O O . LEU A 1 636 ? -24.258 24.370 28.771 1.00 82.00 636 LEU A O 1
ATOM 4811 N N . SER A 1 637 ? -23.538 23.339 26.922 1.00 85.06 637 SER A N 1
ATOM 4812 C CA . SER A 1 637 ? -23.506 21.992 27.500 1.00 85.06 637 SER A CA 1
ATOM 4813 C C . SER A 1 637 ? -22.244 21.268 27.056 1.00 85.06 637 SER A C 1
ATOM 4815 O O . SER A 1 637 ? -21.751 21.500 25.962 1.00 85.06 637 SER A O 1
ATOM 4817 N N . ASP A 1 638 ? -21.689 20.398 27.887 1.00 87.69 638 ASP A N 1
ATOM 4818 C CA . ASP A 1 638 ? -20.686 19.419 27.467 1.00 87.69 638 ASP A CA 1
ATOM 4819 C C . ASP A 1 638 ? -21.335 18.053 27.181 1.00 87.69 638 ASP A C 1
ATOM 4821 O O . ASP A 1 638 ? -22.538 17.862 27.363 1.00 87.69 638 ASP A O 1
ATOM 4825 N N . PHE A 1 639 ? -20.549 17.089 26.698 1.00 88.62 639 PHE A N 1
ATOM 4826 C CA . PHE A 1 639 ? -21.066 15.757 26.366 1.00 88.62 639 PHE A CA 1
ATOM 4827 C C . PHE A 1 639 ? -21.685 15.029 27.567 1.00 88.62 639 PHE A C 1
ATOM 4829 O O . PHE A 1 639 ? -22.691 14.339 27.404 1.00 88.62 639 PHE A O 1
ATOM 4836 N N . THR A 1 640 ? -21.123 15.194 28.764 1.00 91.94 640 THR A N 1
ATOM 4837 C CA . THR A 1 640 ? -21.614 14.520 29.969 1.00 91.94 640 THR A CA 1
ATOM 4838 C C . THR A 1 640 ? -22.935 15.138 30.449 1.00 91.94 640 THR A C 1
ATOM 4840 O O . THR A 1 640 ? -23.808 14.400 30.907 1.00 91.94 640 THR A O 1
ATOM 4843 N N . ASP A 1 641 ? -23.150 16.448 30.248 1.00 91.56 641 ASP A N 1
ATOM 4844 C CA . ASP A 1 641 ? -24.432 17.116 30.545 1.00 91.56 641 ASP A CA 1
ATOM 4845 C C . ASP A 1 641 ? -25.602 16.495 29.775 1.00 91.56 641 ASP A C 1
ATOM 4847 O O . ASP A 1 641 ? -26.708 16.404 30.306 1.00 91.56 641 ASP A O 1
ATOM 4851 N N . LEU A 1 642 ? -25.374 16.047 28.534 1.00 91.31 642 LEU A N 1
ATOM 4852 C CA . LEU A 1 642 ? -26.414 15.399 27.731 1.00 91.31 642 LEU A CA 1
ATOM 4853 C C . LEU A 1 642 ? -26.913 14.123 28.421 1.00 91.31 642 LEU A C 1
ATOM 4855 O O . LEU A 1 642 ? -28.118 13.906 28.551 1.00 91.31 642 LEU A O 1
ATOM 4859 N N . LEU A 1 643 ? -25.982 13.292 28.897 1.00 94.81 643 LEU A N 1
ATOM 4860 C CA . LEU A 1 643 ? -26.295 12.022 29.551 1.00 94.81 643 LEU A CA 1
ATOM 4861 C C . LEU A 1 643 ? -26.972 12.240 30.911 1.00 94.81 643 LEU A C 1
ATOM 4863 O O . LEU A 1 643 ? -28.007 11.630 31.184 1.00 94.81 643 LEU A O 1
ATOM 4867 N N . GLU A 1 644 ? -26.420 13.132 31.740 1.00 93.88 644 GLU A N 1
ATOM 4868 C CA . GLU A 1 644 ? -26.989 13.504 33.043 1.00 93.88 644 GLU A CA 1
ATOM 4869 C C . GLU A 1 644 ? -28.391 14.111 32.882 1.00 93.88 644 GLU A C 1
ATOM 4871 O O . GLU A 1 644 ? -29.332 13.730 33.585 1.00 93.88 644 GLU A O 1
ATOM 4876 N N . GLY A 1 645 ? -28.548 15.020 31.917 1.00 91.81 645 GLY A N 1
ATOM 4877 C CA . GLY A 1 645 ? -29.806 15.686 31.609 1.00 91.81 645 GLY A CA 1
ATOM 4878 C C . GLY A 1 645 ? -30.881 14.708 31.149 1.00 91.81 645 GLY A C 1
ATOM 4879 O O . GLY A 1 645 ? -32.011 14.769 31.641 1.00 91.81 645 GLY A O 1
ATOM 4880 N N . TRP A 1 646 ? -30.544 13.775 30.252 1.00 93.56 646 TRP A N 1
ATOM 4881 C CA . TRP A 1 646 ? -31.503 12.773 29.789 1.00 93.56 646 TRP A CA 1
ATOM 4882 C C . TRP A 1 646 ? -31.889 11.798 30.907 1.00 93.56 646 TRP A C 1
ATOM 4884 O O . TRP A 1 646 ? -33.078 11.534 31.100 1.00 93.56 646 TRP A O 1
ATOM 4894 N N . LEU A 1 647 ? -30.925 11.343 31.713 1.00 95.31 647 LEU A N 1
ATOM 4895 C CA . LEU A 1 647 ? -31.194 10.504 32.884 1.00 95.31 647 LEU A CA 1
ATOM 4896 C C . LEU A 1 647 ? -32.160 11.200 33.862 1.00 95.31 647 LEU A C 1
ATOM 4898 O O . LEU A 1 647 ? -33.148 10.602 34.292 1.00 95.31 647 LEU A O 1
ATOM 4902 N N . ALA A 1 648 ? -31.934 12.484 34.154 1.00 93.00 648 ALA A N 1
ATOM 4903 C CA . ALA A 1 648 ? -32.820 13.282 34.999 1.00 93.00 648 ALA A CA 1
ATOM 4904 C C . ALA A 1 648 ? -34.206 13.510 34.362 1.00 93.00 648 ALA A C 1
ATOM 4906 O O . ALA A 1 648 ? -35.225 13.523 35.061 1.00 93.00 648 ALA A O 1
ATOM 4907 N N . ALA A 1 649 ? -34.283 13.680 33.040 1.00 92.38 649 ALA A N 1
ATOM 4908 C CA . ALA A 1 649 ? -35.549 13.804 32.318 1.00 92.38 649 ALA A CA 1
ATOM 4909 C C . ALA A 1 649 ? -36.376 12.510 32.385 1.00 92.38 649 ALA A C 1
ATOM 4911 O O . ALA A 1 649 ? -37.591 12.585 32.574 1.00 92.38 649 ALA A O 1
ATOM 4912 N N . ILE A 1 650 ? -35.735 11.339 32.301 1.00 93.94 650 ILE A N 1
ATOM 4913 C CA . ILE A 1 650 ? -36.400 10.041 32.490 1.00 93.94 650 ILE A CA 1
ATOM 4914 C C . ILE A 1 650 ? -36.887 9.900 33.936 1.00 93.94 650 ILE A C 1
ATOM 4916 O O . ILE A 1 650 ? -38.059 9.600 34.159 1.00 93.94 650 ILE A O 1
ATOM 4920 N N . ALA A 1 651 ? -36.027 10.184 34.920 1.00 92.50 651 ALA A N 1
ATOM 4921 C CA . ALA A 1 651 ? -36.371 10.077 36.340 1.00 92.50 651 ALA A CA 1
ATOM 4922 C C . ALA A 1 651 ? -37.529 11.007 36.753 1.00 92.50 651 ALA A C 1
ATOM 4924 O O . ALA A 1 651 ? -38.370 10.628 37.562 1.00 92.50 651 ALA A O 1
ATOM 4925 N N . SER A 1 652 ? -37.602 12.208 36.168 1.00 92.00 652 SER A N 1
ATOM 4926 C CA . SER A 1 652 ? -38.695 13.171 36.392 1.00 92.00 652 SER A CA 1
ATOM 4927 C C . SER A 1 652 ? -39.943 12.915 35.537 1.00 92.00 652 SER A C 1
ATOM 4929 O O . SER A 1 652 ? -40.928 13.640 35.657 1.00 92.00 652 SER A O 1
ATOM 4931 N N . GLY A 1 653 ? -39.922 11.914 34.650 1.00 89.81 653 GLY A N 1
ATOM 4932 C CA . GLY A 1 653 ? -41.034 11.584 33.757 1.00 89.81 653 GLY A CA 1
ATOM 4933 C C . GLY A 1 653 ? -41.243 12.547 32.582 1.00 89.81 653 GLY A C 1
ATOM 4934 O O . GLY A 1 653 ? -42.216 12.363 31.846 1.00 89.81 653 GLY A O 1
ATOM 4935 N N . ARG A 1 654 ? -40.347 13.530 32.388 1.00 89.31 654 ARG A N 1
ATOM 4936 C CA . ARG A 1 654 ? -40.327 14.464 31.243 1.00 89.31 654 ARG A CA 1
ATOM 4937 C C . ARG A 1 654 ? -39.909 13.789 29.937 1.00 89.31 654 ARG A C 1
ATOM 4939 O O . ARG A 1 654 ? -40.325 14.223 28.873 1.00 89.31 654 ARG A O 1
ATOM 4946 N N . SER A 1 655 ? -39.109 12.728 30.019 1.00 90.50 655 SER A N 1
ATOM 4947 C CA . SER A 1 655 ? -38.784 11.847 28.896 1.00 90.50 655 SER A CA 1
ATOM 4948 C C . SER A 1 655 ? -39.311 10.447 29.196 1.00 90.50 655 SER A C 1
ATOM 4950 O O . SER A 1 655 ? -39.067 9.905 30.273 1.00 90.50 655 SER A O 1
ATOM 4952 N N . ARG A 1 656 ? -40.049 9.847 28.257 1.00 88.19 656 ARG A N 1
ATOM 4953 C CA . ARG A 1 656 ? -40.603 8.492 28.397 1.00 88.19 656 ARG A CA 1
ATOM 4954 C C . ARG A 1 656 ? -40.204 7.647 27.187 1.00 88.19 656 ARG A C 1
ATOM 4956 O O . ARG A 1 656 ? -40.993 7.533 26.252 1.00 88.19 656 ARG A O 1
ATOM 4963 N N . PRO A 1 657 ? -38.995 7.053 27.190 1.00 90.81 657 PRO A N 1
ATOM 4964 C CA . PRO A 1 657 ? -38.542 6.192 26.100 1.00 90.81 657 PRO A CA 1
ATOM 4965 C C . PRO A 1 657 ? -39.570 5.093 25.800 1.00 90.81 657 PRO A C 1
ATOM 4967 O O . PRO A 1 657 ? -40.098 4.508 26.739 1.00 90.81 657 PRO A O 1
ATOM 4970 N N . ALA A 1 658 ? -39.875 4.810 24.534 1.00 90.69 658 ALA A N 1
ATOM 4971 C CA . ALA A 1 658 ? -40.958 3.887 24.156 1.00 90.69 658 ALA A CA 1
ATOM 4972 C C . ALA A 1 658 ? -40.473 2.505 23.670 1.00 90.69 658 ALA A C 1
ATOM 4974 O O . ALA A 1 658 ? -41.282 1.684 23.237 1.00 90.69 658 ALA A O 1
ATOM 4975 N N . TRP A 1 659 ? -39.164 2.245 23.726 1.00 94.94 659 TRP A N 1
ATOM 4976 C CA . TRP A 1 659 ? -38.569 0.985 23.276 1.00 94.94 659 TRP A CA 1
ATOM 4977 C C . TRP A 1 659 ? -38.894 -0.174 24.223 1.00 94.94 659 TRP A C 1
ATOM 4979 O O . TRP A 1 659 ? -38.902 -0.011 25.445 1.00 94.94 659 TRP A O 1
ATOM 4989 N N . THR A 1 660 ? -39.123 -1.356 23.651 1.00 95.44 660 THR A N 1
ATOM 4990 C CA . THR A 1 660 ? -39.329 -2.612 24.392 1.00 95.44 660 THR A CA 1
ATOM 4991 C C . THR A 1 660 ? -38.112 -3.529 24.319 1.00 95.44 660 THR A C 1
ATOM 4993 O O . THR A 1 660 ? -37.979 -4.420 25.153 1.00 95.44 660 THR A O 1
ATOM 4996 N N . HIS A 1 661 ? -37.190 -3.288 23.381 1.00 96.75 661 HIS A N 1
ATOM 4997 C CA . HIS A 1 661 ? -35.952 -4.048 23.237 1.00 96.75 661 HIS A CA 1
ATOM 4998 C C . HIS A 1 661 ? -34.766 -3.097 23.085 1.00 96.75 661 HIS A C 1
ATOM 5000 O O . HIS A 1 661 ? -34.698 -2.330 22.126 1.00 96.75 661 HIS A O 1
ATOM 5006 N N . VAL A 1 662 ? -33.824 -3.157 24.028 1.00 97.31 662 VAL A N 1
ATOM 5007 C CA . VAL A 1 662 ? -32.602 -2.346 24.016 1.00 97.31 662 VAL A CA 1
ATOM 5008 C C . VAL A 1 662 ? -31.406 -3.270 23.845 1.00 97.31 662 VAL A C 1
ATOM 5010 O O . VAL A 1 662 ? -31.128 -4.123 24.688 1.00 97.31 662 VAL A O 1
ATOM 5013 N N . LEU A 1 663 ? -30.699 -3.102 22.736 1.00 97.62 663 LEU A N 1
ATOM 5014 C CA . LEU A 1 663 ? -29.501 -3.845 22.401 1.00 97.62 663 LEU A CA 1
ATOM 5015 C C . LEU A 1 663 ? -28.289 -2.928 22.541 1.00 97.62 663 LEU A C 1
ATOM 5017 O O . LEU A 1 663 ? -28.321 -1.791 22.078 1.00 97.62 663 LEU A O 1
ATOM 5021 N N . VAL A 1 664 ? -27.220 -3.406 23.166 1.00 95.88 664 VAL A N 1
ATOM 5022 C CA . VAL A 1 664 ? -26.052 -2.588 23.513 1.00 95.88 664 VAL A CA 1
ATOM 5023 C C . VAL A 1 664 ? -24.785 -3.294 23.057 1.00 95.88 664 VAL A C 1
ATOM 5025 O O . VAL A 1 664 ? -24.479 -4.382 23.543 1.00 95.88 664 VAL A O 1
ATOM 5028 N N . ASP A 1 665 ? -24.047 -2.673 22.141 1.00 94.06 665 ASP A N 1
ATOM 5029 C CA . ASP A 1 665 ? -22.729 -3.141 21.702 1.00 94.06 665 ASP A CA 1
ATOM 5030 C C . ASP A 1 665 ? -21.602 -2.517 22.541 1.00 94.06 665 ASP A C 1
ATOM 5032 O O . ASP A 1 665 ? -21.729 -1.405 23.053 1.00 94.06 665 ASP A O 1
ATOM 5036 N N . GLU A 1 666 ? -20.484 -3.236 22.651 1.00 90.94 666 GLU A N 1
ATOM 5037 C CA . GLU A 1 666 ? -19.291 -2.865 23.425 1.00 90.94 666 GLU A CA 1
ATOM 5038 C C . GLU A 1 666 ? -19.592 -2.457 24.882 1.00 90.94 666 GLU A C 1
ATOM 5040 O O . GLU A 1 666 ? -18.995 -1.526 25.429 1.00 90.94 666 GLU A O 1
ATOM 5045 N N . VAL A 1 667 ? -20.499 -3.191 25.541 1.00 92.12 667 VAL A N 1
ATOM 5046 C CA . VAL A 1 667 ? -21.005 -2.859 26.888 1.00 92.12 667 VAL A CA 1
ATOM 5047 C C . VAL A 1 667 ? -19.894 -2.673 27.934 1.00 92.12 667 VAL A C 1
ATOM 5049 O O . VAL A 1 667 ? -20.046 -1.889 28.867 1.00 92.12 667 VAL A O 1
ATOM 5052 N N . GLN A 1 668 ? -18.748 -3.344 27.770 1.00 89.69 668 GLN A N 1
ATOM 5053 C CA . GLN A 1 668 ? -17.606 -3.242 28.686 1.00 89.69 668 GLN A CA 1
ATOM 5054 C C . GLN A 1 668 ? -16.953 -1.854 28.757 1.00 89.69 668 GLN A C 1
ATOM 5056 O O . GLN A 1 668 ? -16.155 -1.611 29.662 1.00 89.69 668 GLN A O 1
ATOM 5061 N N . ASP A 1 669 ? -17.193 -0.994 27.764 1.00 89.94 669 ASP A N 1
ATOM 5062 C CA . ASP A 1 669 ? -16.593 0.342 27.698 1.00 89.94 669 ASP A CA 1
ATOM 5063 C C . ASP A 1 669 ? -17.500 1.417 28.298 1.00 89.94 669 ASP A C 1
ATOM 5065 O O . ASP A 1 669 ? -17.123 2.589 28.336 1.00 89.94 669 ASP A O 1
ATOM 5069 N N . LEU A 1 670 ? -18.690 1.032 28.762 1.00 91.94 670 LEU A N 1
ATOM 5070 C CA . LEU A 1 670 ? -19.644 1.968 29.323 1.00 91.94 670 LEU A CA 1
ATOM 5071 C C . LEU A 1 670 ? -19.260 2.378 30.744 1.00 91.94 670 LEU A C 1
ATOM 5073 O O . LEU A 1 670 ? -18.823 1.577 31.584 1.00 91.94 670 LEU A O 1
ATOM 5077 N N . THR A 1 671 ? -19.444 3.665 31.007 1.00 93.12 671 THR A N 1
ATOM 5078 C CA . THR A 1 671 ? -19.250 4.272 32.324 1.00 93.12 671 THR A CA 1
ATOM 5079 C C . THR A 1 671 ? -20.450 3.978 33.232 1.00 93.12 671 THR A C 1
ATOM 5081 O O . THR A 1 671 ? -21.527 3.629 32.734 1.00 93.12 671 THR A O 1
ATOM 5084 N N . PRO A 1 672 ? -20.317 4.107 34.565 1.00 93.94 672 PRO A N 1
ATOM 5085 C CA . PRO A 1 672 ? -21.450 3.982 35.481 1.00 93.94 672 PRO A CA 1
ATOM 5086 C C . PRO A 1 672 ? -22.646 4.866 35.102 1.00 93.94 672 PRO A C 1
ATOM 5088 O O . PRO A 1 672 ? -23.776 4.382 35.107 1.00 93.94 672 PRO A O 1
ATOM 5091 N N . LEU A 1 673 ? -22.404 6.116 34.688 1.00 94.50 673 LEU A N 1
ATOM 5092 C CA . LEU A 1 673 ? -23.447 7.025 34.202 1.00 94.50 673 LEU A CA 1
ATOM 5093 C C . LEU A 1 673 ? -24.181 6.467 32.974 1.00 94.50 673 LEU A C 1
ATOM 5095 O O . LEU A 1 673 ? -25.410 6.478 32.916 1.00 94.50 673 LEU A O 1
ATOM 5099 N N . GLN A 1 674 ? -23.438 5.943 32.001 1.00 95.31 674 GLN A N 1
ATOM 5100 C CA . GLN A 1 674 ? -24.009 5.365 30.783 1.00 95.31 674 GLN A CA 1
ATOM 5101 C C . GLN A 1 674 ? -24.796 4.079 31.062 1.00 95.31 674 GLN A C 1
ATOM 5103 O O . GLN A 1 674 ? -25.865 3.878 30.485 1.00 95.31 674 GLN A O 1
ATOM 5108 N N . LEU A 1 675 ? -24.312 3.227 31.972 1.00 94.25 675 LEU A N 1
ATOM 5109 C CA . LEU A 1 675 ? -25.034 2.030 32.415 1.00 94.25 675 LEU A CA 1
ATOM 5110 C C . LEU A 1 675 ? -26.324 2.395 33.160 1.00 94.25 675 LEU A C 1
ATOM 5112 O O . LEU A 1 675 ? -27.369 1.814 32.874 1.00 94.25 675 LEU A O 1
ATOM 5116 N N . ALA A 1 676 ? -26.279 3.391 34.052 1.00 94.38 676 ALA A N 1
ATOM 5117 C CA . ALA A 1 676 ? -27.461 3.898 34.746 1.00 94.38 676 ALA A CA 1
ATOM 5118 C C . ALA A 1 676 ? -28.494 4.475 33.765 1.00 94.38 676 ALA A C 1
ATOM 5120 O O . ALA A 1 676 ? -29.690 4.218 33.901 1.00 94.38 676 ALA A O 1
ATOM 5121 N N . LEU A 1 677 ? -28.040 5.196 32.735 1.00 95.50 677 LEU A N 1
ATOM 5122 C CA . LEU A 1 677 ? -28.899 5.689 31.663 1.00 95.50 677 LEU A CA 1
ATOM 5123 C C . LEU A 1 677 ? -29.532 4.550 30.859 1.00 95.50 677 LEU A C 1
ATOM 5125 O O . LEU A 1 677 ? -30.734 4.589 30.615 1.00 95.50 677 LEU A O 1
ATOM 5129 N N . ILE A 1 678 ? -28.779 3.510 30.491 1.00 95.25 678 ILE A N 1
ATOM 5130 C CA . ILE A 1 678 ? -29.343 2.328 29.817 1.00 95.25 678 ILE A CA 1
ATOM 5131 C C . ILE A 1 678 ? -30.378 1.638 30.704 1.00 95.25 678 ILE A C 1
ATOM 5133 O O . ILE A 1 678 ? -31.451 1.287 30.215 1.00 95.25 678 ILE A O 1
ATOM 5137 N N . ALA A 1 679 ? -30.098 1.474 31.998 1.00 94.19 679 ALA A N 1
ATOM 5138 C CA . ALA A 1 679 ? -31.047 0.902 32.947 1.00 94.19 679 ALA A CA 1
ATOM 5139 C C . ALA A 1 679 ? -32.331 1.745 33.043 1.00 94.19 679 ALA A C 1
ATOM 5141 O O . ALA A 1 679 ? -33.434 1.197 32.994 1.00 94.19 679 ALA A O 1
ATOM 5142 N N . ALA A 1 680 ? -32.207 3.075 33.080 1.00 94.44 680 ALA A N 1
ATOM 5143 C CA . ALA A 1 680 ? -33.341 3.997 33.064 1.00 94.44 680 ALA A CA 1
ATOM 5144 C C . ALA A 1 680 ? -34.132 3.942 31.742 1.00 94.44 680 ALA A C 1
ATOM 5146 O O . ALA A 1 680 ? -35.364 3.941 31.758 1.00 94.44 680 ALA A O 1
ATOM 5147 N N . VAL A 1 681 ? -33.445 3.840 30.598 1.00 94.38 681 VAL A N 1
ATOM 5148 C CA . VAL A 1 681 ? -34.066 3.674 29.274 1.00 94.38 681 VAL A CA 1
ATOM 5149 C C . VAL A 1 681 ? -34.777 2.329 29.159 1.00 94.38 681 VAL A C 1
ATOM 5151 O O . VAL A 1 681 ? -35.858 2.271 28.576 1.00 94.38 681 VAL A O 1
ATOM 5154 N N . CYS A 1 682 ? -34.240 1.254 29.733 1.00 93.69 682 CYS A N 1
ATOM 5155 C CA . CYS A 1 682 ? -34.941 -0.026 29.752 1.00 93.69 682 CYS A CA 1
ATOM 5156 C C . CYS A 1 682 ? -36.184 0.047 30.648 1.00 93.69 682 CYS A C 1
ATOM 5158 O O . CYS A 1 682 ? -37.260 -0.407 30.256 1.00 93.69 682 CYS A O 1
ATOM 5160 N N . GLY A 1 683 ? -36.050 0.675 31.819 1.00 87.00 683 GLY A N 1
ATOM 5161 C CA . GLY A 1 683 ? -37.015 0.582 32.909 1.00 87.00 683 GLY A CA 1
ATOM 5162 C C . GLY A 1 683 ? -36.987 -0.816 33.535 1.00 87.00 683 GLY A C 1
ATOM 5163 O O . GLY A 1 683 ? -36.834 -1.808 32.827 1.00 87.00 683 GLY A O 1
ATOM 5164 N N . ARG A 1 684 ? -37.144 -0.903 34.863 1.00 71.94 684 ARG A N 1
ATOM 5165 C CA . ARG A 1 684 ? -36.939 -2.146 35.634 1.00 71.94 684 ARG A CA 1
ATOM 5166 C C . ARG A 1 684 ? -37.690 -3.354 35.059 1.00 71.94 684 ARG A C 1
ATOM 5168 O O . ARG A 1 684 ? -37.095 -4.410 34.916 1.00 71.94 684 ARG A O 1
ATOM 5175 N N . ASP A 1 685 ? -38.942 -3.148 34.645 1.00 78.06 685 ASP A N 1
ATOM 5176 C CA . ASP A 1 685 ? -39.821 -4.206 34.137 1.00 78.06 685 ASP A CA 1
ATOM 5177 C C . ASP A 1 685 ? -40.461 -3.878 32.785 1.00 78.06 685 ASP A C 1
ATOM 5179 O O . ASP A 1 685 ? -41.483 -4.468 32.431 1.00 78.06 685 ASP A O 1
ATOM 5183 N N . ARG A 1 686 ? -39.885 -2.964 31.994 1.00 88.06 686 ARG A N 1
ATOM 5184 C CA . ARG A 1 686 ? -40.478 -2.561 30.708 1.00 88.06 686 ARG A CA 1
ATOM 5185 C C . ARG A 1 686 ? -39.769 -3.193 29.515 1.00 88.06 686 ARG A C 1
ATOM 5187 O O . ARG A 1 686 ? -40.369 -4.024 28.839 1.00 88.06 686 ARG A O 1
ATOM 5194 N N . ALA A 1 687 ? -38.519 -2.826 29.253 1.00 92.75 687 ALA A N 1
ATOM 5195 C CA . ALA A 1 687 ? -37.786 -3.315 28.089 1.00 92.75 687 ALA A CA 1
ATOM 5196 C C . ALA A 1 687 ? -36.866 -4.496 28.427 1.00 92.75 687 ALA A C 1
ATOM 5198 O O . ALA A 1 687 ? -36.323 -4.580 29.526 1.00 92.75 687 ALA A O 1
ATOM 5199 N N . SER A 1 688 ? -36.654 -5.392 27.466 1.00 94.81 688 SER A N 1
ATOM 5200 C CA . SER A 1 688 ? -35.599 -6.411 27.516 1.00 94.81 688 SER A CA 1
ATOM 5201 C C . SER A 1 688 ? -34.230 -5.793 27.217 1.00 94.81 688 SER A C 1
ATOM 5203 O O . SER A 1 688 ? -34.143 -4.896 26.370 1.00 94.81 688 SER A O 1
ATOM 5205 N N . LEU A 1 689 ? -33.168 -6.329 27.825 1.00 96.25 689 LEU A N 1
ATOM 5206 C CA . LEU A 1 689 ? -31.786 -5.937 27.537 1.00 96.25 689 LEU A CA 1
ATOM 5207 C C . LEU A 1 689 ? -31.058 -7.060 26.797 1.00 96.25 689 LEU A C 1
ATOM 5209 O O . LEU A 1 689 ? -31.012 -8.189 27.277 1.00 96.25 689 LEU A O 1
ATOM 5213 N N . PHE A 1 690 ? -30.389 -6.724 25.699 1.00 97.50 690 PHE A N 1
ATOM 5214 C CA . PHE A 1 690 ? -29.378 -7.579 25.082 1.00 97.50 690 PHE A CA 1
ATOM 5215 C C . PHE A 1 690 ? -28.049 -6.824 25.010 1.00 97.50 690 PHE A C 1
ATOM 5217 O O . PHE A 1 690 ? -27.829 -5.999 24.127 1.00 97.50 690 PHE A O 1
ATOM 5224 N N . ALA A 1 691 ? -27.152 -7.089 25.950 1.00 96.00 691 ALA A N 1
ATOM 5225 C CA . ALA A 1 691 ? -25.814 -6.521 25.964 1.00 96.00 691 ALA A CA 1
ATOM 5226 C C . ALA A 1 691 ? -24.817 -7.497 25.334 1.00 96.00 691 ALA A C 1
ATOM 5228 O O . ALA A 1 691 ? -24.854 -8.695 25.611 1.00 96.00 691 ALA A O 1
ATOM 5229 N N . ILE A 1 692 ? -23.892 -6.998 24.519 1.00 95.06 692 ILE A N 1
ATOM 5230 C CA . ILE A 1 692 ? -22.796 -7.788 23.958 1.00 95.06 692 ILE A CA 1
ATOM 5231 C C . ILE A 1 692 ? -21.469 -7.055 24.137 1.00 95.06 692 ILE A C 1
ATOM 5233 O O . ILE A 1 692 ? -21.380 -5.836 23.998 1.00 95.06 692 ILE A O 1
ATOM 5237 N N . GLY A 1 693 ? -20.421 -7.799 24.479 1.00 91.88 693 GLY A N 1
ATOM 5238 C CA . GLY A 1 693 ? -19.116 -7.208 24.737 1.00 91.88 693 GLY A CA 1
ATOM 5239 C C . GLY A 1 693 ? -18.064 -8.215 25.172 1.00 91.88 693 GLY A C 1
ATOM 5240 O O . GLY A 1 693 ? -18.341 -9.400 25.338 1.00 91.88 693 GLY A O 1
ATOM 5241 N N . ASP A 1 694 ? -16.843 -7.728 25.359 1.00 88.88 694 ASP A N 1
ATOM 5242 C CA . ASP A 1 694 ? -15.714 -8.510 25.860 1.00 88.88 694 ASP A CA 1
ATOM 5243 C C . ASP A 1 694 ? -15.069 -7.789 27.047 1.00 88.88 694 ASP A C 1
ATOM 5245 O O . ASP A 1 694 ? -14.405 -6.773 26.825 1.00 88.88 694 ASP A O 1
ATOM 5249 N N . PRO A 1 695 ? -15.207 -8.285 28.290 1.00 85.56 695 PRO A N 1
ATOM 5250 C CA . PRO A 1 695 ? -14.594 -7.644 29.454 1.00 85.56 695 PRO A CA 1
ATOM 5251 C C . PRO A 1 695 ? -13.071 -7.506 29.308 1.00 85.56 695 PRO A C 1
ATOM 5253 O O . PRO A 1 695 ? -12.491 -6.517 29.757 1.00 85.56 695 PRO A O 1
ATOM 5256 N N . ASP A 1 696 ? -12.424 -8.427 28.591 1.00 87.06 696 ASP A N 1
ATOM 5257 C CA . ASP A 1 696 ? -10.978 -8.412 28.382 1.00 87.06 696 ASP A CA 1
ATOM 5258 C C . ASP A 1 696 ? -10.524 -7.399 27.321 1.00 87.06 696 ASP A C 1
ATOM 5260 O O . ASP A 1 696 ? -9.326 -7.202 27.117 1.00 87.06 696 ASP A O 1
ATOM 5264 N N . GLN A 1 697 ? -11.467 -6.718 26.663 1.00 87.50 697 GLN A N 1
ATOM 5265 C CA . GLN A 1 697 ? -11.201 -5.574 25.792 1.00 87.50 697 GLN A CA 1
ATOM 5266 C C . GLN A 1 697 ? -11.598 -4.236 26.431 1.00 87.50 697 GLN A C 1
ATOM 5268 O O . GLN A 1 697 ? -11.545 -3.230 25.729 1.00 87.50 697 GLN A O 1
ATOM 5273 N N . SER A 1 698 ? -11.965 -4.171 27.718 1.00 89.69 698 SER A N 1
ATOM 5274 C CA . SER A 1 698 ? -12.241 -2.891 28.397 1.00 89.69 698 SER A CA 1
ATOM 5275 C C . SER A 1 698 ? -10.947 -2.079 28.582 1.00 89.69 698 SER A C 1
ATOM 5277 O O . SER A 1 698 ? -10.108 -2.407 29.422 1.00 89.69 698 SER A O 1
ATOM 5279 N N . ILE A 1 699 ? -10.755 -1.049 27.751 1.00 85.12 699 ILE A N 1
ATOM 5280 C CA . ILE A 1 699 ? -9.502 -0.262 27.654 1.00 85.12 699 ILE A CA 1
ATOM 5281 C C . ILE A 1 699 ? -9.735 1.258 27.719 1.00 85.12 699 ILE A C 1
ATOM 5283 O O . ILE A 1 699 ? -8.902 2.043 27.274 1.00 85.12 699 ILE A O 1
ATOM 5287 N N . TYR A 1 700 ? -10.908 1.675 28.198 1.00 84.81 700 TYR A N 1
ATOM 5288 C CA . TYR A 1 700 ? -11.268 3.083 28.391 1.00 84.81 700 TYR A CA 1
ATOM 5289 C C . TYR A 1 700 ? -11.490 3.404 29.877 1.00 84.81 700 TYR A C 1
ATOM 5291 O O . TYR A 1 700 ? -12.311 4.258 30.219 1.00 84.81 700 TYR A O 1
ATOM 5299 N N . GLY A 1 701 ? -10.757 2.740 30.779 1.00 79.00 701 GLY A N 1
ATOM 5300 C CA . GLY A 1 701 ? -10.850 2.982 32.224 1.00 79.00 701 GLY A CA 1
ATOM 5301 C C . GLY A 1 701 ? -10.443 4.411 32.587 1.00 79.00 701 GLY A C 1
ATOM 5302 O O . GLY A 1 701 ? -11.072 5.043 33.439 1.00 79.00 701 GLY A O 1
ATOM 5303 N N . PHE A 1 702 ? -9.506 4.993 31.831 1.00 76.12 702 PHE A N 1
ATOM 5304 C CA . PHE A 1 702 ? -9.155 6.417 31.921 1.00 76.12 702 PHE A CA 1
ATOM 5305 C C . PHE A 1 702 ? -10.309 7.387 31.588 1.00 76.12 702 PHE A C 1
ATOM 5307 O O . PHE A 1 702 ? -10.232 8.555 31.962 1.00 76.12 702 PHE A O 1
ATOM 5314 N N . ARG A 1 703 ? -11.371 6.928 30.904 1.00 77.50 703 ARG A N 1
ATOM 5315 C CA . ARG A 1 703 ? -12.619 7.685 30.666 1.00 77.50 703 ARG A CA 1
ATOM 5316 C C . ARG A 1 703 ? -13.734 7.322 31.653 1.00 77.50 703 ARG A C 1
ATOM 5318 O O . ARG A 1 703 ? -14.836 7.837 31.536 1.00 77.50 703 ARG A O 1
ATOM 5325 N N . GLY A 1 704 ? -13.464 6.439 32.615 1.00 76.75 704 GLY A N 1
ATOM 5326 C CA . GLY A 1 704 ? -14.426 6.017 33.632 1.00 76.75 704 GLY A CA 1
ATOM 5327 C C . GLY A 1 704 ? -15.187 4.734 33.317 1.00 76.75 704 GLY A C 1
ATOM 5328 O O . GLY A 1 704 ? -16.125 4.428 34.047 1.00 76.75 704 GLY A O 1
ATOM 5329 N N . ALA A 1 705 ? -14.800 3.981 32.279 1.00 80.25 705 ALA A N 1
ATOM 5330 C CA . ALA A 1 705 ? -15.421 2.693 31.971 1.00 80.25 705 ALA A CA 1
ATOM 5331 C C . ALA A 1 705 ? -15.345 1.732 33.171 1.00 80.25 705 ALA A C 1
ATOM 5333 O O . ALA A 1 705 ? -14.337 1.671 33.884 1.00 80.25 705 ALA A O 1
ATOM 5334 N N . THR A 1 706 ? -16.418 0.975 33.399 1.00 71.25 706 THR A N 1
ATOM 5335 C CA . THR A 1 706 ? -16.524 0.101 34.574 1.00 71.25 706 THR A CA 1
ATOM 5336 C C . THR A 1 706 ? -15.752 -1.203 34.365 1.00 71.25 706 THR A C 1
ATOM 5338 O O . THR A 1 706 ? -16.140 -2.033 33.548 1.00 71.25 706 THR A O 1
ATOM 5341 N N . GLY A 1 707 ? -14.716 -1.459 35.173 1.00 67.06 707 GLY A N 1
ATOM 5342 C CA . GLY A 1 707 ? -13.958 -2.724 35.139 1.00 67.06 707 GLY A CA 1
ATOM 5343 C C . GLY A 1 707 ? -14.764 -3.980 35.527 1.00 67.06 707 GLY A C 1
ATOM 5344 O O . GLY A 1 707 ? -14.317 -5.097 35.290 1.00 67.06 707 GLY A O 1
ATOM 5345 N N . GLY A 1 708 ? -15.963 -3.806 36.095 1.00 78.12 708 GLY A N 1
ATOM 5346 C CA . GLY A 1 708 ? -16.874 -4.864 36.544 1.00 78.12 708 GLY A CA 1
ATOM 5347 C C . GLY A 1 708 ? -18.261 -4.811 35.897 1.00 78.12 708 GLY A C 1
ATOM 5348 O O . GLY A 1 708 ? -19.251 -5.010 36.595 1.00 78.12 708 GLY A O 1
ATOM 5349 N N . VAL A 1 709 ? -18.357 -4.539 34.587 1.00 85.44 709 VAL A N 1
ATOM 5350 C CA . VAL A 1 709 ? -19.647 -4.403 33.870 1.00 85.44 709 VAL A CA 1
ATOM 5351 C C . VAL A 1 709 ? -20.624 -5.553 34.142 1.00 85.44 709 VAL A C 1
ATOM 5353 O O . VAL A 1 709 ? -21.813 -5.324 34.325 1.00 85.44 709 VAL A O 1
ATOM 5356 N N . ARG A 1 710 ? -20.120 -6.791 34.243 1.00 88.06 710 ARG A N 1
ATOM 5357 C CA . ARG A 1 710 ? -20.927 -7.974 34.568 1.00 88.06 710 ARG A CA 1
ATOM 5358 C C . ARG A 1 710 ? -21.659 -7.802 35.897 1.00 88.06 710 ARG A C 1
ATOM 5360 O O . ARG A 1 710 ? -22.852 -8.071 35.963 1.00 88.06 710 ARG A O 1
ATOM 5367 N N . GLN A 1 711 ? -20.944 -7.378 36.938 1.00 88.94 711 GLN A N 1
ATOM 5368 C CA . GLN A 1 711 ? -21.536 -7.190 38.259 1.00 88.94 711 GLN A CA 1
ATOM 5369 C C . GLN A 1 711 ? -22.529 -6.030 38.235 1.00 88.94 711 GLN A C 1
ATOM 5371 O O . GLN A 1 711 ? -23.658 -6.207 38.667 1.00 88.94 711 GLN A O 1
ATOM 5376 N N . ALA A 1 712 ? -22.158 -4.905 37.616 1.00 88.50 712 ALA A N 1
ATOM 5377 C CA . ALA A 1 712 ? -23.047 -3.752 37.490 1.00 88.50 712 ALA A CA 1
ATOM 5378 C C . ALA A 1 712 ? -24.374 -4.110 36.793 1.00 88.50 712 ALA A C 1
ATOM 5380 O O . ALA A 1 712 ? -25.439 -3.701 37.242 1.00 88.50 712 ALA A O 1
ATOM 5381 N N . LEU A 1 713 ? -24.338 -4.917 35.725 1.00 91.12 713 LEU A N 1
ATOM 5382 C CA . LEU A 1 713 ? -25.554 -5.392 35.058 1.00 91.12 713 LEU A CA 1
ATOM 5383 C C . LEU A 1 713 ? -26.376 -6.341 35.942 1.00 91.12 713 LEU A C 1
ATOM 5385 O O . LEU A 1 713 ? -27.599 -6.258 35.919 1.00 91.12 713 LEU A O 1
ATOM 5389 N N . ARG A 1 714 ? -25.737 -7.217 36.729 1.00 92.00 714 ARG A N 1
ATOM 5390 C CA . ARG A 1 714 ? -26.436 -8.104 37.680 1.00 92.00 714 ARG A CA 1
ATOM 5391 C C . ARG A 1 714 ? -27.103 -7.336 38.817 1.00 92.00 714 ARG A C 1
ATOM 5393 O O . ARG A 1 714 ? -28.166 -7.747 39.271 1.00 92.00 714 ARG A O 1
ATOM 5400 N N . ASP A 1 715 ? -26.507 -6.226 39.244 1.00 91.38 715 ASP A N 1
ATOM 5401 C CA . ASP A 1 715 ? -27.083 -5.358 40.272 1.00 91.38 715 ASP A CA 1
ATOM 5402 C C . ASP A 1 715 ? -28.383 -4.695 39.773 1.00 91.38 715 ASP A C 1
ATOM 5404 O O . ASP A 1 715 ? -29.326 -4.520 40.545 1.00 91.38 715 ASP A O 1
ATOM 5408 N N . PHE A 1 716 ? -28.472 -4.379 38.472 1.00 90.69 716 PHE A N 1
ATOM 5409 C CA . PHE A 1 716 ? -29.707 -3.893 37.844 1.00 90.69 716 PHE A CA 1
ATOM 5410 C C . PHE A 1 716 ? -30.708 -5.016 37.527 1.00 90.69 716 PHE A C 1
ATOM 5412 O O . PHE A 1 716 ? -31.907 -4.840 37.747 1.00 90.69 716 PHE A O 1
ATOM 5419 N N . TRP A 1 717 ? -30.224 -6.157 37.030 1.00 92.31 717 TRP A N 1
ATOM 5420 C CA . TRP A 1 717 ? -31.029 -7.293 36.571 1.00 92.31 717 TRP A CA 1
ATOM 5421 C C . TRP A 1 717 ? -30.516 -8.612 37.177 1.00 92.31 717 TRP A C 1
ATOM 5423 O O . TRP A 1 717 ? -29.641 -9.264 36.598 1.00 92.31 717 TRP A O 1
ATOM 5433 N N . PRO A 1 718 ? -31.043 -9.042 38.340 1.00 90.94 718 PRO A N 1
ATOM 5434 C CA . PRO A 1 718 ? -30.621 -10.288 38.987 1.00 90.94 718 PRO A CA 1
ATOM 5435 C C . PRO A 1 718 ? -30.871 -11.556 38.151 1.00 90.94 718 PRO A C 1
ATOM 5437 O O . PRO A 1 718 ? -30.172 -12.553 38.327 1.00 90.94 718 PRO A O 1
ATOM 5440 N N . ASP A 1 719 ? -31.830 -11.514 37.222 1.00 90.69 719 ASP A N 1
ATOM 5441 C CA . ASP A 1 719 ? -32.185 -12.576 36.271 1.00 90.69 719 ASP A CA 1
ATOM 5442 C C . ASP A 1 719 ? -31.327 -12.573 34.983 1.00 90.69 719 ASP A C 1
ATOM 5444 O O . ASP A 1 719 ? -31.629 -13.288 34.023 1.00 90.69 719 ASP A O 1
ATOM 5448 N N . LEU A 1 720 ? -30.232 -11.798 34.952 1.00 94.00 720 LEU A N 1
ATOM 5449 C CA . LEU A 1 720 ? -29.319 -11.707 33.810 1.00 94.00 720 LEU A CA 1
ATOM 5450 C C . LEU A 1 720 ? -28.753 -13.080 33.407 1.00 94.00 720 LEU A C 1
ATOM 5452 O O . LEU A 1 720 ? -27.982 -13.712 34.142 1.00 94.00 720 LEU A O 1
ATOM 5456 N N . THR A 1 721 ? -29.071 -13.489 32.180 1.00 95.69 721 THR A N 1
ATOM 5457 C CA . THR A 1 721 ? -28.548 -14.701 31.543 1.00 95.69 721 THR A CA 1
ATOM 5458 C C . THR A 1 721 ? -27.252 -14.394 30.797 1.00 95.69 721 THR A C 1
ATOM 5460 O O . THR A 1 721 ? -27.193 -13.464 29.994 1.00 95.69 721 THR A O 1
ATOM 5463 N N . GLU A 1 722 ? -26.206 -15.190 31.023 1.00 94.19 722 GLU A N 1
ATOM 5464 C CA . GLU A 1 722 ? -24.920 -15.035 30.336 1.00 94.19 722 GLU A CA 1
ATOM 5465 C C . GLU A 1 722 ? -24.721 -16.101 29.257 1.00 94.19 722 GLU A C 1
ATOM 5467 O O . GLU A 1 722 ? -24.914 -17.292 29.500 1.00 94.19 722 GLU A O 1
ATOM 5472 N N . ILE A 1 723 ? -24.291 -15.675 28.068 1.00 94.81 723 ILE A N 1
ATOM 5473 C CA . ILE A 1 723 ? -23.998 -16.565 26.941 1.00 94.81 723 ILE A CA 1
ATOM 5474 C C . ILE A 1 723 ? -22.603 -16.234 26.411 1.00 94.81 723 ILE A C 1
ATOM 5476 O O . ILE A 1 723 ? -22.360 -15.125 25.949 1.00 94.81 723 ILE A O 1
ATOM 5480 N N . ALA A 1 724 ? -21.670 -17.182 26.470 1.00 93.25 724 ALA A N 1
ATOM 5481 C CA . ALA A 1 724 ? -20.326 -16.999 25.922 1.00 93.25 724 ALA A CA 1
ATOM 5482 C C . ALA A 1 724 ? -20.248 -17.478 24.465 1.00 93.25 724 ALA A C 1
ATOM 5484 O O . ALA A 1 724 ? -20.814 -18.520 24.133 1.00 93.25 724 ALA A O 1
ATOM 5485 N N . LEU A 1 725 ? -19.526 -16.738 23.618 1.00 94.06 725 LEU A N 1
ATOM 5486 C CA . LEU A 1 725 ? -19.184 -17.155 22.256 1.00 94.06 725 LEU A CA 1
ATOM 5487 C C . LEU A 1 725 ? -17.769 -17.742 22.234 1.00 94.06 725 LEU A C 1
ATOM 5489 O O . LEU A 1 725 ? -16.803 -17.052 22.573 1.00 94.06 725 LEU A O 1
ATOM 5493 N N . SER A 1 726 ? -17.644 -19.003 21.822 1.00 91.12 726 SER A N 1
ATOM 5494 C CA . SER A 1 726 ? -16.377 -19.748 21.872 1.00 91.12 726 SER A CA 1
ATOM 5495 C C . SER A 1 726 ? -15.596 -19.783 20.548 1.00 91.12 726 SER A C 1
ATOM 5497 O O . SER A 1 726 ? -14.369 -19.913 20.562 1.00 91.12 726 SER A O 1
ATOM 5499 N N . ASP A 1 727 ? -16.275 -19.621 19.411 1.00 91.50 727 ASP A N 1
ATOM 5500 C CA . ASP A 1 727 ? -15.678 -19.698 18.074 1.00 91.50 727 ASP A CA 1
ATOM 5501 C C . ASP A 1 727 ? -15.149 -18.338 17.588 1.00 91.50 727 ASP A C 1
ATOM 5503 O O . ASP A 1 727 ? -15.857 -17.333 17.603 1.00 91.50 727 ASP A O 1
ATOM 5507 N N . ASN A 1 728 ? -13.913 -18.306 17.088 1.00 92.81 728 ASN A N 1
ATOM 5508 C CA . ASN A 1 728 ? -13.272 -17.142 16.480 1.00 92.81 728 ASN A CA 1
ATOM 5509 C C . ASN A 1 728 ? -13.080 -17.348 14.971 1.00 92.81 728 ASN A C 1
ATOM 5511 O O . ASN A 1 728 ? -12.430 -18.293 14.537 1.00 92.81 728 ASN A O 1
ATOM 5515 N N . PHE A 1 729 ? -13.566 -16.407 14.166 1.00 90.56 729 PHE A N 1
ATOM 5516 C CA . PHE A 1 729 ? -13.520 -16.467 12.699 1.00 90.56 729 PHE A CA 1
ATOM 5517 C C . PHE A 1 729 ? -12.391 -15.638 12.077 1.00 90.56 729 PHE A C 1
ATOM 5519 O O . PHE A 1 729 ? -12.245 -15.588 10.857 1.00 90.56 729 PHE A O 1
ATOM 5526 N N . ARG A 1 730 ? -11.607 -14.944 12.906 1.00 90.44 730 ARG A N 1
ATOM 5527 C CA . ARG A 1 730 ? -10.637 -13.931 12.472 1.00 90.44 730 ARG A CA 1
ATOM 5528 C C . ARG A 1 730 ? -9.216 -14.473 12.399 1.00 90.44 730 ARG A C 1
ATOM 5530 O O . ARG A 1 730 ? -8.509 -14.207 11.430 1.00 90.44 730 ARG A O 1
ATOM 5537 N N . SER A 1 731 ? -8.780 -15.125 13.469 1.00 94.12 731 SER A N 1
ATOM 5538 C CA . SER A 1 731 ? -7.374 -15.320 13.800 1.00 94.12 731 SER A CA 1
ATOM 5539 C C . SER A 1 731 ? -7.008 -16.796 13.804 1.00 94.12 731 SER A C 1
ATOM 5541 O O . SER A 1 731 ? -7.798 -17.638 14.230 1.00 94.12 731 SER A O 1
ATOM 5543 N N . ALA A 1 732 ? -5.793 -17.107 13.357 1.00 93.81 732 ALA A N 1
ATOM 5544 C CA . ALA A 1 732 ? -5.241 -18.457 13.394 1.00 93.81 732 ALA A CA 1
ATOM 5545 C C . ALA A 1 732 ? -5.155 -19.010 14.829 1.00 93.81 732 ALA A C 1
ATOM 5547 O O . ALA A 1 732 ? -4.966 -18.254 15.788 1.00 93.81 732 ALA A O 1
ATOM 5548 N N . ALA A 1 733 ? -5.244 -20.335 14.981 1.00 93.31 733 ALA A N 1
ATOM 5549 C CA . ALA A 1 733 ? -5.261 -20.980 16.297 1.00 93.31 733 ALA A CA 1
ATOM 5550 C C . ALA A 1 733 ? -4.035 -20.640 17.176 1.00 93.31 733 ALA A C 1
ATOM 5552 O O . ALA A 1 733 ? -4.242 -20.263 18.332 1.00 93.31 733 ALA A O 1
ATOM 5553 N N . PRO A 1 734 ? -2.780 -20.643 16.667 1.00 93.56 734 PRO A N 1
ATOM 5554 C CA . PRO A 1 734 ? -1.618 -20.306 17.494 1.00 93.56 734 PRO A CA 1
ATOM 5555 C C . PRO A 1 734 ? -1.643 -18.874 18.052 1.00 93.56 734 PRO A C 1
ATOM 5557 O O . PRO A 1 734 ? -1.190 -18.644 19.171 1.00 93.56 734 PRO A O 1
ATOM 5560 N N . LEU A 1 735 ? -2.212 -17.912 17.312 1.00 93.94 735 LEU A N 1
ATOM 5561 C CA . LEU A 1 735 ? -2.380 -16.532 17.789 1.00 93.94 735 LEU A CA 1
ATOM 5562 C C . LEU A 1 735 ? -3.382 -16.453 18.941 1.00 93.94 735 LEU A C 1
ATOM 5564 O O . LEU A 1 735 ? -3.151 -15.731 19.910 1.00 93.94 735 LEU A O 1
ATOM 5568 N N . LEU A 1 736 ? -4.481 -17.208 18.853 1.00 93.62 736 LEU A N 1
ATOM 5569 C CA . LEU A 1 736 ? -5.484 -17.269 19.914 1.00 93.62 736 LEU A CA 1
ATOM 5570 C C . LEU A 1 736 ? -4.902 -17.899 21.178 1.00 93.62 736 LEU A C 1
ATOM 5572 O O . LEU A 1 736 ? -5.062 -17.325 22.254 1.00 93.62 736 LEU A O 1
ATOM 5576 N N . THR A 1 737 ? -4.155 -19.000 21.042 1.00 93.06 737 THR A N 1
ATOM 5577 C CA . THR A 1 737 ? -3.424 -19.625 22.154 1.00 93.06 737 THR A CA 1
ATOM 5578 C C . THR A 1 737 ? -2.443 -18.652 22.804 1.00 93.06 737 THR A C 1
ATOM 5580 O O . THR A 1 737 ? -2.443 -18.518 24.026 1.00 93.06 737 THR A O 1
ATOM 5583 N N . LEU A 1 738 ? -1.653 -17.927 22.005 1.00 94.00 738 LEU A N 1
ATOM 5584 C CA . LEU A 1 738 ? -0.735 -16.913 22.521 1.00 94.00 738 LEU A CA 1
ATOM 5585 C C . LEU A 1 738 ? -1.491 -15.818 23.288 1.00 94.00 738 LEU A C 1
ATOM 5587 O O . LEU A 1 738 ? -1.147 -15.516 24.425 1.00 94.00 738 LEU A O 1
ATOM 5591 N N . SER A 1 739 ? -2.537 -15.247 22.684 1.00 93.62 739 SER A N 1
ATOM 5592 C CA . SER A 1 739 ? -3.296 -14.141 23.279 1.00 93.62 739 SER A CA 1
ATOM 5593 C C . SER A 1 739 ? -4.040 -14.535 24.558 1.00 93.62 739 SER A C 1
ATOM 5595 O O . SER A 1 739 ? -4.144 -13.721 25.471 1.00 93.62 739 SER A O 1
ATOM 5597 N N . ALA A 1 740 ? -4.510 -15.781 24.667 1.00 92.25 740 ALA A N 1
ATOM 5598 C CA . ALA A 1 740 ? -5.140 -16.287 25.883 1.00 92.25 740 ALA A CA 1
ATOM 5599 C C . ALA A 1 740 ? -4.160 -16.310 27.065 1.00 92.25 740 ALA A C 1
ATOM 5601 O O . ALA A 1 740 ? -4.556 -15.991 28.183 1.00 92.25 740 ALA A O 1
ATOM 5602 N N . GLY A 1 741 ? -2.872 -16.572 26.801 1.00 90.94 741 GLY A N 1
ATOM 5603 C CA . GLY A 1 741 ? -1.804 -16.567 27.806 1.00 90.94 741 GLY A CA 1
ATOM 5604 C C . GLY A 1 741 ? -1.581 -15.226 28.511 1.00 90.94 741 GLY A C 1
ATOM 5605 O O . GLY A 1 741 ? -0.965 -15.188 29.571 1.00 90.94 741 GLY A O 1
ATOM 5606 N N . VAL A 1 742 ? -2.128 -14.125 27.983 1.00 91.69 742 VAL A N 1
ATOM 5607 C CA . VAL A 1 742 ? -2.115 -12.822 28.668 1.00 91.69 742 VAL A CA 1
ATOM 5608 C C . VAL A 1 742 ? -2.833 -12.888 30.024 1.00 91.69 742 VAL A C 1
ATOM 5610 O O . VAL A 1 742 ? -2.429 -12.196 30.964 1.00 91.69 742 VAL A O 1
ATOM 5613 N N . PHE A 1 743 ? -3.866 -13.730 30.141 1.00 90.50 743 PHE A N 1
ATOM 5614 C CA . PHE A 1 743 ? -4.668 -13.901 31.351 1.00 90.50 743 PHE A CA 1
ATOM 5615 C C . PHE A 1 743 ? -4.458 -15.296 31.942 1.00 90.50 743 PHE A C 1
ATOM 5617 O O . PHE A 1 743 ? -4.593 -16.314 31.261 1.00 90.50 743 PHE A O 1
ATOM 5624 N N . ARG A 1 744 ? -4.155 -15.364 33.241 1.00 82.44 744 ARG A N 1
ATOM 5625 C CA . ARG A 1 744 ? -3.955 -16.647 33.928 1.00 82.44 744 ARG A CA 1
ATOM 5626 C C . ARG A 1 744 ? -5.247 -17.470 33.912 1.00 82.44 744 ARG A C 1
ATOM 5628 O O . ARG A 1 744 ? -6.295 -16.975 34.305 1.00 82.44 744 ARG A O 1
ATOM 5635 N N . GLY A 1 745 ? -5.152 -18.732 33.489 1.00 79.44 745 GLY A N 1
ATOM 5636 C CA . GLY A 1 745 ? -6.272 -19.682 33.499 1.00 79.44 745 GLY A CA 1
ATOM 5637 C C . GLY A 1 745 ? -7.319 -19.478 32.397 1.00 79.44 745 GLY A C 1
ATOM 5638 O O . GLY A 1 745 ? -8.337 -20.166 32.404 1.00 79.44 745 GLY A O 1
ATOM 5639 N N . ARG A 1 746 ? -7.096 -18.566 31.441 1.00 83.69 746 ARG A N 1
ATOM 5640 C CA . ARG A 1 746 ? -8.040 -18.321 30.344 1.00 83.69 746 ARG A CA 1
ATOM 5641 C C . ARG A 1 746 ? -7.883 -19.354 29.226 1.00 83.69 746 ARG A C 1
ATOM 5643 O O . ARG A 1 746 ? -6.790 -19.552 28.700 1.00 83.69 746 ARG A O 1
ATOM 5650 N N . ALA A 1 747 ? -8.994 -19.965 28.817 1.00 86.19 747 ALA A N 1
ATOM 5651 C CA . ALA A 1 747 ? -9.033 -20.837 27.647 1.00 86.19 747 ALA A CA 1
ATOM 5652 C C . ALA A 1 747 ? -8.946 -20.030 26.339 1.00 86.19 747 ALA A C 1
ATOM 5654 O O . ALA A 1 747 ? -9.504 -18.935 26.224 1.00 86.19 747 ALA A O 1
ATOM 5655 N N . ALA A 1 748 ? -8.258 -20.584 25.339 1.00 88.12 748 ALA A N 1
ATOM 5656 C CA . ALA A 1 748 ? -8.213 -20.002 24.003 1.00 88.12 748 ALA A CA 1
ATOM 5657 C C . ALA A 1 748 ? -9.550 -20.195 23.273 1.00 88.12 748 ALA A C 1
ATOM 5659 O O . ALA A 1 748 ? -10.194 -21.234 23.408 1.00 88.12 748 ALA A O 1
ATOM 5660 N N . LEU A 1 749 ? -9.934 -19.205 22.467 1.00 90.38 749 LEU A N 1
ATOM 5661 C CA . LEU A 1 749 ? -11.071 -19.329 21.553 1.00 90.38 749 LEU A CA 1
ATOM 5662 C C . LEU A 1 749 ? -10.771 -20.379 20.471 1.00 90.38 749 LEU A C 1
ATOM 5664 O O . LEU A 1 749 ? -9.628 -20.508 20.021 1.00 90.38 749 LEU A O 1
ATOM 5668 N N . ALA A 1 750 ? -11.800 -21.091 20.018 1.00 91.12 750 ALA A N 1
ATOM 5669 C CA . ALA A 1 750 ? -11.679 -22.082 18.956 1.00 91.12 750 ALA A CA 1
ATOM 5670 C C . ALA A 1 750 ? -11.572 -21.381 17.595 1.00 91.12 750 ALA A C 1
ATOM 5672 O O . ALA A 1 750 ? -12.506 -20.716 17.150 1.00 91.12 750 ALA A O 1
ATOM 5673 N N . SER A 1 751 ? -10.431 -21.508 16.916 1.00 91.38 751 SER A N 1
ATOM 5674 C CA . SER A 1 751 ? -10.268 -20.904 15.591 1.00 91.38 751 SER A CA 1
ATOM 5675 C C . SER A 1 751 ? -11.087 -21.656 14.536 1.00 91.38 751 SER A C 1
ATOM 5677 O O . SER A 1 751 ? -10.915 -22.860 14.342 1.00 91.38 751 SER A O 1
ATOM 5679 N N . ARG A 1 752 ? -11.924 -20.903 13.820 1.00 89.00 752 ARG A N 1
ATOM 5680 C CA . ARG A 1 752 ? -12.652 -21.264 12.593 1.00 89.00 752 ARG A CA 1
ATOM 5681 C C . ARG A 1 752 ? -12.133 -20.489 11.379 1.00 89.00 752 ARG A C 1
ATOM 5683 O O . ARG A 1 752 ? -12.782 -20.460 10.337 1.00 89.00 752 ARG A O 1
ATOM 5690 N N . ALA A 1 753 ? -10.992 -19.809 11.516 1.00 85.94 753 ALA A N 1
ATOM 5691 C CA . ALA A 1 753 ? -10.387 -19.085 10.407 1.00 85.94 753 ALA A CA 1
ATOM 5692 C C . ALA A 1 753 ? -9.982 -20.067 9.296 1.00 85.94 753 ALA A C 1
ATOM 5694 O O . ALA A 1 753 ? -9.490 -21.163 9.581 1.00 85.94 753 ALA A O 1
ATOM 5695 N N . GLY A 1 754 ? -10.190 -19.664 8.039 1.00 82.00 754 GLY A N 1
ATOM 5696 C CA . GLY A 1 754 ? -9.982 -20.526 6.875 1.00 82.00 754 GLY A CA 1
ATOM 5697 C C . GLY A 1 754 ? -8.550 -21.075 6.754 1.00 82.00 754 GLY A C 1
ATOM 5698 O O . GLY A 1 754 ? -7.617 -20.502 7.325 1.00 82.00 754 GLY A O 1
ATOM 5699 N N . PRO A 1 755 ? -8.351 -22.157 5.978 1.00 79.19 755 PRO A N 1
ATOM 5700 C CA . PRO A 1 755 ? -7.074 -22.869 5.892 1.00 79.19 755 PRO A CA 1
ATOM 5701 C C . PRO A 1 755 ? -5.905 -21.967 5.479 1.00 79.19 755 PRO A C 1
ATOM 5703 O O . PRO A 1 755 ? -4.806 -22.124 6.000 1.00 79.19 755 PRO A O 1
ATOM 5706 N N . GLU A 1 756 ? -6.142 -20.959 4.636 1.00 77.50 756 GLU A N 1
ATOM 5707 C CA . GLU A 1 756 ? -5.120 -19.968 4.282 1.00 77.50 756 GLU A CA 1
ATOM 5708 C C . GLU A 1 756 ? -4.612 -19.165 5.491 1.00 77.50 756 GLU A C 1
ATOM 5710 O O . GLU A 1 756 ? -3.412 -18.935 5.635 1.00 77.50 756 GLU A O 1
ATOM 5715 N N . VAL A 1 757 ? -5.512 -18.738 6.384 1.00 85.00 757 VAL A N 1
ATOM 5716 C CA . VAL A 1 757 ? -5.142 -17.978 7.589 1.00 85.00 757 VAL A CA 1
ATOM 5717 C C . VAL A 1 757 ? -4.303 -18.850 8.521 1.00 85.00 757 VAL A C 1
ATOM 5719 O O . VAL A 1 757 ? -3.331 -18.361 9.096 1.00 85.00 757 VAL A O 1
ATOM 5722 N N . GLN A 1 758 ? -4.640 -20.140 8.624 1.00 85.75 758 GLN A N 1
ATOM 5723 C CA . GLN A 1 758 ? -3.880 -21.109 9.418 1.00 85.75 758 GLN A CA 1
ATOM 5724 C C . GLN A 1 758 ? -2.491 -21.362 8.818 1.00 85.75 758 GLN A C 1
ATOM 5726 O O . GLN A 1 758 ? -1.492 -21.262 9.526 1.00 85.75 758 GLN A O 1
ATOM 5731 N N . ALA A 1 759 ? -2.416 -21.635 7.512 1.00 80.56 759 ALA A N 1
ATOM 5732 C CA . ALA A 1 759 ? -1.172 -21.953 6.813 1.00 80.56 759 ALA A CA 1
ATOM 5733 C C . ALA A 1 759 ? -0.161 -20.795 6.842 1.00 80.56 759 ALA A C 1
ATOM 5735 O O . ALA A 1 759 ? 1.048 -21.015 6.875 1.00 80.56 759 ALA A O 1
ATOM 5736 N N . HIS A 1 760 ? -0.645 -19.552 6.861 1.00 85.12 760 HIS A N 1
ATOM 5737 C CA . HIS A 1 760 ? 0.199 -18.361 6.943 1.00 85.12 760 HIS A CA 1
ATOM 5738 C C . HIS A 1 760 ? 0.448 -17.869 8.372 1.00 85.12 760 HIS A C 1
ATOM 5740 O O . HIS A 1 760 ? 1.007 -16.779 8.543 1.00 85.12 760 HIS A O 1
ATOM 5746 N N . CYS A 1 761 ? 0.049 -18.640 9.390 1.00 90.31 761 CYS A N 1
ATOM 5747 C CA . CYS A 1 761 ? 0.253 -18.258 10.776 1.00 90.31 761 CYS A CA 1
ATOM 5748 C C . CYS A 1 761 ? 1.748 -18.116 11.092 1.00 90.31 761 CYS A C 1
ATOM 5750 O O . CYS A 1 761 ? 2.506 -19.081 11.013 1.00 90.31 761 CYS A O 1
ATOM 5752 N N . ARG A 1 762 ? 2.181 -16.913 11.483 1.00 92.12 762 ARG A N 1
ATOM 5753 C CA . ARG A 1 762 ? 3.575 -16.637 11.854 1.00 92.12 762 ARG A CA 1
ATOM 5754 C C . ARG A 1 762 ? 3.638 -15.679 13.027 1.00 92.12 762 ARG A C 1
ATOM 5756 O O . ARG A 1 762 ? 3.041 -14.606 12.985 1.00 92.12 762 ARG A O 1
ATOM 5763 N N . ILE A 1 763 ? 4.400 -16.058 14.047 1.00 95.44 763 ILE A N 1
ATOM 5764 C CA . ILE A 1 763 ? 4.611 -15.247 15.243 1.00 95.44 763 ILE A CA 1
ATOM 5765 C C . ILE A 1 763 ? 6.115 -15.090 15.451 1.00 95.44 763 ILE A C 1
ATOM 5767 O O . ILE A 1 763 ? 6.825 -16.089 15.586 1.00 95.44 763 ILE A O 1
ATOM 5771 N N . GLU A 1 764 ? 6.602 -13.850 15.458 1.00 95.88 764 GLU A N 1
ATOM 5772 C CA . GLU A 1 764 ? 8.007 -13.536 15.738 1.00 95.88 764 GLU A CA 1
ATOM 5773 C C . GLU A 1 764 ? 8.135 -12.595 16.931 1.00 95.88 764 GLU A C 1
ATOM 5775 O O . GLU A 1 764 ? 7.350 -11.659 17.070 1.00 95.88 764 GLU A O 1
ATOM 5780 N N . LEU A 1 765 ? 9.158 -12.823 17.751 1.00 96.75 765 LEU A N 1
ATOM 5781 C CA . LEU A 1 765 ? 9.604 -11.904 18.791 1.00 96.75 765 LEU A CA 1
ATOM 5782 C C . LEU A 1 765 ? 11.046 -11.492 18.494 1.00 96.75 765 LEU A C 1
ATOM 5784 O O . LEU A 1 765 ? 11.922 -12.351 18.385 1.00 96.75 765 LEU A O 1
ATOM 5788 N N . TYR A 1 766 ? 11.285 -10.191 18.355 1.00 96.44 766 TYR A N 1
ATOM 5789 C CA . TYR A 1 766 ? 12.593 -9.635 18.026 1.00 96.44 766 TYR A CA 1
ATOM 5790 C C . TYR A 1 766 ? 13.156 -8.757 19.146 1.00 96.44 766 TYR A C 1
ATOM 5792 O O . TYR A 1 766 ? 12.521 -7.794 19.579 1.00 96.44 766 TYR A O 1
ATOM 5800 N N . GLU A 1 767 ? 14.380 -9.064 19.568 1.00 96.44 767 GLU A N 1
ATOM 5801 C CA . GLU A 1 767 ? 15.183 -8.219 20.450 1.00 96.44 767 GLU A CA 1
ATOM 5802 C C . GLU A 1 767 ? 16.163 -7.376 19.623 1.00 96.44 767 GLU A C 1
ATOM 5804 O O . GLU A 1 767 ? 17.063 -7.896 18.949 1.00 96.44 767 GLU A O 1
ATOM 5809 N N . ALA A 1 768 ? 16.005 -6.055 19.705 1.00 94.75 768 ALA A N 1
ATOM 5810 C CA . ALA A 1 768 ? 16.867 -5.092 19.040 1.00 94.75 768 ALA A CA 1
ATOM 5811 C C . ALA A 1 768 ? 17.893 -4.475 20.011 1.00 94.75 768 ALA A C 1
ATOM 5813 O O . ALA A 1 768 ? 17.548 -4.102 21.137 1.00 94.75 768 ALA A O 1
ATOM 5814 N N . PRO A 1 769 ? 19.145 -4.233 19.582 1.00 93.88 769 PRO A N 1
ATOM 5815 C CA . PRO A 1 769 ? 20.125 -3.532 20.411 1.00 93.88 769 PRO A CA 1
ATOM 5816 C C . PRO A 1 769 ? 19.751 -2.060 20.651 1.00 93.88 769 PRO A C 1
ATOM 5818 O O . PRO A 1 769 ? 20.105 -1.490 21.686 1.00 93.88 769 PRO A O 1
ATOM 5821 N N . THR A 1 770 ? 19.044 -1.435 19.704 1.00 94.62 770 THR A N 1
ATOM 5822 C CA . THR A 1 770 ? 18.588 -0.041 19.768 1.00 94.62 770 THR A CA 1
ATOM 5823 C C . THR A 1 770 ? 17.207 0.117 19.133 1.00 94.62 770 THR A C 1
ATOM 5825 O O . THR A 1 770 ? 16.815 -0.671 18.275 1.00 94.62 770 THR A O 1
ATOM 5828 N N . ALA A 1 771 ? 16.490 1.181 19.500 1.00 93.44 771 ALA A N 1
ATOM 5829 C CA . ALA A 1 771 ? 15.210 1.536 18.881 1.00 93.44 771 ALA A CA 1
ATOM 5830 C C . ALA A 1 771 ? 15.304 1.816 17.367 1.00 93.44 771 ALA A C 1
ATOM 5832 O O . ALA A 1 771 ? 14.349 1.564 16.638 1.00 93.44 771 ALA A O 1
ATOM 5833 N N . ALA A 1 772 ? 16.450 2.303 16.876 1.00 93.50 772 ALA A N 1
ATOM 5834 C CA . ALA A 1 772 ? 16.677 2.469 15.440 1.00 93.50 772 ALA A CA 1
ATOM 5835 C C . ALA A 1 772 ? 16.752 1.107 14.728 1.00 93.50 772 ALA A C 1
ATOM 5837 O O . ALA A 1 772 ? 16.062 0.902 13.735 1.00 93.50 772 ALA A O 1
ATOM 5838 N N . ALA A 1 773 ? 17.503 0.151 15.292 1.00 94.44 773 ALA A N 1
ATOM 5839 C CA . ALA A 1 773 ? 17.588 -1.211 14.762 1.00 94.44 773 ALA A CA 1
ATOM 5840 C C . ALA A 1 773 ? 16.244 -1.958 14.835 1.00 94.44 773 ALA A C 1
ATOM 5842 O O . ALA A 1 773 ? 15.954 -2.791 13.979 1.00 94.44 773 ALA A O 1
ATOM 5843 N N . GLU A 1 774 ? 15.416 -1.661 15.841 1.00 96.56 774 GLU A N 1
ATOM 5844 C CA . GLU A 1 774 ? 14.033 -2.139 15.907 1.00 96.56 774 GLU A CA 1
ATOM 5845 C C . GLU A 1 774 ? 13.203 -1.588 14.740 1.00 96.56 774 GLU A C 1
ATOM 5847 O O . GLU A 1 774 ? 12.584 -2.361 14.013 1.00 96.56 774 GLU A O 1
ATOM 5852 N N . ALA A 1 775 ? 13.220 -0.269 14.528 1.00 96.25 775 ALA A N 1
ATOM 5853 C CA . ALA A 1 775 ? 12.462 0.372 13.457 1.00 96.25 775 ALA A CA 1
ATOM 5854 C C . ALA A 1 775 ? 12.901 -0.109 12.061 1.00 96.25 775 ALA A C 1
ATOM 5856 O O . ALA A 1 775 ? 12.052 -0.367 11.208 1.00 96.25 775 ALA A O 1
ATOM 5857 N N . ASP A 1 776 ? 14.205 -0.295 11.844 1.00 94.00 776 ASP A N 1
ATOM 5858 C CA . ASP A 1 776 ? 14.741 -0.841 10.593 1.00 94.00 776 ASP A CA 1
ATOM 5859 C C . ASP A 1 776 ? 14.321 -2.299 10.376 1.00 94.00 776 ASP A C 1
ATOM 5861 O O . ASP A 1 776 ? 13.944 -2.674 9.265 1.00 94.00 776 ASP A O 1
ATOM 5865 N N . TRP A 1 777 ? 14.315 -3.119 11.432 1.00 94.94 777 TRP A N 1
ATOM 5866 C CA . TRP A 1 777 ? 13.809 -4.488 11.352 1.00 94.94 777 TRP A CA 1
ATOM 5867 C C . TRP A 1 777 ? 12.316 -4.521 11.010 1.00 94.94 777 TRP A C 1
ATOM 5869 O O . TRP A 1 777 ? 11.916 -5.260 10.107 1.00 94.94 777 TRP A O 1
ATOM 5879 N N . VAL A 1 778 ? 11.504 -3.682 11.666 1.00 95.75 778 VAL A N 1
ATOM 5880 C CA . VAL A 1 778 ? 10.074 -3.526 11.353 1.00 95.75 778 VAL A CA 1
ATOM 5881 C C . VAL A 1 778 ? 9.897 -3.161 9.878 1.00 95.75 778 VAL A C 1
ATOM 5883 O O . VAL A 1 778 ? 9.123 -3.813 9.178 1.00 95.75 778 VAL A O 1
ATOM 5886 N N . ALA A 1 779 ? 10.661 -2.188 9.374 1.00 92.81 779 ALA A N 1
ATOM 5887 C CA . ALA A 1 779 ? 10.582 -1.741 7.988 1.00 92.81 779 ALA A CA 1
ATOM 5888 C C . ALA A 1 779 ? 10.983 -2.821 6.972 1.00 92.81 779 ALA A C 1
ATOM 5890 O O . ALA A 1 779 ? 10.282 -3.031 5.980 1.00 92.81 779 ALA A O 1
ATOM 5891 N N . GLN A 1 780 ? 12.063 -3.560 7.232 1.00 89.88 780 GLN A N 1
ATOM 5892 C CA . GLN A 1 780 ? 12.503 -4.660 6.370 1.00 89.88 780 GLN A CA 1
ATOM 5893 C C . GLN A 1 780 ? 11.496 -5.815 6.353 1.00 89.88 780 GLN A C 1
ATOM 5895 O O . GLN A 1 780 ? 11.202 -6.365 5.290 1.00 89.88 780 GLN A O 1
ATOM 5900 N N . ARG A 1 781 ? 10.929 -6.174 7.514 1.00 90.38 781 ARG A N 1
ATOM 5901 C CA . ARG A 1 781 ? 9.892 -7.211 7.606 1.00 90.38 781 ARG A CA 1
ATOM 5902 C C . ARG A 1 781 ? 8.623 -6.812 6.867 1.00 90.38 781 ARG A C 1
ATOM 5904 O O . ARG A 1 781 ? 8.105 -7.621 6.103 1.00 90.38 781 ARG A O 1
ATOM 5911 N N . LEU A 1 782 ? 8.163 -5.576 7.044 1.00 91.56 782 LEU A N 1
ATOM 5912 C CA . LEU A 1 782 ? 7.026 -5.020 6.312 1.00 91.56 782 LEU A CA 1
ATOM 5913 C C . LEU A 1 782 ? 7.248 -5.035 4.798 1.00 91.56 782 LEU A C 1
ATOM 5915 O O . LEU A 1 782 ? 6.389 -5.514 4.063 1.00 91.56 782 LEU A O 1
ATOM 5919 N N . SER A 1 783 ? 8.420 -4.590 4.340 1.00 86.38 783 SER A N 1
ATOM 5920 C CA . SER A 1 783 ? 8.783 -4.609 2.918 1.00 86.38 783 SER A CA 1
ATOM 5921 C C . SER A 1 783 ? 8.745 -6.033 2.344 1.00 86.38 783 SER A C 1
ATOM 5923 O O . SER A 1 783 ? 8.177 -6.261 1.275 1.00 86.38 783 SER A O 1
ATOM 5925 N N . GLY A 1 784 ? 9.242 -7.020 3.100 1.00 83.19 784 GLY A N 1
ATOM 5926 C CA . GLY A 1 784 ? 9.155 -8.434 2.730 1.00 83.19 784 GLY A CA 1
ATOM 5927 C C . GLY A 1 784 ? 7.723 -8.982 2.679 1.00 83.19 784 GLY A C 1
ATOM 5928 O O . GLY A 1 784 ? 7.411 -9.778 1.802 1.00 83.19 784 GLY A O 1
ATOM 5929 N N . LEU A 1 785 ? 6.829 -8.535 3.570 1.00 86.81 785 LEU A N 1
ATOM 5930 C CA . LEU A 1 785 ? 5.413 -8.936 3.553 1.00 86.81 785 LEU A CA 1
ATOM 5931 C C . LEU A 1 785 ? 4.652 -8.379 2.353 1.00 86.81 785 LEU A C 1
ATOM 5933 O O . LEU A 1 785 ? 3.776 -9.059 1.819 1.00 86.81 785 LEU A O 1
ATOM 5937 N N . VAL A 1 786 ? 4.988 -7.161 1.934 1.00 83.31 786 VAL A N 1
ATOM 5938 C CA . VAL A 1 786 ? 4.445 -6.556 0.713 1.00 83.31 786 VAL A CA 1
ATOM 5939 C C . VAL A 1 786 ? 5.081 -7.187 -0.530 1.00 83.31 786 VAL A C 1
ATOM 5941 O O . VAL A 1 786 ? 4.425 -7.284 -1.561 1.00 83.31 786 VAL A O 1
ATOM 5944 N N . GLY A 1 787 ? 6.301 -7.725 -0.422 1.00 69.69 787 GLY A N 1
ATOM 5945 C CA . GLY A 1 787 ? 7.004 -8.492 -1.459 1.00 69.69 787 GLY A CA 1
ATOM 5946 C C . GLY A 1 787 ? 8.065 -7.715 -2.244 1.00 69.69 787 GLY A C 1
ATOM 5947 O O . GLY A 1 787 ? 8.470 -8.182 -3.304 1.00 69.69 787 GLY A O 1
ATOM 5948 N N . GLY A 1 788 ? 8.515 -6.562 -1.730 1.00 61.09 788 GLY A N 1
ATOM 5949 C CA . GLY A 1 788 ? 9.486 -5.671 -2.385 1.00 61.09 788 GLY A CA 1
ATOM 5950 C C . GLY A 1 788 ? 8.935 -4.905 -3.603 1.00 61.09 788 GLY A C 1
ATOM 5951 O O . GLY A 1 788 ? 7.821 -5.162 -4.048 1.00 61.09 788 GLY A O 1
ATOM 5952 N N . SER A 1 789 ? 9.724 -3.957 -4.134 1.00 49.28 789 SER A N 1
ATOM 5953 C CA . SER A 1 789 ? 9.423 -3.160 -5.348 1.00 49.28 789 SER A CA 1
ATOM 5954 C C . SER A 1 789 ? 9.976 -3.775 -6.643 1.00 49.28 789 SER A C 1
ATOM 5956 O O . SER A 1 789 ? 9.830 -3.186 -7.708 1.00 49.28 789 SER A O 1
ATOM 5958 N N . SER A 1 790 ? 10.686 -4.908 -6.570 1.00 47.97 790 SER A N 1
ATOM 5959 C CA . SER A 1 790 ? 11.412 -5.497 -7.704 1.00 47.97 790 SER A CA 1
ATOM 5960 C C . SER A 1 790 ? 11.451 -7.024 -7.630 1.00 47.97 790 SER A C 1
ATOM 5962 O O . SER A 1 790 ? 11.645 -7.604 -6.557 1.00 47.97 790 SER A O 1
ATOM 5964 N N . LEU A 1 791 ? 11.379 -7.663 -8.803 1.00 47.84 791 LEU A N 1
ATOM 5965 C CA . LEU A 1 791 ? 11.496 -9.111 -9.034 1.00 47.84 791 LEU A CA 1
ATOM 5966 C C . LEU A 1 791 ? 12.783 -9.742 -8.466 1.00 47.84 791 LEU A C 1
ATOM 5968 O O . LEU A 1 791 ? 12.855 -10.958 -8.325 1.00 47.84 791 LEU A O 1
ATOM 5972 N N . THR A 1 792 ? 13.811 -8.946 -8.154 1.00 39.16 792 THR A N 1
ATOM 5973 C CA . THR A 1 792 ? 15.109 -9.427 -7.640 1.00 39.16 792 THR A CA 1
ATOM 5974 C C . THR A 1 792 ? 15.172 -9.569 -6.115 1.00 39.16 792 THR A C 1
ATOM 5976 O O . THR A 1 792 ? 16.116 -10.172 -5.601 1.00 39.16 792 THR A O 1
ATOM 5979 N N . GLN A 1 793 ? 14.203 -9.014 -5.378 1.00 41.81 793 GLN A N 1
ATOM 5980 C CA . GLN A 1 793 ? 14.287 -8.885 -3.916 1.00 41.81 793 GLN A CA 1
ATOM 5981 C C . GLN A 1 793 ? 13.513 -9.948 -3.141 1.00 41.81 793 GLN A C 1
ATOM 5983 O O . GLN A 1 793 ? 13.884 -10.251 -2.004 1.00 41.81 793 GLN A O 1
ATOM 5988 N N . SER A 1 794 ? 12.466 -10.533 -3.722 1.00 42.75 794 SER A N 1
ATOM 5989 C CA . SER A 1 794 ? 11.767 -11.622 -3.048 1.00 42.75 794 SER A CA 1
ATOM 5990 C C . SER A 1 794 ? 12.568 -12.913 -3.218 1.00 42.75 794 SER A C 1
ATOM 5992 O O . SER A 1 794 ? 12.846 -13.344 -4.328 1.00 42.75 794 SER A O 1
ATOM 5994 N N . ARG A 1 795 ? 13.025 -13.491 -2.103 1.00 38.84 795 ARG A N 1
ATOM 5995 C CA . ARG A 1 795 ? 13.666 -14.820 -2.063 1.00 38.84 795 ARG A CA 1
ATOM 5996 C C . ARG A 1 795 ? 12.699 -15.916 -1.619 1.00 38.84 795 ARG A C 1
ATOM 5998 O O . ARG A 1 795 ? 13.044 -17.086 -1.690 1.00 38.84 795 ARG A O 1
ATOM 6005 N N . ASP A 1 796 ? 11.520 -15.535 -1.133 1.00 41.53 796 ASP A N 1
ATOM 6006 C CA . ASP A 1 796 ? 10.499 -16.451 -0.632 1.00 41.53 796 ASP A CA 1
ATOM 6007 C C . ASP A 1 796 ? 9.184 -16.196 -1.369 1.00 41.53 796 ASP A C 1
ATOM 6009 O O . ASP A 1 796 ? 8.257 -15.547 -0.887 1.00 41.53 796 ASP A O 1
ATOM 6013 N N . PHE A 1 797 ? 9.144 -16.716 -2.588 1.00 46.25 797 PHE A N 1
ATOM 6014 C CA . PHE A 1 797 ? 8.001 -16.666 -3.488 1.00 46.25 797 PHE A CA 1
ATOM 6015 C C . PHE A 1 797 ? 6.858 -17.608 -3.063 1.00 46.25 797 PHE A C 1
ATOM 6017 O O . PHE A 1 797 ? 5.810 -17.640 -3.698 1.00 46.25 797 PHE A O 1
ATOM 6024 N N . SER A 1 798 ? 7.020 -18.369 -1.975 1.00 39.00 798 SER A N 1
ATOM 6025 C CA . SER A 1 798 ? 5.955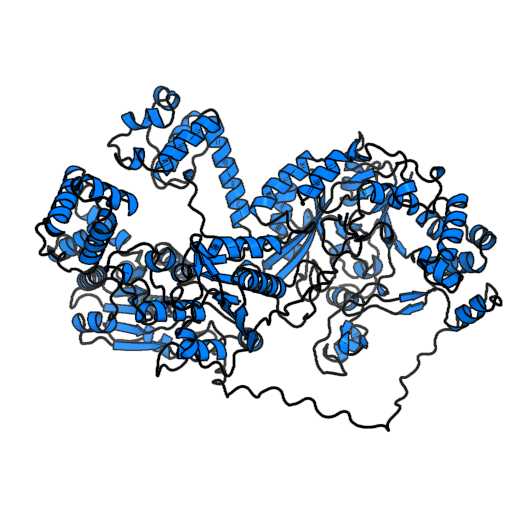 -19.213 -1.417 1.00 39.00 798 SER A CA 1
ATOM 6026 C C . SER A 1 798 ? 5.006 -18.439 -0.489 1.00 39.00 798 SER A C 1
ATOM 6028 O O . SER A 1 798 ? 3.896 -18.889 -0.194 1.00 39.00 798 SER A O 1
ATOM 6030 N N . ALA A 1 799 ? 5.414 -17.249 -0.031 1.00 50.31 799 ALA A N 1
ATOM 6031 C CA . ALA A 1 799 ? 4.645 -16.446 0.904 1.00 50.31 799 ALA A CA 1
ATOM 6032 C C . ALA A 1 799 ? 3.568 -15.609 0.189 1.00 50.31 799 ALA A C 1
ATOM 6034 O O . ALA A 1 799 ? 3.860 -14.749 -0.638 1.00 50.31 799 ALA A O 1
ATOM 6035 N N . LYS A 1 800 ? 2.296 -15.795 0.570 1.00 63.81 800 LYS A N 1
ATOM 6036 C CA . LYS A 1 800 ? 1.190 -14.922 0.143 1.00 63.81 800 LYS A CA 1
ATOM 6037 C C . LYS A 1 800 ? 1.441 -13.491 0.635 1.00 63.81 800 LYS A C 1
ATOM 6039 O O . LYS A 1 800 ? 1.336 -13.233 1.841 1.00 63.81 800 LYS A O 1
ATOM 6044 N N . HIS A 1 801 ? 1.798 -12.599 -0.291 1.00 75.56 801 HIS A N 1
ATOM 6045 C CA . HIS A 1 801 ? 2.055 -11.184 -0.022 1.00 75.56 801 HIS A CA 1
ATOM 6046 C C . HIS A 1 801 ? 0.784 -10.461 0.447 1.00 75.56 801 HIS A C 1
ATOM 6048 O O . HIS A 1 801 ? -0.328 -10.816 0.054 1.00 75.56 801 HIS A O 1
ATOM 6054 N N . LEU A 1 802 ? 0.957 -9.448 1.293 1.00 86.31 802 LEU A N 1
ATOM 6055 C CA . LEU A 1 802 ? -0.114 -8.585 1.789 1.00 86.31 802 LEU A CA 1
ATOM 6056 C C . LEU A 1 802 ? -0.101 -7.245 1.049 1.00 86.31 802 LEU A C 1
ATOM 6058 O O . LEU A 1 802 ? 0.955 -6.779 0.623 1.00 86.31 802 LEU A O 1
ATOM 6062 N N . SER A 1 803 ? -1.261 -6.607 0.926 1.00 88.06 803 SER A N 1
ATOM 6063 C CA . SER A 1 803 ? -1.321 -5.208 0.502 1.00 88.06 803 SER A CA 1
ATOM 6064 C C . SER A 1 803 ? -0.931 -4.277 1.663 1.00 88.06 803 SER A C 1
ATOM 6066 O O . SER A 1 803 ? -0.998 -4.687 2.827 1.00 88.06 803 SER A O 1
ATOM 6068 N N . PRO A 1 804 ? -0.541 -3.014 1.410 1.00 89.06 804 PRO A N 1
ATOM 6069 C CA . PRO A 1 804 ? -0.220 -2.076 2.486 1.00 89.06 804 PRO A CA 1
ATOM 6070 C C . PRO A 1 804 ? -1.354 -1.906 3.511 1.00 89.06 804 PRO A C 1
ATOM 6072 O O . PRO A 1 804 ? -1.091 -1.861 4.712 1.00 89.06 804 PRO A O 1
ATOM 6075 N N . GLY A 1 805 ? -2.616 -1.879 3.062 1.00 89.31 805 GLY A N 1
ATOM 6076 C CA . GLY A 1 805 ? -3.789 -1.710 3.927 1.00 89.31 805 GLY A CA 1
ATOM 6077 C C . GLY A 1 805 ? -4.060 -2.889 4.868 1.00 89.31 805 GLY A C 1
ATOM 6078 O O . GLY A 1 805 ? -4.794 -2.741 5.846 1.00 89.31 805 GLY A O 1
ATOM 6079 N N . ASP A 1 806 ? -3.443 -4.045 4.613 1.00 91.56 806 ASP A N 1
ATOM 6080 C CA . ASP A 1 806 ? -3.542 -5.247 5.442 1.00 91.56 806 ASP A CA 1
ATOM 6081 C C . ASP A 1 806 ? -2.626 -5.254 6.659 1.00 91.56 806 ASP A C 1
ATOM 6083 O O . ASP A 1 806 ? -2.637 -6.232 7.418 1.00 91.56 806 ASP A O 1
ATOM 6087 N N . ILE A 1 807 ? -1.810 -4.215 6.834 1.00 94.94 807 ILE A N 1
ATOM 6088 C CA . ILE A 1 807 ? -0.759 -4.215 7.839 1.00 94.94 807 ILE A CA 1
ATOM 6089 C C . ILE A 1 807 ? -0.867 -2.998 8.750 1.00 94.94 807 ILE A C 1
ATOM 6091 O O . ILE A 1 807 ? -1.023 -1.860 8.300 1.00 94.94 807 ILE A O 1
ATOM 6095 N N . ALA A 1 808 ? -0.740 -3.249 10.052 1.00 96.56 808 ALA A N 1
ATOM 6096 C CA . ALA A 1 808 ? -0.712 -2.207 11.066 1.00 96.56 808 ALA A CA 1
ATOM 6097 C C . ALA A 1 808 ? 0.525 -2.291 11.962 1.00 96.56 808 ALA A C 1
ATOM 6099 O O . ALA A 1 808 ? 0.973 -3.377 12.335 1.00 96.56 808 ALA A O 1
ATOM 6100 N N . VAL A 1 809 ? 1.026 -1.122 12.357 1.00 97.88 809 VAL A N 1
ATOM 6101 C CA . VAL A 1 809 ? 2.036 -0.941 13.402 1.00 97.88 809 VAL A CA 1
ATOM 6102 C C . VAL A 1 809 ? 1.365 -0.250 14.583 1.00 97.88 809 VAL A C 1
ATOM 6104 O O . VAL A 1 809 ? 0.961 0.911 14.500 1.00 97.88 809 VAL A O 1
ATOM 6107 N N . LEU A 1 810 ? 1.204 -0.980 15.679 1.00 97.62 810 LEU A N 1
ATOM 6108 C CA . LEU A 1 810 ? 0.448 -0.546 16.844 1.00 97.62 810 LEU A CA 1
ATOM 6109 C C . LEU A 1 810 ? 1.401 -0.082 17.941 1.00 97.62 810 LEU A C 1
ATOM 6111 O O . LEU A 1 810 ? 2.159 -0.872 18.492 1.00 97.62 810 LEU A O 1
ATOM 6115 N N . VAL A 1 811 ? 1.348 1.203 18.278 1.00 95.56 811 VAL A N 1
ATOM 6116 C CA . VAL A 1 811 ? 2.188 1.803 19.323 1.00 95.56 811 VAL A CA 1
ATOM 6117 C C . VAL A 1 811 ? 1.372 2.123 20.571 1.00 95.56 811 VAL A C 1
ATOM 6119 O O . VAL A 1 811 ? 0.171 2.381 20.501 1.00 95.56 811 VAL A O 1
ATOM 6122 N N . ARG A 1 812 ? 2.002 2.168 21.747 1.00 92.38 812 ARG A N 1
ATOM 6123 C CA . ARG A 1 812 ? 1.284 2.564 22.969 1.00 92.38 812 ARG A CA 1
ATOM 6124 C C . ARG A 1 812 ? 0.925 4.056 23.000 1.00 92.38 812 ARG A C 1
ATOM 6126 O O . ARG A 1 812 ? -0.146 4.412 23.496 1.00 92.38 812 ARG A O 1
ATOM 6133 N N . PHE A 1 813 ? 1.800 4.924 22.490 1.00 84.12 813 PHE A N 1
ATOM 6134 C CA . PHE A 1 813 ? 1.618 6.381 22.478 1.00 84.12 813 PHE A CA 1
ATOM 6135 C C . PHE A 1 813 ? 2.319 7.028 21.271 1.00 84.12 813 PHE A C 1
ATOM 6137 O O . PHE A 1 813 ? 3.194 6.429 20.644 1.00 84.12 813 PHE A O 1
ATOM 6144 N N . SER A 1 814 ? 1.935 8.265 20.947 1.00 82.75 814 SER A N 1
ATOM 6145 C CA . SER A 1 814 ? 2.317 8.959 19.706 1.00 82.75 814 SER A CA 1
ATOM 6146 C C . SER A 1 814 ? 3.813 9.251 19.559 1.00 82.75 814 SER A C 1
ATOM 6148 O O . SER A 1 814 ? 4.308 9.320 18.436 1.00 82.75 814 SER A O 1
ATOM 6150 N N . GLY A 1 815 ? 4.564 9.353 20.661 1.00 82.06 815 GLY A N 1
ATOM 6151 C CA . GLY A 1 815 ? 6.008 9.617 20.626 1.00 82.06 815 GLY A CA 1
ATOM 6152 C C . GLY A 1 815 ? 6.837 8.521 19.940 1.00 82.06 815 GLY A C 1
ATOM 6153 O O . GLY A 1 815 ? 7.973 8.774 19.553 1.00 82.06 815 GLY A O 1
ATOM 6154 N N . LEU A 1 816 ? 6.271 7.326 19.739 1.00 89.94 816 LEU A N 1
ATOM 6155 C CA . LEU A 1 816 ? 6.914 6.223 19.015 1.00 89.94 816 LEU A CA 1
ATOM 6156 C C . LEU A 1 816 ? 6.691 6.277 17.493 1.00 89.94 816 LEU A C 1
ATOM 6158 O O . LEU A 1 816 ? 7.391 5.591 16.753 1.00 89.94 816 LEU A O 1
ATOM 6162 N N . ILE A 1 817 ? 5.737 7.081 17.010 1.00 91.25 817 ILE A N 1
ATOM 6163 C CA . ILE A 1 817 ? 5.322 7.089 15.598 1.00 91.25 817 ILE A CA 1
ATOM 6164 C C . ILE A 1 817 ? 6.426 7.639 14.690 1.00 91.25 817 ILE A C 1
ATOM 6166 O O . ILE A 1 817 ? 6.680 7.065 13.635 1.00 91.25 817 ILE A O 1
ATOM 6170 N N . GLY A 1 818 ? 7.091 8.728 15.090 1.00 88.44 818 GLY A N 1
ATOM 6171 C CA . GLY A 1 818 ? 8.078 9.431 14.259 1.00 88.44 818 GLY A CA 1
ATOM 6172 C C . GLY A 1 818 ? 9.202 8.528 13.726 1.00 88.44 818 GLY A C 1
ATOM 6173 O O . GLY A 1 818 ? 9.340 8.413 12.506 1.00 88.44 818 GLY A O 1
ATOM 6174 N N . PRO A 1 819 ? 9.962 7.834 14.598 1.00 90.81 819 PRO A N 1
ATOM 6175 C CA . PRO A 1 819 ? 11.034 6.932 14.168 1.00 90.81 819 PRO A CA 1
ATOM 6176 C C . PRO A 1 819 ? 10.555 5.786 13.262 1.00 90.81 819 PRO A C 1
ATOM 6178 O O . PRO A 1 819 ? 11.220 5.455 12.282 1.00 90.81 819 PRO A O 1
ATOM 6181 N N . LEU A 1 820 ? 9.384 5.207 13.556 1.00 94.25 820 LEU A N 1
ATOM 6182 C CA . LEU A 1 820 ? 8.794 4.126 12.756 1.00 94.25 820 LEU A CA 1
ATOM 6183 C C . LEU A 1 820 ? 8.355 4.621 11.375 1.00 94.25 820 LEU A C 1
ATOM 6185 O O . LEU A 1 820 ? 8.668 3.986 10.371 1.00 94.25 820 LEU A O 1
ATOM 6189 N N . ARG A 1 821 ? 7.689 5.782 11.312 1.00 92.00 821 ARG A N 1
ATOM 6190 C CA . ARG A 1 821 ? 7.321 6.441 10.051 1.00 92.00 821 ARG A CA 1
ATOM 6191 C C . ARG A 1 821 ? 8.564 6.680 9.202 1.00 92.00 821 ARG A C 1
ATOM 6193 O O . ARG A 1 821 ? 8.567 6.311 8.036 1.00 92.00 821 ARG A O 1
ATOM 6200 N N . GLN A 1 822 ? 9.625 7.236 9.787 1.00 89.88 822 GLN A N 1
ATOM 6201 C CA . GLN A 1 822 ? 10.864 7.512 9.062 1.00 89.88 822 GLN A CA 1
ATOM 6202 C C . GLN A 1 822 ? 11.492 6.232 8.492 1.00 89.88 822 GLN A C 1
ATOM 6204 O O . GLN A 1 822 ? 11.873 6.212 7.323 1.00 89.88 822 GLN A O 1
ATOM 6209 N N . ALA A 1 823 ? 11.572 5.156 9.282 1.00 92.56 823 ALA A N 1
ATOM 6210 C CA . ALA A 1 823 ? 12.118 3.879 8.822 1.00 92.56 823 ALA A CA 1
ATOM 6211 C C . ALA A 1 823 ? 11.296 3.264 7.676 1.00 92.56 823 ALA A C 1
ATOM 6213 O O . ALA A 1 823 ? 11.868 2.784 6.698 1.00 92.56 823 ALA A O 1
ATOM 6214 N N . LEU A 1 824 ? 9.963 3.328 7.754 1.00 90.62 824 LEU A N 1
ATOM 6215 C CA . LEU A 1 824 ? 9.077 2.830 6.699 1.00 90.62 824 LEU A CA 1
ATOM 6216 C C . LEU A 1 824 ? 9.138 3.672 5.425 1.00 90.62 824 LEU A C 1
ATOM 6218 O O . LEU A 1 824 ? 9.178 3.123 4.324 1.00 90.62 824 LEU A O 1
ATOM 6222 N N . SER A 1 825 ? 9.218 4.994 5.565 1.00 86.06 825 SER A N 1
ATOM 6223 C CA . SER A 1 825 ? 9.411 5.891 4.429 1.00 86.06 825 SER A CA 1
ATOM 6224 C C . SER A 1 825 ? 10.744 5.622 3.726 1.00 86.06 825 SER A C 1
ATOM 6226 O O . SER A 1 825 ? 10.761 5.581 2.500 1.00 86.06 825 SER A O 1
ATOM 6228 N N . ARG A 1 826 ? 11.836 5.334 4.457 1.00 87.19 826 ARG A N 1
ATOM 6229 C CA . ARG A 1 826 ? 13.141 4.975 3.856 1.00 87.19 826 ARG A CA 1
ATOM 6230 C C . ARG A 1 826 ? 13.080 3.743 2.952 1.00 87.19 826 ARG A C 1
ATOM 6232 O O . ARG A 1 826 ? 13.799 3.687 1.962 1.00 87.19 826 ARG A O 1
ATOM 6239 N N . VAL A 1 827 ? 12.243 2.757 3.276 1.00 85.19 827 VAL A N 1
ATOM 6240 C CA . VAL A 1 827 ? 12.073 1.555 2.436 1.00 85.19 827 VAL A CA 1
ATOM 6241 C C . VAL A 1 827 ? 11.013 1.725 1.343 1.00 85.19 827 VAL A C 1
ATOM 6243 O O . VAL A 1 827 ? 10.824 0.799 0.554 1.00 85.19 827 VAL A O 1
ATOM 6246 N N . GLY A 1 828 ? 10.369 2.894 1.269 1.00 84.06 828 GLY A N 1
ATOM 6247 C CA . GLY A 1 828 ? 9.405 3.262 0.230 1.00 84.06 828 GLY A CA 1
ATOM 6248 C C . GLY A 1 828 ? 7.989 2.753 0.432 1.00 84.06 828 GLY A C 1
ATOM 6249 O O . GLY A 1 828 ? 7.215 2.713 -0.516 1.00 84.06 828 GLY A O 1
ATOM 6250 N N . LEU A 1 829 ? 7.632 2.357 1.656 1.00 86.12 829 LEU A N 1
ATOM 6251 C CA . LEU A 1 829 ? 6.276 1.904 1.938 1.00 86.12 829 LEU A CA 1
ATOM 6252 C C . LEU A 1 829 ? 5.323 3.094 2.123 1.00 86.12 829 LEU A C 1
ATOM 6254 O O . LEU A 1 829 ? 5.669 4.043 2.835 1.00 86.12 829 LEU A O 1
ATOM 6258 N N . PRO A 1 830 ? 4.107 3.039 1.551 1.00 86.62 830 PRO A N 1
ATOM 6259 C CA . PRO A 1 830 ? 3.083 4.039 1.810 1.00 86.62 830 PRO A CA 1
ATOM 6260 C C . PRO A 1 830 ? 2.557 3.864 3.239 1.00 86.62 830 PRO A C 1
ATOM 6262 O O . PRO A 1 830 ? 2.141 2.773 3.635 1.00 86.62 830 PRO A O 1
ATOM 6265 N N . VAL A 1 831 ? 2.586 4.938 4.028 1.00 88.38 831 VAL A N 1
ATOM 6266 C CA . VAL A 1 831 ? 2.226 4.921 5.453 1.00 88.38 831 VAL A CA 1
ATOM 6267 C C . VAL A 1 831 ? 1.178 5.983 5.745 1.00 88.38 831 VAL A C 1
ATOM 6269 O O . VAL A 1 831 ? 1.307 7.123 5.308 1.00 88.38 831 VAL A O 1
ATOM 6272 N N . SER A 1 832 ? 0.175 5.622 6.540 1.00 86.81 832 SER A N 1
ATOM 6273 C CA . SER A 1 832 ? -0.759 6.556 7.164 1.00 86.81 832 SER A CA 1
ATOM 6274 C C . SER A 1 832 ? -0.511 6.597 8.669 1.00 86.81 832 SER A C 1
ATOM 6276 O O . SER A 1 832 ? -0.451 5.548 9.320 1.00 86.81 832 SER A O 1
ATOM 6278 N N . VAL A 1 833 ? -0.414 7.801 9.220 1.00 83.19 833 VAL A N 1
ATOM 6279 C CA . VAL A 1 833 ? -0.410 8.064 10.665 1.00 83.19 833 VAL A CA 1
ATOM 6280 C C . VAL A 1 833 ? -1.698 8.814 11.023 1.00 83.19 833 VAL A C 1
ATOM 6282 O O . VAL A 1 833 ? -2.315 9.374 10.121 1.00 83.19 833 VAL A O 1
ATOM 6285 N N . PRO A 1 834 ? -2.138 8.848 12.292 1.00 71.88 834 PRO A N 1
ATOM 6286 C CA . PRO A 1 834 ? -3.244 9.707 12.690 1.00 71.88 834 PRO A CA 1
ATOM 6287 C C . PRO A 1 834 ? -2.774 11.157 12.524 1.00 71.88 834 PRO A C 1
ATOM 6289 O O . PRO A 1 834 ? -1.878 11.600 13.245 1.00 71.88 834 PRO A O 1
ATOM 6292 N N . GLU A 1 835 ? -3.296 11.847 11.515 1.00 61.03 835 GLU A N 1
ATOM 6293 C CA . GLU A 1 835 ? -3.011 13.258 11.259 1.00 61.03 835 GLU A CA 1
ATOM 6294 C C . GLU A 1 835 ? -3.889 14.135 12.159 1.00 61.03 835 GLU A C 1
ATOM 6296 O O . GLU A 1 835 ? -4.951 13.708 12.618 1.00 61.03 835 GLU A O 1
ATOM 6301 N N . ALA A 1 836 ? -3.431 15.354 12.448 1.00 53.62 836 ALA A N 1
ATOM 6302 C CA . ALA A 1 836 ? -4.347 16.377 12.931 1.00 53.62 836 ALA A CA 1
ATOM 6303 C C . ALA A 1 836 ? -5.307 16.686 11.777 1.00 53.62 836 ALA A C 1
ATOM 6305 O O . ALA A 1 836 ? -4.840 16.914 10.661 1.00 53.62 836 ALA A O 1
ATOM 6306 N N . GLU A 1 837 ? -6.617 16.645 12.022 1.00 58.84 837 GLU A N 1
ATOM 6307 C CA . GLU A 1 837 ? -7.590 17.054 11.008 1.00 58.84 837 GLU A CA 1
ATOM 6308 C C . GLU A 1 837 ? -7.247 18.467 10.527 1.00 58.84 837 GLU A C 1
ATOM 6310 O O . GLU A 1 837 ? -6.964 19.354 11.338 1.00 58.84 837 GLU A O 1
ATOM 6315 N N . ALA A 1 838 ? -7.237 18.664 9.207 1.00 73.00 838 ALA A N 1
ATOM 6316 C CA . ALA A 1 838 ? -7.001 19.976 8.631 1.00 73.00 838 ALA A CA 1
ATOM 6317 C C . ALA A 1 838 ? -8.009 20.988 9.194 1.00 73.00 838 ALA A C 1
ATOM 6319 O O . ALA A 1 838 ? -9.182 20.661 9.381 1.00 73.00 838 ALA A O 1
ATOM 6320 N N . PHE A 1 839 ? -7.580 22.228 9.446 1.00 82.81 839 PHE A N 1
ATOM 6321 C CA . PHE A 1 839 ? -8.437 23.233 10.089 1.00 82.81 839 PHE A CA 1
ATOM 6322 C C . PHE A 1 839 ? -9.764 23.464 9.353 1.00 82.81 839 PHE A C 1
ATOM 6324 O O . PHE A 1 839 ? -10.775 23.755 9.988 1.00 82.81 839 PHE A O 1
ATOM 6331 N N . PHE A 1 840 ? -9.773 23.303 8.025 1.00 84.44 840 PHE A N 1
ATOM 6332 C CA . PHE A 1 840 ? -10.952 23.456 7.172 1.00 84.44 840 PHE A CA 1
ATOM 6333 C C . PHE A 1 840 ? -11.947 22.287 7.264 1.00 84.44 840 PHE A C 1
ATOM 6335 O O . PHE A 1 840 ? -13.030 22.366 6.692 1.00 84.44 840 PHE A O 1
ATOM 6342 N N . ASN A 1 841 ? -11.622 21.215 7.993 1.00 78.12 841 ASN A N 1
ATOM 6343 C CA . ASN A 1 841 ? -12.565 20.147 8.333 1.00 78.12 841 ASN A CA 1
ATOM 6344 C C . ASN A 1 841 ? -13.357 20.440 9.616 1.00 78.12 841 ASN A C 1
ATOM 6346 O O . ASN A 1 841 ? -14.344 19.758 9.891 1.00 78.12 841 ASN A O 1
ATOM 6350 N N . GLU A 1 842 ? -12.988 21.481 10.369 1.00 81.69 842 GLU A N 1
ATOM 6351 C CA . GLU A 1 842 ? -13.745 21.907 11.543 1.00 81.69 842 GLU A CA 1
ATOM 6352 C C . GLU A 1 842 ? -15.125 22.465 11.113 1.00 81.69 842 GLU A C 1
ATOM 6354 O O . GLU A 1 842 ? -15.188 23.314 10.218 1.00 81.69 842 GLU A O 1
ATOM 6359 N N . PRO A 1 843 ? -16.250 22.009 11.705 1.00 77.88 843 PRO A N 1
ATOM 6360 C CA . PRO A 1 843 ? -17.593 22.337 11.211 1.00 77.88 843 PRO A CA 1
ATOM 6361 C C . PRO A 1 843 ? -17.930 23.833 11.143 1.00 77.88 843 PRO A C 1
ATOM 6363 O O . PRO A 1 843 ? -18.592 24.271 10.204 1.00 77.88 843 PRO A O 1
ATOM 6366 N N . ARG A 1 844 ? -17.475 24.636 12.109 1.00 85.31 844 ARG A N 1
ATOM 6367 C CA . ARG A 1 844 ? -17.704 26.088 12.146 1.00 85.31 844 ARG A CA 1
ATOM 6368 C C . ARG A 1 844 ? -16.828 26.795 11.120 1.00 85.31 844 ARG A C 1
ATOM 6370 O O . ARG A 1 844 ? -17.311 27.694 10.440 1.00 85.31 844 ARG A O 1
ATOM 6377 N N . VAL A 1 845 ? -15.584 26.349 10.931 1.00 88.44 845 VAL A N 1
ATOM 6378 C CA . VAL A 1 845 ? -14.736 26.820 9.822 1.00 88.44 845 VAL A CA 1
ATOM 6379 C C . VAL A 1 845 ? -15.381 26.501 8.470 1.00 88.44 845 VAL A C 1
ATOM 6381 O O . VAL A 1 845 ? -15.417 27.375 7.607 1.00 88.44 845 VAL A O 1
ATOM 6384 N N . ARG A 1 846 ? -15.957 25.304 8.290 1.00 85.19 846 ARG A N 1
ATOM 6385 C CA . ARG A 1 846 ? -16.693 24.948 7.064 1.00 85.19 846 ARG A CA 1
ATOM 6386 C C . ARG A 1 846 ? -17.877 25.870 6.797 1.00 85.19 846 ARG A C 1
ATOM 6388 O O . ARG A 1 846 ? -18.064 26.262 5.653 1.00 85.19 846 ARG A O 1
ATOM 6395 N N . LEU A 1 847 ? -18.637 26.253 7.826 1.00 85.88 847 LEU A N 1
ATOM 6396 C CA . LEU A 1 847 ? -19.734 27.219 7.685 1.00 85.88 847 LEU A CA 1
ATOM 6397 C C . LEU A 1 847 ? -19.231 28.603 7.251 1.00 85.88 847 LEU A C 1
ATOM 6399 O O . LEU A 1 847 ? -19.865 29.233 6.409 1.00 85.88 847 LEU A O 1
ATOM 6403 N N . LEU A 1 848 ? -18.086 29.058 7.772 1.00 89.19 848 LEU A N 1
ATOM 6404 C CA . LEU A 1 848 ? -17.471 30.319 7.341 1.00 89.19 848 LEU A CA 1
ATOM 6405 C C . LEU A 1 848 ? -16.974 30.251 5.892 1.00 89.19 848 LEU A C 1
ATOM 6407 O O . LEU A 1 848 ? -17.210 31.182 5.130 1.00 89.19 848 LEU A O 1
ATOM 6411 N N . LEU A 1 849 ? -16.325 29.150 5.496 1.00 88.25 849 LEU A N 1
ATOM 6412 C CA . LEU A 1 849 ? -15.882 28.929 4.115 1.00 88.25 849 LEU A CA 1
ATOM 6413 C C . LEU A 1 849 ? -17.073 28.844 3.151 1.00 88.25 849 LEU A C 1
ATOM 6415 O O . LEU A 1 849 ? -17.029 29.429 2.074 1.00 88.25 849 LEU A O 1
ATOM 6419 N N . ALA A 1 850 ? -18.152 28.168 3.553 1.00 84.44 850 ALA A N 1
ATOM 6420 C CA . ALA A 1 850 ? -19.392 28.091 2.790 1.00 84.44 850 ALA A CA 1
ATOM 6421 C C . ALA A 1 850 ? -20.030 29.477 2.610 1.00 84.44 850 ALA A C 1
ATOM 6423 O O . ALA A 1 850 ? -20.347 29.857 1.486 1.00 84.44 850 ALA A O 1
ATOM 6424 N N . ALA A 1 851 ? -20.154 30.257 3.689 1.00 85.75 851 ALA A N 1
ATOM 6425 C CA . ALA A 1 851 ? -20.698 31.613 3.635 1.00 85.75 851 ALA A CA 1
ATOM 6426 C C . ALA A 1 851 ? -19.839 32.550 2.769 1.00 85.75 851 ALA A C 1
ATOM 6428 O O . ALA A 1 851 ? -20.376 33.329 1.987 1.00 85.75 851 ALA A O 1
ATOM 6429 N N . ALA A 1 852 ? -18.511 32.434 2.854 1.00 86.94 852 ALA A N 1
ATOM 6430 C CA . ALA A 1 852 ? -17.587 33.201 2.024 1.00 86.94 852 ALA A CA 1
ATOM 6431 C C . ALA A 1 852 ? -17.606 32.782 0.544 1.00 86.94 852 ALA A C 1
ATOM 6433 O O . ALA A 1 852 ? -17.249 33.590 -0.306 1.00 86.94 852 ALA A O 1
ATOM 6434 N N . GLY A 1 853 ? -18.003 31.546 0.221 1.00 81.50 853 GLY A N 1
ATOM 6435 C CA . GLY A 1 853 ? -18.098 31.043 -1.154 1.00 81.50 853 GLY A CA 1
ATOM 6436 C C . GLY A 1 853 ? -19.348 31.495 -1.913 1.00 81.50 853 GLY A C 1
ATOM 6437 O O . GLY A 1 853 ? -19.301 31.590 -3.141 1.00 81.50 853 GLY A O 1
ATOM 6438 N N . LEU A 1 854 ? -20.436 31.824 -1.198 1.00 81.69 854 LEU A N 1
ATOM 6439 C CA . LEU A 1 854 ? -21.731 32.200 -1.786 1.00 81.69 854 LEU A CA 1
ATOM 6440 C C . LEU A 1 854 ? -21.643 33.370 -2.788 1.00 81.69 854 LEU A C 1
ATOM 6442 O O . LEU A 1 854 ? -22.150 33.203 -3.898 1.00 81.69 854 LEU A O 1
ATOM 6446 N N . PRO A 1 855 ? -20.972 34.505 -2.491 1.00 80.00 855 PRO A N 1
ATOM 6447 C CA . PRO A 1 855 ? -20.875 35.624 -3.438 1.00 80.00 855 PRO A CA 1
ATOM 6448 C C . PRO A 1 855 ? -20.083 35.290 -4.709 1.00 80.00 855 PRO A C 1
ATOM 6450 O O . PRO A 1 855 ? -20.244 35.944 -5.734 1.00 80.00 855 PRO A O 1
ATOM 6453 N N . TYR A 1 856 ? -19.222 34.269 -4.655 1.00 76.56 856 TYR A N 1
ATOM 6454 C CA . TYR A 1 856 ? -18.356 33.871 -5.767 1.00 76.56 856 TYR A CA 1
ATOM 6455 C C . TYR A 1 856 ? -18.920 32.704 -6.588 1.00 76.56 856 TYR A C 1
ATOM 6457 O O . TYR A 1 856 ? -18.261 32.250 -7.521 1.00 76.56 856 TYR A O 1
ATOM 6465 N N . GLY A 1 857 ? -20.102 32.179 -6.237 1.00 68.25 857 GLY A N 1
ATOM 6466 C CA . GLY A 1 857 ? -20.670 30.992 -6.885 1.00 68.25 857 GLY A CA 1
ATOM 6467 C C . GLY A 1 857 ? -19.817 29.729 -6.711 1.00 68.25 857 GLY A C 1
ATOM 6468 O O . GLY A 1 857 ? -19.952 28.786 -7.489 1.00 68.25 857 GLY A O 1
ATOM 6469 N N . ILE A 1 858 ? -18.925 29.706 -5.714 1.00 68.81 858 ILE A N 1
ATOM 6470 C CA . ILE A 1 858 ? -18.075 28.551 -5.420 1.00 68.81 858 ILE A CA 1
ATOM 6471 C C . ILE A 1 858 ? -18.894 27.591 -4.548 1.00 68.81 858 ILE A C 1
ATOM 6473 O O . ILE A 1 858 ? -19.337 27.996 -3.468 1.00 68.81 858 ILE A O 1
ATOM 6477 N N . PRO A 1 859 ? -19.119 26.336 -4.982 1.00 55.91 859 PRO A N 1
ATOM 6478 C CA . PRO A 1 859 ? -19.905 25.383 -4.213 1.00 55.91 859 PRO A CA 1
ATOM 6479 C C . PRO A 1 859 ? -19.267 25.151 -2.841 1.00 55.91 859 PRO A C 1
ATOM 6481 O O . PRO A 1 859 ? -18.062 24.916 -2.720 1.00 55.91 859 PRO A O 1
ATOM 6484 N N . ALA A 1 860 ? -20.091 25.240 -1.799 1.00 56.50 860 ALA A N 1
ATOM 6485 C CA . ALA A 1 860 ? -19.657 25.032 -0.429 1.00 56.50 860 ALA A CA 1
ATOM 6486 C C . ALA A 1 860 ? -19.182 23.580 -0.210 1.00 56.50 860 ALA A C 1
ATOM 6488 O O . ALA A 1 860 ? -19.741 22.655 -0.808 1.00 56.50 860 ALA A O 1
ATOM 6489 N N . PRO A 1 861 ? -18.202 23.346 0.685 1.00 58.03 861 PRO A N 1
ATOM 6490 C CA . PRO A 1 861 ? -17.956 22.003 1.202 1.00 58.03 861 PRO A CA 1
ATOM 6491 C C . PRO A 1 861 ? -19.238 21.459 1.849 1.00 58.03 861 PRO A C 1
ATOM 6493 O O . PRO A 1 861 ? -19.996 22.237 2.422 1.00 58.03 861 PRO A O 1
ATOM 6496 N N . GLU A 1 862 ? -19.472 20.142 1.826 1.00 56.16 862 GLU A N 1
ATOM 6497 C CA . GLU A 1 862 ? -20.614 19.553 2.543 1.00 56.16 862 GLU A CA 1
ATOM 6498 C C . GLU A 1 862 ? -20.596 19.978 4.026 1.00 56.16 862 GLU A C 1
ATOM 6500 O O . GLU A 1 862 ? -19.669 19.649 4.786 1.00 56.16 862 GLU A O 1
ATOM 6505 N N . THR A 1 863 ? -21.619 20.736 4.435 1.00 55.66 863 THR A N 1
ATOM 6506 C CA . THR A 1 863 ? -21.784 21.256 5.795 1.00 55.66 863 THR A CA 1
ATOM 6507 C C . THR A 1 863 ? -22.969 20.597 6.491 1.00 55.66 863 THR A C 1
ATOM 6509 O O . THR A 1 863 ? -24.053 20.450 5.932 1.00 55.66 863 THR A O 1
ATOM 6512 N N . ALA A 1 864 ? -22.789 20.233 7.761 1.00 46.75 864 ALA A N 1
ATOM 6513 C CA . ALA A 1 864 ? -23.902 19.902 8.644 1.00 46.75 864 ALA A CA 1
ATOM 6514 C C . ALA A 1 864 ? -24.487 21.211 9.204 1.00 46.75 864 ALA A C 1
ATOM 6516 O O . ALA A 1 864 ? -24.098 21.647 10.285 1.00 46.75 864 ALA A O 1
ATOM 6517 N N . GLY A 1 865 ? -25.356 21.873 8.435 1.00 59.75 865 GLY A N 1
ATOM 6518 C CA . GLY A 1 865 ? -26.037 23.113 8.833 1.00 59.75 865 GLY A CA 1
ATOM 6519 C C . GLY A 1 865 ? -26.083 24.173 7.731 1.00 59.75 865 GLY A C 1
ATOM 6520 O O . GLY A 1 865 ? -25.341 24.091 6.749 1.00 59.75 865 GLY A O 1
ATOM 6521 N N . THR A 1 866 ? -26.957 25.166 7.910 1.00 68.88 866 THR A N 1
ATOM 6522 C CA . THR A 1 866 ? -27.126 26.300 6.989 1.00 68.88 866 THR A CA 1
ATOM 6523 C C . THR A 1 866 ? -26.006 27.326 7.203 1.00 68.88 866 THR A C 1
ATOM 6525 O O . THR A 1 866 ? -25.813 27.761 8.343 1.00 68.88 866 THR A O 1
ATOM 6528 N N . PRO A 1 867 ? -25.260 27.727 6.155 1.00 75.12 867 PRO A N 1
ATOM 6529 C CA . PRO A 1 867 ? -24.271 28.798 6.253 1.00 75.12 867 PRO A CA 1
ATOM 6530 C C . PRO A 1 867 ? -24.916 30.102 6.751 1.00 75.12 867 PRO A C 1
ATOM 6532 O O . PRO A 1 867 ? -26.033 30.414 6.334 1.00 75.12 867 PRO A O 1
ATOM 6535 N N . PRO A 1 868 ? -24.249 30.872 7.629 1.00 78.38 868 PRO A N 1
ATOM 6536 C CA . PRO A 1 868 ? -24.766 32.165 8.060 1.00 78.38 868 PRO A CA 1
ATOM 6537 C C . PRO A 1 868 ? -24.809 33.152 6.887 1.00 78.38 868 PRO A C 1
ATOM 6539 O O . PRO A 1 868 ? -23.896 33.185 6.062 1.00 78.38 868 PRO A O 1
ATOM 6542 N N . GLU A 1 869 ? -25.836 34.002 6.840 1.00 79.44 869 GLU A N 1
ATOM 6543 C CA . GLU A 1 869 ? -25.867 35.129 5.907 1.00 79.44 869 GLU A CA 1
ATOM 6544 C C . GLU A 1 869 ? -24.895 36.214 6.379 1.00 79.44 869 GLU A C 1
ATOM 6546 O O . GLU A 1 869 ? -25.069 36.816 7.442 1.00 79.44 869 GLU A O 1
ATOM 6551 N N . ILE A 1 870 ? -23.848 36.458 5.589 1.00 83.12 870 ILE A N 1
ATOM 6552 C CA . ILE A 1 870 ? -22.813 37.446 5.896 1.00 83.12 870 ILE A CA 1
ATOM 6553 C C . ILE A 1 870 ? -22.851 38.549 4.830 1.00 83.12 870 ILE A C 1
ATOM 6555 O O . ILE A 1 870 ? -22.640 38.260 3.654 1.00 83.12 870 ILE A O 1
ATOM 6559 N N . PRO A 1 871 ? -23.073 39.821 5.212 1.00 82.31 871 PRO A N 1
ATOM 6560 C CA . PRO A 1 871 ? -22.974 40.949 4.289 1.00 82.31 871 PRO A CA 1
ATOM 6561 C C . PRO A 1 871 ? -21.595 41.038 3.615 1.00 82.31 871 PRO A C 1
ATOM 6563 O O . PRO A 1 871 ? -20.579 40.971 4.307 1.00 82.31 871 PRO A O 1
ATOM 6566 N N . GLU A 1 872 ? -21.543 41.306 2.305 1.00 78.75 872 GLU A N 1
ATOM 6567 C CA . GLU A 1 872 ? -20.286 41.395 1.528 1.00 78.75 872 GLU A CA 1
ATOM 6568 C C . GLU A 1 872 ? -19.256 42.348 2.158 1.00 78.75 872 GLU A C 1
ATOM 6570 O O . GLU A 1 872 ? -18.105 41.977 2.371 1.00 78.75 872 GLU A O 1
ATOM 6575 N N . ARG A 1 873 ? -19.705 43.522 2.625 1.00 80.50 873 ARG A N 1
ATOM 6576 C CA . ARG A 1 873 ? -18.871 44.515 3.335 1.00 80.50 873 ARG A CA 1
ATOM 6577 C C . ARG A 1 873 ? -18.143 43.984 4.582 1.00 80.50 873 ARG A C 1
ATOM 6579 O O . ARG A 1 873 ? -17.231 44.635 5.091 1.00 80.50 873 ARG A O 1
ATOM 6586 N N . LEU A 1 874 ? -18.621 42.883 5.165 1.00 82.00 874 LEU A N 1
ATOM 6587 C CA . LEU A 1 874 ? -17.994 42.218 6.309 1.00 82.00 874 LEU A CA 1
ATOM 6588 C C . LEU A 1 874 ? -17.064 41.087 5.864 1.00 82.00 874 LEU A C 1
ATOM 6590 O O . LEU A 1 874 ? -16.065 40.858 6.542 1.00 82.00 874 LEU A O 1
ATOM 6594 N N . LEU A 1 875 ? -17.332 40.442 4.724 1.00 83.38 875 LEU A N 1
ATOM 6595 C CA . LEU A 1 875 ? -16.408 39.482 4.114 1.00 83.38 875 LEU A CA 1
ATOM 6596 C C . LEU A 1 875 ? -15.085 40.153 3.724 1.00 83.38 875 LEU A C 1
ATOM 6598 O O . LEU A 1 875 ? -14.031 39.564 3.961 1.00 83.38 875 LEU A O 1
ATOM 6602 N N . ASP A 1 876 ? -15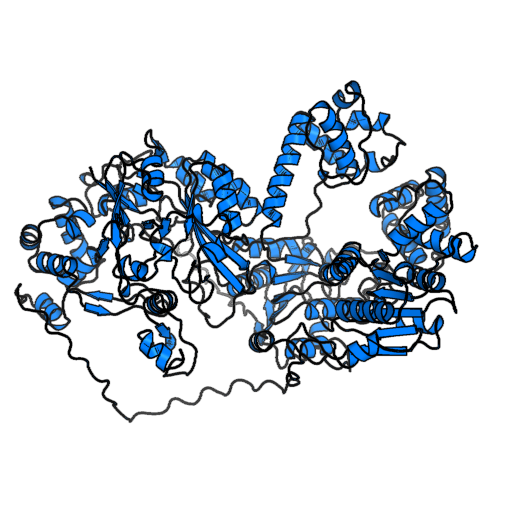.123 41.406 3.261 1.00 82.81 876 ASP A N 1
ATOM 6603 C CA . ASP A 1 876 ? -13.927 42.202 2.931 1.00 82.81 876 ASP A CA 1
ATOM 6604 C C . ASP A 1 876 ? -12.987 42.425 4.126 1.00 82.81 876 ASP A C 1
ATOM 6606 O O . ASP A 1 876 ? -11.785 42.639 3.965 1.00 82.81 876 ASP A O 1
ATOM 6610 N N . LYS A 1 877 ? -13.514 42.345 5.355 1.00 84.56 877 LYS A N 1
ATOM 6611 C CA . LYS A 1 877 ? -12.719 42.463 6.588 1.00 84.56 877 LYS A CA 1
ATOM 6612 C C . LYS A 1 877 ? -12.013 41.157 6.972 1.00 84.56 877 LYS A C 1
ATOM 6614 O O . LYS A 1 877 ? -11.337 41.108 8.002 1.00 84.56 877 LYS A O 1
ATOM 6619 N N . GLY A 1 878 ? -12.171 40.106 6.166 1.00 86.69 878 GLY A N 1
ATOM 6620 C CA . GLY A 1 878 ? -11.593 38.789 6.396 1.00 86.69 878 GLY A CA 1
ATOM 6621 C C . GLY A 1 878 ? -12.188 38.057 7.608 1.00 86.69 878 GLY A C 1
ATOM 6622 O O . GLY A 1 878 ? -13.084 38.567 8.286 1.00 86.69 878 GLY A O 1
ATOM 6623 N N . PRO A 1 879 ? -11.683 36.853 7.928 1.00 88.94 879 PRO A N 1
ATOM 6624 C CA . PRO A 1 879 ? -12.232 35.993 8.982 1.00 88.94 879 PRO A CA 1
ATOM 6625 C C . PRO A 1 879 ? -12.241 36.650 10.368 1.00 88.94 879 PRO A C 1
ATOM 6627 O O . PRO A 1 879 ? -13.185 36.455 11.129 1.00 88.94 879 PRO A O 1
ATOM 6630 N N . ALA A 1 880 ? -11.241 37.477 10.690 1.00 84.94 880 ALA A N 1
ATOM 6631 C CA . ALA A 1 880 ? -11.194 38.222 11.950 1.00 84.94 880 ALA A CA 1
ATOM 6632 C C . ALA A 1 880 ? -12.327 39.259 12.071 1.00 84.94 880 ALA A C 1
ATOM 6634 O O . ALA A 1 880 ? -12.865 39.457 13.159 1.00 84.94 880 ALA A O 1
ATOM 6635 N N . GLY A 1 881 ? -12.726 39.885 10.957 1.00 83.00 881 GLY A N 1
ATOM 6636 C CA . GLY A 1 881 ? -13.833 40.842 10.914 1.00 83.00 881 GLY A CA 1
ATOM 6637 C C . GLY A 1 881 ? -15.215 40.207 11.080 1.00 83.00 881 GLY A C 1
ATOM 6638 O O . GLY A 1 881 ? -16.158 40.903 11.457 1.00 83.00 881 GLY A O 1
ATOM 6639 N N . LEU A 1 882 ? -15.330 38.894 10.851 1.00 85.25 882 LEU A N 1
ATOM 6640 C CA . LEU A 1 882 ? -16.570 38.135 11.039 1.00 85.25 882 LEU A CA 1
ATOM 6641 C C . LEU A 1 882 ? -16.856 37.827 12.510 1.00 85.25 882 LEU A C 1
ATOM 6643 O O . LEU A 1 882 ? -18.019 37.675 12.878 1.00 85.25 882 LEU A O 1
ATOM 6647 N N . ALA A 1 883 ? -15.815 37.776 13.348 1.00 80.81 883 ALA A N 1
ATOM 6648 C CA . ALA A 1 883 ? -15.934 37.405 14.754 1.00 80.81 883 ALA A CA 1
ATOM 6649 C C . ALA A 1 883 ? -16.933 38.294 15.503 1.00 80.81 883 ALA A C 1
ATOM 6651 O O . ALA A 1 883 ? -17.829 37.775 16.152 1.00 80.81 883 ALA A O 1
ATOM 6652 N N . ALA A 1 884 ? -16.848 39.617 15.327 1.00 75.38 884 ALA A N 1
ATOM 6653 C CA . ALA A 1 884 ? -17.735 40.575 15.993 1.00 75.38 884 ALA A CA 1
ATOM 6654 C C . ALA A 1 884 ? -19.192 40.531 15.492 1.00 75.38 884 ALA A C 1
ATOM 6656 O O . ALA A 1 884 ? -20.092 40.990 16.187 1.00 75.38 884 ALA A O 1
ATOM 6657 N N . PHE A 1 885 ? -19.432 40.023 14.279 1.00 83.00 885 PHE A N 1
ATOM 6658 C CA . PHE A 1 885 ? -20.776 39.924 13.699 1.00 83.00 885 PHE A CA 1
ATOM 6659 C C . PHE A 1 885 ? -21.473 38.614 14.074 1.00 83.00 885 PHE A C 1
ATOM 6661 O O . PHE A 1 885 ? -22.678 38.595 14.298 1.00 83.00 885 PHE A O 1
ATOM 6668 N N . LEU A 1 886 ? -20.707 37.525 14.145 1.00 82.50 886 LEU A N 1
ATOM 6669 C CA . LEU A 1 886 ? -21.209 36.185 14.444 1.00 82.50 886 LEU A CA 1
ATOM 6670 C C . LEU A 1 886 ? -21.098 35.827 15.937 1.00 82.50 886 LEU A C 1
ATOM 6672 O O . LEU A 1 886 ? -21.464 34.722 16.334 1.00 82.50 886 LEU A O 1
ATOM 6676 N N . GLU A 1 887 ? -20.596 36.737 16.776 1.00 73.62 887 GLU A N 1
ATOM 6677 C CA . GLU A 1 887 ? -20.490 36.541 18.222 1.00 73.62 887 GLU A CA 1
ATOM 6678 C C . GLU A 1 887 ? -21.875 36.314 18.848 1.00 73.62 887 GLU A C 1
ATOM 6680 O O . GLU A 1 887 ? -22.756 37.169 18.788 1.00 73.62 887 GLU A O 1
ATOM 6685 N N . GLY A 1 888 ? -22.079 35.136 19.445 1.00 64.44 888 GLY A N 1
ATOM 6686 C CA . GLY A 1 888 ? -23.350 34.767 20.075 1.00 64.44 888 GLY A CA 1
ATOM 6687 C C . GLY A 1 888 ? -24.402 34.192 19.119 1.00 64.44 888 GLY A C 1
ATOM 6688 O O . GLY A 1 888 ? -25.497 33.865 19.576 1.00 64.44 888 GLY A O 1
ATOM 6689 N N . ILE A 1 889 ? -24.080 34.017 17.831 1.00 74.06 889 ILE A N 1
ATOM 6690 C CA . ILE A 1 889 ? -24.923 33.308 16.859 1.00 74.06 889 ILE A CA 1
ATOM 6691 C C . ILE A 1 889 ? -24.476 31.837 16.807 1.00 74.06 889 ILE A C 1
ATOM 6693 O O . ILE A 1 889 ? -23.360 31.563 16.362 1.00 74.06 889 ILE A O 1
ATOM 6697 N N . PRO A 1 890 ? -25.300 30.858 17.229 1.00 60.97 890 PRO A N 1
ATOM 6698 C CA . PRO A 1 890 ? -24.943 29.445 17.124 1.00 60.97 890 PRO A CA 1
ATOM 6699 C C . PRO A 1 890 ? -24.611 29.043 15.675 1.00 60.97 890 PRO A C 1
ATOM 6701 O O . PRO A 1 890 ? -25.293 29.499 14.757 1.00 60.97 890 PRO A O 1
ATOM 6704 N N . PRO A 1 891 ? -23.606 28.177 15.437 1.00 69.44 891 PRO A N 1
ATOM 6705 C CA . PRO A 1 891 ? -22.773 27.457 16.411 1.00 69.44 891 PRO A CA 1
ATOM 6706 C C . PRO A 1 891 ? -21.511 28.214 16.895 1.00 69.44 891 PRO A C 1
ATOM 6708 O O . PRO A 1 891 ? -20.614 27.591 17.465 1.00 69.44 891 PRO A O 1
ATOM 6711 N N . PHE A 1 892 ? -21.389 29.526 16.662 1.00 80.25 892 PHE A N 1
ATOM 6712 C CA . PHE A 1 892 ? -20.190 30.308 16.984 1.00 80.25 892 PHE A CA 1
ATOM 6713 C C . PHE A 1 892 ? -20.205 30.842 18.426 1.00 80.25 892 PHE A C 1
ATOM 6715 O O . PHE A 1 892 ? -20.999 31.708 18.792 1.00 80.25 892 PHE A O 1
ATOM 6722 N N . ASP A 1 893 ? -19.284 30.343 19.252 1.00 71.94 893 ASP A N 1
ATOM 6723 C CA . ASP A 1 893 ? -19.140 30.722 20.661 1.00 71.94 893 ASP A CA 1
ATOM 6724 C C . ASP A 1 893 ? -17.830 31.503 20.932 1.00 71.94 893 ASP A C 1
ATOM 6726 O O . ASP A 1 893 ? -16.888 31.417 20.139 1.00 71.94 893 ASP A O 1
ATOM 6730 N N . PRO A 1 894 ? -17.706 32.237 22.057 1.00 72.56 894 PRO A N 1
ATOM 6731 C CA . PRO A 1 894 ? -16.499 33.010 22.378 1.00 72.56 894 PRO A CA 1
ATOM 6732 C C . PRO A 1 894 ? -15.182 32.210 22.388 1.00 72.56 894 PRO A C 1
ATOM 6734 O O . PRO A 1 894 ? -14.109 32.780 22.174 1.00 72.56 894 PRO A O 1
ATOM 6737 N N . LEU A 1 895 ? -15.224 30.893 22.626 1.00 70.62 895 LEU A N 1
ATOM 6738 C CA . LEU A 1 895 ? -14.038 30.032 22.633 1.00 70.62 895 LEU A CA 1
ATOM 6739 C C . LEU A 1 895 ? -13.616 29.630 21.219 1.00 70.62 895 LEU A C 1
ATOM 6741 O O . LEU A 1 895 ? -12.421 29.419 20.997 1.00 70.62 895 LEU A O 1
ATOM 6745 N N . PHE A 1 896 ? -14.554 29.543 20.268 1.00 80.50 896 PHE A N 1
ATOM 6746 C CA . PHE A 1 896 ? -14.253 29.278 18.858 1.00 80.50 896 PHE A CA 1
ATOM 6747 C C . PHE A 1 896 ? -13.271 30.307 18.294 1.00 80.50 896 PHE A C 1
ATOM 6749 O O . PHE A 1 896 ? -12.244 29.937 17.725 1.00 80.50 896 PHE A O 1
ATOM 6756 N N . TRP A 1 897 ? -13.526 31.591 18.545 1.00 83.81 897 TRP A N 1
ATOM 6757 C CA . TRP A 1 897 ? -12.695 32.700 18.064 1.00 83.81 897 TRP A CA 1
ATOM 6758 C C . TRP A 1 897 ? -11.272 32.697 18.648 1.00 83.81 897 TRP A C 1
ATOM 6760 O O . TRP A 1 897 ? -10.365 33.334 18.118 1.00 83.81 897 TRP A O 1
ATOM 6770 N N . GLN A 1 898 ? -11.042 31.939 19.724 1.00 79.31 898 GLN A N 1
ATOM 6771 C CA . GLN A 1 898 ? -9.732 31.759 20.363 1.00 79.31 898 GLN A CA 1
ATOM 6772 C C . GLN A 1 898 ? -9.112 30.377 20.076 1.00 79.31 898 GLN A C 1
ATOM 6774 O O . GLN A 1 898 ? -8.031 30.037 20.589 1.00 79.31 898 GLN A O 1
ATOM 6779 N N . ALA A 1 899 ? -9.799 29.538 19.300 1.00 76.44 899 ALA A N 1
ATOM 6780 C CA . ALA A 1 899 ? -9.383 28.179 18.998 1.00 76.44 899 ALA A CA 1
ATOM 6781 C C . ALA A 1 899 ? -8.291 28.142 17.914 1.00 76.44 899 ALA A C 1
ATOM 6783 O O . ALA A 1 899 ? -8.114 29.070 17.124 1.00 76.44 899 ALA A O 1
ATOM 6784 N N . ALA A 1 900 ? -7.517 27.051 17.883 1.00 79.62 900 ALA A N 1
ATOM 6785 C CA . ALA A 1 900 ? -6.472 26.862 16.874 1.00 79.62 900 ALA A CA 1
ATOM 6786 C C . ALA A 1 900 ? -7.015 26.847 15.428 1.00 79.62 900 ALA A C 1
ATOM 6788 O O . ALA A 1 900 ? -6.437 27.575 14.623 1.00 79.62 900 ALA A O 1
ATOM 6789 N N . PRO A 1 901 ? -8.138 26.162 15.110 1.00 81.94 901 PRO A N 1
ATOM 6790 C CA . PRO A 1 901 ? -8.671 26.133 13.746 1.00 81.94 901 PRO A CA 1
ATOM 6791 C C . PRO A 1 901 ? -9.034 27.515 13.194 1.00 81.94 901 PRO A C 1
ATOM 6793 O O . PRO A 1 901 ? -8.723 27.817 12.047 1.00 81.94 901 PRO A O 1
ATOM 6796 N N . PHE A 1 902 ? -9.613 28.399 14.016 1.00 89.75 902 PHE A N 1
ATOM 6797 C CA . PHE A 1 902 ? -9.921 29.768 13.594 1.00 89.75 902 PHE A CA 1
ATOM 6798 C C . PHE A 1 902 ? -8.653 30.605 13.360 1.00 89.75 902 PHE A C 1
ATOM 6800 O O . PHE A 1 902 ? -8.555 31.337 12.379 1.00 89.75 902 PHE A O 1
ATOM 6807 N N . ARG A 1 903 ? -7.628 30.464 14.211 1.00 88.88 903 ARG A N 1
ATOM 6808 C CA . ARG A 1 903 ? -6.339 31.144 13.985 1.00 88.88 903 ARG A CA 1
ATOM 6809 C C . ARG A 1 903 ? -5.640 30.650 12.719 1.00 88.88 903 ARG A C 1
ATOM 6811 O O . ARG A 1 903 ? -4.985 31.442 12.048 1.00 88.88 903 ARG A O 1
ATOM 6818 N N . GLU A 1 904 ? -5.763 29.365 12.404 1.00 87.81 904 GLU A N 1
ATOM 6819 C CA . GLU A 1 904 ? -5.262 28.798 11.150 1.00 87.81 904 GLU A CA 1
ATOM 6820 C C . GLU A 1 904 ? -6.059 29.297 9.942 1.00 87.81 904 GLU A C 1
ATOM 6822 O O . GLU A 1 904 ? -5.434 29.675 8.957 1.00 87.81 904 GLU A O 1
ATOM 6827 N N . LEU A 1 905 ? -7.387 29.433 10.050 1.00 92.38 905 LEU A N 1
ATOM 6828 C CA . LEU A 1 905 ? -8.219 30.082 9.030 1.00 92.38 905 LEU A CA 1
ATOM 6829 C C . LEU A 1 905 ? -7.738 31.510 8.730 1.00 92.38 905 LEU A C 1
ATOM 6831 O O . LEU A 1 905 ? -7.554 31.854 7.565 1.00 92.38 905 LEU A O 1
ATOM 6835 N N . CYS A 1 906 ? -7.483 32.322 9.761 1.00 93.00 906 CYS A N 1
ATOM 6836 C CA . CYS A 1 906 ? -6.960 33.679 9.579 1.00 93.00 906 CYS A CA 1
ATOM 6837 C C . CYS A 1 906 ? -5.594 33.690 8.881 1.00 93.00 906 CYS A C 1
ATOM 6839 O O . CYS A 1 906 ? -5.395 34.446 7.935 1.00 93.00 906 CYS A O 1
ATOM 6841 N N . ARG A 1 907 ? -4.668 32.814 9.295 1.00 90.69 907 ARG A N 1
ATOM 6842 C CA . ARG A 1 907 ? -3.349 32.701 8.650 1.00 90.69 907 ARG A CA 1
ATOM 6843 C C . ARG A 1 907 ? -3.450 32.249 7.197 1.00 90.69 907 ARG A C 1
ATOM 6845 O O . ARG A 1 907 ? -2.723 32.760 6.355 1.00 90.69 907 ARG A O 1
ATOM 6852 N N . ALA A 1 908 ? -4.325 31.290 6.905 1.00 88.56 908 ALA A N 1
ATOM 6853 C CA . ALA A 1 908 ? -4.519 30.776 5.556 1.00 88.56 908 ALA A CA 1
ATOM 6854 C C . ALA A 1 908 ? -5.156 31.834 4.641 1.00 88.56 908 ALA A C 1
ATOM 6856 O O . ALA A 1 908 ? -4.738 31.978 3.497 1.00 88.56 908 ALA A O 1
ATOM 6857 N N . TYR A 1 909 ? -6.109 32.618 5.155 1.00 92.75 909 TYR A N 1
ATOM 6858 C CA . TYR A 1 909 ? -6.683 33.762 4.442 1.00 92.75 909 TYR A CA 1
ATOM 6859 C C . TYR A 1 909 ? -5.604 34.764 4.008 1.00 92.75 909 TYR A C 1
ATOM 6861 O O . TYR A 1 909 ? -5.562 35.155 2.843 1.00 92.75 909 TYR A O 1
ATOM 6869 N N . GLU A 1 910 ? -4.700 35.136 4.918 1.00 91.56 910 GLU A N 1
ATOM 6870 C CA . GLU A 1 910 ? -3.585 36.042 4.614 1.00 91.56 910 GLU A CA 1
ATOM 6871 C C . GLU A 1 910 ? -2.590 35.413 3.628 1.00 91.56 910 GLU A C 1
ATOM 6873 O O . GLU A 1 910 ? -2.223 36.038 2.634 1.00 91.56 910 GLU A O 1
ATOM 6878 N N . ALA A 1 911 ? -2.188 34.160 3.863 1.00 89.75 911 ALA A N 1
ATOM 6879 C CA . ALA A 1 911 ? -1.204 33.454 3.040 1.00 89.75 911 ALA A CA 1
ATOM 6880 C C . ALA A 1 911 ? -1.660 33.238 1.587 1.00 89.75 911 ALA A C 1
ATOM 6882 O O . ALA A 1 911 ? -0.821 33.148 0.691 1.00 89.75 911 ALA A O 1
ATOM 6883 N N . HIS A 1 912 ? -2.972 33.159 1.354 1.00 90.56 912 HIS A N 1
ATOM 6884 C CA . HIS A 1 912 ? -3.559 32.933 0.034 1.00 90.56 912 HIS A CA 1
ATOM 6885 C C . HIS A 1 912 ? -4.240 34.176 -0.557 1.00 90.56 912 HIS A C 1
ATOM 6887 O O . HIS A 1 912 ? -4.983 34.059 -1.527 1.00 90.56 912 HIS A O 1
ATOM 6893 N N . GLY A 1 913 ? -3.970 35.371 -0.019 1.00 88.62 913 GLY A N 1
ATOM 6894 C CA . GLY A 1 913 ? -4.395 36.631 -0.638 1.00 88.62 913 GLY A CA 1
ATOM 6895 C C . GLY A 1 913 ? -5.908 36.875 -0.625 1.00 88.62 913 GLY A C 1
ATOM 6896 O O . GLY A 1 913 ? -6.424 37.538 -1.521 1.00 88.62 913 GLY A O 1
ATOM 6897 N N . GLY A 1 914 ? -6.623 36.348 0.374 1.00 89.38 914 GLY A N 1
ATOM 6898 C CA . GLY A 1 914 ? -8.057 36.572 0.568 1.00 89.38 914 GLY A CA 1
ATOM 6899 C C . GLY A 1 914 ? -8.934 35.333 0.355 1.00 89.38 914 GLY A C 1
ATOM 6900 O O . GLY A 1 914 ? -8.447 34.213 0.193 1.00 89.38 914 GLY A O 1
ATOM 6901 N N . TRP A 1 915 ? -10.259 35.528 0.362 1.00 88.12 915 TRP A N 1
ATOM 6902 C CA . TRP A 1 915 ? -11.234 34.429 0.316 1.00 88.12 915 TRP A CA 1
ATOM 6903 C C . TRP A 1 915 ? -11.148 33.599 -0.963 1.00 88.12 915 TRP A C 1
ATOM 6905 O O . TRP A 1 915 ? -11.182 32.378 -0.878 1.00 88.12 915 TRP A O 1
ATOM 6915 N N . GLN A 1 916 ? -10.985 34.223 -2.133 1.00 84.75 916 GLN A N 1
ATOM 6916 C CA . GLN A 1 916 ? -10.904 33.496 -3.406 1.00 84.75 916 GLN A CA 1
ATOM 6917 C C . GLN A 1 916 ? -9.697 32.551 -3.458 1.00 84.75 916 GLN A C 1
ATOM 6919 O O . GLN A 1 916 ? -9.854 31.370 -3.765 1.00 84.75 916 GLN A O 1
ATOM 6924 N N . GLY A 1 917 ? -8.503 33.044 -3.112 1.00 81.88 917 GLY A N 1
ATOM 6925 C CA . GLY A 1 917 ? -7.298 32.215 -3.100 1.00 81.88 917 GLY A CA 1
ATOM 6926 C C . GLY A 1 917 ? -7.341 31.139 -2.016 1.00 81.88 917 GLY A C 1
ATOM 6927 O O . GLY A 1 917 ? -6.934 30.004 -2.262 1.00 81.88 917 GLY A O 1
ATOM 6928 N N . LEU A 1 918 ? -7.912 31.448 -0.847 1.00 88.69 918 LEU A N 1
ATOM 6929 C CA . LEU A 1 918 ? -8.140 30.463 0.208 1.00 88.69 918 LEU A CA 1
ATOM 6930 C C . LEU A 1 918 ? -9.124 29.364 -0.227 1.00 88.69 918 LEU A C 1
ATOM 6932 O O . LEU A 1 918 ? -8.855 28.188 0.001 1.00 88.69 918 LEU A O 1
ATOM 6936 N N . LEU A 1 919 ? -10.247 29.718 -0.856 1.00 85.38 919 LEU A N 1
ATOM 6937 C CA . LEU A 1 919 ? -11.242 28.756 -1.339 1.00 85.38 919 LEU A CA 1
ATOM 6938 C C . LEU A 1 919 ? -10.663 27.861 -2.438 1.00 85.38 919 LEU A C 1
ATOM 6940 O O . LEU A 1 919 ? -10.856 26.649 -2.388 1.00 85.38 919 LEU A O 1
ATOM 6944 N N . ALA A 1 920 ? -9.893 28.428 -3.371 1.00 77.88 920 ALA A N 1
ATOM 6945 C CA . ALA A 1 920 ? -9.176 27.659 -4.385 1.00 77.88 920 ALA A CA 1
ATOM 6946 C C . ALA A 1 920 ? -8.158 26.693 -3.752 1.00 77.88 920 ALA A C 1
ATOM 6948 O O . ALA A 1 920 ? -8.093 25.524 -4.130 1.00 77.88 920 ALA A O 1
ATOM 6949 N N . TYR A 1 921 ? -7.412 27.150 -2.741 1.00 82.00 921 TYR A N 1
ATOM 6950 C CA . TYR A 1 921 ? -6.497 26.301 -1.981 1.00 82.00 921 TYR A CA 1
ATOM 6951 C C . TYR A 1 921 ? -7.229 25.154 -1.270 1.00 82.00 921 TYR A C 1
ATOM 6953 O O . TYR A 1 921 ? -6.802 24.006 -1.381 1.00 82.00 921 TYR A O 1
ATOM 6961 N N . VAL A 1 922 ? -8.335 25.435 -0.571 1.00 82.06 922 VAL A N 1
ATOM 6962 C CA . VAL A 1 922 ? -9.128 24.412 0.134 1.00 82.06 922 VAL A CA 1
ATOM 6963 C C . VAL A 1 922 ? -9.731 23.410 -0.853 1.00 82.06 922 VAL A C 1
ATOM 6965 O O . VAL A 1 922 ? -9.663 22.208 -0.606 1.00 82.06 922 VAL A O 1
ATOM 6968 N N . ALA A 1 923 ? -10.264 23.871 -1.986 1.00 75.44 923 ALA A N 1
ATOM 6969 C CA . ALA A 1 923 ? -10.782 22.998 -3.037 1.00 75.44 923 ALA A CA 1
ATOM 6970 C C . ALA A 1 923 ? -9.688 22.065 -3.587 1.00 75.44 923 ALA A C 1
ATOM 6972 O O . ALA A 1 923 ? -9.891 20.852 -3.648 1.00 75.44 923 ALA A O 1
ATOM 6973 N N . ALA A 1 924 ? -8.501 22.606 -3.882 1.00 71.56 924 ALA A N 1
ATOM 6974 C CA . ALA A 1 924 ? -7.356 21.818 -4.331 1.00 71.56 924 ALA A CA 1
ATOM 6975 C C . ALA A 1 924 ? -6.868 20.825 -3.259 1.00 71.56 924 ALA A C 1
ATOM 6977 O O . ALA A 1 924 ? -6.514 19.692 -3.583 1.00 71.56 924 ALA A O 1
ATOM 6978 N N . GLN A 1 925 ? -6.862 21.203 -1.972 1.00 75.50 925 GLN A N 1
ATOM 6979 C CA . GLN A 1 925 ? -6.523 20.262 -0.899 1.00 75.50 925 GLN A CA 1
ATOM 6980 C C . GLN A 1 925 ? -7.561 19.145 -0.770 1.00 75.50 925 GLN A C 1
ATOM 6982 O O . GLN A 1 925 ? -7.157 17.999 -0.610 1.00 75.50 925 GLN A O 1
ATOM 6987 N N . ASN A 1 926 ? -8.859 19.437 -0.892 1.00 72.12 926 ASN A N 1
ATOM 6988 C CA . ASN A 1 926 ? -9.910 18.416 -0.852 1.00 72.12 926 ASN A CA 1
ATOM 6989 C C . ASN A 1 926 ? -9.768 17.408 -2.000 1.00 72.12 926 ASN A C 1
ATOM 6991 O O . ASN A 1 926 ? -9.861 16.203 -1.773 1.00 72.12 926 ASN A O 1
ATOM 6995 N N . GLU A 1 927 ? -9.494 17.877 -3.219 1.00 67.50 927 GLU A N 1
ATOM 6996 C CA . GLU A 1 927 ? -9.218 16.997 -4.360 1.00 67.50 927 GLU A CA 1
ATOM 6997 C C . GLU A 1 927 ? -8.009 16.092 -4.069 1.00 67.50 927 GLU A C 1
ATOM 6999 O O . GLU A 1 927 ? -8.086 14.868 -4.182 1.00 67.50 927 GLU A O 1
ATOM 7004 N N . LEU A 1 928 ? -6.911 16.672 -3.581 1.00 68.44 928 LEU A N 1
ATOM 7005 C CA . LEU A 1 928 ? -5.700 15.937 -3.212 1.00 68.44 928 LEU A CA 1
ATOM 7006 C C . LEU A 1 928 ? -5.908 14.968 -2.028 1.00 68.44 928 LEU A C 1
ATOM 7008 O O . LEU A 1 928 ? -5.298 13.894 -1.999 1.00 68.44 928 LEU A O 1
ATOM 7012 N N . GLU A 1 929 ? -6.766 15.301 -1.061 1.00 70.12 929 GLU A N 1
ATOM 7013 C CA . GLU A 1 929 ? -7.167 14.416 0.041 1.00 70.12 929 GLU A CA 1
ATOM 7014 C C . GLU A 1 929 ? -7.987 13.228 -0.471 1.00 70.12 929 GLU A C 1
ATOM 7016 O O . GLU A 1 929 ? -7.715 12.089 -0.082 1.00 70.12 929 GLU A O 1
ATOM 7021 N N . LEU A 1 930 ? -8.927 13.456 -1.396 1.00 69.62 930 LEU A N 1
ATOM 7022 C CA . LEU A 1 930 ? -9.693 12.391 -2.048 1.00 69.62 930 LEU A CA 1
ATOM 7023 C C . LEU A 1 930 ? -8.771 11.430 -2.805 1.00 69.62 930 LEU A C 1
ATOM 7025 O O . LEU A 1 930 ? -8.926 10.211 -2.692 1.00 69.62 930 LEU A O 1
ATOM 7029 N N . VAL A 1 931 ? -7.766 11.955 -3.511 1.00 71.62 931 VAL A N 1
ATOM 7030 C CA . VAL A 1 931 ? -6.726 11.142 -4.160 1.00 71.62 931 VAL A CA 1
ATOM 7031 C C . VAL A 1 931 ? -5.956 10.311 -3.127 1.00 71.62 931 VAL A C 1
ATOM 7033 O O . VAL A 1 931 ? -5.786 9.101 -3.294 1.00 71.62 931 VAL A O 1
ATOM 7036 N N . GLY A 1 932 ? -5.544 10.927 -2.016 1.00 71.56 932 GLY A N 1
ATOM 7037 C CA . GLY A 1 932 ? -4.836 10.250 -0.929 1.00 71.56 932 GLY A CA 1
ATOM 7038 C C . GLY A 1 932 ? -5.666 9.192 -0.187 1.00 71.56 932 GLY A C 1
ATOM 7039 O O . GLY A 1 932 ? -5.087 8.227 0.323 1.00 71.56 932 GLY A O 1
ATOM 7040 N N . ALA A 1 933 ? -6.993 9.348 -0.135 1.00 71.81 933 ALA A N 1
ATOM 7041 C CA . ALA A 1 933 ? -7.932 8.440 0.526 1.00 71.81 933 ALA A CA 1
ATOM 7042 C C . ALA A 1 933 ? -8.209 7.158 -0.277 1.00 71.81 933 ALA A C 1
ATOM 7044 O O . ALA A 1 933 ? -8.544 6.125 0.306 1.00 71.81 933 ALA A O 1
ATOM 7045 N N . ARG A 1 934 ? -8.030 7.198 -1.604 1.00 75.12 934 ARG A N 1
ATOM 7046 C CA . ARG A 1 934 ? -8.181 6.035 -2.501 1.00 75.12 934 ARG A CA 1
ATOM 7047 C C . ARG A 1 934 ? -7.040 5.019 -2.381 1.00 75.12 934 ARG A C 1
ATOM 7049 O O . ARG A 1 934 ? -7.139 3.929 -2.941 1.00 75.12 934 ARG A O 1
ATOM 7056 N N . ALA A 1 935 ? -5.959 5.371 -1.688 1.00 84.25 935 ALA A N 1
ATOM 7057 C CA . ALA A 1 935 ? -4.747 4.570 -1.602 1.00 84.25 935 ALA A CA 1
ATOM 7058 C C . ALA A 1 935 ? -4.704 3.698 -0.341 1.00 84.25 935 ALA A C 1
ATOM 7060 O O . ALA A 1 935 ? -4.937 4.155 0.780 1.00 84.25 935 ALA A O 1
ATOM 7061 N N . GLU A 1 936 ? -4.303 2.443 -0.503 1.00 88.44 936 GLU A N 1
ATOM 7062 C CA . GLU A 1 936 ? -3.945 1.580 0.610 1.00 88.44 936 GLU A CA 1
ATOM 7063 C C . GLU A 1 936 ? -2.611 2.005 1.240 1.00 88.44 936 GLU A C 1
ATOM 7065 O O . GLU A 1 936 ? -1.601 2.205 0.568 1.00 88.44 936 GLU A O 1
ATOM 7070 N N . LYS A 1 937 ? -2.585 2.120 2.568 1.00 90.62 937 LYS A N 1
ATOM 7071 C CA . LYS A 1 937 ? -1.405 2.550 3.326 1.00 90.62 937 LYS A CA 1
ATOM 7072 C C . LYS A 1 937 ? -1.219 1.653 4.545 1.00 90.62 937 LYS A C 1
ATOM 7074 O O . LYS A 1 937 ? -2.202 1.257 5.176 1.00 90.62 937 LYS A O 1
ATOM 7079 N N . VAL A 1 938 ? 0.037 1.382 4.903 1.00 92.12 938 VAL A N 1
ATOM 7080 C CA . VAL A 1 938 ? 0.384 0.757 6.186 1.00 92.12 938 VAL A CA 1
ATOM 7081 C C . VAL A 1 938 ? -0.041 1.701 7.298 1.00 92.12 938 VAL A C 1
ATOM 7083 O O . VAL A 1 938 ? 0.334 2.876 7.304 1.00 92.12 938 VAL A O 1
ATOM 7086 N N . ARG A 1 939 ? -0.815 1.203 8.260 1.00 92.69 939 ARG A N 1
ATOM 7087 C CA . ARG A 1 939 ? -1.369 2.060 9.310 1.00 92.69 939 ARG A CA 1
ATOM 7088 C C . ARG A 1 939 ? -0.498 2.036 10.556 1.00 92.69 939 ARG A C 1
ATOM 7090 O O . ARG A 1 939 ? -0.433 1.012 11.230 1.00 92.69 939 ARG A O 1
ATOM 7097 N N . ILE A 1 940 ? 0.119 3.160 10.912 1.00 94.69 940 ILE A N 1
ATOM 7098 C CA . ILE A 1 940 ? 0.683 3.333 12.256 1.00 94.69 940 ILE A CA 1
ATOM 7099 C C . ILE A 1 940 ? -0.393 3.985 13.115 1.00 94.69 940 ILE A C 1
ATOM 7101 O O . ILE A 1 940 ? -0.910 5.033 12.747 1.00 94.69 940 ILE A O 1
ATOM 7105 N N . MET A 1 941 ? -0.752 3.392 14.249 1.00 93.38 941 MET A N 1
ATOM 7106 C CA . MET A 1 941 ? -1.761 3.964 15.146 1.00 93.38 941 MET A CA 1
ATOM 7107 C C . MET A 1 941 ? -1.549 3.518 16.589 1.00 93.38 941 MET A C 1
ATOM 7109 O O . MET A 1 941 ? -0.740 2.631 16.863 1.00 93.38 941 MET A O 1
ATOM 7113 N N . SER A 1 942 ? -2.273 4.130 17.529 1.00 92.88 942 SER A N 1
ATOM 7114 C CA . SER A 1 942 ? -2.249 3.654 18.909 1.00 92.88 942 SER A CA 1
ATOM 7115 C C . SER A 1 942 ? -2.990 2.319 19.050 1.00 92.88 942 SER A C 1
ATOM 7117 O O . SER A 1 942 ? -3.928 2.046 18.300 1.00 92.88 942 SER A O 1
ATOM 7119 N N . ILE A 1 943 ? -2.626 1.501 20.042 1.00 94.69 943 ILE A N 1
ATOM 7120 C CA . ILE A 1 943 ? -3.358 0.251 20.329 1.00 94.69 943 ILE A CA 1
ATOM 7121 C C . ILE A 1 943 ? -4.846 0.537 20.623 1.00 94.69 943 ILE A C 1
ATOM 7123 O O . ILE A 1 943 ? -5.715 -0.209 20.177 1.00 94.69 943 ILE A O 1
ATOM 7127 N N . HIS A 1 944 ? -5.152 1.664 21.278 1.00 89.12 944 HIS A N 1
ATOM 7128 C CA . HIS A 1 944 ? -6.526 2.121 21.519 1.00 89.12 944 HIS A CA 1
ATOM 7129 C C . HIS A 1 944 ? -7.292 2.369 20.215 1.00 89.12 944 HIS A C 1
ATOM 7131 O O . HIS A 1 944 ? -8.413 1.896 20.055 1.00 89.12 944 HIS A O 1
ATOM 7137 N N . ALA A 1 945 ? -6.674 3.074 19.260 1.00 87.06 945 ALA A N 1
ATOM 7138 C CA . ALA A 1 945 ? -7.285 3.374 17.965 1.00 87.06 945 ALA A CA 1
ATOM 7139 C C . ALA A 1 945 ? -7.502 2.118 17.101 1.00 87.06 945 ALA A C 1
ATOM 7141 O O . ALA A 1 945 ? -8.333 2.127 16.197 1.00 87.06 945 ALA A O 1
ATOM 7142 N N . ALA A 1 946 ? -6.783 1.028 17.385 1.00 89.88 946 ALA A N 1
ATOM 7143 C CA . ALA A 1 946 ? -6.938 -0.239 16.682 1.00 89.88 946 ALA A CA 1
ATOM 7144 C C . ALA A 1 946 ? -8.148 -1.063 17.150 1.00 89.88 946 ALA A C 1
ATOM 7146 O O . ALA A 1 946 ? -8.482 -2.072 16.516 1.00 89.88 946 ALA A O 1
ATOM 7147 N N . LYS A 1 947 ? -8.813 -0.677 18.249 1.00 86.25 947 LYS A N 1
ATOM 7148 C CA . LYS A 1 947 ? -10.004 -1.377 18.741 1.00 86.25 947 LYS A CA 1
ATOM 7149 C C . LYS A 1 947 ? -11.085 -1.424 17.654 1.00 86.25 947 LYS A C 1
ATOM 7151 O O . LYS A 1 947 ? -11.307 -0.467 16.922 1.00 86.25 947 LYS A O 1
ATOM 7156 N N . GLY A 1 948 ? -11.713 -2.588 17.497 1.00 80.31 948 GLY A N 1
ATOM 7157 C CA . GLY A 1 948 ? -12.684 -2.851 16.425 1.00 80.31 948 GLY A CA 1
ATOM 7158 C C . GLY A 1 948 ? -12.081 -3.156 15.043 1.00 80.31 948 GLY A C 1
ATOM 7159 O O . GLY A 1 948 ? -12.757 -3.771 14.224 1.00 80.31 948 GLY A O 1
ATOM 7160 N N . LEU A 1 949 ? -10.805 -2.841 14.791 1.00 88.94 949 LEU A N 1
ATOM 7161 C CA . LEU A 1 949 ? -10.126 -3.142 13.522 1.00 88.94 949 LEU A CA 1
ATOM 7162 C C . LEU A 1 949 ? -9.497 -4.546 13.512 1.00 88.94 949 LEU A C 1
ATOM 7164 O O . LEU A 1 949 ? -9.446 -5.236 14.538 1.00 88.94 949 LEU A O 1
ATOM 7168 N N . GLU A 1 950 ? -9.033 -4.976 12.339 1.00 91.44 950 GLU A N 1
ATOM 7169 C CA . GLU A 1 950 ? -8.330 -6.242 12.113 1.00 91.44 950 GLU A CA 1
ATOM 7170 C C . GLU A 1 950 ? -7.409 -6.153 10.893 1.00 91.44 950 GLU A C 1
ATOM 7172 O O . GLU A 1 950 ? -7.731 -5.471 9.923 1.00 91.44 950 GLU A O 1
ATOM 7177 N N . PHE A 1 951 ? -6.278 -6.860 10.945 1.00 94.06 951 PHE A N 1
ATOM 7178 C CA . PHE A 1 951 ? -5.212 -6.771 9.945 1.00 94.06 951 PHE A CA 1
ATOM 7179 C C . PHE A 1 951 ? -4.642 -8.156 9.625 1.00 94.06 951 PHE A C 1
ATOM 7181 O O . PHE A 1 951 ? -4.566 -9.030 10.493 1.00 94.06 951 PHE A O 1
ATOM 7188 N N . GLY A 1 952 ? -4.216 -8.363 8.377 1.00 92.81 952 GLY A N 1
ATOM 7189 C CA . GLY A 1 952 ? -3.498 -9.571 7.967 1.00 92.81 952 GLY A CA 1
ATOM 7190 C C . GLY A 1 952 ? -2.221 -9.774 8.787 1.00 92.81 952 GLY A C 1
ATOM 7191 O O . GLY A 1 952 ? -1.959 -10.894 9.244 1.00 92.81 952 GLY A O 1
ATOM 7192 N N . ALA A 1 953 ? -1.493 -8.676 9.028 1.00 95.81 953 ALA A N 1
ATOM 7193 C CA . ALA A 1 953 ? -0.301 -8.623 9.866 1.00 95.81 953 ALA A CA 1
ATOM 7194 C C . ALA A 1 953 ? -0.332 -7.454 10.869 1.00 95.81 953 ALA A C 1
ATOM 7196 O O . ALA A 1 953 ? -0.779 -6.354 10.545 1.00 95.81 953 ALA A O 1
ATOM 7197 N N . VAL A 1 954 ? 0.183 -7.682 12.080 1.00 98.06 954 VAL A N 1
ATOM 7198 C CA . VAL A 1 954 ? 0.302 -6.659 13.133 1.00 98.06 954 VAL A CA 1
ATOM 7199 C C . VAL A 1 954 ? 1.716 -6.635 13.696 1.00 98.06 954 VAL A C 1
ATOM 7201 O O . VAL A 1 954 ? 2.271 -7.681 14.029 1.00 98.06 954 VAL A O 1
ATOM 7204 N N . PHE A 1 955 ? 2.266 -5.432 13.840 1.00 98.38 955 PHE A N 1
ATOM 7205 C CA . PHE A 1 955 ? 3.531 -5.159 14.514 1.00 98.38 955 PHE A CA 1
ATOM 7206 C C . PHE A 1 955 ? 3.264 -4.433 15.836 1.00 98.38 955 PHE A C 1
ATOM 7208 O O . PHE A 1 955 ? 2.592 -3.404 15.844 1.00 98.38 955 PHE A O 1
ATOM 7215 N N . LEU A 1 956 ? 3.807 -4.947 16.937 1.00 98.00 956 LEU A N 1
ATOM 7216 C CA . LEU A 1 956 ? 3.769 -4.347 18.273 1.00 98.00 956 LEU A CA 1
ATOM 7217 C C . LEU A 1 956 ? 5.210 -4.090 18.742 1.00 98.00 956 LEU A C 1
ATOM 7219 O O . LEU A 1 956 ? 5.809 -4.969 19.369 1.00 98.00 956 LEU A O 1
ATOM 7223 N N . PRO A 1 957 ? 5.794 -2.929 18.394 1.00 97.31 957 PRO A N 1
ATOM 7224 C CA . PRO A 1 957 ? 7.118 -2.547 18.858 1.00 97.31 957 PRO A CA 1
ATOM 7225 C C . PRO A 1 957 ? 7.092 -1.980 20.278 1.00 97.31 957 PRO A C 1
ATOM 7227 O O . PRO A 1 957 ? 6.033 -1.651 20.819 1.00 97.31 957 PRO A O 1
ATOM 7230 N N . ALA A 1 958 ? 8.284 -1.780 20.841 1.00 96.19 958 ALA A N 1
ATOM 7231 C CA . ALA A 1 958 ? 8.491 -1.142 22.136 1.00 96.19 958 ALA A CA 1
ATOM 7232 C C . ALA A 1 958 ? 7.797 -1.866 23.309 1.00 96.19 958 ALA A C 1
ATOM 7234 O O . ALA A 1 958 ? 7.266 -1.225 24.220 1.00 96.19 958 ALA A O 1
ATOM 7235 N N . LEU A 1 959 ? 7.826 -3.204 23.303 1.00 97.06 959 LEU A N 1
ATOM 7236 C CA . LEU A 1 959 ? 7.359 -4.046 24.410 1.00 97.06 959 LEU A CA 1
ATOM 7237 C C . LEU A 1 959 ? 8.368 -4.027 25.567 1.00 97.06 959 LEU A C 1
ATOM 7239 O O . LEU A 1 959 ? 9.068 -5.000 25.848 1.00 97.06 959 LEU A O 1
ATOM 7243 N N . GLU A 1 960 ? 8.434 -2.880 26.233 1.00 95.31 960 GLU A N 1
ATOM 7244 C CA . GLU A 1 960 ? 9.377 -2.535 27.297 1.00 95.31 960 GLU A CA 1
ATOM 7245 C C . GLU A 1 960 ? 8.619 -2.107 28.560 1.00 95.31 960 GLU A C 1
ATOM 7247 O O . GLU A 1 960 ? 7.638 -1.363 28.481 1.00 95.31 960 GLU A O 1
ATOM 7252 N N . ASP A 1 961 ? 9.093 -2.532 29.732 1.00 92.19 961 ASP A N 1
ATOM 7253 C CA . ASP A 1 961 ? 8.533 -2.135 31.027 1.00 92.19 961 ASP A CA 1
ATOM 7254 C C . ASP A 1 961 ? 8.707 -0.617 31.223 1.00 92.19 961 ASP A C 1
ATOM 7256 O O . ASP A 1 961 ? 9.826 -0.097 31.230 1.00 92.19 961 ASP A O 1
ATOM 7260 N N . GLY A 1 962 ? 7.589 0.100 31.360 1.00 86.56 962 GLY A N 1
ATOM 7261 C CA . GLY A 1 962 ? 7.522 1.563 31.376 1.00 86.56 962 GLY A CA 1
ATOM 7262 C C . GLY A 1 962 ? 6.932 2.167 30.097 1.00 86.56 962 GLY A C 1
ATOM 7263 O O . GLY A 1 962 ? 6.421 3.289 30.146 1.00 86.56 962 GLY A O 1
ATOM 7264 N N . LEU A 1 963 ? 6.944 1.426 28.981 1.00 89.88 963 LEU A N 1
ATOM 7265 C CA . LEU A 1 963 ? 6.223 1.772 27.751 1.00 89.88 963 LEU A CA 1
ATOM 7266 C C . LEU A 1 963 ? 4.946 0.948 27.612 1.00 89.88 963 LEU A C 1
ATOM 7268 O O . LEU A 1 963 ? 3.897 1.543 27.421 1.00 89.88 963 LEU A O 1
ATOM 7272 N N . LEU A 1 964 ? 5.019 -0.378 27.735 1.00 92.38 964 LEU A N 1
ATOM 7273 C CA . LEU A 1 964 ? 3.863 -1.271 27.830 1.00 92.38 964 LEU A CA 1
ATOM 7274 C C . LEU A 1 964 ? 4.206 -2.398 28.821 1.00 92.38 964 LEU A C 1
ATOM 7276 O O . LEU A 1 964 ? 4.900 -3.340 28.434 1.00 92.38 964 LEU A O 1
ATOM 7280 N N . PRO A 1 965 ? 3.766 -2.318 30.090 1.00 92.00 965 PRO A N 1
ATOM 7281 C CA . PRO A 1 965 ? 2.797 -1.355 30.623 1.00 92.00 965 PRO A CA 1
ATOM 7282 C C . PRO A 1 965 ? 3.351 0.075 30.760 1.00 92.00 965 PRO A C 1
ATOM 7284 O O . PRO A 1 965 ? 4.528 0.278 31.074 1.00 92.00 965 PRO A O 1
ATOM 7287 N N . PHE A 1 966 ? 2.500 1.068 30.488 1.00 88.56 966 PHE A N 1
ATOM 7288 C CA . PHE A 1 966 ? 2.871 2.483 30.441 1.00 88.56 966 PHE A CA 1
ATOM 7289 C C . PHE A 1 966 ? 2.996 3.112 31.835 1.00 88.56 966 PHE A C 1
ATOM 7291 O O . PHE A 1 966 ? 2.021 3.216 32.574 1.00 88.56 966 PHE A O 1
ATOM 7298 N N . ALA A 1 967 ? 4.186 3.620 32.165 1.00 82.81 967 ALA A N 1
ATOM 7299 C CA . ALA A 1 967 ? 4.470 4.242 33.465 1.00 82.81 967 ALA A CA 1
ATOM 7300 C C . ALA A 1 967 ? 4.239 5.769 33.505 1.00 82.81 967 ALA A C 1
ATOM 7302 O O . ALA A 1 967 ? 4.539 6.413 34.509 1.00 82.81 967 ALA A O 1
ATOM 7303 N N . GLY A 1 968 ? 3.723 6.367 32.426 1.00 75.38 968 GLY A N 1
ATOM 7304 C CA . GLY A 1 968 ? 3.470 7.808 32.337 1.00 75.38 968 GLY A CA 1
ATOM 7305 C C . GLY A 1 968 ? 4.578 8.602 31.634 1.00 75.38 968 GLY A C 1
ATOM 7306 O O . GLY A 1 968 ? 5.751 8.228 31.622 1.00 75.38 968 GLY A O 1
ATOM 7307 N N . SER A 1 969 ? 4.216 9.749 31.051 1.00 72.12 969 SER A N 1
ATOM 7308 C CA . SER A 1 969 ? 5.163 10.641 30.359 1.00 72.12 969 SER A CA 1
ATOM 7309 C C . SER A 1 969 ? 6.202 11.261 31.294 1.00 72.12 969 SER A C 1
ATOM 7311 O O . SER A 1 969 ? 7.324 11.547 30.874 1.00 72.12 969 SER A O 1
ATOM 7313 N N . ASP A 1 970 ? 5.847 11.461 32.561 1.00 71.56 970 ASP A N 1
ATOM 7314 C CA . ASP A 1 970 ? 6.723 12.080 33.560 1.00 71.56 970 ASP A CA 1
ATOM 7315 C C . ASP A 1 970 ? 7.876 11.138 33.928 1.00 71.56 970 ASP A C 1
ATOM 7317 O O . ASP A 1 970 ? 9.033 11.559 33.944 1.00 71.56 970 ASP A O 1
ATOM 7321 N N . PHE A 1 971 ? 7.594 9.834 34.058 1.00 77.19 971 PHE A N 1
ATOM 7322 C CA . PHE A 1 971 ? 8.609 8.789 34.221 1.00 77.19 971 PHE A CA 1
ATOM 7323 C C . PHE A 1 971 ? 9.617 8.784 33.060 1.00 77.19 971 PHE A C 1
ATOM 7325 O O . PHE A 1 971 ? 10.833 8.790 33.270 1.00 77.19 971 PHE A O 1
ATOM 7332 N N . LEU A 1 972 ? 9.116 8.842 31.822 1.00 76.62 972 LEU A N 1
ATOM 7333 C CA . LEU A 1 972 ? 9.955 8.817 30.621 1.00 76.62 972 LEU A CA 1
ATOM 7334 C C . LEU A 1 972 ? 10.782 10.103 30.465 1.00 76.62 972 LEU A C 1
ATOM 7336 O O . LEU A 1 972 ? 11.969 10.047 30.142 1.00 76.62 972 LEU A O 1
ATOM 7340 N N . SER A 1 973 ? 10.188 11.264 30.748 1.00 70.31 973 SER A N 1
ATOM 7341 C CA . SER A 1 973 ? 10.854 12.570 30.638 1.00 70.31 973 SER A CA 1
ATOM 7342 C C . SER A 1 973 ? 11.748 12.921 31.832 1.00 70.31 973 SER A C 1
ATOM 7344 O O . SER A 1 973 ? 1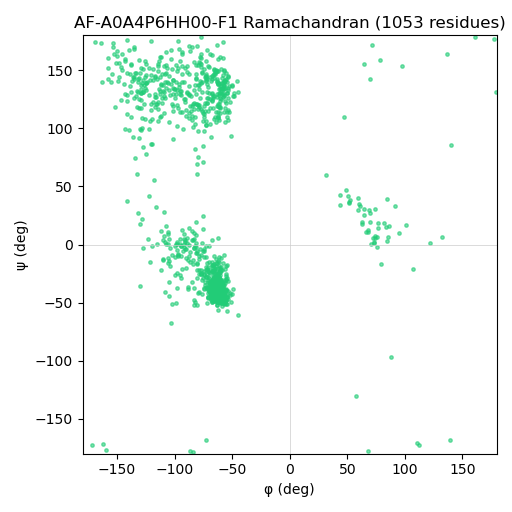2.608 13.787 31.704 1.00 70.31 973 SER A O 1
ATOM 7346 N N . GLY A 1 974 ? 11.610 12.233 32.971 1.00 66.19 974 GLY A N 1
ATOM 7347 C CA . GLY A 1 974 ? 12.385 12.500 34.188 1.00 66.19 974 GLY A CA 1
ATOM 7348 C C . GLY A 1 974 ? 11.921 13.731 34.966 1.00 66.19 974 GLY A C 1
ATOM 7349 O O . GLY A 1 974 ? 12.656 14.211 35.827 1.00 66.19 974 GLY A O 1
ATOM 7350 N N . LYS A 1 975 ? 10.727 14.253 34.664 1.00 63.53 975 LYS A N 1
ATOM 7351 C CA . LYS A 1 975 ? 10.110 15.343 35.427 1.00 63.53 975 LYS A CA 1
ATOM 7352 C C . LYS A 1 975 ? 9.432 14.778 36.685 1.00 63.53 975 LYS A C 1
ATOM 7354 O O . LYS A 1 975 ? 8.836 13.705 36.598 1.00 63.53 975 LYS A O 1
ATOM 7359 N N . PRO A 1 976 ? 9.472 15.475 37.836 1.00 52.62 976 PRO A N 1
ATOM 7360 C CA . PRO A 1 976 ? 8.654 15.108 38.988 1.00 52.62 976 PRO A CA 1
ATOM 7361 C C . PRO A 1 976 ? 7.171 15.233 38.607 1.00 52.62 976 PRO A C 1
ATOM 7363 O O . PRO A 1 976 ? 6.686 16.337 38.364 1.00 52.62 976 PRO A O 1
ATOM 7366 N N . GLY A 1 977 ? 6.477 14.103 38.488 1.00 51.22 977 GLY A N 1
ATOM 7367 C CA . GLY A 1 977 ? 5.048 14.045 38.173 1.00 51.22 977 GLY A CA 1
ATOM 7368 C C . GLY A 1 977 ? 4.173 13.971 39.424 1.00 51.22 977 GLY A C 1
ATOM 7369 O O . GLY A 1 977 ? 4.602 13.470 40.465 1.00 51.22 977 GLY A O 1
ATOM 7370 N N . HIS A 1 978 ? 2.930 14.450 39.323 1.00 47.12 978 HIS A N 1
ATOM 7371 C CA . HIS A 1 978 ? 1.908 14.266 40.360 1.00 47.12 978 HIS A CA 1
ATOM 7372 C C . HIS A 1 978 ? 1.541 12.770 40.517 1.00 47.12 978 HIS A C 1
ATOM 7374 O O . HIS A 1 978 ? 1.467 12.052 39.520 1.00 47.12 978 HIS A O 1
ATOM 7380 N N . PRO A 1 979 ? 1.209 12.293 41.733 1.00 43.22 979 PRO A N 1
ATOM 7381 C CA . PRO A 1 979 ? 0.868 10.889 42.014 1.00 43.22 979 PRO A CA 1
ATOM 7382 C C . PRO A 1 979 ? -0.458 10.388 41.396 1.00 43.22 979 PRO A C 1
ATOM 7384 O O . PRO A 1 979 ? -0.848 9.248 41.638 1.00 43.22 979 PRO A O 1
ATOM 7387 N N . ALA A 1 980 ? -1.158 11.199 40.594 1.00 41.19 980 ALA A N 1
ATOM 7388 C CA . ALA A 1 980 ? -2.504 10.910 40.086 1.00 41.19 980 ALA A CA 1
ATOM 7389 C C . ALA A 1 980 ? -2.567 9.864 38.947 1.00 41.19 980 ALA A C 1
ATOM 7391 O O . ALA A 1 980 ? -3.655 9.478 38.535 1.00 41.19 980 ALA A O 1
ATOM 7392 N N . GLY A 1 981 ? -1.427 9.386 38.438 1.00 50.03 981 GLY A N 1
ATOM 7393 C CA . GLY A 1 981 ? -1.353 8.433 37.323 1.00 50.03 981 GLY A CA 1
ATOM 7394 C C . GLY A 1 981 ? -0.709 7.105 37.709 1.00 50.03 981 GLY A C 1
ATOM 7395 O O . GLY A 1 981 ? 0.291 6.716 37.109 1.00 50.03 981 GLY A O 1
ATOM 7396 N N . ARG A 1 982 ? -1.227 6.423 38.736 1.00 58.97 982 ARG A N 1
ATOM 7397 C CA . ARG A 1 982 ? -0.772 5.066 39.073 1.00 58.97 982 ARG A CA 1
ATOM 7398 C C . ARG A 1 982 ? -1.056 4.158 37.867 1.00 58.97 982 ARG A C 1
ATOM 7400 O O . ARG A 1 982 ? -2.191 4.102 37.409 1.00 58.97 982 ARG A O 1
ATOM 7407 N N . MET A 1 983 ? -0.024 3.501 37.338 1.00 71.56 983 MET A N 1
ATOM 7408 C CA . MET A 1 983 ? -0.137 2.539 36.235 1.00 71.56 983 MET A CA 1
ATOM 7409 C C . MET A 1 983 ? -1.162 1.454 36.598 1.00 71.56 983 MET A C 1
ATOM 7411 O O . MET A 1 983 ? -0.922 0.681 37.527 1.00 71.56 983 MET A O 1
ATOM 7415 N N . ASP A 1 984 ? -2.287 1.408 35.881 1.00 84.44 984 ASP A N 1
ATOM 7416 C CA . ASP A 1 984 ? -3.259 0.317 35.974 1.00 84.44 984 ASP A CA 1
ATOM 7417 C C . ASP A 1 984 ? -2.741 -0.861 35.138 1.00 84.44 984 ASP A C 1
ATOM 7419 O O . ASP A 1 984 ? -2.843 -0.883 33.909 1.00 84.44 984 ASP A O 1
ATOM 7423 N N . GLU A 1 985 ? -2.103 -1.820 35.810 1.00 87.50 985 GLU A N 1
ATOM 7424 C CA . GLU A 1 985 ? -1.507 -2.975 35.139 1.00 87.50 985 GLU A CA 1
ATOM 7425 C C . GLU A 1 985 ? -2.563 -3.849 34.443 1.00 87.50 985 GLU A C 1
ATOM 7427 O O . GLU A 1 985 ? -2.270 -4.419 33.392 1.00 87.50 985 GLU A O 1
ATOM 7432 N N . ASP A 1 986 ? -3.784 -3.939 34.976 1.00 87.94 986 ASP A N 1
ATOM 7433 C CA . ASP A 1 986 ? -4.843 -4.762 34.390 1.00 87.94 986 ASP A CA 1
ATOM 7434 C C . ASP A 1 986 ? -5.427 -4.113 33.132 1.00 87.94 986 ASP A C 1
ATOM 7436 O O . ASP A 1 986 ? -5.690 -4.807 32.146 1.00 87.94 986 ASP A O 1
ATOM 7440 N N . GLU A 1 987 ? -5.574 -2.787 33.115 1.00 88.00 987 GLU A N 1
ATOM 7441 C CA . GLU A 1 987 ? -5.947 -2.050 31.903 1.00 88.00 987 GLU A CA 1
ATOM 7442 C C . GLU A 1 987 ? -4.860 -2.155 30.826 1.00 88.00 987 GLU A C 1
ATOM 7444 O O . GLU A 1 987 ? -5.161 -2.486 29.678 1.00 88.00 987 GLU A O 1
ATOM 7449 N N . GLU A 1 988 ? -3.585 -1.977 31.185 1.00 91.94 988 GLU A N 1
ATOM 7450 C CA . GLU A 1 988 ? -2.470 -2.133 30.241 1.00 91.94 988 GLU A CA 1
ATOM 7451 C C . GLU A 1 988 ? -2.349 -3.578 29.717 1.00 91.94 988 GLU A C 1
ATOM 7453 O O . GLU A 1 988 ? -1.995 -3.794 28.554 1.00 91.94 988 GLU A O 1
ATOM 7458 N N . ARG A 1 989 ? -2.699 -4.576 30.537 1.00 93.56 989 ARG A N 1
ATOM 7459 C CA . ARG A 1 989 ? -2.768 -5.989 30.138 1.00 93.56 989 ARG A CA 1
ATOM 7460 C C . ARG A 1 989 ? -3.892 -6.234 29.127 1.00 93.56 989 ARG A C 1
ATOM 7462 O O . ARG A 1 989 ? -3.655 -6.884 28.106 1.00 93.56 989 ARG A O 1
ATOM 7469 N N . ARG A 1 990 ? -5.092 -5.685 29.361 1.00 93.00 990 ARG A N 1
ATOM 7470 C CA . ARG A 1 990 ? -6.208 -5.713 28.391 1.00 93.00 9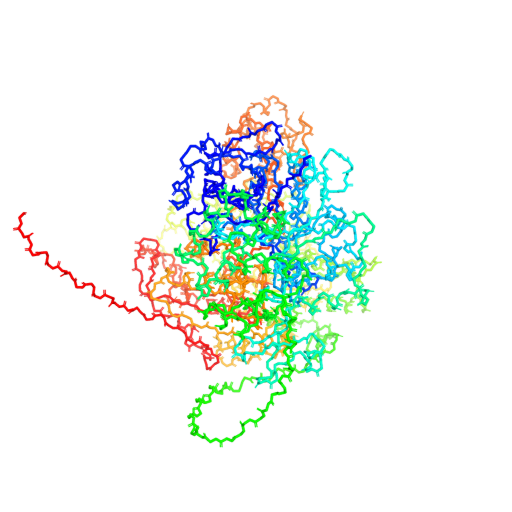90 ARG A CA 1
ATOM 7471 C C . ARG A 1 990 ? -5.839 -4.993 27.097 1.00 93.00 990 ARG A C 1
ATOM 7473 O O . ARG A 1 990 ? -6.130 -5.483 26.007 1.00 93.00 990 ARG A O 1
ATOM 7480 N N . LEU A 1 991 ? -5.119 -3.878 27.190 1.00 93.31 991 LEU A N 1
ATOM 7481 C CA . LEU A 1 991 ? -4.617 -3.160 26.025 1.00 93.31 991 LEU A CA 1
ATOM 7482 C C . LEU A 1 991 ? -3.632 -4.013 25.215 1.00 93.31 991 LEU A C 1
ATOM 7484 O O . LEU A 1 991 ? -3.763 -4.111 23.995 1.00 93.31 991 LEU A O 1
ATOM 7488 N N . PHE A 1 992 ? -2.696 -4.699 25.875 1.00 96.19 992 PHE A N 1
ATOM 7489 C CA . PHE A 1 992 ? -1.806 -5.647 25.207 1.00 96.19 992 PHE A CA 1
ATOM 7490 C C . PHE A 1 992 ? -2.590 -6.777 24.518 1.00 96.19 992 PHE A C 1
ATOM 7492 O O . PHE A 1 992 ? -2.354 -7.050 23.339 1.00 96.19 992 PHE A O 1
ATOM 7499 N N . TYR A 1 993 ? -3.593 -7.356 25.189 1.00 95.44 993 TYR A N 1
ATOM 7500 C CA . TYR A 1 993 ? -4.499 -8.350 24.599 1.00 95.44 993 TYR A CA 1
ATOM 7501 C C . TYR A 1 993 ? -5.231 -7.828 23.351 1.00 95.44 993 TYR A C 1
ATOM 7503 O O . TYR A 1 993 ? -5.288 -8.515 22.323 1.00 95.44 993 TYR A O 1
ATOM 7511 N N . VAL A 1 994 ? -5.746 -6.593 23.389 1.00 95.00 994 VAL A N 1
ATOM 7512 C CA . VAL A 1 994 ? -6.360 -5.937 22.223 1.00 95.00 994 VAL A CA 1
ATOM 7513 C C . VAL A 1 994 ? -5.371 -5.884 21.063 1.00 95.00 994 VAL A C 1
ATOM 7515 O O . VAL A 1 994 ? -5.743 -6.279 19.957 1.00 95.00 994 VAL A O 1
ATOM 7518 N N . GLY A 1 995 ? -4.126 -5.467 21.316 1.00 95.81 995 GLY A N 1
ATOM 7519 C CA . GLY A 1 995 ? -3.059 -5.403 20.317 1.00 95.81 995 GLY A CA 1
ATOM 7520 C C . GLY A 1 995 ? -2.791 -6.750 19.640 1.00 95.81 995 GLY A C 1
ATOM 7521 O O . GLY A 1 995 ? -2.804 -6.829 18.411 1.00 95.81 995 GLY A O 1
ATOM 7522 N N . LEU A 1 996 ? -2.612 -7.819 20.425 1.00 96.25 996 LEU A N 1
ATOM 7523 C CA . LEU A 1 996 ? -2.357 -9.172 19.904 1.00 96.25 996 LEU A CA 1
ATOM 7524 C C . LEU A 1 996 ? -3.516 -9.671 19.024 1.00 96.25 996 LEU A C 1
ATOM 7526 O O . LEU A 1 996 ? -3.308 -10.245 17.956 1.00 96.25 996 LEU A O 1
ATOM 7530 N N . THR A 1 997 ? -4.753 -9.403 19.444 1.00 94.88 997 THR A N 1
ATOM 7531 C CA . THR A 1 997 ? -5.981 -9.923 18.812 1.00 94.88 997 THR A CA 1
ATOM 7532 C C . THR A 1 997 ? -6.449 -9.121 17.593 1.00 94.88 997 THR A C 1
ATOM 7534 O O . THR A 1 997 ? -7.512 -9.393 17.017 1.00 94.88 997 THR A O 1
ATOM 7537 N N . ARG A 1 998 ? -5.667 -8.119 17.168 1.00 95.38 998 ARG A N 1
ATOM 7538 C CA . ARG A 1 998 ? -5.871 -7.443 15.878 1.00 95.38 998 ARG A CA 1
ATOM 7539 C C . ARG A 1 998 ? -5.323 -8.258 14.702 1.00 95.38 998 ARG A C 1
ATOM 7541 O O . ARG A 1 998 ? -5.770 -8.044 13.577 1.00 95.38 998 ARG A O 1
ATOM 7548 N N . ALA A 1 999 ? -4.389 -9.180 14.946 1.00 96.25 999 ALA A N 1
ATOM 7549 C CA . ALA A 1 999 ? -3.754 -9.990 13.910 1.00 96.25 999 ALA A CA 1
ATOM 7550 C C . ALA A 1 999 ? -4.641 -11.159 13.456 1.00 96.25 999 ALA A C 1
ATOM 7552 O O . ALA A 1 999 ? -5.163 -11.912 14.281 1.00 96.25 999 ALA A O 1
ATOM 7553 N N . LYS A 1 1000 ? -4.762 -11.356 12.138 1.00 94.50 1000 LYS A N 1
ATOM 7554 C CA . LYS A 1 1000 ? -5.395 -12.548 11.548 1.00 94.50 1000 LYS A CA 1
ATOM 7555 C C . LYS A 1 1000 ? -4.427 -13.725 11.448 1.00 94.50 1000 LYS A C 1
ATOM 7557 O O . LYS A 1 1000 ? -4.734 -14.817 11.908 1.00 94.50 1000 LYS A O 1
ATOM 7562 N N . SER A 1 1001 ? -3.258 -13.500 10.846 1.00 92.12 1001 SER A N 1
ATOM 7563 C CA . SER A 1 1001 ? -2.296 -14.574 10.542 1.00 92.12 1001 SER A CA 1
ATOM 7564 C C . SER A 1 1001 ? -0.880 -14.265 11.016 1.00 92.12 1001 SER A C 1
ATOM 7566 O O . SER A 1 1001 ? -0.183 -15.162 11.476 1.00 92.12 1001 SER A O 1
ATOM 7568 N N . ARG A 1 1002 ? -0.433 -13.006 10.962 1.00 95.31 1002 ARG A N 1
ATOM 7569 C CA . ARG A 1 1002 ? 0.966 -12.672 11.252 1.00 95.31 1002 ARG A CA 1
ATOM 7570 C C . ARG A 1 1002 ? 1.084 -11.664 12.386 1.00 95.31 1002 ARG A C 1
ATOM 7572 O O . ARG A 1 1002 ? 0.447 -10.613 12.351 1.00 95.31 1002 ARG A O 1
ATOM 7579 N N . LEU A 1 1003 ? 1.909 -11.978 13.375 1.00 97.31 1003 LEU A N 1
ATOM 7580 C CA . LEU A 1 1003 ? 2.142 -11.142 14.546 1.00 97.31 1003 LEU A CA 1
ATOM 7581 C C . LEU A 1 1003 ? 3.642 -10.983 14.785 1.00 97.31 1003 LEU A C 1
ATOM 7583 O O . LEU A 1 1003 ? 4.373 -11.962 14.919 1.00 97.31 1003 LEU A O 1
ATOM 7587 N N . TYR A 1 1004 ? 4.083 -9.735 14.858 1.00 97.81 1004 TYR A N 1
ATOM 7588 C CA . TYR A 1 1004 ? 5.475 -9.366 15.064 1.00 97.81 1004 TYR A CA 1
ATOM 7589 C C . TYR A 1 1004 ? 5.577 -8.538 16.336 1.00 97.81 1004 TYR A C 1
ATOM 7591 O O . TYR A 1 1004 ? 5.021 -7.446 16.431 1.00 97.81 1004 TYR A O 1
ATOM 7599 N N . LEU A 1 1005 ? 6.272 -9.081 17.320 1.00 97.88 1005 LEU A N 1
ATOM 7600 C CA . LEU A 1 1005 ? 6.522 -8.466 18.612 1.00 97.88 1005 LEU A CA 1
ATOM 7601 C C . LEU A 1 1005 ? 7.976 -7.997 18.640 1.00 97.88 1005 LEU A C 1
ATOM 7603 O O . LEU A 1 1005 ? 8.858 -8.721 18.175 1.00 97.88 1005 LEU A O 1
ATOM 7607 N N . SER A 1 1006 ? 8.254 -6.819 19.191 1.00 97.50 1006 SER A N 1
ATOM 7608 C CA . SER A 1 1006 ? 9.643 -6.391 19.370 1.00 97.50 1006 SER A CA 1
ATOM 7609 C C . SER A 1 1006 ? 9.864 -5.501 20.584 1.00 97.50 1006 SER A C 1
ATOM 7611 O O . SER A 1 1006 ? 8.949 -4.849 21.089 1.00 97.50 1006 SER A O 1
ATOM 7613 N N . HIS A 1 1007 ? 11.108 -5.494 21.057 1.00 96.69 1007 HIS A N 1
ATOM 7614 C CA . HIS A 1 1007 ? 11.591 -4.564 22.070 1.00 96.69 1007 HIS A CA 1
ATOM 7615 C C . HIS A 1 1007 ? 13.041 -4.162 21.788 1.00 96.69 1007 HIS A C 1
ATOM 7617 O O . HIS A 1 1007 ? 13.773 -4.869 21.089 1.00 96.69 1007 HIS A O 1
ATOM 7623 N N . ALA A 1 1008 ? 13.473 -3.038 22.358 1.00 95.69 1008 ALA A N 1
ATOM 7624 C CA . ALA A 1 1008 ? 14.841 -2.555 22.264 1.00 95.69 1008 ALA A CA 1
ATOM 7625 C C . ALA A 1 1008 ? 15.535 -2.542 23.633 1.00 95.69 1008 ALA A C 1
ATOM 7627 O O . ALA A 1 1008 ? 14.953 -2.172 24.648 1.00 95.69 1008 ALA A O 1
ATOM 7628 N N . LEU A 1 1009 ? 16.828 -2.877 23.661 1.00 94.31 1009 LEU A N 1
ATOM 7629 C CA . LEU A 1 1009 ? 17.654 -2.782 24.875 1.00 94.31 1009 LEU A CA 1
ATOM 7630 C C . LEU A 1 1009 ? 17.968 -1.328 25.265 1.00 94.31 1009 LEU A C 1
ATOM 7632 O O . LEU A 1 1009 ? 18.304 -1.030 26.416 1.00 94.31 1009 LEU A O 1
ATOM 7636 N N . ARG A 1 1010 ? 17.944 -0.418 24.284 1.00 93.94 1010 ARG A N 1
ATOM 7637 C CA . ARG A 1 1010 ? 18.260 1.006 24.443 1.00 93.94 1010 ARG A CA 1
ATOM 7638 C C . ARG A 1 1010 ? 17.349 1.842 23.557 1.00 93.94 1010 ARG A C 1
ATOM 7640 O O . ARG A 1 1010 ? 17.281 1.615 22.347 1.00 93.94 1010 ARG A O 1
ATOM 7647 N N . ARG A 1 1011 ? 16.721 2.861 24.137 1.00 92.38 1011 ARG A N 1
ATOM 7648 C CA . ARG A 1 1011 ? 15.822 3.769 23.420 1.00 92.38 1011 ARG A CA 1
ATOM 7649 C C . ARG A 1 1011 ? 16.100 5.211 23.801 1.00 92.38 1011 ARG A C 1
ATOM 7651 O O . ARG A 1 1011 ? 16.379 5.500 24.958 1.00 92.38 1011 ARG A O 1
ATOM 7658 N N . GLU A 1 1012 ? 16.013 6.108 22.831 1.00 88.06 1012 GLU A N 1
ATOM 7659 C CA . GLU A 1 1012 ? 16.028 7.543 23.088 1.00 88.06 1012 GLU A CA 1
ATOM 7660 C C . GLU A 1 1012 ? 14.600 8.086 22.989 1.00 88.06 1012 GLU A C 1
ATOM 7662 O O . GLU A 1 1012 ? 13.943 7.918 21.963 1.00 88.06 1012 GLU A O 1
ATOM 7667 N N . LEU A 1 1013 ? 14.098 8.680 24.072 1.00 82.44 1013 LEU A N 1
ATOM 7668 C CA . LEU A 1 1013 ? 12.776 9.306 24.144 1.00 82.44 1013 LEU A CA 1
ATOM 7669 C C . LEU A 1 1013 ? 12.889 10.615 24.916 1.00 82.44 1013 LEU A C 1
ATOM 7671 O O . LEU A 1 1013 ? 13.544 10.665 25.954 1.00 82.44 1013 LEU A O 1
ATOM 7675 N N . TYR A 1 1014 ? 12.244 11.671 24.416 1.00 77.88 1014 TYR A N 1
ATOM 7676 C CA . TYR A 1 1014 ? 12.248 12.998 25.047 1.00 77.88 1014 TYR A CA 1
ATOM 7677 C C . TYR A 1 1014 ? 13.665 13.518 25.376 1.00 77.88 1014 TYR A C 1
ATOM 7679 O O . TYR A 1 1014 ? 13.884 14.118 26.424 1.00 77.88 1014 TYR A O 1
ATOM 7687 N N . GLY A 1 1015 ? 14.644 13.236 24.504 1.00 78.00 1015 GLY A N 1
ATOM 7688 C CA . GLY A 1 1015 ? 16.051 13.617 24.690 1.00 78.00 1015 GLY A CA 1
ATOM 7689 C C . GLY A 1 1015 ? 16.816 12.802 25.744 1.00 78.00 1015 GLY A C 1
ATOM 7690 O O . GLY A 1 1015 ? 17.956 13.133 26.062 1.00 78.00 1015 GLY A O 1
ATOM 7691 N N . ARG A 1 1016 ? 16.224 11.736 26.303 1.00 80.75 1016 ARG A N 1
ATOM 7692 C CA . ARG A 1 1016 ? 16.859 10.857 27.298 1.00 80.75 1016 ARG A CA 1
ATOM 7693 C C . ARG A 1 1016 ? 17.128 9.472 26.731 1.00 80.75 1016 ARG A C 1
ATOM 7695 O O . ARG A 1 1016 ? 16.268 8.870 26.094 1.00 80.75 1016 ARG A O 1
ATOM 7702 N N . LYS A 1 1017 ? 18.304 8.928 27.053 1.00 89.50 1017 LYS A N 1
ATOM 7703 C CA . LYS A 1 1017 ? 18.670 7.535 26.770 1.00 89.50 1017 LYS A CA 1
ATOM 7704 C C . LYS A 1 1017 ? 18.159 6.635 27.891 1.00 89.50 1017 LYS A C 1
ATOM 7706 O O . LYS A 1 1017 ? 18.659 6.683 29.012 1.00 89.50 1017 LYS A O 1
ATOM 7711 N N . LEU A 1 1018 ? 17.172 5.812 27.574 1.00 88.44 1018 LEU A N 1
ATOM 7712 C CA . LEU A 1 1018 ? 16.528 4.868 28.475 1.00 88.44 1018 LEU A CA 1
ATOM 7713 C C . LEU A 1 1018 ? 17.061 3.449 28.231 1.00 88.44 1018 LEU A C 1
ATOM 7715 O O . LEU A 1 1018 ? 17.304 3.037 27.092 1.00 88.44 1018 LEU A O 1
ATOM 7719 N N . ARG A 1 1019 ? 17.231 2.701 29.324 1.00 92.56 1019 ARG A N 1
ATOM 7720 C CA . ARG A 1 1019 ? 17.499 1.256 29.339 1.00 92.56 1019 ARG A CA 1
ATOM 7721 C C . ARG A 1 1019 ? 16.375 0.585 30.111 1.00 92.56 1019 ARG A C 1
ATOM 7723 O O . ARG A 1 1019 ? 16.459 0.437 31.328 1.00 92.56 1019 ARG A O 1
ATOM 7730 N N . LEU A 1 1020 ? 15.299 0.277 29.402 1.00 89.62 1020 LEU A N 1
ATOM 7731 C CA . LEU A 1 1020 ? 14.122 -0.358 29.977 1.00 89.62 1020 LEU A CA 1
ATOM 7732 C C . LEU A 1 1020 ? 14.273 -1.878 29.905 1.00 89.62 1020 LEU A C 1
ATOM 7734 O O . LEU A 1 1020 ? 14.931 -2.410 29.010 1.00 89.62 1020 LEU A O 1
ATOM 7738 N N . LYS A 1 1021 ? 13.692 -2.579 30.879 1.00 93.00 1021 LYS A N 1
ATOM 7739 C CA . LYS A 1 1021 ? 13.604 -4.043 30.831 1.00 93.00 1021 LYS A CA 1
ATOM 7740 C C . LYS A 1 1021 ? 12.572 -4.443 29.774 1.00 93.00 1021 LYS A C 1
ATOM 7742 O O . LYS A 1 1021 ? 11.687 -3.653 29.449 1.00 93.00 1021 LYS A O 1
ATOM 7747 N N . ARG A 1 1022 ? 12.658 -5.675 29.262 1.00 94.44 1022 ARG A N 1
ATOM 7748 C CA . ARG A 1 1022 ? 11.579 -6.246 28.441 1.00 94.44 1022 ARG A CA 1
ATOM 7749 C C . ARG A 1 1022 ? 10.256 -6.193 29.211 1.00 94.44 1022 ARG A C 1
ATOM 7751 O O . ARG A 1 1022 ? 10.267 -6.298 30.436 1.00 94.44 1022 ARG A O 1
ATOM 7758 N N . SER A 1 1023 ? 9.148 -6.028 28.498 1.00 95.56 1023 SER A N 1
ATOM 7759 C CA . SER A 1 1023 ? 7.819 -6.005 29.106 1.00 95.56 1023 SER A CA 1
ATOM 7760 C C . SER A 1 1023 ? 7.552 -7.292 29.879 1.00 95.56 1023 SER A C 1
ATOM 7762 O O . SER A 1 1023 ? 7.672 -8.388 29.326 1.00 95.56 1023 SER A O 1
ATOM 7764 N N . ARG A 1 1024 ? 7.095 -7.162 31.124 1.00 93.44 1024 ARG A N 1
ATOM 7765 C CA . ARG A 1 1024 ? 6.624 -8.292 31.940 1.00 93.44 1024 ARG A CA 1
ATOM 7766 C C . ARG A 1 1024 ? 5.461 -9.057 31.301 1.00 93.44 1024 ARG A C 1
ATOM 7768 O O . ARG A 1 1024 ? 5.227 -10.213 31.635 1.00 93.44 1024 ARG A O 1
ATOM 7775 N N . PHE A 1 1025 ? 4.710 -8.437 30.385 1.00 93.69 1025 PHE A N 1
ATOM 7776 C CA . PHE A 1 1025 ? 3.608 -9.111 29.695 1.00 93.69 1025 PHE A CA 1
ATOM 7777 C C . PHE A 1 1025 ? 4.088 -10.165 28.699 1.00 93.69 1025 PHE A C 1
ATOM 7779 O O . PHE A 1 1025 ? 3.340 -11.095 28.413 1.00 93.69 1025 PHE A O 1
ATOM 7786 N N . LEU A 1 1026 ? 5.331 -10.069 28.214 1.00 92.94 1026 LEU A N 1
ATOM 7787 C CA . LEU A 1 1026 ? 5.940 -11.114 27.391 1.00 92.94 1026 LEU A CA 1
ATOM 7788 C C . LEU A 1 1026 ? 6.228 -12.383 28.201 1.00 92.94 1026 LEU A C 1
ATOM 7790 O O . LEU A 1 1026 ? 6.100 -13.479 27.665 1.00 92.94 1026 LEU A O 1
ATOM 7794 N N . ASP A 1 1027 ? 6.560 -12.240 29.488 1.00 88.06 1027 ASP A N 1
ATOM 7795 C CA . ASP A 1 1027 ? 6.869 -13.368 30.379 1.00 88.06 1027 ASP A CA 1
ATOM 7796 C C . ASP A 1 1027 ? 5.641 -14.248 30.663 1.00 88.06 1027 ASP A C 1
ATOM 7798 O O . ASP A 1 1027 ? 5.781 -15.417 31.012 1.00 88.06 1027 ASP A O 1
ATOM 7802 N N . ALA A 1 1028 ? 4.434 -13.695 30.501 1.00 80.69 1028 ALA A N 1
ATOM 7803 C CA . ALA A 1 1028 ? 3.178 -14.421 30.670 1.00 80.69 1028 ALA A CA 1
ATOM 7804 C C . ALA A 1 1028 ? 2.794 -15.270 29.443 1.00 80.69 1028 ALA A C 1
ATOM 7806 O O . ALA A 1 1028 ? 1.932 -16.142 29.545 1.00 80.69 1028 ALA A O 1
ATOM 7807 N N . LEU A 1 1029 ? 3.402 -15.025 28.277 1.00 89.62 1029 LEU A N 1
ATOM 7808 C CA . LEU A 1 1029 ? 2.988 -15.663 27.031 1.00 89.62 1029 LEU A CA 1
ATOM 7809 C C . LEU A 1 1029 ? 3.566 -17.082 26.874 1.00 89.62 1029 LEU A C 1
ATOM 7811 O O . LEU A 1 1029 ? 4.739 -17.315 27.171 1.00 89.62 1029 LEU A O 1
ATOM 7815 N N . PRO A 1 1030 ? 2.802 -18.032 26.303 1.00 87.62 1030 PRO A N 1
ATOM 7816 C CA . PRO A 1 1030 ? 3.317 -19.345 25.932 1.00 87.62 1030 PRO A CA 1
ATOM 7817 C C . PRO A 1 1030 ? 4.177 -19.243 24.659 1.00 87.62 1030 PRO A C 1
ATOM 7819 O O . PRO A 1 1030 ? 3.709 -19.460 23.542 1.00 87.62 1030 PRO A O 1
ATOM 7822 N N . LEU A 1 1031 ? 5.462 -18.910 24.817 1.00 87.81 1031 LEU A N 1
ATOM 7823 C CA . LEU A 1 1031 ? 6.381 -18.636 23.700 1.00 87.81 1031 LEU A CA 1
ATOM 7824 C C . LEU A 1 1031 ? 6.894 -19.882 22.948 1.00 87.81 1031 LEU A C 1
ATOM 7826 O O . LEU A 1 1031 ? 7.665 -19.735 22.002 1.00 87.81 1031 LEU A O 1
ATOM 7830 N N . GLY A 1 1032 ? 6.477 -21.099 23.318 1.00 81.00 1032 GLY A N 1
ATOM 7831 C CA . GLY A 1 1032 ? 6.975 -22.350 22.719 1.00 81.00 1032 GLY A CA 1
ATOM 7832 C C . GLY A 1 1032 ? 6.742 -22.490 21.204 1.00 81.00 1032 GLY A C 1
ATOM 7833 O O . GLY A 1 1032 ? 7.462 -23.232 20.547 1.00 81.00 1032 GLY A O 1
ATOM 7834 N N . GLY A 1 1033 ? 5.774 -21.755 20.641 1.00 77.75 1033 GLY A N 1
ATOM 7835 C CA . GLY A 1 1033 ? 5.502 -21.682 19.197 1.00 77.75 1033 GLY A CA 1
ATOM 7836 C C . GLY A 1 1033 ? 5.942 -20.373 18.527 1.00 77.75 1033 GLY A C 1
ATOM 7837 O O . GLY A 1 1033 ? 5.541 -20.103 17.397 1.00 77.75 1033 GLY A O 1
ATOM 7838 N N . VAL A 1 1034 ? 6.713 -19.528 19.221 1.00 90.50 1034 VAL A N 1
ATOM 7839 C CA . VAL A 1 1034 ? 7.116 -18.194 18.749 1.00 90.50 1034 VAL A CA 1
ATOM 7840 C C . VAL A 1 1034 ? 8.565 -18.216 18.278 1.00 90.50 1034 VAL A C 1
ATOM 7842 O O . VAL A 1 1034 ? 9.465 -18.618 19.014 1.00 90.50 1034 VAL A O 1
ATOM 7845 N N . ARG A 1 1035 ? 8.822 -17.725 17.060 1.00 93.00 1035 ARG A N 1
ATOM 7846 C CA . ARG A 1 1035 ? 10.187 -17.596 16.540 1.00 93.00 1035 ARG A CA 1
ATOM 7847 C C . ARG A 1 1035 ? 10.882 -16.407 17.199 1.00 93.00 1035 ARG A C 1
ATOM 7849 O O . ARG A 1 1035 ? 10.526 -15.260 16.939 1.00 93.00 1035 ARG A O 1
ATOM 7856 N N . GLN A 1 1036 ? 11.898 -16.677 18.008 1.00 92.31 1036 GLN A N 1
ATOM 7857 C CA . GLN A 1 1036 ? 12.669 -15.642 18.696 1.00 92.31 1036 GLN A CA 1
ATOM 7858 C C . GLN A 1 1036 ? 13.930 -15.287 17.900 1.00 92.31 1036 GLN A C 1
ATOM 7860 O O . GLN A 1 1036 ? 14.657 -16.166 17.437 1.00 92.31 1036 GLN A O 1
ATOM 7865 N N . LEU A 1 1037 ? 14.170 -13.992 17.709 1.00 90.44 1037 LEU A N 1
ATOM 7866 C CA . LEU A 1 1037 ? 15.286 -13.439 16.944 1.00 90.44 1037 LEU A CA 1
ATOM 7867 C C . LEU A 1 1037 ? 15.994 -12.374 17.789 1.00 90.44 1037 LEU A C 1
ATOM 7869 O O . LEU A 1 1037 ? 15.335 -11.537 18.395 1.00 90.44 1037 LEU A O 1
ATOM 7873 N N . ALA A 1 1038 ? 17.325 -12.360 17.789 1.00 86.06 1038 ALA A N 1
ATOM 7874 C CA . ALA A 1 1038 ? 18.111 -11.326 18.462 1.00 86.06 1038 ALA A CA 1
ATOM 7875 C C . ALA A 1 1038 ? 19.285 -10.900 17.577 1.00 86.06 1038 ALA A C 1
ATOM 7877 O O . ALA A 1 1038 ? 20.017 -11.747 17.057 1.00 86.06 1038 ALA A O 1
ATOM 7878 N N . LEU A 1 1039 ? 19.473 -9.592 17.401 1.00 76.75 1039 LEU A N 1
ATOM 7879 C CA . LEU A 1 1039 ? 20.603 -9.060 16.640 1.00 76.75 1039 LEU A CA 1
ATOM 7880 C C . LEU A 1 1039 ? 21.810 -8.886 17.571 1.00 76.75 1039 LEU A C 1
ATOM 7882 O O . LEU A 1 1039 ? 21.833 -7.994 18.420 1.00 76.75 1039 LEU A O 1
ATOM 7886 N N . ARG A 1 1040 ? 22.833 -9.733 17.415 1.00 63.38 1040 ARG A N 1
ATOM 7887 C CA . ARG A 1 1040 ? 24.093 -9.591 18.158 1.00 63.38 1040 ARG A CA 1
ATOM 7888 C C . ARG A 1 1040 ? 24.974 -8.544 17.479 1.00 63.38 1040 ARG A C 1
ATOM 7890 O O . ARG A 1 1040 ? 25.330 -8.691 16.314 1.00 63.38 1040 ARG A O 1
ATOM 7897 N N . ALA A 1 1041 ? 25.336 -7.489 18.204 1.00 53.28 1041 ALA A N 1
ATOM 7898 C CA . ALA A 1 1041 ? 26.300 -6.508 17.716 1.00 53.28 1041 ALA A CA 1
ATOM 7899 C C . ALA A 1 1041 ? 27.703 -7.140 17.659 1.00 53.28 1041 ALA A C 1
ATOM 7901 O O . ALA A 1 1041 ? 28.250 -7.518 18.694 1.00 53.28 1041 ALA A O 1
ATOM 7902 N N . HIS A 1 1042 ? 28.295 -7.235 16.467 1.00 46.59 1042 HIS A N 1
ATOM 7903 C CA . HIS A 1 1042 ? 29.726 -7.499 16.322 1.00 46.59 1042 HIS A CA 1
ATOM 7904 C C . HIS A 1 1042 ? 30.481 -6.178 16.477 1.00 46.59 1042 HIS A C 1
ATOM 7906 O O . HIS A 1 1042 ? 30.394 -5.298 15.622 1.00 46.59 1042 HIS A O 1
ATOM 7912 N N . THR A 1 1043 ? 31.212 -6.015 17.578 1.00 42.94 1043 THR A N 1
ATOM 7913 C CA . THR A 1 1043 ? 32.110 -4.870 17.754 1.00 42.94 1043 THR A CA 1
ATOM 7914 C C . THR A 1 1043 ? 33.329 -5.065 16.854 1.00 42.94 1043 THR A C 1
ATOM 7916 O O . THR A 1 1043 ? 34.221 -5.845 17.185 1.00 42.94 1043 THR A O 1
ATOM 7919 N N . VAL A 1 1044 ? 33.383 -4.364 15.721 1.00 39.72 1044 VAL A N 1
ATOM 7920 C CA . VAL A 1 1044 ? 34.610 -4.259 14.922 1.00 39.72 1044 VAL A CA 1
ATOM 7921 C C . VAL A 1 1044 ? 35.557 -3.335 15.684 1.00 39.72 1044 VAL A C 1
ATOM 7923 O O . VAL A 1 1044 ? 35.324 -2.132 15.779 1.00 39.72 1044 VAL A O 1
ATOM 7926 N N . ARG A 1 1045 ? 36.603 -3.895 16.300 1.00 37.53 1045 ARG A N 1
ATOM 7927 C CA . ARG A 1 1045 ? 37.729 -3.092 16.784 1.00 37.53 1045 ARG A CA 1
ATOM 7928 C C . ARG A 1 1045 ? 38.542 -2.685 15.560 1.00 37.53 1045 ARG A C 1
ATOM 7930 O O . ARG A 1 1045 ? 39.348 -3.474 15.081 1.00 37.53 1045 ARG A O 1
ATOM 7937 N N . GLU A 1 1046 ? 38.333 -1.473 15.056 1.00 38.69 1046 GLU A N 1
ATOM 7938 C CA . GLU A 1 1046 ? 39.330 -0.853 14.186 1.00 38.69 1046 GLU A CA 1
ATOM 7939 C C . GLU A 1 1046 ? 40.608 -0.670 15.006 1.00 38.69 1046 GLU A C 1
ATOM 7941 O O . GLU A 1 1046 ? 40.660 0.106 15.965 1.00 38.69 1046 GLU A O 1
ATOM 7946 N N . ALA A 1 1047 ? 41.640 -1.438 14.663 1.00 40.22 1047 ALA A N 1
ATOM 7947 C CA . ALA A 1 1047 ? 42.981 -1.152 15.125 1.00 40.22 1047 ALA A CA 1
ATOM 7948 C C . ALA A 1 1047 ? 43.362 0.218 14.555 1.00 40.22 1047 ALA A C 1
ATOM 7950 O O . ALA A 1 1047 ? 43.559 0.362 13.350 1.00 40.22 1047 ALA A O 1
ATOM 7951 N N . LYS A 1 1048 ? 43.440 1.234 15.421 1.00 43.12 1048 LYS A N 1
ATOM 7952 C CA . LYS A 1 1048 ? 44.078 2.506 15.081 1.00 43.12 1048 LYS A CA 1
ATOM 7953 C C . LYS A 1 1048 ? 45.504 2.192 14.637 1.00 43.12 1048 LYS A C 1
ATOM 7955 O O . LYS A 1 1048 ? 46.354 1.876 15.468 1.00 43.12 1048 LYS A O 1
ATOM 7960 N N . GLN A 1 1049 ? 45.756 2.272 13.336 1.00 41.88 1049 GLN A N 1
ATOM 7961 C CA . GLN A 1 1049 ? 47.106 2.329 12.803 1.00 41.88 1049 GLN A CA 1
ATOM 7962 C C . GLN A 1 1049 ? 47.709 3.640 13.325 1.00 41.88 1049 GLN A C 1
ATOM 7964 O O . GLN A 1 1049 ? 47.301 4.730 12.926 1.00 41.88 1049 GLN A O 1
ATOM 7969 N N . LEU A 1 1050 ? 48.612 3.542 14.301 1.00 43.38 1050 LEU A N 1
ATOM 7970 C CA . LEU A 1 1050 ? 49.466 4.660 14.683 1.00 43.38 1050 LEU A CA 1
ATOM 7971 C C . LEU A 1 1050 ? 50.288 5.022 13.444 1.00 43.38 1050 LEU A C 1
ATOM 7973 O O . LEU A 1 1050 ? 51.076 4.209 12.964 1.00 43.38 1050 LEU A O 1
ATOM 7977 N N . GLY A 1 1051 ? 50.043 6.211 12.892 1.00 41.12 1051 GLY A N 1
ATOM 7978 C CA . GLY A 1 1051 ? 50.803 6.735 11.765 1.00 41.12 1051 GLY A CA 1
ATOM 7979 C C . GLY A 1 1051 ? 52.288 6.781 12.114 1.00 41.12 1051 GLY A C 1
ATOM 7980 O O . GLY A 1 1051 ? 52.675 7.337 13.138 1.00 41.12 1051 GLY A O 1
ATOM 7981 N N . LEU A 1 1052 ? 53.115 6.191 11.253 1.00 48.75 1052 LEU A N 1
ATOM 7982 C CA . LEU A 1 1052 ? 54.568 6.083 11.414 1.00 48.75 1052 LEU A CA 1
ATOM 7983 C C . LEU A 1 1052 ? 55.325 7.355 10.988 1.00 48.75 1052 LEU A C 1
ATOM 7985 O O . LEU A 1 1052 ? 56.529 7.313 10.769 1.00 48.75 1052 LEU A O 1
ATOM 7989 N N . PHE A 1 1053 ? 54.640 8.497 10.906 1.00 46.03 1053 PHE A N 1
ATOM 7990 C CA . PHE A 1 1053 ? 55.258 9.798 10.657 1.00 46.03 1053 PHE A CA 1
ATOM 7991 C C . PHE A 1 1053 ? 54.647 10.840 11.589 1.00 46.03 1053 PHE A C 1
ATOM 7993 O O . PHE A 1 1053 ? 53.612 11.437 11.308 1.00 46.03 1053 PHE A O 1
ATOM 8000 N N . GLY A 1 1054 ? 55.295 11.022 12.738 1.00 42.22 1054 GLY A N 1
ATOM 8001 C CA . GLY A 1 1054 ? 55.143 12.223 13.543 1.00 42.22 1054 GLY A CA 1
ATOM 8002 C C . GLY A 1 1054 ? 56.068 13.313 13.012 1.00 42.22 1054 GLY A C 1
ATOM 8003 O O . GLY A 1 1054 ? 57.265 13.265 13.291 1.00 42.22 1054 GLY A O 1
ATOM 8004 N N . LYS A 1 1055 ? 55.507 14.255 12.250 1.00 37.38 1055 LYS A N 1
ATOM 8005 C CA . LYS A 1 1055 ? 55.706 15.714 12.312 1.00 37.38 1055 LYS A CA 1
ATOM 8006 C C . LYS A 1 1055 ? 54.918 16.391 11.201 1.00 37.38 1055 LYS A C 1
ATOM 8008 O O . LYS A 1 1055 ? 55.015 15.912 10.052 1.00 37.38 1055 LYS A O 1
#

Solvent-accessible surface area (backbone atoms only — not comparable to full-atom values): 56434 Å² total; per-residue (Å²): 101,71,46,29,33,26,68,40,36,52,27,42,60,20,81,93,28,37,82,74,43,42,75,62,33,44,35,45,34,22,52,48,38,52,30,46,31,38,32,54,16,14,51,56,12,59,76,50,36,52,51,46,61,75,44,38,40,84,44,97,46,48,29,29,33,56,69,72,49,78,74,42,26,75,74,45,75,87,48,64,56,92,73,58,82,50,74,28,28,30,42,50,18,23,46,38,36,24,32,21,76,57,94,94,38,51,31,23,32,27,33,35,39,38,33,65,42,71,69,43,42,51,56,43,37,59,56,48,54,49,38,21,37,35,79,49,26,16,47,24,36,29,14,36,47,66,35,58,51,46,49,55,38,47,74,55,33,91,74,25,47,55,28,48,27,30,29,38,44,36,64,46,2,52,44,3,73,74,23,30,44,96,47,64,48,80,58,30,46,94,53,34,79,72,51,26,36,35,29,42,30,61,32,45,50,69,63,66,50,32,14,25,74,89,46,63,80,40,37,79,41,33,37,33,65,17,41,39,49,88,43,46,62,51,9,16,27,34,33,34,35,69,85,28,45,65,33,53,56,37,20,45,64,66,45,90,67,74,15,39,63,57,28,32,35,30,44,51,25,42,34,10,31,35,13,30,23,13,38,60,95,76,72,44,72,36,56,52,70,59,30,55,76,50,75,42,34,34,92,87,77,68,45,75,43,43,61,13,27,54,39,41,48,64,69,66,34,80,42,99,57,61,52,84,46,90,90,60,58,61,71,47,58,51,75,58,64,46,54,54,43,7,59,61,69,64,47,63,45,87,36,72,69,31,50,55,51,48,48,55,46,33,76,74,52,54,19,51,48,36,50,66,72,67,52,56,47,71,62,37,29,73,78,38,58,62,52,15,51,39,44,52,31,41,75,69,67,50,54,50,80,41,65,5,25,52,74,36,63,28,47,75,39,64,65,52,79,64,54,46,53,30,43,70,68,75,65,64,68,93,86,73,80,83,76,75,80,74,83,75,74,83,76,84,80,81,88,88,83,80,87,77,77,82,77,78,78,76,82,77,61,71,86,64,74,75,73,49,78,80,75,72,99,74,76,52,74,50,43,42,50,63,30,69,52,85,67,54,31,35,40,35,42,32,49,78,50,39,46,60,71,59,36,52,50,44,28,53,50,47,42,46,74,71,67,48,58,31,84,30,32,36,39,38,25,88,38,66,67,56,14,50,53,51,51,53,58,54,53,74,78,40,98,80,68,79,72,51,51,51,37,24,68,60,61,53,20,49,54,56,46,43,72,61,77,49,82,78,66,51,70,41,53,76,66,54,45,51,50,48,41,49,66,52,35,73,87,52,53,79,89,48,47,63,57,53,50,51,49,48,56,32,19,55,30,46,69,42,81,50,72,68,54,95,78,87,55,84,26,51,57,55,54,49,51,37,31,52,48,52,26,59,79,69,55,44,34,41,68,65,51,31,49,54,50,37,43,51,28,41,76,71,62,69,39,77,75,77,41,4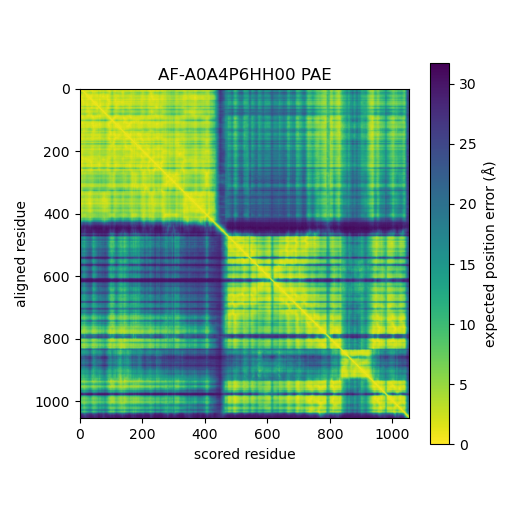5,34,41,33,32,47,57,48,24,51,38,21,49,43,54,49,51,36,50,49,62,54,31,33,99,88,65,21,33,39,41,34,31,25,30,73,63,58,33,65,40,54,93,66,24,20,35,94,53,44,71,57,58,49,37,74,76,34,81,76,53,42,78,43,64,44,55,52,16,59,51,28,16,40,68,58,33,48,35,46,22,29,70,43,88,92,48,78,52,53,47,19,47,32,54,71,68,36,47,75,54,50,43,45,37,38,37,45,20,68,26,46,66,56,37,26,45,49,53,29,55,51,50,40,57,40,52,39,55,88,45,92,86,67,54,89,62,85,85,60,86,54,44,31,38,59,31,30,36,40,36,30,83,51,74,88,59,47,62,63,41,50,53,32,27,43,60,75,16,48,22,70,40,64,86,69,81,79,58,47,71,72,39,71,68,50,34,32,51,53,25,39,67,20,57,89,71,74,44,84,52,70,97,60,100,66,83,52,61,92,72,60,67,85,41,58,77,55,39,69,73,47,40,48,81,73,42,62,77,42,87,94,41,47,85,61,52,78,72,31,68,46,49,53,49,50,44,51,43,27,64,78,34,77,34,69,70,43,31,49,51,50,52,52,53,48,51,54,46,47,54,54,28,66,65,25,30,29,26,35,42,44,37,40,77,75,45,62,96,52,75,25,52,28,32,35,38,57,56,39,20,43,50,52,41,48,50,50,50,70,33,66,65,59,70,49,94,65,76,86,86,62,71,63,55,63,66,43,40,49,18,39,50,40,48,49,58,63,26,24,21,24,24,40,39,39,27,27,40,54,28,38,77,46,86,94,37,83,43,73,45,52,70,16,69,66,61,76,48,35,67,56,80,74,46,49,76,46,70,64,79,84,80,82,80,78,78,77,79,76,75,74,92,70,90,127

Sequence (1055 aa):
MSFLADLHIHSRHSRATSKGLTPRCLAAWGEVKGLDVVATGDFTHPGWLEELKASLTPGDDGLLHLTDPAGLSKEIPWLPETRFAGSTRFLLSAEISSIYKRGGKVRKVHNLLYAPSFEAAERLNAKLAKVGNLTSDGRPILGLDSRHLLELTLETDPLCFLVPAHIWTPWFSLFGSKSGFDSIEECFGSLSREIFAMETGLSSDPDMNWTLSALDRIRLISNSDAHSGEKLGRECNLFTGPASYTGIFDALRGKAGETAFAGTVEFFPEEGKYHLDGHRDCGVALEPAQAKALGCLCPKCGKPLTLGVLHRVLELADRETPVRPDGAPGFTSLIPLDEVAGEVLGVGPKTGKVKNLLTTLFARFGTEIAVLRDAPVEDLRRVHPALGEAVRRMRQGQVSRQAGYDGQYGRITVFSDEERRELKAGRFRAGAPMARPAAREADAAGPDGDAPAEPPPAPSLARAAAPAAPLPRGLTPDQKRAAETAARHVLTVAGPGTGKTHTLLARIRELLAHGVAADKILAVTFTRRAAAQLRERLARDDAGGDIPRADTLHALALAALAETGGSEPVVLSEDSARRLFDLANPELPRSRAKSAWQELSLAREKMAPPVLTPQGMAGPGLYAARYAEAKRQARLSDFTDLLEGWLAAIASGRSRPAWTHVLVDEVQDLTPLQLALIAAVCGRDRASLFAIGDPDQSIYGFRGATGGVRQALRDFWPDLTEIALSDNFRSAAPLLTLSAGVFRGRAALASRAGPEVQAHCRIELYEAPTAAAEADWVAQRLSGLVGGSSLTQSRDFSAKHLSPGDIAVLVRFSGLIGPLRQALSRVGLPVSVPEAEAFFNEPRVRLLLAAAGLPYGIPAPETAGTPPEIPERLLDKGPAGLAAFLEGIPPFDPLFWQAAPFRELCRAYEAHGGWQGLLAYVAAQNELELVGARAEKVRIMSIHAAKGLEFGAVFLPALEDGLLPFAGSDFLSGKPGHPAGRMDEDEERRLFYVGLTRAKSRLYLSHALRRELYGRKLRLKRSRFLDALPLGGVRQLALRAHTVREAKQLGLFGK

Nearest PDB structures (foldseek):
  5zb8-assembly1_A  TM=8.979E-01  e=3.185E-33  Pyrococcus furiosus
  7k33-assembly1_A  TM=9.279E-01  e=4.028E-29  Pyrococcus furiosus
  2is2-assembly1_A  TM=7.190E-01  e=1.646E-32  Escherichia coli
  1qhg-assembly1_A  TM=6.847E-01  e=2.896E-32  Geobacillus stearothermophilus
  1pjr-assembly1_A  TM=6.723E-01  e=9.361E-33  Geobacillus stearothermophilus

Organism: NCBI:txid296842

Secondary structure (DSSP, 8-state):
-EEEEE--B--TTSTTS-TT--HHHHHHHHHHHT-SEEE---TTSHHHHHHHHHHEEE-TTSSEEES--TTGGGTSTTS-GGG-----EEEEEEEEEEEEEETTEEEEEEEEEEESSHHHHHHHHHHHHHHS-SSS-SS-EE---HHHHHHHHHTT-TT-EEEE-STT-TTSSSS-TTT--SSHHHHHGGGGGG--EEE--TT--HHHHTT-GGGTTSEEE----BSSGGGTTSSEEEEES---HHHHHHHHTT--SS-EEEEEEE--GGGSTTSBEEEGGGTEEE-HHHHHHTTTB-TTT-PBPB--HHHHHHHH-S-SS--PPTT---EEE---HHHHHHHHHTS-TTSHHHHHHHHHHHHHH-SHHIIIIIS-HHHHHHH-HHHHHHHHHHHTT--EEE--BTTB--EEESS-HHHHHHHHTT---TT---PPPP----------S-----PPPP-----PPPPPPPPPSS--HHHHHHHH---SEEEEEE-TTS-HHHHHHHHHHHHHHTT--GGGEEEE-SSHHHHHHHHHHHHHHSSSPPPPEEE-HHHHHHHHHHTTTSPPPEEPPHHHHHHHHHHH-TTS-HHHHHHHHHHHHHHHHTT------SSSSPPHHHHHHHHHHHHHHTTEE-HHHHHHHHHHHHHTTS-----SEEEESSGGG--HHHHHHHHHHHTTTTSEEEEEE-GGG---GGGT--TTHHHHHHHH-TT-EEEEE-EESSS-HHHHHHHHTTSTTPPPPEE---HHHHHT-EEEEEEESSHHHHHHHHHHHHHHHHT-SSTTT-S-TTS-PPPGGGEEEEESSGGGHHHHHHHHHHTT--EE--PPPPGGGSHHHHHHHHHHHGGGTPPPP--SSPPP---HHHHTTHHHHHHHHHTTSTT--TTGGGSHHHHHHHHHHHHTTSHHHHHHHHHHHHHHHHHHHTS--EEEEETTTTTT--EEEEEE---BTBTTTB--HHHHHT----TT----HHHHHHHHHHHHTTEEEEEEEEEESSEEETTEEE-PPBPHHHHTS-GGGSEEEE-------------S---

pLDDT: mean 85.11, std 15.71, range [26.34, 98.69]

Mean predicted aligned error: 13.08 Å